Protein AF-A0A956VZ51-F1 (afdb_monomer)

Nearest PDB structures (foldseek):
  7n1s-assembly2_B  TM=8.344E-01  e=2.612E-09  Xanthomonas citri
  2rh6-assembly1_A  TM=8.120E-01  e=2.500E-09  Xanthomonas citri pv. citri str. 306
  5veo-assembly1_A  TM=8.366E-01  e=1.133E-07  Mus musculus
  5i5d-assembly3_C  TM=7.254E-01  e=6.694E-08  Salmonella enterica subsp. enterica serovar Typhimurium str. LT2
  6xlp-assembly1_A  TM=4.342E-01  e=2.008E-09  Escherichia coli

Mean predicted aligned error: 16.66 Å

Solvent-accessible surface area (backbone atoms only — not comparable to full-atom values): 43252 Å² total; per-residue (Å²): 92,54,52,29,51,47,49,53,53,72,75,37,58,71,64,59,51,51,49,49,49,48,44,42,70,75,35,57,69,46,47,52,49,22,54,52,36,39,52,48,16,46,46,32,43,16,44,22,45,31,54,62,54,74,54,80,55,50,69,59,45,26,21,34,50,24,41,19,46,30,35,24,50,72,32,50,47,54,41,10,69,68,44,33,24,57,47,56,44,48,95,94,38,50,57,63,55,32,42,39,35,50,53,52,47,49,51,48,49,52,51,48,28,49,52,44,21,66,74,47,46,55,56,84,76,40,56,77,71,55,34,46,66,67,44,46,64,54,51,51,52,49,53,51,51,51,49,50,52,49,53,49,68,67,71,65,89,70,96,62,61,73,79,57,42,57,56,50,49,50,40,32,49,52,64,68,69,54,50,72,67,40,55,53,50,23,43,64,38,37,48,60,18,55,50,30,46,11,34,43,50,40,36,44,27,59,59,75,68,46,93,66,56,72,63,48,25,31,12,26,44,24,44,18,57,60,59,50,74,76,27,62,26,39,64,16,57,40,58,41,33,52,42,26,21,57,43,34,38,54,74,70,40,54,68,67,61,19,41,53,49,27,46,42,31,48,52,51,52,51,52,41,26,72,45,59,16,43,52,46,23,68,72,40,93,52,42,74,71,40,64,32,59,64,63,68,56,36,42,48,67,91,46,78,40,69,62,49,75,64,56,55,52,50,51,56,60,43,35,45,56,46,33,28,57,53,18,51,57,56,51,41,52,52,50,54,52,60,71,40,56,93,46,72,88,38,69,70,55,51,52,33,45,54,52,19,51,64,61,45,43,65,44,52,48,43,60,54,74,52,86,64,45,68,90,52,22,63,54,42,49,48,50,35,51,48,48,42,69,76,65,70,62,84,55,68,67,59,51,50,36,53,55,38,51,47,47,47,47,42,30,49,48,46,40,11,51,44,40,27,68,35,47,63,45,57,78,73,38,36,69,53,44,61,48,24,47,75,46,33,47,23,71,32,50,63,17,45,63,55,47,49,36,54,38,47,42,52,51,50,51,31,54,50,35,44,76,52,68,49,73,68,50,51,50,52,50,48,51,52,34,48,53,53,43,52,50,52,51,52,48,49,74,73,65,63,71,80,65,77,86,74,69,82,56,67,51,80,81,89,49,69,70,51,57,59,17,74,26,41,39,38,38,30,40,31,34,33,28,35,70,55,57,73,72,30,75,33,71,54,58,52,52,41,39,61,52,0,30,31,37,74,31,26,24,42,53,80,44,34,35,70,49,19,22,49,48,17,24,40,17,7,20,53,40,87,59,31,65,37,76,41,80,62,66,96,61,70,45,50,70,46,54,30,47,56,55,47,29,49,76,72,77,43,44,52,40,36,32,35,60,64,68,48,32,49,44,64,31,74,93,36,38,46,49,47,36,79,36,24,46,52,92,35,42,39,57,25,40,49,52,51,46,51,52,48,45,74,76,64,58,48,37,30,40,36,42,45,32,50,38,36,27,56,35,22,38,75,66,6,62,84,38,68,70,30,37,55,36,48,33,50,48,30,53,51,49,45,54,52,51,52,55,32,53,80,71,54,65,52,62,50,16,27,40,35,43,33,30,43,18,10,35,24,62,46,32,48,13,42,40,66,63,45,80,46,16,29,34,12,39,37,33,34,27,45,41,56,40,34,64,57,41,79,43,68,67,86,42,46,44,23,17,47,26,28,29,52,19,47,35,54,13,40,69,56,28,87,63,14,31,16,52,65,66,84,51,63,59,80,66,74,38,67,72,40,76,47,68,43,65,37,62,64,36,40,84,55,44,42,68,51,49,71,69,54,65,61,61,74,69,22,51,40,45,37,32,35,16,26,31,30,46,90,58,57,25,64,61,35,39,52,75,44,63,40,75,39,79,47,77,40,99,48,67,67,52,70,76,48,27,50,51,54,47,73,74,108

Foldseek 3Di:
DLLLVVVLCVLAPPVLLVVLLVLLVVCVVLLCLLLVLLLVLLLLLLVLLCLLLVDDDSLQLSLLVLLLLLCLQVDFDSVSLVCSLLLSDDVSRDSLSSNLSSLLSVLLLLVLLLVLLVVQFPLVLPDPVVSCVLNVLSVVSNVVSVVVLVCLAVPDDDDDDPVVVVSSVSNSVSSVPNDPVSSVVSSVSNNVSLLSNLSLLVSSCVSVVHPADSSLSSNLSSSLVSQCVPTGDNLSRNSSLVRSLSRVVSVVDDSSVSSSSRSSSSVSSSVCSVPVSVVSNVPDPCSVVSVCVLVVLADFLVDQDDDDPVNLVVVLVVQCCWAQLSVLVVLLVVLLVVVCVVVPPPPLLVVLLVVLCVLLVLLSVLLNVFDQFPVRLVVLVVLLVVCCVQLVFDDPSSLSSSVVVLLCVQQVVNQAVVCCSQANDHNVSSVQLVLLAPPARHNTSSHCSRNSSSSRCSNRSSVSSSVVPDPVSSVSSVVSSVVSNVVSVVCCVPPVPLFPDDFQAFEDFPQFQDALFQAEEEEAAAQAFLVLLVVFDQVQVVVLLQFFEWAQAAWAHFQLEDLQLVQLLFQLFHCVQQVDHYLNDPQAEGNFDGLQNQCVVVVFHAAEQEDPSNCSHHNPVRYDYGNSSYHLLSQLSSQLVSQVVCCVPPVGRYYYGYRCSLVSCCQSWNCPDVVSSVSSNSNSVSVVVSVVVCVVVVSQPRYKYKYKHSWHAGGTHRYGRSPDVRGTGMIIGMHGGQGHGNHYHHPNAYSSQNQSQSCNNRSTDGTPNRRHYHDRRNDLQQPEEAEAEAEDAQCLPPLLVVLVPDDCDDSYGYAYEYEHQQHPDCNQVSCVVSPHNHYHYDVHHPDPVVSVVVSVVD

Radius of gyration: 35.25 Å; Cα contacts (8 Å, |Δi|>4): 1501; chains: 1; bounding box: 114×54×78 Å

pLDDT: mean 83.01, std 14.48, range [32.97, 98.62]

Structure (mmCIF, N/CA/C/O backbone):
data_AF-A0A956VZ51-F1
#
_entry.id   AF-A0A956VZ51-F1
#
loop_
_atom_site.group_PDB
_atom_site.id
_atom_site.type_symbol
_atom_site.label_atom_id
_atom_site.label_alt_id
_atom_site.label_comp_id
_atom_site.label_asym_id
_atom_site.label_entity_id
_atom_site.label_seq_id
_atom_site.pdbx_PDB_ins_code
_atom_site.Cartn_x
_atom_site.Cartn_y
_atom_site.Cartn_z
_atom_site.occupancy
_atom_site.B_iso_or_equiv
_atom_site.auth_seq_id
_atom_site.auth_comp_id
_atom_site.auth_asym_id
_atom_site.auth_atom_id
_atom_site.pdbx_PDB_model_num
ATOM 1 N N . MET A 1 1 ? 11.455 -2.329 -19.639 1.00 33.41 1 MET A N 1
ATOM 2 C CA . MET A 1 1 ? 12.107 -3.658 -19.697 1.00 33.41 1 MET A CA 1
ATOM 3 C C . MET A 1 1 ? 11.591 -4.455 -20.884 1.00 33.41 1 MET A C 1
ATOM 5 O O . MET A 1 1 ? 12.380 -4.673 -21.783 1.00 33.41 1 MET A O 1
ATOM 9 N N . VAL A 1 2 ? 10.290 -4.780 -20.957 1.00 32.97 2 VAL A N 1
ATOM 10 C CA . VAL A 1 2 ? 9.696 -5.456 -22.131 1.00 32.97 2 VAL A CA 1
ATOM 11 C C . VAL A 1 2 ? 9.765 -4.601 -23.395 1.00 32.97 2 VAL A C 1
ATOM 13 O O . VAL A 1 2 ? 10.073 -5.159 -24.419 1.00 32.97 2 VAL A O 1
ATOM 16 N N . VAL A 1 3 ? 9.605 -3.271 -23.355 1.00 35.16 3 VAL A N 1
ATOM 17 C CA . VAL A 1 3 ? 9.774 -2.431 -24.568 1.00 35.16 3 VAL A CA 1
ATOM 18 C C . VAL A 1 3 ? 11.214 -2.270 -25.011 1.00 35.16 3 VAL A C 1
ATOM 20 O O . VAL A 1 3 ? 11.485 -2.313 -26.195 1.00 35.16 3 VAL A O 1
ATOM 23 N N . SER A 1 4 ? 12.152 -2.131 -24.082 1.00 37.75 4 SER A N 1
ATOM 24 C CA . SER A 1 4 ? 13.573 -2.104 -24.423 1.00 37.75 4 SER A CA 1
ATOM 25 C C . SER A 1 4 ? 14.037 -3.455 -24.976 1.00 37.75 4 SER A C 1
ATOM 27 O O . SER A 1 4 ? 14.746 -3.491 -25.969 1.00 37.75 4 SER A O 1
ATOM 29 N N . ALA A 1 5 ? 13.577 -4.562 -24.382 1.00 38.66 5 ALA A N 1
ATOM 30 C CA . ALA A 1 5 ? 13.841 -5.912 -24.869 1.00 38.66 5 ALA A CA 1
ATOM 31 C C . ALA A 1 5 ? 13.078 -6.228 -26.166 1.00 38.66 5 ALA A C 1
ATOM 33 O O . ALA A 1 5 ? 13.639 -6.858 -27.043 1.00 38.66 5 ALA A O 1
ATOM 34 N N . ALA A 1 6 ? 11.838 -5.762 -26.329 1.00 40.34 6 ALA A N 1
ATOM 35 C CA . ALA A 1 6 ? 11.035 -5.937 -27.539 1.00 40.34 6 ALA A CA 1
ATOM 36 C C . ALA A 1 6 ? 11.520 -5.040 -28.678 1.00 40.34 6 ALA A C 1
ATOM 38 O O . ALA A 1 6 ? 11.443 -5.461 -29.816 1.00 40.34 6 ALA A O 1
ATOM 39 N N . ALA A 1 7 ? 12.066 -3.853 -28.396 1.00 45.38 7 ALA A N 1
ATOM 40 C CA . ALA A 1 7 ? 12.767 -3.036 -29.381 1.00 45.38 7 ALA A CA 1
ATOM 41 C C . ALA A 1 7 ? 14.053 -3.743 -29.824 1.00 45.38 7 ALA A C 1
ATOM 43 O O . ALA A 1 7 ? 14.252 -3.938 -31.013 1.00 45.38 7 ALA A O 1
ATOM 44 N N . VAL A 1 8 ? 14.873 -4.235 -28.888 1.00 47.47 8 VAL A N 1
ATOM 45 C CA . VAL A 1 8 ? 16.063 -5.041 -29.222 1.00 47.47 8 VAL A CA 1
ATOM 46 C C . VAL A 1 8 ? 15.688 -6.298 -30.026 1.00 47.47 8 VAL A C 1
ATOM 48 O O . VAL A 1 8 ? 16.341 -6.591 -31.016 1.00 47.47 8 VAL A O 1
ATOM 51 N N . VAL A 1 9 ? 14.604 -6.997 -29.675 1.00 46.38 9 VAL A N 1
ATOM 52 C CA . VAL A 1 9 ? 14.096 -8.180 -30.405 1.00 46.38 9 VAL A CA 1
ATOM 53 C C . VAL A 1 9 ? 13.419 -7.817 -31.737 1.00 46.38 9 VAL A C 1
ATOM 55 O O . VAL A 1 9 ? 13.405 -8.634 -32.650 1.00 46.38 9 VAL A O 1
ATOM 58 N N . ALA A 1 10 ? 12.875 -6.607 -31.885 1.00 49.94 10 ALA A N 1
ATOM 59 C CA . ALA A 1 10 ? 12.298 -6.124 -33.141 1.00 49.94 10 ALA A CA 1
ATOM 60 C C . ALA A 1 10 ? 13.369 -5.683 -34.151 1.00 49.94 10 ALA A C 1
ATOM 62 O O . ALA A 1 10 ? 13.108 -5.713 -35.350 1.00 49.94 10 ALA A O 1
ATOM 63 N N . PHE A 1 11 ? 14.557 -5.289 -33.676 1.00 51.59 11 PHE A N 1
ATOM 64 C CA . PHE A 1 11 ? 15.688 -4.864 -34.509 1.00 51.59 11 PHE A CA 1
ATOM 65 C C . PHE A 1 11 ? 16.782 -5.932 -34.668 1.00 51.59 11 PHE A C 1
ATOM 67 O O . PHE A 1 11 ? 17.687 -5.738 -35.472 1.00 51.59 11 PHE A O 1
ATOM 74 N N . VAL A 1 12 ? 16.722 -7.049 -33.931 1.00 57.59 12 VAL A N 1
ATOM 75 C CA . VAL A 1 12 ? 17.705 -8.142 -34.013 1.00 57.59 12 VAL A CA 1
ATOM 76 C C . VAL A 1 12 ? 16.995 -9.478 -34.155 1.00 57.59 12 VAL A C 1
ATOM 78 O O . VAL A 1 12 ? 16.208 -9.870 -33.293 1.00 57.59 12 VAL A O 1
ATOM 81 N N . SER A 1 13 ? 17.328 -10.223 -35.210 1.00 64.81 13 SER A N 1
ATOM 82 C CA . SER A 1 13 ? 16.879 -11.605 -35.366 1.00 64.81 13 SER A CA 1
ATOM 83 C C . SER A 1 13 ? 17.382 -12.455 -34.187 1.00 64.81 13 SER A C 1
ATOM 85 O O . SER A 1 13 ? 18.592 -12.506 -33.944 1.00 64.81 13 SER A O 1
ATOM 87 N N . PRO A 1 14 ? 16.507 -13.180 -33.460 1.00 65.00 14 PRO A N 1
ATOM 88 C CA . PRO A 1 14 ? 16.927 -14.071 -32.375 1.00 65.00 14 PRO A CA 1
ATOM 89 C C . PRO A 1 14 ? 18.004 -15.082 -32.794 1.00 65.00 14 PRO A C 1
ATOM 91 O O . PRO A 1 14 ? 18.848 -15.458 -31.980 1.00 65.00 14 PRO A O 1
ATOM 94 N N . ASN A 1 15 ? 18.007 -15.480 -34.070 1.00 70.31 15 ASN A N 1
ATOM 95 C CA . ASN A 1 15 ? 19.008 -16.381 -34.636 1.00 70.31 15 ASN A CA 1
ATOM 96 C C . ASN A 1 15 ? 20.376 -15.699 -34.782 1.00 70.31 15 ASN A C 1
ATOM 98 O O . ASN A 1 15 ? 21.385 -16.292 -34.419 1.00 70.31 15 ASN A O 1
ATOM 102 N N . GLU A 1 16 ? 20.421 -14.440 -35.223 1.00 70.12 16 GLU A N 1
ATOM 103 C CA . GLU A 1 16 ? 21.674 -13.685 -35.377 1.00 70.12 16 GLU A CA 1
ATOM 104 C C . GLU A 1 16 ? 22.333 -13.389 -34.029 1.00 70.12 16 GLU A C 1
ATOM 106 O O . GLU A 1 16 ? 23.553 -13.495 -33.892 1.00 70.12 16 GLU A O 1
ATOM 111 N N . LEU A 1 17 ? 21.532 -13.087 -33.002 1.00 68.75 17 LEU A N 1
ATOM 112 C CA . LEU A 1 17 ? 22.036 -12.932 -31.639 1.00 68.75 17 LEU A CA 1
ATOM 113 C C . LEU A 1 17 ? 22.584 -14.256 -31.090 1.00 68.75 17 LEU A C 1
ATOM 115 O O . LEU A 1 17 ? 23.675 -14.284 -30.514 1.00 68.75 17 LEU A O 1
ATOM 119 N N . ALA A 1 18 ? 21.844 -15.355 -31.267 1.00 72.75 18 ALA A N 1
ATOM 120 C CA . ALA A 1 18 ? 22.276 -16.678 -30.829 1.00 72.75 18 ALA A CA 1
ATOM 121 C C . ALA A 1 18 ? 23.574 -17.108 -31.529 1.00 72.75 18 ALA A C 1
ATOM 123 O O . ALA A 1 18 ? 24.493 -17.603 -30.870 1.00 72.75 18 ALA A O 1
ATOM 124 N N . ASP A 1 19 ? 23.691 -16.856 -32.832 1.00 79.25 19 ASP A N 1
ATOM 125 C CA . ASP A 1 19 ? 24.890 -17.140 -33.616 1.00 79.25 19 ASP A CA 1
ATOM 126 C C . ASP A 1 19 ? 26.067 -16.242 -33.218 1.00 79.25 19 ASP A C 1
ATOM 128 O O . ASP A 1 19 ? 27.191 -16.731 -33.084 1.00 79.25 19 ASP A O 1
ATOM 132 N N . GLY A 1 20 ? 25.829 -14.956 -32.947 1.00 78.12 20 GLY A N 1
ATOM 133 C CA . GLY A 1 20 ? 26.846 -14.033 -32.444 1.00 78.12 20 GLY A CA 1
ATOM 134 C C . GLY A 1 20 ? 27.421 -14.478 -31.098 1.00 78.12 20 GLY A C 1
ATOM 135 O O . GLY A 1 20 ? 28.638 -14.605 -30.941 1.00 78.12 20 GLY A O 1
ATOM 136 N N . VAL A 1 21 ? 26.553 -14.818 -30.142 1.00 76.50 21 VAL A N 1
ATOM 137 C CA . VAL A 1 21 ? 26.957 -15.356 -28.833 1.00 76.50 21 VAL A CA 1
ATOM 138 C C . VAL A 1 21 ? 27.683 -16.697 -28.988 1.00 76.50 21 VAL A C 1
ATOM 140 O O . VAL A 1 21 ? 28.724 -16.916 -28.365 1.00 76.50 21 VAL A O 1
ATOM 143 N N . LYS A 1 22 ? 27.199 -17.586 -29.859 1.00 82.12 22 LYS A N 1
ATOM 144 C CA . LYS A 1 22 ? 27.837 -18.878 -30.145 1.00 82.12 22 LYS A CA 1
ATOM 145 C C . LYS A 1 22 ? 29.244 -18.709 -30.722 1.00 82.12 22 LYS A C 1
ATOM 147 O O . LYS A 1 22 ? 30.166 -19.376 -30.251 1.00 82.12 22 LYS A O 1
ATOM 152 N N . ARG A 1 23 ? 29.444 -17.791 -31.673 1.00 86.88 23 ARG A N 1
ATOM 153 C CA . ARG A 1 23 ? 30.767 -17.460 -32.237 1.00 86.88 23 ARG A CA 1
ATOM 154 C C . ARG A 1 23 ? 31.729 -16.937 -31.171 1.00 86.88 23 ARG A C 1
ATOM 156 O O . ARG A 1 23 ? 32.914 -17.277 -31.203 1.00 86.88 23 ARG A O 1
ATOM 163 N N . CYS A 1 24 ? 31.228 -16.172 -30.198 1.00 83.38 24 CYS A N 1
ATOM 164 C CA . CYS A 1 24 ? 32.014 -15.720 -29.048 1.00 83.38 24 CYS A CA 1
ATOM 165 C C . CYS A 1 24 ? 32.509 -16.908 -28.216 1.00 83.38 24 CYS A C 1
ATOM 167 O O . CYS A 1 24 ? 33.711 -17.018 -27.978 1.00 83.38 24 CYS A O 1
ATOM 169 N N . PHE A 1 25 ? 31.638 -17.858 -27.866 1.00 76.88 25 PHE A N 1
ATOM 170 C CA . PHE A 1 25 ? 32.044 -19.070 -27.137 1.00 76.88 25 PHE A CA 1
ATOM 171 C C . PHE A 1 25 ? 32.981 -19.988 -27.934 1.00 76.88 25 PHE A C 1
ATOM 173 O O . PHE A 1 25 ? 33.838 -20.646 -27.349 1.00 76.88 25 PHE A O 1
ATOM 180 N N . GLN A 1 26 ? 32.873 -19.999 -29.263 1.00 88.31 26 GLN A N 1
ATOM 181 C CA . GLN A 1 26 ? 33.787 -20.723 -30.154 1.00 88.31 26 GLN A CA 1
ATOM 182 C C . GLN A 1 26 ? 35.153 -20.033 -30.323 1.00 88.31 26 GLN A C 1
ATOM 184 O O . GLN A 1 26 ? 36.062 -20.613 -30.912 1.00 88.31 26 GLN A O 1
ATOM 189 N N . SER A 1 27 ? 35.319 -18.826 -29.776 1.00 90.19 27 SER A N 1
ATOM 190 C CA . SER A 1 27 ? 36.540 -18.017 -29.854 1.00 90.19 27 SER A CA 1
ATOM 191 C C . SER A 1 27 ? 37.167 -17.810 -28.463 1.00 90.19 27 SER A C 1
ATOM 193 O O . SER A 1 27 ? 37.227 -16.679 -27.966 1.00 90.19 27 SER A O 1
ATOM 195 N N . PRO A 1 28 ? 37.665 -18.875 -27.801 1.00 88.81 28 PRO A N 1
ATOM 196 C CA . PRO A 1 28 ? 38.062 -18.831 -26.391 1.00 88.81 28 PRO A CA 1
ATOM 197 C C . PRO A 1 28 ? 39.190 -17.832 -26.099 1.00 88.81 28 PRO A C 1
ATOM 199 O O . PRO A 1 28 ? 39.206 -17.233 -25.028 1.00 88.81 28 PRO A O 1
ATOM 202 N N . GLY A 1 29 ? 40.099 -17.588 -27.051 1.00 93.00 29 GLY A N 1
ATOM 203 C CA . GLY A 1 29 ? 41.175 -16.601 -26.891 1.00 93.00 29 GLY A CA 1
ATOM 204 C C . GLY A 1 29 ? 40.657 -15.169 -26.705 1.00 93.00 29 GLY A C 1
ATOM 205 O O . GLY A 1 29 ? 41.078 -14.457 -25.788 1.00 93.00 29 GLY A O 1
ATOM 206 N N . TRP A 1 30 ? 39.687 -14.763 -27.530 1.00 92.56 30 TRP A N 1
ATOM 207 C CA . TRP A 1 30 ? 39.057 -13.445 -27.431 1.00 92.56 30 TRP A CA 1
ATOM 208 C C . TRP A 1 30 ? 38.206 -13.309 -26.168 1.00 92.56 30 TRP A C 1
ATOM 210 O O . TRP A 1 30 ? 38.256 -12.267 -25.517 1.00 92.56 30 TRP A O 1
ATOM 220 N N . MET A 1 31 ? 37.495 -14.367 -25.767 1.00 92.88 31 MET A N 1
ATOM 221 C CA . MET A 1 31 ? 36.718 -14.362 -24.522 1.00 92.88 31 MET A CA 1
ATOM 222 C C . MET A 1 31 ? 37.608 -14.301 -23.281 1.00 92.88 31 MET A C 1
ATOM 224 O O . MET A 1 31 ? 37.314 -13.538 -22.365 1.00 92.88 31 MET A O 1
ATOM 228 N N . ALA A 1 32 ? 38.729 -15.026 -23.263 1.00 91.06 32 ALA A N 1
ATOM 229 C CA . ALA A 1 32 ? 39.706 -14.945 -22.179 1.00 91.06 32 ALA A CA 1
ATOM 230 C C . ALA A 1 32 ? 40.322 -13.541 -22.076 1.00 91.06 32 ALA A C 1
ATOM 232 O O . ALA A 1 32 ? 40.481 -13.016 -20.974 1.00 91.06 32 ALA A O 1
ATOM 233 N N . THR A 1 33 ? 40.605 -12.903 -23.217 1.00 92.31 33 THR A N 1
ATOM 234 C CA . THR A 1 33 ? 41.097 -11.518 -23.259 1.00 92.31 33 THR A CA 1
ATOM 235 C C . THR A 1 33 ? 40.055 -10.541 -22.722 1.00 92.31 33 THR A C 1
ATOM 237 O O . THR A 1 33 ? 40.386 -9.721 -21.868 1.00 92.31 33 THR A O 1
ATOM 240 N N . PHE A 1 34 ? 38.794 -10.650 -23.155 1.00 94.19 34 PHE A N 1
ATOM 241 C CA . PHE A 1 34 ? 37.695 -9.854 -22.605 1.00 94.19 34 PHE A CA 1
ATOM 242 C C . PHE A 1 34 ? 37.586 -10.045 -21.089 1.00 94.19 34 PHE A C 1
ATOM 244 O O . PHE A 1 34 ? 37.731 -9.079 -20.349 1.00 94.19 34 PHE A O 1
ATOM 251 N N . VAL A 1 35 ? 37.396 -11.274 -20.605 1.00 94.38 35 VAL A N 1
ATOM 252 C CA . VAL A 1 35 ? 37.201 -11.543 -19.172 1.00 94.38 35 VAL A CA 1
ATOM 253 C C . VAL A 1 35 ? 38.396 -11.059 -18.346 1.00 94.38 35 VAL A C 1
ATOM 255 O O . VAL A 1 35 ? 38.203 -10.406 -17.319 1.00 94.38 35 VAL A O 1
ATOM 258 N N . GLY A 1 36 ? 39.627 -11.316 -18.798 1.00 95.88 36 GLY A N 1
ATOM 259 C CA . GLY A 1 36 ? 40.847 -10.908 -18.101 1.00 95.88 36 GLY A CA 1
ATOM 260 C C . GLY A 1 36 ? 41.005 -9.389 -18.008 1.00 95.88 36 GLY A C 1
ATOM 261 O O . GLY A 1 36 ? 41.186 -8.851 -16.914 1.00 95.88 36 GLY A O 1
ATOM 262 N N . LEU A 1 37 ? 40.888 -8.679 -19.135 1.00 96.81 37 LEU A N 1
ATOM 263 C CA . LEU A 1 37 ? 41.032 -7.220 -19.168 1.00 96.81 37 LEU A CA 1
ATOM 264 C C . LEU A 1 37 ? 39.854 -6.509 -18.490 1.00 96.81 37 LEU A C 1
ATOM 266 O O . LEU A 1 37 ? 40.062 -5.507 -17.805 1.00 96.81 37 LEU A O 1
ATOM 270 N N . TYR A 1 38 ? 38.638 -7.044 -18.606 1.00 95.44 38 TYR A N 1
ATOM 271 C CA . TYR A 1 38 ? 37.454 -6.512 -17.931 1.00 95.44 38 TYR A CA 1
ATOM 272 C C . TYR A 1 38 ? 37.553 -6.670 -16.408 1.00 95.44 38 TYR A C 1
ATOM 274 O O . TYR A 1 38 ? 37.281 -5.725 -15.666 1.00 95.44 38 TYR A O 1
ATOM 282 N N . THR A 1 39 ? 38.054 -7.811 -15.923 1.00 95.06 39 THR A N 1
ATOM 283 C CA . THR A 1 39 ? 38.353 -8.006 -14.493 1.00 95.06 39 THR A CA 1
ATOM 284 C C . THR A 1 39 ? 39.431 -7.029 -14.018 1.00 95.06 39 THR A C 1
ATOM 286 O O . THR A 1 39 ? 39.272 -6.374 -12.984 1.00 95.06 39 THR A O 1
ATOM 289 N N . LEU A 1 40 ? 40.505 -6.857 -14.797 1.00 95.94 40 LEU A N 1
ATOM 290 C CA . LEU A 1 40 ? 41.574 -5.90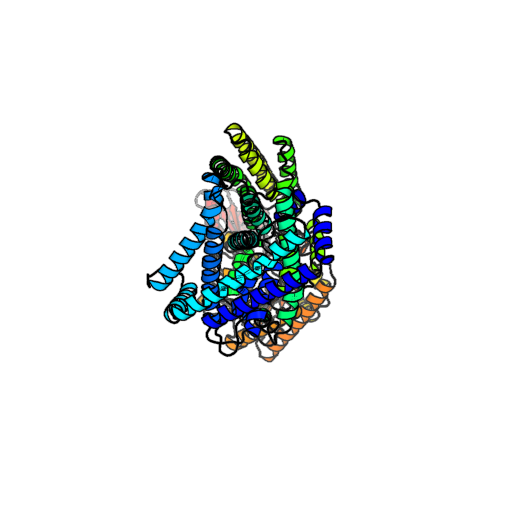4 -14.488 1.00 95.94 40 LEU A CA 1
ATOM 291 C C . LEU A 1 40 ? 41.061 -4.455 -14.438 1.00 95.94 40 LEU A C 1
ATOM 293 O O . LEU A 1 40 ? 41.458 -3.699 -13.551 1.00 95.94 40 LEU A O 1
ATOM 297 N N . ALA A 1 41 ? 40.127 -4.075 -15.315 1.00 96.56 41 ALA A N 1
ATOM 298 C CA . ALA A 1 41 ? 39.472 -2.768 -15.274 1.00 96.56 41 ALA A CA 1
ATOM 299 C C . ALA A 1 41 ? 38.771 -2.518 -13.926 1.00 96.56 41 ALA A C 1
ATOM 301 O O . ALA A 1 41 ? 38.908 -1.447 -13.332 1.00 96.56 41 ALA A O 1
ATOM 302 N N . PHE A 1 42 ? 38.053 -3.509 -13.389 1.00 94.62 42 PHE A N 1
ATOM 303 C CA . PHE A 1 42 ? 37.450 -3.401 -12.056 1.00 94.62 42 PHE A CA 1
ATOM 304 C C . PHE A 1 42 ? 38.489 -3.345 -10.933 1.00 94.62 42 PHE A C 1
ATOM 306 O O . PHE A 1 42 ? 38.291 -2.604 -9.968 1.00 94.62 42 PHE A O 1
ATOM 313 N N . ALA A 1 43 ? 39.608 -4.063 -11.048 1.00 94.69 43 ALA A N 1
ATOM 314 C CA . ALA A 1 43 ? 40.694 -3.991 -10.070 1.00 94.69 43 ALA A CA 1
ATOM 315 C C . ALA A 1 43 ? 41.347 -2.596 -10.034 1.00 94.69 43 ALA A C 1
ATOM 317 O O . ALA A 1 43 ? 41.591 -2.055 -8.953 1.00 94.69 43 ALA A O 1
ATOM 318 N N . LEU A 1 44 ? 41.550 -1.965 -11.196 1.00 97.00 44 LEU A N 1
ATOM 319 C CA . LEU A 1 44 ? 42.028 -0.582 -11.284 1.00 97.00 44 LEU A CA 1
ATOM 320 C C . LEU A 1 44 ? 41.013 0.411 -10.704 1.00 97.00 44 LEU A C 1
ATOM 322 O O . LEU A 1 44 ? 41.403 1.300 -9.949 1.00 97.00 44 LEU A O 1
ATOM 326 N N . ARG A 1 45 ? 39.710 0.228 -10.956 1.00 95.25 45 ARG A N 1
ATOM 327 C CA . ARG A 1 45 ? 38.658 1.040 -10.312 1.00 95.25 45 ARG A CA 1
ATOM 328 C C . ARG A 1 45 ? 38.645 0.878 -8.792 1.00 95.25 45 ARG A C 1
ATOM 330 O O . ARG A 1 45 ? 38.470 1.861 -8.073 1.00 95.25 45 ARG A O 1
ATOM 337 N N . ALA A 1 46 ? 38.884 -0.330 -8.282 1.00 94.12 46 ALA A N 1
ATOM 338 C CA . ALA A 1 46 ? 39.016 -0.575 -6.847 1.00 94.12 46 ALA A CA 1
ATOM 339 C C . ALA A 1 46 ? 40.246 0.132 -6.256 1.00 94.12 46 ALA A C 1
ATOM 341 O O . ALA A 1 46 ? 40.161 0.713 -5.172 1.00 94.12 46 ALA A O 1
ATOM 342 N N . LEU A 1 47 ? 41.373 0.133 -6.975 1.00 95.94 47 LEU A N 1
ATOM 343 C CA . LEU A 1 47 ? 42.578 0.869 -6.591 1.00 95.94 47 LEU A CA 1
ATOM 344 C C . LEU A 1 47 ? 42.338 2.387 -6.589 1.00 95.94 47 LEU A C 1
ATOM 346 O O . LEU A 1 47 ? 42.678 3.048 -5.609 1.00 95.94 47 LEU A O 1
ATOM 350 N N . ALA A 1 48 ? 41.707 2.933 -7.631 1.00 95.44 48 ALA A N 1
ATOM 351 C CA . ALA A 1 48 ? 41.342 4.348 -7.698 1.00 95.44 48 ALA A CA 1
ATOM 352 C C . ALA A 1 48 ? 40.416 4.742 -6.537 1.00 95.44 48 ALA A C 1
ATOM 354 O O . ALA A 1 48 ? 40.639 5.751 -5.869 1.00 95.44 48 ALA A O 1
ATOM 355 N N . TRP A 1 49 ? 39.423 3.906 -6.224 1.00 93.69 49 TRP A N 1
ATOM 356 C CA . TRP A 1 49 ? 38.524 4.152 -5.100 1.00 93.69 49 TRP A CA 1
ATOM 357 C C . TRP A 1 49 ? 39.240 4.063 -3.746 1.00 93.69 49 TRP A C 1
ATOM 359 O O . TRP A 1 49 ? 38.984 4.888 -2.871 1.00 93.69 49 TRP A O 1
ATOM 369 N N . ARG A 1 50 ? 40.202 3.145 -3.583 1.00 92.81 50 ARG A N 1
ATOM 370 C CA . ARG A 1 50 ? 41.062 3.079 -2.390 1.00 92.81 50 ARG A CA 1
ATOM 371 C C . ARG A 1 50 ? 41.896 4.349 -2.207 1.00 92.81 50 ARG A C 1
ATOM 373 O O . ARG A 1 50 ? 42.048 4.797 -1.076 1.00 92.81 50 ARG A O 1
ATOM 380 N N . VAL A 1 51 ? 42.424 4.937 -3.284 1.00 92.38 51 VAL A N 1
ATOM 381 C CA . VAL A 1 51 ? 43.179 6.208 -3.227 1.00 92.38 51 VAL A CA 1
ATOM 382 C C . VAL A 1 51 ? 42.311 7.347 -2.680 1.00 92.38 51 VAL A C 1
ATOM 384 O O . VAL A 1 51 ? 42.804 8.172 -1.907 1.00 92.38 51 VAL A O 1
ATOM 387 N N . LEU A 1 52 ? 41.023 7.364 -3.041 1.00 89.50 52 LEU A N 1
ATOM 388 C CA . LEU A 1 52 ? 40.044 8.336 -2.545 1.00 89.50 52 LEU A CA 1
ATOM 389 C C . LEU A 1 52 ? 39.607 8.047 -1.102 1.00 89.50 52 LEU A C 1
ATOM 391 O O . LEU A 1 52 ? 39.448 8.974 -0.317 1.00 89.50 52 LEU A O 1
ATOM 395 N N . LEU A 1 53 ? 39.422 6.774 -0.744 1.00 87.00 53 LEU A N 1
ATOM 396 C CA . LEU A 1 53 ? 39.036 6.347 0.606 1.00 87.00 53 LEU A CA 1
ATOM 397 C C . LEU A 1 53 ? 40.169 6.477 1.634 1.00 87.00 53 LEU A C 1
ATOM 399 O O . LEU A 1 53 ? 39.901 6.644 2.818 1.00 87.00 53 LEU A O 1
ATOM 403 N N . GLY A 1 54 ? 41.428 6.335 1.214 1.00 83.62 54 GLY A N 1
ATOM 404 C CA . GLY A 1 54 ? 42.610 6.331 2.085 1.00 83.62 54 GLY A CA 1
ATOM 405 C C . GLY A 1 54 ? 42.813 5.042 2.896 1.00 83.62 54 GLY A C 1
ATOM 406 O O . GLY A 1 54 ? 43.914 4.785 3.375 1.00 83.62 54 GLY A O 1
ATOM 407 N N . VAL A 1 55 ? 41.786 4.198 3.010 1.00 79.81 55 VAL A N 1
ATOM 408 C CA . VAL A 1 55 ? 41.778 2.951 3.789 1.00 79.81 55 VAL A CA 1
ATOM 409 C C . VAL A 1 55 ? 41.069 1.823 3.028 1.00 79.81 55 VAL A C 1
ATOM 411 O O . VAL A 1 55 ? 40.359 2.058 2.051 1.00 79.81 55 VAL A O 1
ATOM 414 N N . GLY A 1 56 ? 41.249 0.581 3.486 1.00 79.19 56 GLY A N 1
ATOM 415 C CA . GLY A 1 56 ? 40.583 -0.601 2.929 1.00 79.19 56 GLY A CA 1
ATOM 416 C C . GLY A 1 56 ? 41.437 -1.423 1.956 1.00 79.19 56 GLY A C 1
ATOM 417 O O . GLY A 1 56 ? 42.383 -0.943 1.332 1.00 79.19 56 GLY A O 1
ATOM 418 N N . SER A 1 57 ? 41.103 -2.711 1.842 1.00 86.12 57 SER A N 1
ATOM 419 C CA . SER A 1 57 ? 41.767 -3.645 0.924 1.00 86.12 57 SER A CA 1
ATOM 420 C C . SER A 1 57 ? 41.245 -3.477 -0.505 1.00 86.12 57 SER A C 1
ATOM 422 O O . SER A 1 57 ? 40.034 -3.393 -0.710 1.00 86.12 57 SER A O 1
ATOM 424 N N . ILE A 1 58 ? 42.149 -3.501 -1.494 1.00 88.75 58 ILE A N 1
ATOM 425 C CA . ILE A 1 58 ? 41.787 -3.437 -2.924 1.00 88.75 58 ILE A CA 1
ATOM 426 C C . ILE A 1 58 ? 40.863 -4.604 -3.277 1.00 88.75 58 ILE A C 1
ATOM 428 O O . ILE A 1 58 ? 39.868 -4.399 -3.957 1.00 88.75 58 ILE A O 1
ATOM 432 N N . TRP A 1 59 ? 41.131 -5.801 -2.750 1.00 85.69 59 TRP A N 1
ATOM 433 C CA . TRP A 1 59 ? 40.320 -6.992 -3.010 1.00 85.69 59 TRP A CA 1
ATOM 434 C C . TRP A 1 59 ? 38.916 -6.894 -2.413 1.00 85.69 59 TRP A C 1
ATOM 436 O O . TRP A 1 59 ? 37.951 -7.321 -3.041 1.00 85.69 59 TRP A O 1
ATOM 446 N N . SER A 1 60 ? 38.794 -6.262 -1.242 1.00 84.88 60 SER A N 1
ATOM 447 C CA . SER A 1 60 ? 37.495 -5.994 -0.617 1.00 84.88 60 SER A CA 1
ATOM 448 C C . SER A 1 60 ? 36.670 -5.029 -1.473 1.00 84.88 60 SER A C 1
ATOM 450 O O . SER A 1 60 ? 35.541 -5.326 -1.855 1.00 84.88 60 SER A O 1
ATOM 452 N N . LEU A 1 61 ? 37.263 -3.893 -1.853 1.00 89.06 61 LEU A N 1
ATOM 453 C CA . LEU A 1 61 ? 36.603 -2.896 -2.699 1.00 89.06 61 LEU A CA 1
ATOM 454 C C . LEU A 1 61 ? 36.308 -3.437 -4.105 1.00 89.06 61 LEU A C 1
ATOM 456 O O . LEU A 1 61 ? 35.279 -3.098 -4.681 1.00 89.06 61 LEU A O 1
ATOM 460 N N . HIS A 1 62 ? 37.167 -4.312 -4.632 1.00 91.69 62 HIS A N 1
ATOM 461 C CA . HIS A 1 62 ? 36.954 -4.995 -5.902 1.00 91.69 62 HIS A CA 1
ATOM 462 C C . HIS A 1 62 ? 35.687 -5.846 -5.871 1.00 91.69 62 HIS A C 1
ATOM 464 O O . HIS A 1 62 ? 34.825 -5.653 -6.721 1.00 91.69 62 HIS A O 1
ATOM 470 N N . GLY A 1 63 ? 35.505 -6.736 -4.893 1.00 88.31 63 GLY A N 1
ATOM 471 C CA . GLY A 1 63 ? 34.269 -7.523 -4.867 1.00 88.31 63 GLY A CA 1
ATOM 472 C C . GLY A 1 63 ? 33.036 -6.717 -4.444 1.00 88.31 63 GLY A C 1
ATOM 473 O O . GLY A 1 63 ? 31.941 -7.072 -4.862 1.00 88.31 63 GLY A O 1
ATOM 474 N N . VAL A 1 64 ? 33.178 -5.579 -3.746 1.00 89.06 64 VAL A N 1
ATOM 475 C CA . VAL A 1 64 ? 32.071 -4.609 -3.595 1.00 89.06 64 VAL A CA 1
ATOM 476 C C . VAL A 1 64 ? 31.658 -4.027 -4.950 1.00 89.06 64 VAL A C 1
ATOM 478 O O . VAL A 1 64 ? 30.465 -3.916 -5.231 1.00 89.06 64 VAL A O 1
ATOM 481 N N . LEU A 1 65 ? 32.619 -3.678 -5.812 1.00 91.50 65 LEU A N 1
ATOM 482 C CA . LEU A 1 65 ? 32.332 -3.233 -7.178 1.00 91.50 65 LEU A CA 1
ATOM 483 C C . LEU A 1 65 ? 31.692 -4.343 -8.019 1.00 91.50 65 LEU A C 1
ATOM 485 O O . LEU A 1 65 ? 30.758 -4.062 -8.762 1.00 91.50 65 LEU A O 1
ATOM 489 N N . GLN A 1 66 ? 32.137 -5.593 -7.873 1.00 92.31 66 GLN A N 1
ATOM 490 C CA . GLN A 1 66 ? 31.529 -6.737 -8.561 1.00 92.31 66 GLN A CA 1
ATOM 491 C C . GLN A 1 66 ? 30.102 -7.016 -8.059 1.00 92.31 66 GLN A C 1
ATOM 493 O O . GLN A 1 66 ? 29.198 -7.225 -8.861 1.00 92.31 66 GLN A O 1
ATOM 498 N N . ALA A 1 67 ? 29.849 -6.930 -6.751 1.00 86.75 67 ALA A N 1
ATOM 499 C CA . ALA A 1 67 ? 28.502 -7.046 -6.188 1.00 86.75 67 ALA A CA 1
ATOM 500 C C . ALA A 1 67 ? 27.585 -5.910 -6.674 1.00 86.75 67 ALA A C 1
ATOM 502 O O . ALA A 1 67 ? 26.433 -6.137 -7.040 1.00 86.75 67 ALA A O 1
ATOM 503 N N . SER A 1 68 ? 28.112 -4.685 -6.736 1.00 89.50 68 SER A N 1
ATOM 504 C CA . SER A 1 68 ? 27.423 -3.527 -7.314 1.00 89.50 68 SER A CA 1
ATOM 505 C C . SER A 1 68 ? 27.091 -3.755 -8.795 1.00 89.50 68 SER A C 1
ATOM 507 O O . SER A 1 68 ? 25.969 -3.483 -9.225 1.00 89.50 68 SER A O 1
ATOM 509 N N . LEU A 1 69 ? 28.018 -4.338 -9.562 1.00 91.00 69 LEU A N 1
ATOM 510 C CA . LEU A 1 69 ? 27.802 -4.715 -10.957 1.00 91.00 69 LEU A CA 1
ATOM 511 C C . LEU A 1 69 ? 26.660 -5.728 -11.100 1.00 91.00 69 LEU A C 1
ATOM 513 O O . LEU A 1 69 ? 25.764 -5.500 -11.912 1.00 91.00 69 LEU A O 1
ATOM 517 N N . VAL A 1 70 ? 26.659 -6.794 -10.293 1.00 85.88 70 VAL A N 1
ATOM 518 C CA . VAL A 1 70 ? 25.593 -7.812 -10.270 1.00 85.88 70 VAL A CA 1
ATOM 519 C C . VAL A 1 70 ? 24.238 -7.167 -9.991 1.00 85.88 70 VAL A C 1
ATOM 521 O O . VAL A 1 70 ? 23.292 -7.379 -10.744 1.00 85.88 70 VAL A O 1
ATOM 524 N N . LEU A 1 71 ? 24.143 -6.323 -8.960 1.00 81.69 71 LEU A N 1
ATOM 525 C CA . LEU A 1 71 ? 22.895 -5.643 -8.602 1.00 81.69 71 LEU A CA 1
ATOM 526 C C . LEU A 1 71 ? 22.392 -4.723 -9.719 1.00 81.69 71 LEU A C 1
ATOM 528 O O . LEU A 1 71 ? 21.199 -4.710 -10.003 1.00 81.69 71 LEU A O 1
ATOM 532 N N . ASN A 1 72 ? 23.287 -3.994 -10.390 1.00 85.50 72 ASN A N 1
ATOM 533 C CA . ASN A 1 72 ? 22.923 -3.150 -11.530 1.00 85.50 72 ASN A CA 1
ATOM 534 C C . ASN A 1 72 ? 22.423 -3.965 -12.739 1.00 85.50 72 ASN A C 1
ATOM 536 O O . ASN A 1 72 ? 21.603 -3.459 -13.503 1.00 85.50 72 ASN A O 1
ATOM 540 N N . HIS A 1 73 ? 22.888 -5.205 -12.920 1.00 83.81 73 HIS A N 1
ATOM 541 C CA . HIS A 1 73 ? 22.433 -6.100 -13.995 1.00 83.81 73 HIS A CA 1
ATOM 542 C C . HIS A 1 73 ? 21.187 -6.914 -13.612 1.00 83.81 73 HIS A C 1
ATOM 544 O O . HIS A 1 73 ? 20.445 -7.333 -14.495 1.00 83.81 73 HIS A O 1
ATOM 550 N N . ALA A 1 74 ? 20.922 -7.104 -12.317 1.00 73.94 74 ALA A N 1
ATOM 551 C CA . ALA A 1 74 ? 19.763 -7.841 -11.815 1.00 73.94 74 ALA A CA 1
ATOM 552 C C . ALA A 1 74 ? 18.525 -6.960 -11.579 1.00 73.94 74 ALA A C 1
ATOM 554 O O . ALA A 1 74 ? 17.400 -7.431 -11.735 1.00 73.94 74 ALA A O 1
ATOM 555 N N . LEU A 1 75 ? 18.712 -5.695 -11.187 1.00 71.31 75 LEU A N 1
ATOM 556 C CA . LEU A 1 75 ? 17.634 -4.819 -10.723 1.00 71.31 75 LEU A CA 1
ATOM 557 C C . LEU A 1 75 ? 17.461 -3.575 -11.615 1.00 71.31 75 LEU A C 1
ATOM 559 O O . LEU A 1 75 ? 18.434 -3.073 -12.188 1.00 71.31 75 LEU A O 1
ATOM 563 N N . PRO A 1 76 ? 16.227 -3.046 -11.736 1.00 59.16 76 PRO A N 1
ATOM 564 C CA . PRO A 1 76 ? 15.992 -1.740 -12.346 1.00 59.16 76 PRO A CA 1
ATOM 565 C C . PRO A 1 76 ? 16.589 -0.618 -11.479 1.00 59.16 76 PRO A C 1
ATOM 567 O O . PRO A 1 76 ? 16.844 -0.821 -10.295 1.00 59.16 76 PRO A O 1
ATOM 570 N N . VAL A 1 77 ? 16.777 0.570 -12.069 1.00 62.94 77 VAL A N 1
ATOM 571 C CA . VAL A 1 77 ? 17.251 1.796 -11.387 1.00 62.94 77 VAL A CA 1
ATOM 572 C C . VAL A 1 77 ? 18.553 1.587 -10.600 1.00 62.94 77 VAL A C 1
ATOM 574 O O . VAL A 1 77 ? 18.481 1.363 -9.403 1.00 62.94 77 VAL A O 1
ATOM 577 N N . LYS A 1 78 ? 19.728 1.668 -11.254 1.00 72.62 78 LYS A N 1
ATOM 578 C CA . LYS A 1 78 ? 21.113 1.631 -10.691 1.00 72.62 78 LYS A CA 1
ATOM 579 C C . LYS A 1 78 ? 21.276 1.204 -9.211 1.00 72.62 78 LYS A C 1
ATOM 581 O O . LYS A 1 78 ? 21.963 1.861 -8.424 1.00 72.62 78 LYS A O 1
ATOM 586 N N . ALA A 1 79 ? 20.673 0.079 -8.823 1.00 71.31 79 ALA A N 1
ATOM 587 C CA . ALA A 1 79 ? 20.505 -0.290 -7.418 1.00 71.31 79 ALA A CA 1
ATOM 588 C C . ALA A 1 79 ? 21.849 -0.641 -6.774 1.00 71.31 79 ALA A C 1
ATOM 590 O O . ALA A 1 79 ? 22.083 -0.391 -5.591 1.00 71.31 79 ALA A O 1
ATOM 591 N N . GLY A 1 80 ? 22.775 -1.152 -7.584 1.00 80.75 80 GLY A N 1
ATOM 592 C CA . GLY A 1 80 ? 24.146 -1.412 -7.190 1.00 80.75 80 GLY A CA 1
ATOM 593 C C . GLY A 1 80 ? 24.912 -0.155 -6.796 1.00 80.75 80 GLY A C 1
ATOM 594 O O . GLY A 1 80 ? 25.785 -0.244 -5.936 1.00 80.75 80 GLY A O 1
ATOM 595 N N . GLU A 1 81 ? 24.602 1.013 -7.359 1.00 81.44 81 GLU A N 1
ATOM 596 C CA . GLU A 1 81 ? 25.255 2.276 -6.979 1.00 81.44 81 GLU A CA 1
ATOM 597 C C . GLU A 1 81 ? 24.808 2.748 -5.597 1.00 81.44 81 GLU A C 1
ATOM 599 O O . GLU A 1 81 ? 25.622 3.243 -4.821 1.00 81.44 81 GLU A O 1
ATOM 604 N N . VAL A 1 82 ? 23.535 2.530 -5.263 1.00 78.25 82 VAL A N 1
ATOM 605 C CA . VAL A 1 82 ? 22.975 2.823 -3.937 1.00 78.25 82 VAL A CA 1
ATOM 606 C C . VAL A 1 82 ? 23.501 1.831 -2.897 1.00 78.25 82 VAL A C 1
ATOM 608 O O . VAL A 1 82 ? 23.853 2.213 -1.782 1.00 78.25 82 VAL A O 1
ATOM 611 N N . ALA A 1 83 ? 23.610 0.554 -3.265 1.00 78.38 83 ALA A N 1
ATOM 612 C CA . ALA A 1 83 ? 24.111 -0.490 -2.376 1.00 78.38 83 ALA A CA 1
ATOM 613 C C . ALA A 1 83 ? 25.634 -0.421 -2.156 1.00 78.38 83 ALA A C 1
ATOM 615 O O . ALA A 1 83 ? 26.132 -0.884 -1.129 1.00 78.38 83 ALA A O 1
ATOM 616 N N . ARG A 1 84 ? 26.396 0.158 -3.092 1.00 87.38 84 ARG A N 1
ATOM 617 C CA . ARG A 1 84 ? 27.868 0.188 -3.063 1.00 87.38 84 ARG A CA 1
ATOM 618 C C . ARG A 1 84 ? 28.445 0.811 -1.778 1.00 87.38 84 ARG A C 1
ATOM 620 O O . ARG A 1 84 ? 29.280 0.148 -1.158 1.00 87.38 84 ARG A O 1
ATOM 627 N N . PRO A 1 85 ? 28.021 2.005 -1.316 1.00 85.38 85 PRO A N 1
ATOM 628 C CA . PRO A 1 85 ? 28.481 2.562 -0.041 1.00 85.38 85 PRO A CA 1
ATOM 629 C C . PRO A 1 85 ? 28.131 1.698 1.177 1.00 85.38 85 PRO A C 1
ATOM 631 O O . PRO A 1 85 ? 28.935 1.581 2.102 1.00 85.38 85 PRO A O 1
ATOM 634 N N . LEU A 1 86 ? 26.954 1.061 1.168 1.00 80.62 86 LEU A N 1
ATOM 635 C CA . LEU A 1 86 ? 26.495 0.187 2.252 1.00 80.62 86 LEU A CA 1
ATOM 636 C C . LEU A 1 86 ? 27.374 -1.065 2.361 1.00 80.62 86 LEU A C 1
ATOM 638 O O . LEU A 1 86 ? 27.803 -1.424 3.457 1.00 80.62 86 LEU A O 1
ATOM 642 N N . MET A 1 87 ? 27.700 -1.681 1.222 1.00 83.94 87 MET A N 1
ATOM 643 C CA . MET A 1 87 ? 28.562 -2.865 1.145 1.00 83.94 87 MET A CA 1
ATOM 644 C C . MET A 1 87 ? 30.029 -2.559 1.476 1.00 83.94 87 MET A C 1
ATOM 646 O O . MET A 1 87 ? 30.726 -3.406 2.037 1.00 83.94 87 MET A O 1
ATOM 650 N N . ALA A 1 88 ? 30.502 -1.348 1.164 1.00 85.12 88 ALA A N 1
ATOM 651 C CA . ALA A 1 88 ? 31.866 -0.912 1.469 1.00 85.12 88 ALA A CA 1
ATOM 652 C C . ALA A 1 88 ? 32.112 -0.635 2.958 1.00 85.12 88 ALA A C 1
ATOM 654 O O . ALA A 1 88 ? 33.270 -0.564 3.380 1.00 85.12 88 ALA A O 1
ATOM 655 N N . ARG A 1 89 ? 31.053 -0.503 3.767 1.00 81.38 89 ARG A N 1
ATOM 656 C CA . ARG A 1 89 ? 31.169 -0.298 5.212 1.00 81.38 89 ARG A CA 1
ATOM 657 C C . ARG A 1 89 ? 31.947 -1.449 5.856 1.00 81.38 89 ARG A C 1
ATOM 659 O O . ARG A 1 89 ? 31.700 -2.628 5.596 1.00 81.38 89 ARG A O 1
ATOM 666 N N . GLY A 1 90 ? 32.877 -1.105 6.737 1.00 74.12 90 GLY A N 1
ATOM 667 C CA . GLY A 1 90 ? 33.736 -2.069 7.416 1.00 74.12 90 GLY A CA 1
ATOM 668 C C . GLY A 1 90 ? 34.640 -1.402 8.452 1.00 74.12 90 GLY A C 1
ATOM 669 O O . GLY A 1 90 ? 34.517 -0.198 8.681 1.00 74.12 90 GLY A O 1
ATOM 670 N N . PRO A 1 91 ? 35.548 -2.159 9.088 1.00 68.44 91 PRO A N 1
ATOM 671 C CA . PRO A 1 91 ? 36.509 -1.605 10.038 1.00 68.44 91 PRO A CA 1
ATOM 672 C C . PRO A 1 91 ? 37.302 -0.453 9.401 1.00 68.44 91 PRO A C 1
ATOM 674 O O . PRO A 1 91 ? 37.960 -0.642 8.380 1.00 68.44 91 PRO A O 1
ATOM 677 N N . GLY A 1 92 ? 37.188 0.750 9.971 1.00 72.00 92 GLY A N 1
ATOM 678 C CA . GLY A 1 92 ? 37.849 1.962 9.471 1.00 72.00 92 GLY A CA 1
ATOM 679 C C . GLY A 1 92 ? 37.143 2.698 8.321 1.00 72.00 92 GLY A C 1
ATOM 680 O O . GLY A 1 92 ? 37.618 3.758 7.931 1.00 72.00 92 GLY A O 1
ATOM 681 N N . ILE A 1 93 ? 36.014 2.201 7.796 1.00 82.31 93 ILE A N 1
ATOM 682 C CA . ILE A 1 93 ? 35.242 2.856 6.721 1.00 82.31 93 ILE A CA 1
ATOM 683 C C . ILE A 1 93 ? 33.836 3.193 7.230 1.00 82.31 93 ILE A C 1
ATOM 685 O O . ILE A 1 93 ? 32.983 2.310 7.373 1.00 82.31 93 ILE A O 1
ATOM 689 N N . SER A 1 94 ? 33.584 4.479 7.492 1.00 81.19 94 SER A N 1
ATOM 690 C CA . SER A 1 94 ? 32.251 4.979 7.850 1.00 81.19 94 SER A CA 1
ATOM 691 C C . SER A 1 94 ? 31.323 5.043 6.629 1.00 81.19 94 SER A C 1
ATOM 693 O O . SER A 1 94 ? 31.779 5.108 5.486 1.00 81.19 94 SER A O 1
ATOM 695 N N . LEU A 1 95 ? 30.004 5.051 6.863 1.00 77.69 95 LEU A N 1
ATOM 696 C CA . LEU A 1 95 ? 29.021 5.174 5.779 1.00 77.69 95 LEU A CA 1
ATOM 697 C C . LEU A 1 95 ? 29.147 6.517 5.043 1.00 77.69 95 LEU A C 1
ATOM 699 O O . LEU A 1 95 ? 29.064 6.539 3.817 1.00 77.69 95 LEU A O 1
ATOM 703 N N . GLY A 1 96 ? 29.403 7.609 5.771 1.00 73.38 96 GLY A N 1
ATOM 704 C CA . GLY A 1 96 ? 29.660 8.925 5.179 1.00 73.38 96 GLY A CA 1
ATOM 705 C C . GLY A 1 96 ? 30.888 8.904 4.265 1.00 73.38 96 GLY A C 1
ATOM 706 O O . GLY A 1 96 ? 30.802 9.294 3.104 1.00 73.38 96 GLY A O 1
ATOM 707 N N . ALA A 1 97 ? 32.006 8.326 4.723 1.00 78.00 97 ALA A N 1
ATOM 708 C CA . ALA A 1 97 ? 33.227 8.212 3.919 1.00 78.00 97 ALA A CA 1
ATOM 709 C C . ALA A 1 97 ? 33.037 7.334 2.667 1.00 78.00 97 ALA A C 1
ATOM 711 O O . ALA A 1 97 ? 33.493 7.693 1.577 1.00 78.00 97 ALA A O 1
ATOM 712 N N . ALA A 1 98 ? 32.336 6.203 2.794 1.00 84.19 98 ALA A N 1
ATOM 713 C CA . ALA A 1 98 ? 32.011 5.330 1.665 1.00 84.19 98 ALA A CA 1
ATOM 714 C C . ALA A 1 98 ? 31.094 6.021 0.646 1.00 84.19 98 ALA A C 1
ATOM 716 O O . ALA A 1 98 ? 31.326 5.927 -0.559 1.00 84.19 98 ALA A O 1
ATOM 717 N N . THR A 1 99 ? 30.086 6.750 1.129 1.00 81.38 99 THR A N 1
ATOM 718 C CA . THR A 1 99 ? 29.147 7.501 0.288 1.00 81.38 99 THR A CA 1
ATOM 719 C C . THR A 1 99 ? 29.877 8.599 -0.468 1.00 81.38 99 THR A C 1
ATOM 721 O O . THR A 1 99 ? 29.834 8.624 -1.698 1.00 81.38 99 THR A O 1
ATOM 724 N N . THR A 1 100 ? 30.629 9.451 0.231 1.00 76.38 100 THR A N 1
ATOM 725 C CA . THR A 1 100 ? 31.311 10.570 -0.420 1.00 76.38 100 THR A CA 1
ATOM 726 C C . THR A 1 100 ? 32.375 10.108 -1.408 1.00 76.38 100 THR A C 1
ATOM 728 O O . THR A 1 100 ? 32.400 10.576 -2.544 1.00 76.38 100 THR A O 1
ATOM 731 N N . SER A 1 101 ? 33.235 9.165 -1.024 1.00 85.75 101 SER A N 1
ATOM 732 C CA . SER A 1 101 ? 34.275 8.660 -1.931 1.00 85.75 101 SER A CA 1
ATOM 733 C C . SER A 1 101 ? 33.690 7.971 -3.168 1.00 85.75 101 SER A C 1
ATOM 735 O O . SER A 1 101 ? 34.272 8.068 -4.245 1.00 85.75 101 SER A O 1
ATOM 737 N N . SER A 1 102 ? 32.529 7.316 -3.044 1.00 87.25 102 SER A N 1
ATOM 738 C CA . SER A 1 102 ? 31.810 6.724 -4.176 1.00 87.25 102 SER A CA 1
ATOM 739 C C . SER A 1 102 ? 31.248 7.795 -5.115 1.00 87.25 102 SER A C 1
ATOM 741 O O . SER A 1 102 ? 31.376 7.664 -6.332 1.00 87.25 102 SER A O 1
ATOM 743 N N . VAL A 1 103 ? 30.671 8.874 -4.571 1.00 82.50 103 VAL A N 1
ATOM 744 C CA . VAL A 1 103 ? 30.192 10.022 -5.362 1.00 82.50 103 VAL A CA 1
ATOM 745 C C . VAL A 1 103 ? 31.351 10.679 -6.109 1.00 82.50 103 VAL A C 1
ATOM 747 O O . VAL A 1 103 ? 31.269 10.882 -7.317 1.00 82.50 103 VAL A O 1
ATOM 750 N N . VAL A 1 104 ? 32.462 10.948 -5.422 1.00 81.62 104 VAL A N 1
ATOM 751 C CA . VAL A 1 104 ? 33.677 11.515 -6.025 1.00 81.62 104 VAL A CA 1
ATOM 752 C C . VAL A 1 104 ? 34.215 10.618 -7.139 1.00 81.62 104 VAL A C 1
ATOM 754 O O . VAL A 1 104 ? 34.498 11.111 -8.230 1.00 81.62 104 VAL A O 1
ATOM 757 N N . ALA A 1 105 ? 34.332 9.310 -6.888 1.00 88.44 105 ALA A N 1
ATOM 758 C CA . ALA A 1 105 ? 34.789 8.347 -7.887 1.00 88.44 105 ALA A CA 1
ATOM 759 C C . ALA A 1 105 ? 33.912 8.396 -9.145 1.00 88.44 105 ALA A C 1
ATOM 761 O O . ALA A 1 105 ? 34.434 8.431 -10.255 1.00 88.44 105 ALA A O 1
ATOM 762 N N . ARG A 1 106 ? 32.587 8.500 -8.976 1.00 86.44 106 ARG A N 1
ATOM 763 C CA . ARG A 1 106 ? 31.656 8.606 -10.102 1.00 86.44 106 ARG A CA 1
ATOM 764 C C . ARG A 1 106 ? 31.837 9.895 -10.899 1.00 86.44 106 ARG A C 1
ATOM 766 O O . ARG A 1 106 ? 31.720 9.862 -12.120 1.00 86.44 106 ARG A O 1
ATOM 773 N N . VAL A 1 107 ? 32.117 11.021 -10.247 1.00 81.81 107 VAL A N 1
ATOM 774 C CA . VAL A 1 107 ? 32.383 12.268 -10.977 1.00 81.81 107 VAL A CA 1
ATOM 775 C C . VAL A 1 107 ? 33.671 12.151 -11.793 1.00 81.81 107 VAL A C 1
ATOM 777 O O . VAL A 1 107 ? 33.690 12.553 -12.953 1.00 81.81 107 VAL A O 1
ATOM 780 N N . ILE A 1 108 ? 34.717 11.536 -11.233 1.00 86.94 108 ILE A N 1
ATOM 781 C CA . ILE A 1 108 ? 35.951 11.240 -11.976 1.00 86.94 108 ILE A CA 1
ATOM 782 C C . ILE A 1 108 ? 35.653 10.329 -13.173 1.00 86.94 108 ILE A C 1
ATOM 784 O O . ILE A 1 108 ? 36.103 10.636 -14.274 1.00 86.94 108 ILE A O 1
ATOM 788 N N . ASP A 1 109 ? 34.861 9.267 -12.986 1.00 89.25 109 ASP A N 1
ATOM 789 C CA . ASP A 1 109 ? 34.443 8.373 -14.072 1.00 89.25 109 ASP A CA 1
ATOM 790 C C . ASP A 1 109 ? 33.755 9.143 -15.204 1.00 89.25 109 ASP A C 1
ATOM 792 O O . ASP A 1 109 ? 34.135 8.994 -16.361 1.00 89.25 109 ASP A O 1
ATOM 796 N N . VAL A 1 110 ? 32.776 9.996 -14.882 1.00 84.88 110 VAL A N 1
ATOM 797 C CA . VAL A 1 110 ? 32.035 10.795 -15.875 1.00 84.88 110 VAL A CA 1
ATOM 798 C C . VAL A 1 110 ? 32.966 11.738 -16.631 1.00 84.88 110 VAL A C 1
ATOM 800 O O . VAL A 1 110 ? 32.886 11.807 -17.855 1.00 84.88 110 VAL A O 1
ATOM 803 N N . CYS A 1 111 ? 33.873 12.428 -15.936 1.00 83.12 111 CYS A N 1
ATOM 804 C CA . CYS A 1 111 ? 34.842 13.314 -16.578 1.00 83.12 111 CYS A CA 1
ATOM 805 C C . CYS A 1 111 ? 35.769 12.544 -17.527 1.00 83.12 111 CYS A C 1
ATOM 807 O O . CYS A 1 111 ? 35.943 12.952 -18.672 1.00 83.12 111 CYS A O 1
ATOM 809 N N . VAL A 1 112 ? 36.327 11.415 -17.078 1.00 89.62 112 VAL A N 1
ATOM 810 C CA . VAL A 1 112 ? 37.221 10.577 -17.889 1.00 89.62 112 VAL A CA 1
ATOM 811 C C . VAL A 1 112 ? 36.490 10.010 -19.108 1.00 89.62 112 VAL A C 1
ATOM 813 O O . VAL A 1 112 ? 37.004 10.101 -20.220 1.00 89.62 112 VAL A O 1
ATOM 816 N N . LEU A 1 113 ? 35.284 9.468 -18.923 1.00 89.88 113 LEU A N 1
ATOM 817 C CA . LEU A 1 113 ? 34.455 8.927 -20.002 1.00 89.88 113 LEU A CA 1
ATOM 818 C C . LEU A 1 113 ? 34.078 10.002 -21.022 1.00 89.88 113 LEU A C 1
ATOM 820 O O . LEU A 1 113 ? 34.194 9.767 -22.221 1.00 89.88 113 LEU A O 1
ATOM 824 N N . ALA A 1 114 ? 33.676 11.189 -20.565 1.00 83.25 114 ALA A N 1
ATOM 825 C CA . ALA A 1 114 ? 33.354 12.295 -21.455 1.00 83.25 114 ALA A CA 1
ATOM 826 C C . ALA A 1 114 ? 34.584 12.765 -22.241 1.00 83.25 114 ALA A C 1
ATOM 828 O O . ALA A 1 114 ? 34.483 12.973 -23.445 1.00 83.25 114 ALA A O 1
ATOM 829 N N . SER A 1 115 ? 35.756 12.872 -21.604 1.00 84.94 115 SER A N 1
ATOM 830 C CA . SER A 1 115 ? 37.003 13.196 -22.307 1.00 84.94 115 SER A CA 1
ATOM 831 C C . SER A 1 115 ? 37.365 12.142 -23.354 1.00 84.94 115 SER A C 1
ATOM 833 O O . SER A 1 115 ? 37.699 12.503 -24.477 1.00 84.94 115 SER A O 1
ATOM 835 N N . LEU A 1 116 ? 37.260 10.850 -23.026 1.00 89.62 116 LEU A N 1
ATOM 836 C CA . LEU A 1 116 ? 37.513 9.763 -23.978 1.00 89.62 116 LEU A CA 1
ATOM 837 C C . LEU A 1 116 ? 36.520 9.781 -25.146 1.00 89.62 116 LEU A C 1
ATOM 839 O O . LEU A 1 116 ? 36.936 9.653 -26.293 1.00 89.62 116 LEU A O 1
ATOM 843 N N . ALA A 1 117 ? 35.230 9.980 -24.874 1.00 86.19 117 ALA A N 1
ATOM 844 C CA . ALA A 1 117 ? 34.205 10.076 -25.907 1.00 86.19 117 ALA A CA 1
ATOM 845 C C . ALA A 1 117 ? 34.452 11.281 -26.829 1.00 86.19 117 ALA A C 1
ATOM 847 O O . ALA A 1 117 ? 34.430 11.124 -28.044 1.00 86.19 117 ALA A O 1
ATOM 848 N N . VAL A 1 118 ? 34.755 12.458 -26.267 1.00 82.62 118 VAL A N 1
ATOM 849 C CA . VAL A 1 118 ? 35.029 13.687 -27.032 1.00 82.62 118 VAL A CA 1
ATOM 850 C C . VAL A 1 118 ? 36.294 13.567 -27.889 1.00 82.62 118 VAL A C 1
ATOM 852 O O . VAL A 1 118 ? 36.315 14.043 -29.018 1.00 82.62 118 VAL A O 1
ATOM 855 N N . LEU A 1 119 ? 37.354 12.949 -27.364 1.00 86.31 119 LEU A N 1
ATOM 856 C CA . LEU A 1 119 ? 38.635 12.844 -28.069 1.00 86.31 119 LEU A CA 1
ATOM 857 C C . LEU A 1 119 ? 38.637 11.782 -29.165 1.00 86.31 119 LEU A C 1
ATOM 859 O O . LEU A 1 119 ? 39.384 11.915 -30.131 1.00 86.31 119 LEU A O 1
ATOM 863 N N . LEU A 1 120 ? 37.874 10.703 -28.985 1.00 90.06 120 LEU A N 1
ATOM 864 C CA . LEU A 1 120 ? 37.987 9.532 -29.846 1.00 90.06 120 LEU A CA 1
ATOM 865 C C . LEU A 1 120 ? 36.866 9.448 -30.878 1.00 90.06 120 LEU A C 1
ATOM 867 O O . LEU A 1 120 ? 37.134 8.946 -31.969 1.00 90.06 120 LEU A O 1
ATOM 871 N N . LEU A 1 121 ? 35.652 9.937 -30.588 1.00 84.00 121 LEU A N 1
ATOM 872 C CA . LEU A 1 121 ? 34.536 9.862 -31.535 1.00 84.00 121 LEU A CA 1
ATOM 873 C C . LEU A 1 121 ? 34.674 10.878 -32.686 1.00 84.00 121 LEU A C 1
ATOM 875 O O . LEU A 1 121 ? 34.960 12.054 -32.451 1.00 84.00 121 LEU A O 1
ATOM 879 N N . PRO A 1 122 ? 34.413 10.467 -33.938 1.00 81.31 122 PRO A N 1
ATOM 880 C CA . PRO A 1 122 ? 34.592 11.305 -35.118 1.00 81.31 122 PRO A CA 1
ATOM 881 C C . PRO A 1 122 ? 33.367 12.202 -35.368 1.00 81.31 122 PRO A C 1
ATOM 883 O O . PRO A 1 122 ? 32.646 12.043 -36.351 1.00 81.31 122 PRO A O 1
ATOM 886 N N . PHE A 1 123 ? 33.124 13.185 -34.495 1.00 71.69 123 PHE A N 1
ATOM 887 C CA . PHE A 1 123 ? 31.962 14.089 -34.604 1.00 71.69 123 PHE A CA 1
ATOM 888 C C . PHE A 1 123 ? 31.907 14.903 -35.903 1.00 71.69 123 PHE A C 1
ATOM 890 O O . PHE A 1 123 ? 30.846 15.412 -36.252 1.00 71.69 123 PHE A O 1
ATOM 897 N N . SER A 1 124 ? 33.032 15.033 -36.612 1.00 66.31 124 SER A N 1
ATOM 898 C CA . SER A 1 124 ? 33.117 15.673 -37.930 1.00 66.31 124 SER A CA 1
ATOM 899 C C . SER A 1 124 ? 32.388 14.902 -39.031 1.00 66.31 124 SER A C 1
ATOM 901 O O . SER A 1 124 ? 32.050 15.491 -40.051 1.00 66.31 124 SER A O 1
ATOM 903 N N . ASN A 1 125 ? 32.154 13.602 -38.836 1.00 68.06 125 ASN A N 1
ATOM 904 C CA . ASN A 1 125 ? 31.458 12.746 -39.798 1.00 68.06 125 ASN A CA 1
ATOM 905 C C . ASN A 1 125 ? 29.929 12.813 -39.642 1.00 68.06 125 ASN A C 1
ATOM 907 O O . ASN A 1 125 ? 29.203 12.209 -40.427 1.00 68.06 125 ASN A O 1
ATOM 911 N N . LEU A 1 126 ? 29.441 13.535 -38.631 1.00 63.28 126 LEU A N 1
ATOM 912 C CA . LEU A 1 126 ? 28.026 13.730 -38.340 1.00 63.28 126 LEU A CA 1
ATOM 913 C C . LEU A 1 126 ? 27.620 15.163 -38.725 1.00 63.28 126 LEU A C 1
ATOM 915 O O . LEU A 1 126 ? 28.404 16.105 -38.588 1.00 63.28 126 LEU A O 1
ATOM 919 N N . GLY A 1 127 ? 26.391 15.349 -39.215 1.00 68.75 127 GLY A N 1
ATOM 920 C CA . GLY A 1 127 ? 25.851 16.688 -39.468 1.00 68.75 127 GLY A CA 1
ATOM 921 C C . GLY A 1 127 ? 25.768 17.504 -38.172 1.00 68.75 127 GLY A C 1
ATOM 922 O O . GLY A 1 127 ? 25.559 16.943 -37.100 1.00 68.75 127 GLY A O 1
ATOM 923 N N . ALA A 1 128 ? 25.879 18.836 -38.244 1.00 65.12 128 ALA A N 1
ATOM 924 C CA . ALA A 1 128 ? 25.946 19.705 -37.056 1.00 65.12 128 ALA A CA 1
ATOM 925 C C . ALA A 1 128 ? 24.793 19.493 -36.045 1.00 65.12 128 ALA A C 1
ATOM 927 O O . ALA A 1 128 ? 25.001 19.593 -34.834 1.00 65.12 128 ALA A O 1
ATOM 928 N N . GLY A 1 129 ? 23.589 19.165 -36.530 1.00 64.81 129 GLY A N 1
ATOM 929 C CA . GLY A 1 129 ? 22.441 18.825 -35.684 1.00 64.81 129 GLY A CA 1
ATOM 930 C C . GLY A 1 129 ? 22.582 17.478 -34.964 1.00 64.81 129 GLY A C 1
ATOM 931 O O . GLY A 1 129 ? 22.213 17.368 -33.795 1.00 64.81 129 GLY A O 1
ATOM 932 N N . ASP A 1 130 ? 23.164 16.475 -35.617 1.00 63.19 130 ASP A N 1
ATOM 933 C CA . ASP A 1 130 ? 23.360 15.139 -35.048 1.00 63.19 130 ASP A CA 1
ATOM 934 C C . ASP A 1 130 ? 24.549 15.114 -34.087 1.00 63.19 130 ASP A C 1
ATOM 936 O O . ASP A 1 130 ? 24.446 14.537 -33.005 1.00 63.19 130 ASP A O 1
ATOM 940 N N . SER A 1 131 ? 25.619 15.858 -34.383 1.00 65.12 131 SER A N 1
ATOM 941 C CA . SER A 1 131 ? 26.731 16.076 -33.450 1.00 65.12 131 SER A CA 1
ATOM 942 C C . SER A 1 131 ? 26.254 16.749 -32.158 1.00 65.12 131 SER A C 1
ATOM 944 O O . SER A 1 131 ? 26.645 16.329 -31.070 1.00 65.12 131 SER A O 1
ATOM 946 N N . LEU A 1 132 ? 25.353 17.739 -32.239 1.00 65.56 132 LEU A N 1
ATOM 947 C CA . LEU A 1 132 ? 24.780 18.392 -31.055 1.00 65.56 132 LEU A CA 1
ATOM 948 C C . LEU A 1 132 ? 23.864 17.455 -30.252 1.00 65.56 132 LEU A C 1
ATOM 950 O O . LEU A 1 132 ? 23.897 17.482 -29.023 1.00 65.56 132 LEU A O 1
ATOM 954 N N . ARG A 1 133 ? 23.079 16.596 -30.913 1.00 62.50 133 ARG A N 1
ATOM 955 C CA . ARG A 1 133 ? 22.239 15.579 -30.248 1.00 62.50 133 ARG A CA 1
ATOM 956 C C . ARG A 1 133 ? 23.071 14.507 -29.548 1.00 62.50 133 ARG A C 1
ATOM 958 O O . ARG A 1 133 ? 22.688 14.045 -28.476 1.00 62.50 133 ARG A O 1
ATOM 965 N N . MET A 1 134 ? 24.215 14.146 -30.125 1.00 63.75 134 MET A N 1
ATOM 966 C CA . MET A 1 134 ? 25.126 13.149 -29.566 1.00 63.75 134 MET A CA 1
ATOM 967 C C . MET A 1 134 ? 25.946 13.720 -28.395 1.00 63.75 134 MET A C 1
ATOM 969 O O . MET A 1 134 ? 26.097 13.069 -27.363 1.00 63.75 134 MET A O 1
ATOM 973 N N . VAL A 1 135 ? 26.435 14.959 -28.515 1.00 61.97 135 VAL A N 1
ATOM 974 C CA . VAL A 1 135 ? 27.356 15.589 -27.548 1.00 61.97 135 VAL A CA 1
ATOM 975 C C . VAL A 1 135 ? 26.635 16.404 -26.467 1.00 61.97 135 VAL A C 1
ATOM 977 O O . VAL A 1 135 ? 27.128 16.511 -25.345 1.00 61.97 135 VAL A O 1
ATOM 980 N N . GLY A 1 136 ? 25.457 16.958 -26.756 1.00 66.44 136 GLY A N 1
ATOM 981 C CA . GLY A 1 136 ? 24.698 17.828 -25.850 1.00 66.44 136 GLY A CA 1
ATOM 982 C C . GLY A 1 136 ? 24.420 17.211 -24.472 1.00 66.44 136 GLY A C 1
ATOM 983 O O . GLY A 1 136 ? 24.750 17.839 -23.464 1.00 66.44 136 GLY A O 1
ATOM 984 N N . PRO A 1 137 ? 23.895 15.973 -24.383 1.00 63.09 137 PRO A N 1
ATOM 985 C CA . PRO A 1 137 ? 23.682 15.295 -23.102 1.00 63.09 137 PRO A CA 1
ATOM 986 C C . PRO A 1 137 ? 24.984 15.041 -22.329 1.00 63.09 137 PRO A C 1
ATOM 988 O O . PRO A 1 137 ? 25.015 15.183 -21.107 1.00 63.09 137 PRO A O 1
ATOM 991 N N . ALA A 1 138 ? 26.071 14.714 -23.038 1.00 58.34 138 ALA A N 1
ATOM 992 C CA . ALA A 1 138 ? 27.393 14.495 -22.455 1.00 58.34 138 ALA A CA 1
ATOM 993 C C . ALA A 1 138 ? 27.967 15.784 -21.846 1.00 58.34 138 ALA A C 1
ATOM 995 O O . ALA A 1 138 ? 28.412 15.784 -20.698 1.00 58.34 138 ALA A O 1
ATOM 996 N N . LEU A 1 139 ? 27.898 16.899 -22.580 1.00 65.38 139 LEU A N 1
ATOM 997 C CA . LEU A 1 139 ? 28.314 18.216 -22.096 1.00 65.38 139 LEU A CA 1
ATOM 998 C C . LEU A 1 139 ? 27.453 18.679 -20.923 1.00 65.38 139 LEU A C 1
ATOM 1000 O O . LEU A 1 139 ? 27.997 19.144 -19.929 1.00 65.38 139 LEU A O 1
ATOM 1004 N N . LEU A 1 140 ? 26.133 18.492 -20.984 1.00 66.44 140 LEU A N 1
ATOM 1005 C CA . LEU A 1 140 ? 25.230 18.857 -19.894 1.00 66.44 140 LEU A CA 1
ATOM 1006 C C . LEU A 1 140 ? 25.529 18.061 -18.617 1.00 66.44 140 LEU A C 1
ATOM 1008 O O . LEU A 1 140 ? 25.537 18.640 -17.531 1.00 66.44 140 LEU A O 1
ATOM 1012 N N . LEU A 1 141 ? 25.843 16.767 -18.728 1.00 61.06 141 LEU A N 1
ATOM 1013 C CA . LEU A 1 141 ? 26.273 15.931 -17.601 1.00 61.06 141 LEU A CA 1
ATOM 1014 C C . LEU A 1 141 ? 27.600 16.412 -16.998 1.00 61.06 141 LEU A C 1
ATOM 1016 O O . LEU A 1 141 ? 27.705 16.543 -15.777 1.00 61.06 141 LEU A O 1
ATOM 1020 N N . VAL A 1 142 ? 28.592 16.724 -17.837 1.00 64.69 142 VAL A N 1
ATOM 1021 C CA . VAL A 1 142 ? 29.895 17.249 -17.393 1.00 64.69 142 VAL A CA 1
ATOM 1022 C C . VAL A 1 142 ? 29.745 18.624 -16.738 1.00 64.69 142 VAL A C 1
ATOM 1024 O O . VAL A 1 142 ? 30.272 18.838 -15.647 1.00 64.69 142 VAL A O 1
ATOM 1027 N N . SER A 1 143 ? 28.990 19.541 -17.346 1.00 63.47 143 SER A N 1
ATOM 1028 C CA . SER A 1 143 ? 28.724 20.878 -16.807 1.00 63.47 143 SER A CA 1
ATOM 1029 C C . SER A 1 143 ? 27.941 20.817 -15.495 1.00 63.47 143 SER A C 1
ATOM 1031 O O . SER A 1 143 ? 28.270 21.542 -14.559 1.00 63.47 143 SER A O 1
ATOM 1033 N N . SER A 1 144 ? 26.966 19.911 -15.381 1.00 58.06 144 SER A N 1
ATOM 1034 C CA . SER A 1 144 ? 26.205 19.691 -14.144 1.00 58.06 144 SER A CA 1
ATOM 1035 C C . SER A 1 144 ? 27.081 19.110 -13.031 1.00 58.06 144 SER A C 1
ATOM 1037 O O . SER A 1 144 ? 26.996 19.551 -11.886 1.00 58.06 144 SER A O 1
ATOM 1039 N N . GLY A 1 145 ? 27.967 18.162 -13.356 1.00 60.38 145 GLY A N 1
ATOM 1040 C CA . GLY A 1 145 ? 28.937 17.602 -12.409 1.00 60.38 145 GLY A CA 1
ATOM 1041 C C . GLY A 1 145 ? 29.971 18.630 -11.941 1.00 60.38 145 GLY A C 1
ATOM 1042 O O . GLY A 1 145 ? 30.259 18.723 -10.746 1.00 60.38 145 GLY A O 1
ATOM 1043 N N . ALA A 1 146 ? 30.484 19.455 -12.857 1.00 65.06 146 ALA A N 1
ATOM 1044 C CA . ALA A 1 146 ? 31.399 20.550 -12.541 1.00 65.06 146 ALA A CA 1
ATOM 1045 C C . ALA A 1 146 ? 30.730 21.619 -11.661 1.00 65.06 146 ALA A C 1
ATOM 1047 O O . ALA A 1 146 ? 31.312 22.047 -10.662 1.00 65.06 146 ALA A O 1
ATOM 1048 N N . LEU A 1 147 ? 29.485 21.994 -11.974 1.00 64.81 147 LEU A N 1
ATOM 1049 C CA . LEU A 1 147 ? 28.680 22.909 -11.167 1.00 64.81 147 LEU A CA 1
ATOM 1050 C C . LEU A 1 147 ? 28.418 22.338 -9.767 1.00 64.81 147 LEU A C 1
ATOM 1052 O O . LEU A 1 147 ? 28.583 23.054 -8.782 1.00 64.81 147 LEU A O 1
ATOM 1056 N N . ALA A 1 148 ? 28.092 21.047 -9.655 1.00 6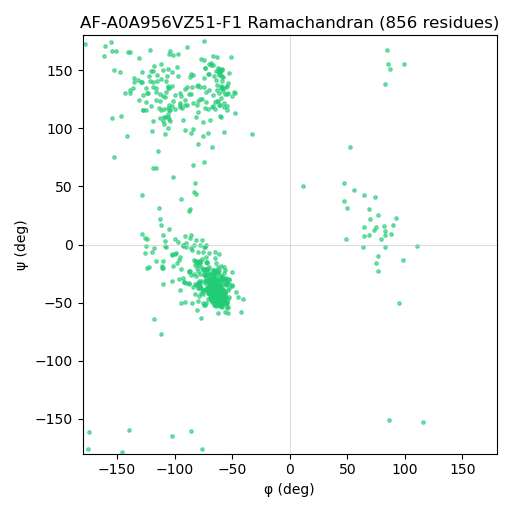2.41 148 ALA A N 1
ATOM 1057 C CA . ALA A 1 148 ? 27.906 20.378 -8.370 1.00 62.41 148 ALA A CA 1
ATOM 1058 C C . ALA A 1 148 ? 29.186 20.411 -7.518 1.00 62.41 148 ALA A C 1
ATOM 1060 O O . ALA A 1 148 ? 29.127 20.779 -6.346 1.00 62.41 148 ALA A O 1
ATOM 1061 N N . ILE A 1 149 ? 30.358 20.123 -8.100 1.00 65.69 149 ILE A N 1
ATOM 1062 C CA . ILE A 1 149 ? 31.649 20.262 -7.402 1.00 65.69 149 ILE A CA 1
ATOM 1063 C C . ILE A 1 149 ? 31.882 21.714 -6.968 1.00 65.69 149 ILE A C 1
ATOM 1065 O O . ILE A 1 149 ? 32.320 21.957 -5.842 1.00 65.69 149 ILE A O 1
ATOM 1069 N N . MET A 1 150 ? 31.594 22.684 -7.838 1.00 65.94 150 MET A N 1
ATOM 1070 C CA . MET A 1 150 ? 31.792 24.104 -7.545 1.00 65.94 150 MET A CA 1
ATOM 1071 C C . MET A 1 150 ? 30.902 24.569 -6.384 1.00 65.94 150 MET A C 1
ATOM 1073 O O . MET A 1 150 ? 31.391 25.236 -5.476 1.00 65.94 150 MET A O 1
ATOM 1077 N N . VAL A 1 151 ? 29.635 24.145 -6.352 1.00 66.00 151 VAL A N 1
ATOM 1078 C CA . VAL A 1 151 ? 28.681 24.409 -5.258 1.00 66.00 151 VAL A CA 1
ATOM 1079 C C . VAL A 1 151 ? 29.097 23.713 -3.957 1.00 66.00 151 VAL A C 1
ATOM 1081 O O . VAL A 1 151 ? 28.986 24.289 -2.873 1.00 66.00 151 VAL A O 1
ATOM 1084 N N . LEU A 1 152 ? 29.624 22.489 -4.039 1.00 64.62 152 LEU A N 1
ATOM 1085 C CA . LEU A 1 152 ? 30.153 21.770 -2.876 1.00 64.62 152 LEU A CA 1
ATOM 1086 C C . LEU A 1 152 ? 31.428 22.426 -2.322 1.00 64.62 152 LEU A C 1
ATOM 1088 O O . LEU A 1 152 ? 31.676 22.361 -1.119 1.00 64.62 152 LEU A O 1
ATOM 1092 N N . ARG A 1 153 ? 32.219 23.108 -3.158 1.00 65.62 153 ARG A N 1
ATOM 1093 C CA . ARG A 1 153 ? 33.436 23.820 -2.734 1.00 65.62 153 ARG A CA 1
ATOM 1094 C C . ARG A 1 153 ? 33.192 25.253 -2.261 1.00 65.62 153 ARG A C 1
ATOM 1096 O O . ARG A 1 153 ? 33.884 25.691 -1.346 1.00 65.62 153 ARG A O 1
ATOM 1103 N N . SER A 1 154 ? 32.222 25.965 -2.835 1.00 66.44 154 SER A N 1
ATOM 1104 C CA . SER A 1 154 ? 31.994 27.397 -2.583 1.00 66.44 154 SER A CA 1
ATOM 1105 C C . SER A 1 154 ? 31.413 27.713 -1.203 1.00 66.44 154 SER A C 1
ATOM 1107 O O . SER A 1 154 ? 31.431 28.865 -0.783 1.00 66.44 154 SER A O 1
ATOM 1109 N N . GLY A 1 155 ? 30.887 26.713 -0.485 1.00 58.19 155 GLY A N 1
ATOM 1110 C CA . GLY A 1 155 ? 30.240 26.921 0.815 1.00 58.19 155 GLY A CA 1
ATOM 1111 C C . GLY A 1 155 ? 28.907 27.676 0.736 1.00 58.19 155 GLY A C 1
ATOM 1112 O O . GLY A 1 155 ? 28.348 28.002 1.780 1.00 58.19 155 GLY A O 1
ATOM 1113 N N . ALA A 1 156 ? 28.382 27.926 -0.469 1.00 61.19 156 ALA A N 1
ATOM 1114 C CA . ALA A 1 156 ? 27.131 28.649 -0.672 1.00 61.19 156 ALA A CA 1
ATOM 1115 C C . ALA A 1 156 ? 25.961 27.957 0.054 1.00 61.19 156 ALA A C 1
ATOM 1117 O O . ALA A 1 156 ? 25.788 26.736 -0.024 1.00 61.19 156 ALA A O 1
ATOM 1118 N N . GLY A 1 157 ? 25.161 28.730 0.790 1.00 56.38 157 GLY A N 1
ATOM 1119 C CA . GLY A 1 157 ? 23.972 28.234 1.478 1.00 56.38 157 GLY A CA 1
ATOM 1120 C C . GLY A 1 157 ? 22.876 27.891 0.474 1.00 56.38 157 GLY A C 1
ATOM 1121 O O . GLY A 1 157 ? 22.142 28.771 0.043 1.00 56.38 157 GLY A O 1
ATOM 1122 N N . VAL A 1 158 ? 22.768 26.619 0.091 1.00 59.81 158 VAL A N 1
ATOM 1123 C CA . VAL A 1 158 ? 21.609 26.117 -0.656 1.00 59.81 158 VAL A CA 1
ATOM 1124 C C . VAL A 1 158 ? 20.536 25.747 0.374 1.00 59.81 158 VAL A C 1
ATOM 1126 O O . VAL A 1 158 ? 20.867 25.052 1.339 1.00 59.81 158 VAL A O 1
ATOM 1129 N N . PRO A 1 159 ? 19.279 26.198 0.236 1.00 56.25 159 PRO A N 1
ATOM 1130 C CA . PRO A 1 159 ? 18.201 25.771 1.120 1.00 56.25 159 PRO A CA 1
ATOM 1131 C C . PRO A 1 159 ? 17.892 24.293 0.848 1.00 56.25 159 PRO A C 1
ATOM 1133 O O . PRO A 1 159 ? 17.357 23.948 -0.202 1.00 56.25 159 PRO A O 1
ATOM 1136 N N . ILE A 1 160 ? 18.275 23.406 1.772 1.00 62.50 160 ILE A N 1
ATOM 1137 C CA . ILE A 1 160 ? 18.052 21.954 1.661 1.00 62.50 160 ILE A CA 1
ATOM 1138 C C . I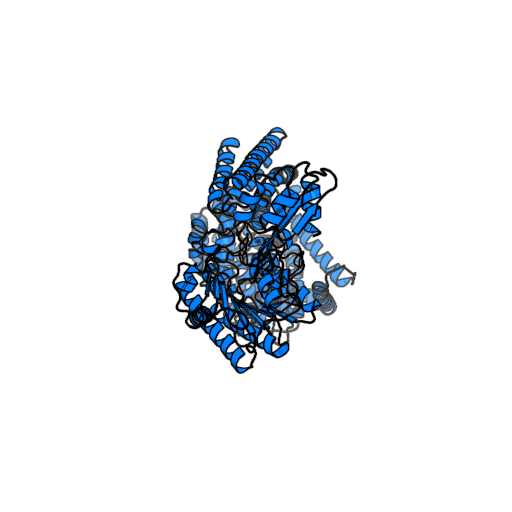LE A 1 160 ? 17.395 21.446 2.956 1.00 62.50 160 ILE A C 1
ATOM 1140 O O . ILE A 1 160 ? 17.790 21.897 4.037 1.00 62.50 160 ILE A O 1
ATOM 1144 N N . PRO A 1 161 ? 16.420 20.517 2.892 1.00 54.44 161 PRO A N 1
ATOM 1145 C CA . PRO A 1 161 ? 15.814 19.913 4.079 1.00 54.44 161 PRO A CA 1
ATOM 1146 C C . PRO A 1 161 ? 16.839 19.314 5.057 1.00 54.44 161 PRO A C 1
ATOM 1148 O O . PRO A 1 161 ? 17.863 18.765 4.644 1.00 54.44 161 PRO A O 1
ATOM 1151 N N . ALA A 1 162 ? 16.532 19.348 6.360 1.00 56.75 162 ALA A N 1
ATOM 1152 C CA . ALA A 1 162 ? 17.420 18.910 7.446 1.00 56.75 162 ALA A CA 1
ATOM 1153 C C . ALA A 1 162 ? 18.120 17.537 7.253 1.00 56.75 162 ALA A C 1
ATOM 1155 O O . ALA A 1 162 ? 19.316 17.465 7.533 1.00 56.75 162 ALA A O 1
ATOM 1156 N N . PRO A 1 163 ? 17.475 16.466 6.733 1.00 49.56 163 PRO A N 1
ATOM 1157 C CA . PRO A 1 163 ? 18.165 15.188 6.532 1.00 49.56 163 PRO A CA 1
ATOM 1158 C C . PRO A 1 163 ? 19.214 15.221 5.408 1.00 49.56 163 PRO A C 1
ATOM 1160 O O . PRO A 1 163 ? 20.220 14.520 5.479 1.00 49.56 163 PRO A O 1
ATOM 1163 N N . ALA A 1 164 ? 19.021 16.059 4.388 1.00 52.66 164 ALA A N 1
ATOM 1164 C CA . ALA A 1 164 ? 19.974 16.219 3.289 1.00 52.66 164 ALA A CA 1
ATOM 1165 C C . ALA A 1 164 ? 21.144 17.145 3.660 1.00 52.66 164 ALA A C 1
ATOM 1167 O O . ALA A 1 164 ? 22.212 17.062 3.054 1.00 52.66 164 ALA A O 1
ATOM 1168 N N . LYS A 1 165 ? 20.968 17.992 4.682 1.00 64.62 165 LYS A N 1
ATOM 1169 C CA . LYS A 1 165 ? 22.003 18.901 5.184 1.00 64.62 165 LYS A CA 1
ATOM 1170 C C . LYS A 1 165 ? 23.208 18.147 5.757 1.00 64.62 165 LYS A C 1
ATOM 1172 O O . LYS A 1 165 ? 24.330 18.475 5.395 1.00 64.62 165 LYS A O 1
ATOM 1177 N N . ALA A 1 166 ? 22.981 17.100 6.553 1.00 63.38 166 ALA A N 1
ATOM 1178 C CA . ALA A 1 166 ? 24.057 16.281 7.125 1.00 63.38 166 ALA A CA 1
ATOM 1179 C C . ALA A 1 166 ? 24.886 15.567 6.039 1.00 63.38 166 ALA A C 1
ATOM 1181 O O . ALA A 1 166 ? 26.111 15.610 6.050 1.00 63.38 166 ALA A O 1
ATOM 1182 N N . ILE A 1 167 ? 24.216 14.988 5.036 1.00 60.38 167 ILE A N 1
ATOM 1183 C CA . ILE A 1 167 ? 24.878 14.344 3.889 1.00 60.38 167 ILE A CA 1
ATOM 1184 C C . ILE A 1 167 ? 25.673 15.375 3.076 1.00 60.38 167 ILE A C 1
ATOM 1186 O O . ILE A 1 167 ? 26.794 15.109 2.649 1.00 60.38 167 ILE A O 1
ATOM 1190 N N . LEU A 1 168 ? 25.110 16.568 2.865 1.00 66.94 168 LEU A N 1
ATOM 1191 C CA . LEU A 1 168 ? 25.795 17.658 2.176 1.00 66.94 168 LEU A CA 1
ATOM 1192 C C . LEU A 1 168 ? 27.034 18.134 2.947 1.00 66.94 168 LEU A C 1
ATOM 1194 O O . LEU A 1 168 ? 28.048 18.453 2.331 1.00 66.94 168 LEU A O 1
ATOM 1198 N N . GLU A 1 169 ? 26.967 18.201 4.273 1.00 70.44 169 GLU A N 1
ATOM 1199 C CA . GLU A 1 169 ? 28.088 18.580 5.137 1.00 70.44 169 GLU A CA 1
ATOM 1200 C C . GLU A 1 169 ? 29.209 17.534 5.100 1.00 70.44 169 GLU A C 1
ATOM 1202 O O . GLU A 1 169 ? 30.361 17.910 4.872 1.00 70.44 169 GLU A O 1
ATOM 1207 N N . ASP A 1 170 ? 28.877 16.241 5.166 1.00 65.94 170 ASP A N 1
ATOM 1208 C CA . ASP A 1 170 ? 29.828 15.136 4.973 1.00 65.94 170 ASP A CA 1
ATOM 1209 C C . ASP A 1 170 ? 30.480 15.180 3.579 1.00 65.94 170 ASP A C 1
ATOM 1211 O O . ASP A 1 170 ? 31.694 14.990 3.432 1.00 65.94 170 ASP A O 1
ATOM 1215 N N . LEU A 1 171 ? 29.691 15.475 2.537 1.00 65.44 171 LEU A N 1
ATOM 1216 C CA . LEU A 1 171 ? 30.185 15.656 1.170 1.00 65.44 171 LEU A CA 1
ATOM 1217 C C . LEU A 1 171 ? 31.156 16.842 1.089 1.00 65.44 171 LEU A C 1
ATOM 1219 O O . LEU A 1 171 ? 32.266 16.704 0.573 1.00 65.44 171 LEU A O 1
ATOM 1223 N N . ARG A 1 172 ? 30.777 18.002 1.637 1.00 71.50 172 ARG A N 1
ATOM 1224 C CA . ARG A 1 172 ? 31.615 19.213 1.688 1.00 71.50 172 ARG A CA 1
ATOM 1225 C C . ARG A 1 172 ? 32.918 18.967 2.438 1.00 71.50 172 ARG A C 1
ATOM 1227 O O . ARG A 1 172 ? 33.974 19.395 1.974 1.00 71.50 172 ARG A O 1
ATOM 1234 N N . GLN A 1 173 ? 32.858 18.277 3.573 1.00 69.69 173 GLN A N 1
ATOM 1235 C CA . GLN A 1 173 ? 34.032 17.947 4.370 1.00 69.69 173 GLN A CA 1
ATOM 1236 C C . GLN A 1 173 ? 34.992 17.054 3.585 1.00 69.69 173 GLN A C 1
ATOM 1238 O O . GLN A 1 173 ? 36.171 17.381 3.482 1.00 69.69 173 GLN A O 1
ATOM 1243 N N . ALA A 1 174 ? 34.506 15.985 2.959 1.00 65.88 174 ALA A N 1
ATOM 1244 C CA . ALA A 1 174 ? 35.370 15.085 2.203 1.00 65.88 174 ALA A CA 1
ATOM 1245 C C . ALA A 1 174 ? 35.937 15.713 0.912 1.00 65.88 174 ALA A C 1
ATOM 1247 O O . ALA A 1 174 ? 37.084 15.434 0.549 1.00 65.88 174 ALA A O 1
ATOM 1248 N N . PHE A 1 175 ? 35.214 16.639 0.267 1.00 66.56 175 PHE A N 1
ATOM 1249 C CA . PHE A 1 175 ? 35.772 17.441 -0.830 1.00 66.56 175 PHE A CA 1
ATOM 1250 C C . PHE A 1 175 ? 36.889 18.396 -0.377 1.00 66.56 175 PHE A C 1
ATOM 1252 O O . PHE A 1 175 ? 37.775 18.697 -1.182 1.00 66.56 175 PHE A O 1
ATOM 1259 N N . ARG A 1 176 ? 36.857 18.860 0.882 1.00 69.62 176 ARG A N 1
ATOM 1260 C CA . ARG A 1 176 ? 37.890 19.715 1.496 1.00 69.62 176 ARG A CA 1
ATOM 1261 C C . ARG A 1 176 ? 39.102 18.929 1.998 1.00 69.62 176 ARG A C 1
ATOM 1263 O O . ARG A 1 176 ? 40.210 19.449 1.934 1.00 69.62 176 ARG A O 1
ATOM 1270 N N . THR A 1 177 ? 38.912 17.709 2.500 1.00 72.00 177 THR A N 1
ATOM 1271 C CA . THR A 1 177 ? 39.991 16.902 3.100 1.00 72.00 177 THR A CA 1
ATOM 1272 C C . THR A 1 177 ? 40.763 16.055 2.090 1.00 72.00 177 THR A C 1
ATOM 1274 O O . THR A 1 177 ? 41.917 15.717 2.343 1.00 72.00 177 THR A O 1
ATOM 1277 N N . THR A 1 178 ? 40.174 15.727 0.936 1.00 75.88 178 THR A N 1
ATOM 1278 C CA . THR A 1 178 ? 40.869 14.977 -0.122 1.00 75.88 178 THR A CA 1
ATOM 1279 C C . THR A 1 178 ? 41.801 15.903 -0.908 1.00 75.88 178 THR A C 1
ATOM 1281 O O . THR A 1 178 ? 41.372 16.919 -1.457 1.00 75.88 178 THR A O 1
ATOM 1284 N N . SER A 1 179 ? 43.084 15.551 -0.995 1.00 82.06 179 SER A N 1
ATOM 1285 C CA . SER A 1 179 ? 44.096 16.382 -1.662 1.00 82.06 179 SER A CA 1
ATOM 1286 C C . SER A 1 179 ? 43.983 16.359 -3.193 1.00 82.06 179 SER A C 1
ATOM 1288 O O . SER A 1 179 ? 43.622 15.345 -3.794 1.00 82.06 179 SER A O 1
ATOM 1290 N N . THR A 1 180 ? 44.401 17.442 -3.862 1.00 82.75 180 THR A N 1
ATOM 1291 C CA . THR A 1 180 ? 44.497 17.510 -5.337 1.00 82.75 180 THR A CA 1
ATOM 1292 C C . THR A 1 180 ? 45.305 16.349 -5.920 1.00 82.75 180 THR A C 1
ATOM 1294 O O . THR A 1 180 ? 44.927 15.781 -6.942 1.00 82.75 180 THR A O 1
ATOM 1297 N N . ARG A 1 181 ? 46.375 15.927 -5.233 1.00 86.25 181 ARG A N 1
ATOM 1298 C CA . ARG A 1 181 ? 47.204 14.786 -5.641 1.00 86.25 181 ARG A CA 1
ATOM 1299 C C . ARG A 1 181 ? 46.421 13.469 -5.662 1.00 86.25 181 ARG A C 1
ATOM 1301 O O . ARG A 1 181 ? 46.617 12.680 -6.581 1.00 86.25 181 ARG A O 1
ATOM 1308 N N . GLN A 1 182 ? 45.534 13.234 -4.692 1.00 87.31 182 GLN A N 1
ATOM 1309 C CA . GLN A 1 182 ? 44.690 12.032 -4.660 1.00 87.31 182 GLN A CA 1
ATOM 1310 C C . GLN A 1 182 ? 43.675 12.017 -5.802 1.00 87.31 182 GLN A C 1
ATOM 1312 O O . GLN A 1 182 ? 43.517 10.979 -6.438 1.00 87.31 182 GLN A O 1
ATOM 1317 N N . TYR A 1 183 ? 43.045 13.154 -6.113 1.00 86.38 183 TYR A N 1
ATOM 1318 C CA . TYR A 1 183 ? 42.136 13.248 -7.261 1.00 86.38 183 TYR A CA 1
ATOM 1319 C C . TYR A 1 183 ? 42.858 12.970 -8.584 1.00 86.38 183 TYR A C 1
ATOM 1321 O O . TYR A 1 183 ? 42.376 12.176 -9.388 1.00 86.38 183 TYR A O 1
ATOM 1329 N N . MET A 1 184 ? 44.038 13.568 -8.786 1.00 88.19 184 MET A N 1
ATOM 1330 C CA . MET A 1 184 ? 44.841 13.357 -9.996 1.00 88.19 184 MET A CA 1
ATOM 1331 C C . MET A 1 184 ? 45.302 11.905 -10.129 1.00 88.19 184 MET A C 1
ATOM 1333 O O . MET A 1 184 ? 45.220 11.332 -11.212 1.00 88.19 184 MET A O 1
ATOM 1337 N N . LEU A 1 185 ? 45.739 11.285 -9.029 1.00 92.94 185 LEU A N 1
ATOM 1338 C CA . LEU A 1 185 ? 46.141 9.880 -9.024 1.00 92.94 185 LEU A CA 1
ATOM 1339 C C . LEU A 1 185 ? 44.950 8.949 -9.300 1.00 92.94 185 LEU A C 1
ATOM 1341 O O . LEU A 1 185 ? 45.068 8.040 -10.117 1.00 92.94 185 LEU A O 1
ATOM 1345 N N . ALA A 1 186 ? 43.795 9.190 -8.672 1.00 92.75 186 ALA A N 1
ATOM 1346 C CA . ALA A 1 186 ? 42.580 8.422 -8.929 1.00 92.75 186 ALA A CA 1
ATOM 1347 C C . ALA A 1 186 ? 42.133 8.549 -10.396 1.00 92.75 186 ALA A C 1
ATOM 1349 O O . ALA A 1 186 ? 41.823 7.536 -11.020 1.00 92.75 186 ALA A O 1
ATOM 1350 N N . ALA A 1 187 ? 42.174 9.751 -10.980 1.00 91.12 187 ALA A N 1
ATOM 1351 C CA . ALA A 1 187 ? 41.873 9.972 -12.395 1.00 91.12 187 ALA A CA 1
ATOM 1352 C C . ALA A 1 187 ? 42.873 9.264 -13.329 1.00 91.12 187 ALA A C 1
ATOM 1354 O O . ALA A 1 187 ? 42.455 8.594 -14.274 1.00 91.12 187 ALA A O 1
ATOM 1355 N N . ALA A 1 188 ? 44.175 9.330 -13.027 1.00 93.44 188 ALA A N 1
ATOM 1356 C CA . ALA A 1 188 ? 45.226 8.664 -13.800 1.00 93.44 188 ALA A CA 1
ATOM 1357 C C . ALA A 1 188 ? 45.097 7.130 -13.798 1.00 93.44 188 ALA A C 1
ATOM 1359 O O . ALA A 1 188 ? 45.444 6.492 -14.786 1.00 93.44 188 ALA A O 1
ATOM 1360 N N . ILE A 1 189 ? 44.570 6.540 -12.719 1.00 96.62 189 ILE A N 1
ATOM 1361 C CA . ILE A 1 189 ? 44.264 5.100 -12.629 1.00 96.62 189 ILE A CA 1
ATOM 1362 C C . ILE A 1 189 ? 42.933 4.770 -13.326 1.00 96.62 189 ILE A C 1
ATOM 1364 O O . ILE A 1 189 ? 42.787 3.713 -13.940 1.00 96.62 189 ILE A O 1
ATOM 1368 N N . THR A 1 190 ? 41.960 5.678 -13.257 1.00 95.31 190 THR A N 1
ATOM 1369 C CA . THR A 1 190 ? 40.625 5.496 -13.848 1.00 95.31 190 THR A CA 1
ATOM 1370 C C . THR A 1 190 ? 40.674 5.494 -15.381 1.00 95.31 190 THR A C 1
ATOM 1372 O O . THR A 1 190 ? 39.986 4.691 -16.011 1.00 95.31 190 THR A O 1
ATOM 1375 N N . LEU A 1 191 ? 41.534 6.311 -15.997 1.00 94.44 191 LEU A N 1
ATOM 1376 C CA . LEU A 1 191 ? 41.724 6.371 -17.454 1.00 94.44 191 LEU A CA 1
ATOM 1377 C C . LEU A 1 191 ? 42.036 5.001 -18.101 1.00 94.44 191 LEU A C 1
ATOM 1379 O O . LEU A 1 191 ? 41.249 4.559 -18.943 1.00 94.44 191 LEU A O 1
ATOM 1383 N N . PRO A 1 192 ? 43.113 4.281 -17.720 1.00 95.56 192 PRO A N 1
ATOM 1384 C CA . PRO A 1 192 ? 43.385 2.959 -18.271 1.00 95.56 192 PRO A CA 1
ATOM 1385 C C . PRO A 1 192 ? 42.305 1.939 -17.890 1.00 95.56 192 PRO A C 1
ATOM 1387 O O . PRO A 1 192 ? 42.071 1.011 -18.657 1.00 95.56 192 PRO A O 1
ATOM 1390 N N . SER A 1 193 ? 41.592 2.111 -16.769 1.00 96.62 193 SER A N 1
ATOM 1391 C CA . SER A 1 193 ? 40.490 1.206 -16.411 1.00 96.62 193 SER A CA 1
ATOM 1392 C C . SER A 1 193 ? 39.351 1.230 -17.441 1.00 96.62 193 SER A C 1
ATOM 1394 O O . SER A 1 193 ? 38.886 0.173 -17.864 1.00 96.62 193 SER A O 1
ATOM 1396 N N . TRP A 1 194 ? 38.960 2.413 -17.926 1.00 94.69 194 TRP A N 1
ATOM 1397 C CA . TRP A 1 194 ? 37.921 2.545 -18.951 1.00 94.69 194 TRP A CA 1
ATOM 1398 C C . TRP A 1 194 ? 38.402 2.109 -20.339 1.00 94.69 194 TRP A C 1
ATOM 1400 O O . TRP A 1 194 ? 37.629 1.516 -21.093 1.00 94.69 194 TRP A O 1
ATOM 1410 N N . ALA A 1 195 ? 39.686 2.312 -20.655 1.00 93.88 195 ALA A N 1
ATOM 1411 C CA . ALA A 1 195 ? 40.285 1.772 -21.875 1.00 93.88 195 ALA A CA 1
ATOM 1412 C C . ALA A 1 195 ? 40.270 0.231 -21.891 1.00 93.88 195 ALA A C 1
ATOM 1414 O O . ALA A 1 195 ? 39.946 -0.373 -22.910 1.00 93.88 195 ALA A O 1
ATOM 1415 N N . LEU A 1 196 ? 40.552 -0.416 -20.755 1.00 96.38 196 LEU A N 1
ATOM 1416 C CA . LEU A 1 196 ? 40.478 -1.874 -20.621 1.00 96.38 196 LEU A CA 1
ATOM 1417 C C . LEU A 1 196 ? 39.043 -2.409 -20.702 1.00 96.38 196 LEU A C 1
ATOM 1419 O O . LEU A 1 196 ? 38.820 -3.485 -21.254 1.00 96.38 196 LEU A O 1
ATOM 1423 N N . GLU A 1 197 ? 38.055 -1.665 -20.204 1.00 94.69 197 GLU A N 1
ATOM 1424 C CA . GLU A 1 197 ? 36.633 -2.021 -20.321 1.00 94.69 197 GLU A CA 1
ATOM 1425 C C . GLU A 1 197 ? 36.171 -2.100 -21.793 1.00 94.69 197 GLU A C 1
ATOM 1427 O O . GLU A 1 197 ? 35.312 -2.921 -22.127 1.00 94.69 197 GLU A O 1
ATOM 1432 N N . ALA A 1 198 ? 36.805 -1.347 -22.698 1.00 95.75 198 ALA A N 1
ATOM 1433 C CA . ALA A 1 198 ? 36.556 -1.429 -24.139 1.00 95.75 198 ALA A CA 1
ATOM 1434 C C . ALA A 1 198 ? 36.952 -2.777 -24.773 1.00 95.75 198 ALA A C 1
ATOM 1436 O O . ALA A 1 198 ? 36.540 -3.063 -25.898 1.00 95.75 198 ALA A O 1
ATOM 1437 N N . SER A 1 199 ? 37.688 -3.636 -24.053 1.00 95.25 199 SER A N 1
ATOM 1438 C CA . SER A 1 199 ? 37.992 -5.006 -24.491 1.00 95.25 199 SER A CA 1
ATOM 1439 C C . SER A 1 199 ? 36.737 -5.827 -24.793 1.00 95.25 199 SER A C 1
ATOM 1441 O O . SER A 1 199 ? 36.784 -6.665 -25.686 1.00 95.25 199 SER A O 1
ATOM 1443 N N . ALA A 1 200 ? 35.610 -5.551 -24.124 1.00 94.25 200 ALA A N 1
ATOM 1444 C CA . ALA A 1 200 ? 34.328 -6.193 -24.409 1.00 94.25 200 ALA A CA 1
ATOM 1445 C C . ALA A 1 200 ? 33.860 -5.906 -25.844 1.00 94.25 200 ALA A C 1
ATOM 1447 O O . ALA A 1 200 ? 33.563 -6.826 -26.603 1.00 94.25 200 ALA A O 1
ATOM 1448 N N . VAL A 1 201 ? 33.856 -4.627 -26.230 1.00 95.81 201 VAL A N 1
ATOM 1449 C CA . VAL A 1 201 ? 33.453 -4.180 -27.573 1.00 95.81 201 VAL A CA 1
ATOM 1450 C C . VAL A 1 201 ? 34.455 -4.684 -28.609 1.00 95.81 201 VAL A C 1
ATOM 1452 O O . VAL A 1 201 ? 34.065 -5.251 -29.625 1.00 95.81 201 VAL A O 1
ATOM 1455 N N . TYR A 1 202 ? 35.753 -4.531 -28.334 1.00 96.12 202 TYR A N 1
ATOM 1456 C CA . TYR A 1 202 ? 36.813 -4.911 -29.265 1.00 96.12 202 TYR A CA 1
ATOM 1457 C C . TYR A 1 202 ? 36.853 -6.423 -29.533 1.00 96.12 202 TYR A C 1
ATOM 1459 O O . TYR A 1 202 ? 36.912 -6.841 -30.687 1.00 96.12 202 TYR A O 1
ATOM 1467 N N . ALA A 1 203 ? 36.776 -7.254 -28.488 1.00 94.31 203 ALA A N 1
ATOM 1468 C CA . ALA A 1 203 ? 36.737 -8.707 -28.637 1.00 94.31 203 ALA A CA 1
ATOM 1469 C C . ALA A 1 203 ? 35.494 -9.150 -29.420 1.00 94.31 203 ALA A C 1
ATOM 1471 O O . ALA A 1 203 ? 35.607 -9.974 -30.325 1.00 94.31 203 ALA A O 1
ATOM 1472 N N . THR A 1 204 ? 34.331 -8.562 -29.127 1.00 94.44 204 THR A N 1
ATOM 1473 C CA . THR A 1 204 ? 33.084 -8.880 -29.838 1.00 94.44 204 THR A CA 1
ATOM 1474 C C . THR A 1 204 ? 33.167 -8.477 -31.312 1.00 94.44 204 THR A C 1
ATOM 1476 O O . THR A 1 204 ? 32.821 -9.276 -32.178 1.00 94.44 204 THR A O 1
ATOM 1479 N N . ALA A 1 205 ? 33.716 -7.298 -31.625 1.00 95.19 205 ALA A N 1
ATOM 1480 C CA . ALA A 1 205 ? 33.913 -6.847 -33.004 1.00 95.19 205 ALA A CA 1
ATOM 1481 C C . ALA A 1 205 ? 34.805 -7.816 -33.797 1.00 95.19 205 ALA A C 1
ATOM 1483 O O . ALA A 1 205 ? 34.441 -8.236 -34.896 1.00 95.19 205 ALA A O 1
ATOM 1484 N N . ARG A 1 206 ? 35.924 -8.265 -33.207 1.00 94.62 206 ARG A N 1
ATOM 1485 C CA . ARG A 1 206 ? 36.824 -9.251 -33.833 1.00 94.62 206 ARG A CA 1
ATOM 1486 C C . ARG A 1 206 ? 36.159 -10.601 -34.064 1.00 94.62 206 ARG A C 1
ATOM 1488 O O . ARG A 1 206 ? 36.370 -11.198 -35.115 1.00 94.62 206 ARG A O 1
ATOM 1495 N N . VAL A 1 207 ? 35.348 -11.067 -33.118 1.00 92.50 207 VAL A N 1
ATOM 1496 C CA . VAL A 1 207 ? 34.610 -12.326 -33.267 1.00 92.50 207 VAL A CA 1
ATOM 1497 C C . VAL A 1 207 ? 33.557 -12.233 -34.366 1.00 92.50 207 VAL A C 1
ATOM 1499 O O . VAL A 1 207 ? 33.410 -13.182 -35.136 1.00 92.50 207 VAL A O 1
ATOM 1502 N N . LEU A 1 208 ? 32.833 -11.115 -34.450 1.00 91.50 208 LEU A N 1
ATOM 1503 C CA . LEU A 1 208 ? 31.771 -10.916 -35.437 1.00 91.50 208 LEU A CA 1
ATOM 1504 C C . LEU A 1 208 ? 32.307 -10.582 -36.836 1.00 91.50 208 LEU A C 1
ATOM 1506 O O . LEU A 1 208 ? 31.595 -10.803 -37.812 1.00 91.50 208 LEU A O 1
ATOM 1510 N N . GLY A 1 209 ? 33.578 -10.188 -36.953 1.00 91.25 209 GLY A N 1
ATOM 1511 C CA . GLY A 1 209 ? 34.216 -9.826 -38.223 1.00 91.25 209 GLY A CA 1
ATOM 1512 C C . GLY A 1 209 ? 34.073 -8.344 -38.576 1.00 91.25 209 GLY A C 1
ATOM 1513 O O . GLY A 1 209 ? 34.283 -7.972 -39.725 1.00 91.25 209 GLY A O 1
ATOM 1514 N N . VAL A 1 210 ? 33.731 -7.501 -37.599 1.00 92.88 210 VAL A N 1
ATOM 1515 C CA . VAL A 1 210 ? 33.653 -6.044 -37.753 1.00 92.88 210 VAL A CA 1
ATOM 1516 C C . VAL A 1 210 ? 35.052 -5.459 -37.564 1.00 92.88 210 VAL A C 1
ATOM 1518 O O . VAL A 1 210 ? 35.676 -5.645 -36.511 1.00 92.88 210 VAL A O 1
ATOM 1521 N N . ASP A 1 211 ? 35.563 -4.747 -38.571 1.00 90.69 211 ASP A N 1
ATOM 1522 C CA . ASP A 1 211 ? 36.865 -4.090 -38.464 1.00 90.69 211 ASP A CA 1
ATOM 1523 C C . ASP A 1 211 ? 36.761 -2.776 -37.683 1.00 90.69 211 ASP A C 1
ATOM 1525 O O . ASP A 1 211 ? 36.565 -1.697 -38.234 1.00 90.69 211 ASP A O 1
ATOM 1529 N N . LEU A 1 212 ? 36.864 -2.891 -36.359 1.00 93.56 212 LEU A N 1
ATOM 1530 C CA . LEU A 1 212 ? 36.831 -1.758 -35.446 1.00 93.56 212 LEU A CA 1
ATOM 1531 C C . LEU A 1 212 ? 38.231 -1.534 -34.849 1.00 93.56 212 LEU A C 1
ATOM 1533 O O . LEU A 1 212 ? 38.730 -2.403 -34.123 1.00 93.56 212 LEU A O 1
ATOM 1537 N N . PRO A 1 213 ? 38.893 -0.390 -35.104 1.00 94.88 213 PRO A N 1
ATOM 1538 C CA . PRO A 1 213 ? 40.191 -0.114 -34.506 1.00 94.88 213 PRO A CA 1
ATOM 1539 C C . PRO A 1 213 ? 40.068 0.104 -32.989 1.00 94.88 213 PRO A C 1
ATOM 1541 O O . PRO A 1 213 ? 39.023 0.496 -32.471 1.00 94.88 213 PRO A O 1
ATOM 1544 N N . VAL A 1 214 ? 41.161 -0.119 -32.251 1.00 94.31 214 VAL A N 1
ATOM 1545 C CA . VAL A 1 214 ? 41.160 -0.081 -30.772 1.00 94.31 214 VAL A CA 1
ATOM 1546 C C . VAL A 1 214 ? 40.679 1.266 -30.223 1.00 94.31 214 VAL A C 1
ATOM 1548 O O . VAL A 1 214 ? 39.888 1.300 -29.284 1.00 94.31 214 VAL A O 1
ATOM 1551 N N . HIS A 1 215 ? 41.112 2.380 -30.821 1.00 93.31 215 HIS A N 1
ATOM 1552 C CA . HIS A 1 215 ? 40.677 3.712 -30.393 1.00 93.31 215 HIS A CA 1
ATOM 1553 C C . HIS A 1 215 ? 39.164 3.911 -30.580 1.00 93.31 215 HIS A C 1
ATOM 1555 O O . HIS A 1 215 ? 38.528 4.532 -29.730 1.00 93.31 215 HIS A O 1
ATOM 1561 N N . ALA A 1 216 ? 38.579 3.322 -31.629 1.00 93.38 216 ALA A N 1
ATOM 1562 C CA . ALA A 1 216 ? 37.144 3.372 -31.866 1.00 93.38 216 ALA A CA 1
ATOM 1563 C C . ALA A 1 216 ? 36.372 2.552 -30.832 1.00 93.38 216 ALA A C 1
ATOM 1565 O O . ALA A 1 216 ? 35.401 3.043 -30.265 1.00 93.38 216 ALA A O 1
ATOM 1566 N N . ALA A 1 217 ? 36.852 1.354 -30.481 1.00 95.94 217 ALA A N 1
ATOM 1567 C CA . ALA A 1 217 ? 36.257 0.566 -29.400 1.00 95.94 217 ALA A CA 1
ATOM 1568 C C . ALA A 1 217 ? 36.262 1.322 -28.056 1.00 95.94 217 ALA A C 1
ATOM 1570 O O . ALA A 1 217 ? 35.278 1.268 -27.315 1.00 95.94 217 ALA A O 1
ATOM 1571 N N . ILE A 1 218 ? 37.338 2.062 -27.751 1.00 96.19 218 ILE A N 1
ATOM 1572 C CA . ILE A 1 218 ? 37.426 2.897 -26.542 1.00 96.19 218 ILE A CA 1
ATOM 1573 C C . ILE A 1 218 ? 36.427 4.058 -26.604 1.00 96.19 218 ILE A C 1
ATOM 1575 O O . ILE A 1 218 ? 35.687 4.254 -25.641 1.00 96.19 218 ILE A O 1
ATOM 1579 N N . GLY A 1 219 ? 36.360 4.788 -27.722 1.00 92.88 219 GLY A N 1
ATOM 1580 C CA . GLY A 1 219 ? 35.415 5.894 -27.912 1.00 92.88 219 GLY A CA 1
ATOM 1581 C C . GLY A 1 219 ? 33.952 5.453 -27.807 1.00 92.88 219 GLY A C 1
ATOM 1582 O O . GLY A 1 219 ? 33.183 6.038 -27.043 1.00 92.88 219 GLY A O 1
ATOM 1583 N N . VAL A 1 220 ? 33.590 4.364 -28.494 1.00 93.44 220 VAL A N 1
ATOM 1584 C CA . VAL A 1 220 ? 32.253 3.747 -28.446 1.00 93.44 220 VAL A CA 1
ATOM 1585 C C . VAL A 1 220 ? 31.899 3.310 -27.028 1.00 93.44 220 VAL A C 1
ATOM 1587 O O . VAL A 1 220 ? 30.824 3.646 -26.527 1.00 93.44 220 VAL A O 1
ATOM 1590 N N . SER A 1 221 ? 32.797 2.586 -26.353 1.00 94.69 221 SER A N 1
ATOM 1591 C CA . SER A 1 221 ? 32.576 2.126 -24.978 1.00 94.69 221 SER A CA 1
ATOM 1592 C C . SER A 1 221 ? 32.377 3.310 -24.027 1.00 94.69 221 SER A C 1
ATOM 1594 O O . SER A 1 221 ? 31.421 3.323 -23.248 1.00 94.69 221 SER A O 1
ATOM 1596 N N . ALA A 1 222 ? 33.225 4.338 -24.134 1.00 92.25 222 ALA A N 1
ATOM 1597 C CA . ALA A 1 222 ? 33.161 5.519 -23.283 1.00 92.25 222 ALA A CA 1
ATOM 1598 C C . ALA A 1 222 ? 31.836 6.279 -23.443 1.00 92.25 222 ALA A C 1
ATOM 1600 O O . ALA A 1 222 ? 31.184 6.612 -22.452 1.00 92.25 222 ALA A O 1
ATOM 1601 N N . PHE A 1 223 ? 31.406 6.487 -24.688 1.00 88.25 223 PHE A N 1
ATOM 1602 C CA . PHE A 1 223 ? 30.134 7.127 -25.005 1.00 88.25 223 PHE A CA 1
ATOM 1603 C C . PHE A 1 223 ? 28.939 6.332 -24.478 1.00 88.25 223 PHE A C 1
ATOM 1605 O O . PHE A 1 223 ? 28.090 6.877 -23.775 1.00 88.25 223 PHE A O 1
ATOM 1612 N N . THR A 1 224 ? 28.911 5.026 -24.741 1.00 89.88 224 THR A N 1
ATOM 1613 C CA . THR A 1 224 ? 27.819 4.141 -24.311 1.00 89.88 224 THR A CA 1
ATOM 1614 C C . THR A 1 224 ? 27.619 4.190 -22.792 1.00 89.88 224 THR A C 1
ATOM 1616 O O . THR A 1 224 ? 26.504 4.318 -22.284 1.00 89.88 224 THR A O 1
ATOM 1619 N N . ILE A 1 225 ? 28.714 4.119 -22.033 1.00 88.81 225 ILE A N 1
ATOM 1620 C CA . ILE A 1 225 ? 28.669 4.062 -20.567 1.00 88.81 225 ILE A CA 1
ATOM 1621 C C . ILE A 1 225 ? 28.273 5.418 -19.965 1.00 88.81 225 ILE A C 1
ATOM 1623 O O . ILE A 1 225 ? 27.626 5.462 -18.915 1.00 88.81 225 ILE A O 1
ATOM 1627 N N . LEU A 1 226 ? 28.577 6.527 -20.644 1.00 82.88 226 LEU A N 1
ATOM 1628 C CA . LEU A 1 226 ? 28.114 7.857 -20.249 1.00 82.88 226 LEU A CA 1
ATOM 1629 C C . LEU A 1 226 ? 26.575 7.948 -20.262 1.00 82.88 226 LEU A C 1
ATOM 1631 O O . LEU A 1 226 ? 25.981 8.526 -19.352 1.00 82.88 226 LEU A O 1
ATOM 1635 N N . PHE A 1 227 ? 25.917 7.306 -21.232 1.00 74.44 227 PHE A N 1
ATOM 1636 C CA . PHE A 1 227 ? 24.451 7.252 -21.322 1.00 74.44 227 PHE A CA 1
ATOM 1637 C C . PHE A 1 227 ? 23.808 6.293 -20.316 1.00 74.44 227 PHE A C 1
ATOM 1639 O O . PHE A 1 227 ? 22.658 6.496 -19.920 1.00 74.44 227 PHE A O 1
ATOM 1646 N N . GLN A 1 228 ? 24.556 5.319 -19.788 1.00 72.75 228 GLN A N 1
ATOM 1647 C CA . GLN A 1 228 ? 24.077 4.477 -18.688 1.00 72.75 228 GLN A CA 1
ATOM 1648 C C . GLN A 1 228 ? 23.851 5.261 -17.384 1.00 72.75 228 GLN A C 1
ATOM 1650 O O . GLN A 1 228 ? 23.343 4.697 -16.419 1.00 72.75 228 GLN A O 1
ATOM 1655 N N . VAL A 1 229 ? 24.200 6.552 -17.283 1.00 66.00 229 VAL A N 1
ATOM 1656 C CA . VAL A 1 229 ? 23.765 7.401 -16.155 1.00 66.00 229 VAL A CA 1
ATOM 1657 C C . VAL A 1 229 ? 22.232 7.404 -16.016 1.00 66.00 229 VAL A C 1
ATOM 1659 O O . VAL A 1 229 ? 21.747 7.351 -14.889 1.00 66.00 229 VAL A O 1
ATOM 1662 N N . PHE A 1 230 ? 21.484 7.319 -17.121 1.00 58.09 230 PHE A N 1
ATOM 1663 C CA . PHE A 1 230 ? 20.012 7.314 -17.163 1.00 58.09 230 PHE A CA 1
ATOM 1664 C C . PHE A 1 230 ? 19.403 5.900 -17.176 1.00 58.09 230 PHE A C 1
ATOM 1666 O O . PHE A 1 230 ? 18.460 5.603 -17.902 1.00 58.09 230 PHE A O 1
ATOM 1673 N N . HIS A 1 231 ? 19.977 4.978 -16.411 1.00 64.38 231 HIS A N 1
ATOM 1674 C CA . HIS A 1 231 ? 19.587 3.566 -16.392 1.00 64.38 231 HIS A CA 1
ATOM 1675 C C . HIS A 1 231 ? 18.333 3.343 -15.538 1.00 64.38 231 HIS A C 1
ATOM 1677 O O . HIS A 1 231 ? 18.378 3.435 -14.311 1.00 64.38 231 HIS A O 1
ATOM 1683 N N . PHE A 1 232 ? 17.237 2.937 -16.188 1.00 61.44 232 PHE A N 1
ATOM 1684 C CA . PHE A 1 232 ? 15.968 2.573 -15.534 1.00 61.44 232 PHE A CA 1
ATOM 1685 C C . PHE A 1 232 ? 15.632 1.069 -15.620 1.00 61.44 232 PHE A C 1
ATOM 1687 O O . PHE A 1 232 ? 14.870 0.560 -14.802 1.00 61.44 232 PHE A O 1
ATOM 1694 N N . THR A 1 233 ? 16.221 0.331 -16.565 1.00 67.75 233 THR A N 1
ATOM 1695 C CA . THR A 1 233 ? 16.025 -1.115 -16.815 1.00 67.75 233 THR A CA 1
ATOM 1696 C C . THR A 1 233 ? 17.230 -1.928 -16.347 1.00 67.75 233 THR A C 1
ATOM 1698 O O . THR A 1 233 ? 18.315 -1.384 -16.419 1.00 67.75 233 THR A O 1
ATOM 1701 N N . PRO A 1 234 ? 17.128 -3.203 -15.921 1.00 70.94 234 PRO A N 1
ATOM 1702 C CA . PRO A 1 234 ? 18.306 -4.006 -15.551 1.00 70.94 234 PRO A CA 1
ATOM 1703 C C . PRO A 1 234 ? 19.419 -3.938 -16.611 1.00 70.94 234 PRO A C 1
ATOM 1705 O O . PRO A 1 234 ? 19.134 -4.020 -17.803 1.00 70.94 234 PRO A O 1
ATOM 1708 N N . GLY A 1 235 ? 20.662 -3.685 -16.191 1.00 75.94 235 GLY A N 1
ATOM 1709 C CA . GLY A 1 235 ? 21.828 -3.474 -17.069 1.00 75.94 235 GLY A CA 1
ATOM 1710 C C . GLY A 1 235 ? 21.770 -2.246 -17.996 1.00 75.94 235 GLY A C 1
ATOM 1711 O O . GLY A 1 235 ? 22.720 -1.973 -18.720 1.00 75.94 235 GLY A O 1
ATOM 1712 N N . GLY A 1 236 ? 20.682 -1.474 -17.990 1.00 76.06 236 GLY A N 1
ATOM 1713 C CA . GLY A 1 236 ? 20.451 -0.404 -18.958 1.00 76.06 236 GLY A CA 1
ATOM 1714 C C . GLY A 1 236 ? 20.002 -0.918 -20.328 1.00 76.06 236 GLY A C 1
ATOM 1715 O O . GLY A 1 236 ? 20.214 -0.219 -21.320 1.00 76.06 236 GLY A O 1
ATOM 1716 N N . ILE A 1 237 ? 19.386 -2.111 -20.390 1.00 77.50 237 ILE A N 1
ATOM 1717 C CA . ILE A 1 237 ? 18.817 -2.691 -21.622 1.00 77.50 237 ILE A CA 1
ATOM 1718 C C . ILE A 1 237 ? 17.969 -1.641 -22.354 1.00 77.50 237 ILE A C 1
ATOM 1720 O O . ILE A 1 237 ? 17.098 -1.002 -21.750 1.00 77.50 237 ILE A O 1
ATOM 1724 N N . GLY A 1 238 ? 18.216 -1.487 -23.652 1.00 71.38 238 GLY A N 1
ATOM 1725 C CA . GLY A 1 238 ? 17.653 -0.498 -24.570 1.00 71.38 238 GLY A CA 1
ATOM 1726 C C . GLY A 1 238 ? 18.533 0.739 -24.725 1.00 71.38 238 GLY A C 1
ATOM 1727 O O . GLY A 1 238 ? 18.847 1.140 -25.842 1.00 71.38 238 GLY A O 1
ATOM 1728 N N . ILE A 1 239 ? 18.954 1.346 -23.612 1.00 73.19 239 ILE A N 1
ATOM 1729 C CA . ILE A 1 239 ? 19.804 2.548 -23.638 1.00 73.19 239 ILE A CA 1
ATOM 1730 C C . ILE A 1 239 ? 21.233 2.172 -24.029 1.00 73.19 239 ILE A C 1
ATOM 1732 O O . ILE A 1 239 ? 21.872 2.896 -24.792 1.00 73.19 239 ILE A O 1
ATOM 1736 N N . TYR A 1 240 ? 21.729 1.036 -23.534 1.00 85.19 240 TYR A N 1
ATOM 1737 C CA . TYR A 1 240 ? 23.058 0.537 -23.871 1.00 85.19 240 TYR A CA 1
ATOM 1738 C C . TYR A 1 240 ? 23.178 0.224 -25.364 1.00 85.19 240 TYR A C 1
ATOM 1740 O O . TYR A 1 240 ? 24.066 0.738 -26.035 1.00 85.19 240 TYR A O 1
ATOM 1748 N N . GLU A 1 241 ? 22.245 -0.559 -25.899 1.00 86.44 241 GLU A N 1
ATOM 1749 C CA . GLU A 1 241 ? 22.229 -0.955 -27.303 1.00 86.44 241 GLU A CA 1
ATOM 1750 C C . GLU A 1 241 ? 22.050 0.259 -28.214 1.00 86.44 241 GLU A C 1
ATOM 1752 O O . GLU A 1 241 ? 22.805 0.416 -29.170 1.00 86.44 241 GLU A O 1
ATOM 1757 N N . GLY A 1 242 ? 21.119 1.162 -27.885 1.00 79.19 242 GLY A N 1
ATOM 1758 C CA . GLY A 1 242 ? 20.877 2.371 -28.673 1.00 79.19 242 GLY A CA 1
ATOM 1759 C C . GLY A 1 242 ? 22.081 3.316 -28.708 1.00 79.19 242 GLY A C 1
ATOM 1760 O O . GLY A 1 242 ? 22.494 3.751 -29.782 1.00 79.19 242 GLY A O 1
ATOM 1761 N N . SER A 1 243 ? 22.687 3.608 -27.551 1.00 81.31 243 SER A N 1
ATOM 1762 C CA . SER A 1 243 ? 23.845 4.514 -27.481 1.00 81.31 243 SER A CA 1
ATOM 1763 C C . SER A 1 243 ? 25.108 3.914 -28.101 1.00 81.31 243 SER A C 1
ATOM 1765 O O . SER A 1 243 ? 25.841 4.627 -28.788 1.00 81.31 243 SER A O 1
ATOM 1767 N N . MET A 1 244 ? 25.341 2.609 -27.933 1.00 90.81 244 MET A N 1
ATOM 1768 C CA . MET A 1 244 ? 26.460 1.925 -28.582 1.00 90.81 244 MET A CA 1
ATOM 1769 C C . MET A 1 244 ? 26.290 1.885 -30.098 1.00 90.81 244 MET A C 1
ATOM 1771 O O . MET A 1 244 ? 27.236 2.202 -30.816 1.00 90.81 244 MET A O 1
ATOM 1775 N N . SER A 1 245 ? 25.094 1.544 -30.583 1.00 88.25 245 SER A N 1
ATOM 1776 C CA . SER A 1 245 ? 24.816 1.483 -32.022 1.00 88.25 245 SER A CA 1
ATOM 1777 C C . SER A 1 245 ? 24.997 2.854 -32.672 1.00 88.25 245 SER A C 1
ATOM 1779 O O . SER A 1 245 ? 25.669 2.959 -33.692 1.00 88.25 245 SER A O 1
ATOM 1781 N N . ALA A 1 246 ? 24.509 3.924 -32.034 1.00 82.00 246 ALA A N 1
ATOM 1782 C CA . ALA A 1 246 ? 24.720 5.293 -32.507 1.00 82.00 246 ALA A CA 1
ATOM 1783 C C . ALA A 1 246 ? 26.214 5.661 -32.601 1.00 82.00 246 ALA A C 1
ATOM 1785 O O . ALA A 1 246 ? 26.659 6.226 -33.600 1.00 82.00 246 ALA A O 1
ATOM 1786 N N . ALA A 1 247 ? 27.012 5.299 -31.591 1.00 86.81 247 ALA A N 1
ATOM 1787 C CA . ALA A 1 247 ? 28.451 5.551 -31.612 1.00 86.81 247 ALA A CA 1
ATOM 1788 C C . ALA A 1 247 ? 29.183 4.718 -32.678 1.00 86.81 247 ALA A C 1
ATOM 1790 O O . ALA A 1 247 ? 30.089 5.228 -33.333 1.00 86.81 247 ALA A O 1
ATOM 1791 N N . LEU A 1 248 ? 28.791 3.461 -32.891 1.00 89.81 248 LEU A N 1
ATOM 1792 C CA . LEU A 1 248 ? 29.362 2.596 -33.928 1.00 89.81 248 LEU A CA 1
ATOM 1793 C C . LEU A 1 248 ? 29.071 3.121 -35.339 1.00 89.81 248 LEU A C 1
ATOM 1795 O O . LEU A 1 248 ? 29.981 3.170 -36.166 1.00 89.81 248 LEU A O 1
ATOM 1799 N N . VAL A 1 249 ? 27.849 3.601 -35.585 1.00 87.38 249 VAL A N 1
ATOM 1800 C CA . VAL A 1 249 ? 27.467 4.227 -36.861 1.00 87.38 249 VAL A CA 1
ATOM 1801 C C . VAL A 1 249 ? 28.329 5.454 -37.165 1.00 87.38 249 VAL A C 1
ATOM 1803 O O . VAL A 1 249 ? 28.697 5.672 -38.316 1.00 87.38 249 VAL A O 1
ATOM 1806 N N . SER A 1 250 ? 28.754 6.216 -36.149 1.00 83.44 250 SER A N 1
ATOM 1807 C CA . SER A 1 250 ? 29.670 7.351 -36.363 1.00 83.44 250 SER A CA 1
ATOM 1808 C C . SER A 1 250 ? 31.049 6.943 -36.914 1.00 83.44 250 SER A C 1
ATOM 1810 O O . SER A 1 250 ? 31.708 7.740 -37.583 1.00 83.44 250 SER A O 1
ATOM 1812 N N . TYR A 1 251 ? 31.467 5.690 -36.701 1.00 87.69 251 TYR A N 1
ATOM 1813 C CA . TYR A 1 251 ? 32.672 5.099 -37.295 1.00 87.69 251 TYR A CA 1
ATOM 1814 C C . TYR A 1 251 ? 32.419 4.393 -38.635 1.00 87.69 251 TYR A C 1
ATOM 1816 O O . TYR A 1 251 ? 33.326 3.751 -39.160 1.00 87.69 251 TYR A O 1
ATOM 1824 N N . GLY A 1 252 ? 31.214 4.508 -39.198 1.00 86.31 252 GLY A N 1
ATOM 1825 C CA . GLY A 1 252 ? 30.855 3.899 -40.478 1.00 86.31 252 GLY A CA 1
ATOM 1826 C C . GLY A 1 252 ? 30.468 2.421 -40.396 1.00 86.31 252 GLY A C 1
ATOM 1827 O O . GLY A 1 252 ? 30.432 1.762 -41.430 1.00 86.31 252 GLY A O 1
ATOM 1828 N N . VAL A 1 253 ? 30.179 1.895 -39.200 1.00 89.88 253 VAL A N 1
ATOM 1829 C CA . VAL A 1 253 ? 29.573 0.561 -39.054 1.00 89.88 253 VAL A CA 1
ATOM 1830 C C . VAL A 1 253 ? 28.108 0.649 -39.485 1.00 89.88 253 VAL A C 1
ATOM 1832 O O . VAL A 1 253 ? 27.394 1.552 -39.047 1.00 89.88 253 VAL A O 1
ATOM 1835 N N . ASP A 1 254 ? 27.653 -0.264 -40.342 1.00 87.81 254 ASP A N 1
ATOM 1836 C CA . ASP A 1 254 ? 26.247 -0.333 -40.741 1.00 87.81 254 ASP A CA 1
ATOM 1837 C C . ASP A 1 254 ? 25.340 -0.594 -39.530 1.00 87.81 254 ASP A C 1
ATOM 1839 O O . ASP A 1 254 ? 25.750 -1.216 -38.549 1.00 87.81 254 ASP A O 1
ATOM 1843 N N . LEU A 1 255 ? 24.108 -0.081 -39.578 1.00 82.44 255 LEU A N 1
ATOM 1844 C CA . LEU A 1 255 ? 23.205 -0.107 -38.426 1.00 82.44 255 LEU A CA 1
ATOM 1845 C C . LEU A 1 255 ? 22.911 -1.538 -37.955 1.00 82.44 255 LEU A C 1
ATOM 1847 O O . LEU A 1 255 ? 22.927 -1.782 -36.751 1.00 82.44 255 LEU A O 1
ATOM 1851 N N . ASP A 1 256 ? 22.710 -2.476 -38.877 1.00 82.56 256 ASP A N 1
ATOM 1852 C CA . ASP A 1 256 ? 22.385 -3.867 -38.548 1.00 82.56 256 ASP A CA 1
ATOM 1853 C C . ASP A 1 256 ? 23.555 -4.529 -37.800 1.00 82.56 256 ASP A C 1
ATOM 1855 O O . ASP A 1 256 ? 23.391 -5.038 -36.686 1.00 82.56 256 ASP A O 1
ATOM 1859 N N . SER A 1 257 ? 24.778 -4.409 -38.327 1.00 86.50 257 SER A N 1
ATOM 1860 C CA . SER A 1 257 ? 25.989 -4.894 -37.655 1.00 86.50 257 SER A CA 1
ATOM 1861 C C . SER A 1 257 ? 26.266 -4.162 -36.343 1.00 86.50 257 SER A C 1
ATOM 1863 O O . SER A 1 257 ? 26.745 -4.776 -35.386 1.00 86.50 257 SER A O 1
ATOM 1865 N N . ALA A 1 258 ? 25.955 -2.866 -36.258 1.00 88.88 258 ALA A N 1
ATOM 1866 C CA . ALA A 1 258 ? 26.124 -2.069 -35.048 1.00 88.88 258 ALA A CA 1
ATOM 1867 C C . ALA A 1 258 ? 25.194 -2.543 -33.922 1.00 88.88 258 ALA A C 1
ATOM 1869 O O . ALA A 1 258 ? 25.650 -2.712 -32.788 1.00 88.88 258 ALA A O 1
ATOM 1870 N N . VAL A 1 259 ? 23.925 -2.822 -34.233 1.00 84.88 259 VAL A N 1
ATOM 1871 C CA . VAL A 1 259 ? 22.946 -3.335 -33.265 1.00 84.88 259 VAL A CA 1
ATOM 1872 C C . VAL A 1 259 ? 23.308 -4.761 -32.834 1.00 84.88 259 VAL A C 1
ATOM 1874 O O . VAL A 1 259 ? 23.275 -5.057 -31.634 1.00 84.88 259 VAL A O 1
ATOM 1877 N N . VAL A 1 260 ? 23.726 -5.636 -33.757 1.00 86.50 260 VAL A N 1
ATOM 1878 C CA . VAL A 1 260 ? 24.178 -7.002 -33.426 1.00 86.50 260 VAL A CA 1
ATOM 1879 C C . VAL A 1 260 ? 25.421 -6.967 -32.533 1.00 86.50 260 VAL A C 1
ATOM 1881 O O . VAL A 1 260 ? 25.470 -7.658 -31.509 1.00 86.50 260 VAL A O 1
ATOM 1884 N N . LEU A 1 261 ? 26.408 -6.129 -32.862 1.00 92.69 261 LEU A N 1
ATOM 1885 C CA . LEU A 1 261 ? 27.613 -5.934 -32.056 1.00 92.69 261 LEU A CA 1
ATOM 1886 C C . LEU A 1 261 ? 27.275 -5.390 -30.663 1.00 92.69 261 LEU A C 1
ATOM 1888 O O . LEU A 1 261 ? 27.790 -5.904 -29.664 1.00 92.69 261 LEU A O 1
ATOM 1892 N N . ALA A 1 262 ? 26.390 -4.397 -30.575 1.00 91.25 262 ALA A N 1
ATOM 1893 C CA . ALA A 1 262 ? 25.980 -3.797 -29.313 1.00 91.25 262 ALA A CA 1
ATOM 1894 C C . ALA A 1 262 ? 25.249 -4.789 -28.404 1.00 91.25 262 ALA A C 1
ATOM 1896 O O . ALA A 1 262 ? 25.604 -4.945 -27.232 1.00 91.25 262 ALA A O 1
ATOM 1897 N N . THR A 1 263 ? 24.284 -5.515 -28.964 1.00 87.44 263 THR A N 1
ATOM 1898 C CA . THR A 1 263 ? 23.478 -6.501 -28.237 1.00 87.44 263 THR A CA 1
ATOM 1899 C C . THR A 1 263 ? 24.336 -7.681 -27.780 1.00 87.44 263 THR A C 1
ATOM 1901 O O . THR A 1 263 ? 24.268 -8.085 -26.618 1.00 87.44 263 THR A O 1
ATOM 1904 N N . THR A 1 264 ? 25.222 -8.188 -28.645 1.00 89.50 264 THR A N 1
ATOM 1905 C CA . THR A 1 264 ? 26.148 -9.283 -28.300 1.00 89.50 264 THR A CA 1
ATOM 1906 C C . THR A 1 264 ? 27.132 -8.853 -27.211 1.00 89.50 264 THR A C 1
ATOM 1908 O O . THR A 1 264 ? 27.339 -9.580 -26.239 1.00 89.50 264 THR A O 1
ATOM 1911 N N . THR A 1 265 ? 27.695 -7.645 -27.316 1.00 93.75 265 THR A N 1
ATOM 1912 C CA . THR A 1 265 ? 28.596 -7.095 -26.290 1.00 93.75 265 THR A CA 1
ATOM 1913 C C . THR A 1 265 ? 27.883 -6.983 -24.943 1.00 93.75 265 THR A C 1
ATOM 1915 O O . THR A 1 265 ? 28.446 -7.345 -23.907 1.00 93.75 265 THR A O 1
ATOM 1918 N N . HIS A 1 266 ? 26.638 -6.504 -24.934 1.00 91.69 266 HIS A N 1
ATOM 1919 C CA . HIS A 1 266 ? 25.872 -6.366 -23.702 1.00 91.69 266 HIS A CA 1
ATOM 1920 C C . HIS A 1 266 ? 25.546 -7.726 -23.082 1.00 91.69 266 HIS A C 1
ATOM 1922 O O . HIS A 1 266 ? 25.751 -7.910 -21.882 1.00 91.69 266 HIS A O 1
ATOM 1928 N N . ALA A 1 267 ? 25.137 -8.705 -23.896 1.00 84.81 267 ALA A N 1
ATOM 1929 C CA . ALA A 1 267 ? 24.898 -10.076 -23.455 1.00 84.81 267 ALA A CA 1
ATOM 1930 C C . ALA A 1 267 ? 26.141 -10.693 -22.787 1.00 84.81 267 ALA A C 1
ATOM 1932 O O . ALA A 1 267 ? 26.033 -11.328 -21.736 1.00 84.81 267 ALA A O 1
ATOM 1933 N N . LEU A 1 268 ? 27.339 -10.445 -23.327 1.00 88.88 268 LEU A N 1
ATOM 1934 C CA . LEU A 1 268 ? 28.595 -10.884 -22.712 1.00 88.88 268 LEU A CA 1
ATOM 1935 C C . LEU A 1 268 ? 28.890 -10.176 -21.384 1.00 88.88 268 LEU A C 1
ATOM 1937 O O . LEU A 1 268 ? 29.381 -10.814 -20.451 1.00 88.88 268 LEU A O 1
ATOM 1941 N N . LYS A 1 269 ? 28.567 -8.884 -21.251 1.00 92.44 269 LYS A N 1
ATOM 1942 C CA . LYS A 1 269 ? 28.683 -8.167 -19.967 1.00 92.44 269 LYS A CA 1
ATOM 1943 C C . LYS A 1 269 ? 27.704 -8.700 -18.918 1.00 92.44 269 LYS A C 1
ATOM 1945 O O . LYS A 1 269 ? 28.092 -8.865 -17.763 1.00 92.44 269 LYS A O 1
ATOM 1950 N N . PHE A 1 270 ? 26.484 -9.049 -19.324 1.00 87.25 270 PHE A N 1
ATOM 1951 C CA . PHE A 1 270 ? 25.516 -9.759 -18.485 1.00 87.25 270 PHE A CA 1
ATOM 1952 C C . PHE A 1 270 ? 26.062 -11.113 -18.018 1.00 87.25 270 PHE A C 1
ATOM 1954 O O . PHE A 1 270 ? 26.050 -11.406 -16.821 1.00 87.25 270 PHE A O 1
ATOM 1961 N N . ALA A 1 271 ? 26.604 -11.909 -18.943 1.00 84.81 271 ALA A N 1
ATOM 1962 C CA . ALA A 1 271 ? 27.222 -13.190 -18.622 1.00 84.81 271 ALA A CA 1
ATOM 1963 C C . ALA A 1 271 ? 28.397 -13.019 -17.647 1.00 84.81 271 ALA A C 1
ATOM 1965 O O . ALA A 1 271 ? 28.477 -13.742 -16.656 1.00 84.81 271 ALA A O 1
ATOM 1966 N N . TYR A 1 272 ? 29.267 -12.028 -17.867 1.00 92.88 272 TYR A N 1
ATOM 1967 C CA . TYR A 1 272 ? 30.359 -11.693 -16.952 1.00 92.88 272 TYR A CA 1
ATOM 1968 C C . TYR A 1 272 ? 29.839 -11.337 -15.553 1.00 92.88 272 TYR A C 1
ATOM 1970 O O . TYR A 1 272 ? 30.324 -11.881 -14.560 1.00 92.88 272 TYR A O 1
ATOM 1978 N N . ALA A 1 273 ? 28.839 -10.453 -15.457 1.00 87.88 273 ALA A N 1
ATOM 1979 C CA . ALA A 1 273 ? 28.283 -10.026 -14.177 1.00 87.88 273 ALA A CA 1
ATOM 1980 C C . ALA A 1 273 ? 27.742 -11.226 -13.385 1.00 87.88 273 ALA A C 1
ATOM 1982 O O . ALA A 1 273 ? 28.102 -11.406 -12.223 1.00 87.88 273 ALA A O 1
ATOM 1983 N N . PHE A 1 274 ? 26.959 -12.099 -14.023 1.00 84.62 274 PHE A N 1
ATOM 1984 C CA . PHE A 1 274 ? 26.339 -13.251 -13.361 1.00 84.62 274 PHE A CA 1
ATOM 1985 C C . PHE A 1 274 ? 27.254 -14.463 -13.150 1.00 84.62 274 PHE A C 1
ATOM 1987 O O . PHE A 1 274 ? 26.860 -15.402 -12.462 1.00 84.62 274 PHE A O 1
ATOM 1994 N N . THR A 1 275 ? 28.477 -14.445 -13.678 1.00 85.06 275 THR A N 1
ATOM 1995 C CA . THR A 1 275 ? 29.468 -15.509 -13.458 1.00 85.06 275 THR A CA 1
ATOM 1996 C C . THR A 1 275 ? 30.631 -14.993 -12.620 1.00 85.06 275 THR A C 1
ATOM 1998 O O . THR A 1 275 ? 30.691 -15.231 -11.415 1.00 85.06 275 THR A O 1
ATOM 2001 N N . VAL A 1 276 ? 31.527 -14.225 -13.234 1.00 86.81 276 VAL A N 1
ATOM 2002 C CA . VAL A 1 276 ? 32.719 -13.647 -12.609 1.00 86.81 276 VAL A CA 1
ATOM 2003 C C . VAL A 1 276 ? 32.329 -12.654 -11.514 1.00 86.81 276 VAL A C 1
ATOM 2005 O O . VAL A 1 276 ? 32.896 -12.693 -10.423 1.00 86.81 276 VAL A O 1
ATOM 2008 N N . GLY A 1 277 ? 31.324 -11.807 -11.751 1.00 82.94 277 GLY A N 1
ATOM 2009 C CA . GLY A 1 277 ? 30.849 -10.850 -10.747 1.00 82.94 277 GLY A CA 1
ATOM 2010 C C . GLY A 1 277 ? 30.267 -11.532 -9.501 1.00 82.94 277 GLY A C 1
ATOM 2011 O O . GLY A 1 277 ? 30.581 -11.149 -8.370 1.00 82.94 277 GLY A O 1
ATOM 2012 N N . VAL A 1 278 ? 29.487 -12.602 -9.686 1.00 79.75 278 VAL A N 1
ATOM 2013 C CA . VAL A 1 278 ? 28.979 -13.440 -8.584 1.00 79.75 278 VAL A CA 1
ATOM 2014 C C . VAL A 1 278 ? 30.129 -14.141 -7.861 1.00 79.75 278 VAL A C 1
ATOM 2016 O O . VAL A 1 278 ? 30.221 -14.045 -6.640 1.00 79.75 278 VAL A O 1
ATOM 2019 N N . LEU A 1 279 ? 31.057 -14.762 -8.593 1.00 83.06 279 LEU A N 1
ATOM 2020 C CA . LEU A 1 279 ? 32.216 -15.442 -8.012 1.00 83.06 279 LEU A CA 1
ATOM 2021 C C . LEU A 1 279 ? 32.998 -14.507 -7.079 1.00 83.06 279 LEU A C 1
ATOM 2023 O O . LEU A 1 279 ? 33.173 -14.816 -5.904 1.00 83.06 279 LEU A O 1
ATOM 2027 N N . PHE A 1 280 ? 33.391 -13.328 -7.567 1.00 80.44 280 PHE A N 1
ATOM 2028 C CA . PHE A 1 280 ? 34.159 -12.364 -6.775 1.00 80.44 280 PHE A CA 1
ATOM 2029 C C . PHE A 1 280 ? 33.356 -11.701 -5.646 1.00 80.44 280 PHE A C 1
ATOM 2031 O O . PHE A 1 280 ? 33.953 -11.270 -4.657 1.00 80.44 280 PHE A O 1
ATOM 2038 N N . SER A 1 281 ? 32.029 -11.602 -5.765 1.00 73.06 281 SER A N 1
ATOM 2039 C CA . SER A 1 281 ? 31.183 -11.039 -4.702 1.00 73.06 281 SER A CA 1
ATOM 2040 C C . SER A 1 281 ? 30.935 -12.021 -3.552 1.00 73.06 281 SER A C 1
ATOM 2042 O O . SER A 1 281 ? 30.885 -11.596 -2.398 1.00 73.06 281 SER A O 1
ATOM 2044 N N . VAL A 1 282 ? 30.853 -13.327 -3.835 1.00 69.00 282 VAL A N 1
ATOM 2045 C CA . VAL A 1 282 ? 30.643 -14.385 -2.828 1.00 69.00 282 VAL A CA 1
ATOM 2046 C C . VAL A 1 282 ? 31.944 -14.773 -2.116 1.00 69.00 282 VAL A C 1
ATOM 2048 O O . VAL A 1 282 ? 31.916 -15.146 -0.946 1.00 69.00 282 VAL A O 1
ATOM 2051 N N . THR A 1 283 ? 33.105 -14.615 -2.759 1.00 63.91 283 THR A N 1
ATOM 2052 C CA . THR A 1 283 ? 34.414 -14.938 -2.158 1.00 63.91 283 THR A CA 1
ATOM 2053 C C . THR A 1 283 ? 34.903 -13.937 -1.104 1.00 63.91 283 THR A C 1
ATOM 2055 O O . THR A 1 283 ? 35.966 -14.142 -0.522 1.00 63.91 283 THR A O 1
ATOM 2058 N N . ILE A 1 284 ? 34.169 -12.849 -0.836 1.00 60.66 284 ILE A N 1
ATOM 2059 C CA . ILE A 1 284 ? 34.522 -11.896 0.226 1.00 60.66 284 ILE A CA 1
ATOM 2060 C C . ILE A 1 284 ? 33.756 -12.230 1.510 1.00 60.66 284 ILE A C 1
ATOM 2062 O O . ILE A 1 284 ? 32.524 -12.114 1.536 1.00 60.66 284 ILE A O 1
ATOM 2066 N N . PRO A 1 285 ? 34.465 -12.524 2.617 1.00 53.62 285 PRO A N 1
ATOM 2067 C CA . PRO A 1 285 ? 33.850 -12.702 3.921 1.00 53.62 285 PRO A CA 1
ATOM 2068 C C . PRO A 1 285 ? 33.004 -11.488 4.306 1.00 53.62 285 PRO A C 1
ATOM 2070 O O . PRO A 1 285 ? 33.489 -10.367 4.486 1.00 53.62 285 PRO A O 1
ATOM 2073 N N . GLY A 1 286 ? 31.707 -11.735 4.436 1.00 52.91 286 GLY A N 1
ATOM 2074 C CA . GLY A 1 286 ? 30.750 -10.781 4.955 1.00 52.91 286 GLY A CA 1
ATOM 2075 C C . GLY A 1 286 ? 30.123 -9.819 3.950 1.00 52.91 286 GLY A C 1
ATOM 2076 O O . GLY A 1 286 ? 29.399 -8.943 4.394 1.00 52.91 286 GLY A O 1
ATOM 2077 N N . VAL A 1 287 ? 30.296 -9.959 2.628 1.00 51.06 287 VAL A N 1
ATOM 2078 C CA . VAL A 1 287 ? 29.469 -9.190 1.664 1.00 51.06 287 VAL A CA 1
ATOM 2079 C C . VAL A 1 287 ? 28.000 -9.607 1.765 1.00 51.06 287 VAL A C 1
ATOM 2081 O O . VAL A 1 287 ? 27.145 -8.746 1.945 1.00 51.06 287 VAL A O 1
ATOM 2084 N N . ALA A 1 288 ? 27.699 -10.909 1.809 1.00 48.91 288 ALA A N 1
ATOM 2085 C CA . ALA A 1 288 ? 26.344 -11.406 2.083 1.00 48.91 288 ALA A CA 1
ATOM 2086 C C . ALA A 1 288 ? 25.824 -10.970 3.473 1.00 48.91 288 ALA A C 1
ATOM 2088 O O . ALA A 1 288 ? 24.668 -10.580 3.618 1.00 48.91 288 ALA A O 1
ATOM 2089 N N . SER A 1 289 ? 26.699 -10.929 4.487 1.00 50.16 289 SER A N 1
ATOM 2090 C CA . SER A 1 289 ? 26.362 -10.461 5.842 1.00 50.16 289 SER A CA 1
ATOM 2091 C C . SER A 1 289 ? 26.422 -8.932 6.023 1.00 50.16 289 SER A C 1
ATOM 2093 O O . SER A 1 289 ? 26.221 -8.451 7.133 1.00 50.16 289 SER A O 1
ATOM 2095 N N . ARG A 1 290 ? 26.763 -8.161 4.983 1.00 53.66 290 ARG A N 1
ATOM 2096 C CA . ARG A 1 290 ? 26.761 -6.681 4.937 1.00 53.66 290 ARG A CA 1
ATOM 2097 C C . ARG A 1 290 ? 25.760 -6.139 3.922 1.00 53.66 290 ARG A C 1
ATOM 2099 O O . ARG A 1 290 ? 25.432 -4.963 4.002 1.00 53.66 290 ARG A O 1
ATOM 2106 N N . LEU A 1 291 ? 25.260 -7.002 3.029 1.00 46.53 291 LEU A N 1
ATOM 2107 C CA . LEU A 1 291 ? 23.964 -6.935 2.339 1.00 46.53 291 LEU A CA 1
ATOM 2108 C C . LEU A 1 291 ? 22.794 -7.287 3.271 1.00 46.53 291 LEU A C 1
ATOM 2110 O O . LEU A 1 291 ? 21.630 -7.124 2.914 1.00 46.53 291 LEU A O 1
ATOM 2114 N N . SER A 1 292 ? 23.103 -7.645 4.519 1.00 44.47 292 SER A N 1
ATOM 2115 C CA . SER A 1 292 ? 22.145 -7.806 5.601 1.00 44.47 292 SER A CA 1
ATOM 2116 C C . SER A 1 292 ? 21.795 -6.530 6.413 1.00 44.47 292 SER A C 1
ATOM 2118 O O . SER A 1 292 ? 21.393 -6.671 7.569 1.00 44.47 292 SER A O 1
ATOM 2120 N N . PRO A 1 293 ? 21.805 -5.274 5.896 1.00 38.03 293 PRO A N 1
ATOM 2121 C CA . PRO A 1 293 ? 20.978 -4.233 6.499 1.00 38.03 293 PRO A CA 1
ATOM 2122 C C . PRO A 1 293 ? 19.508 -4.665 6.442 1.00 38.03 293 PRO A C 1
ATOM 2124 O O . PRO A 1 293 ? 18.776 -4.405 7.382 1.00 38.03 293 PRO A O 1
ATOM 2127 N N . LEU A 1 294 ? 19.120 -5.442 5.419 1.00 37.34 294 LEU A N 1
ATOM 2128 C CA . LEU A 1 294 ? 17.816 -6.101 5.308 1.00 37.34 294 LEU A CA 1
ATOM 2129 C C . LEU A 1 294 ? 17.563 -7.147 6.404 1.00 37.34 294 LEU A C 1
ATOM 2131 O O . LEU A 1 294 ? 16.427 -7.293 6.826 1.00 37.34 294 LEU A O 1
ATOM 2135 N N . ALA A 1 295 ? 18.592 -7.820 6.935 1.00 35.88 295 ALA A N 1
ATOM 2136 C CA . ALA A 1 295 ? 18.419 -8.689 8.107 1.00 35.88 295 ALA A CA 1
ATOM 2137 C C . ALA A 1 295 ? 18.430 -7.913 9.435 1.00 35.88 295 ALA A C 1
ATOM 2139 O O . ALA A 1 295 ? 17.985 -8.437 10.446 1.00 35.88 295 ALA A O 1
ATOM 2140 N N . ARG A 1 296 ? 18.928 -6.667 9.452 1.00 38.25 296 ARG A N 1
ATOM 2141 C CA . ARG A 1 296 ? 18.841 -5.765 10.617 1.00 38.25 296 ARG A CA 1
ATOM 2142 C C . ARG A 1 296 ? 17.552 -4.936 10.645 1.00 38.25 296 ARG A C 1
ATOM 2144 O O . ARG A 1 296 ? 17.185 -4.493 11.734 1.00 38.25 296 ARG A O 1
ATOM 2151 N N . LEU A 1 297 ? 16.920 -4.749 9.480 1.00 38.53 297 LEU A N 1
ATOM 2152 C CA . LEU A 1 297 ? 15.554 -4.241 9.281 1.00 38.53 297 LEU A CA 1
ATOM 2153 C C . LEU A 1 297 ? 14.496 -5.283 9.664 1.00 38.53 297 LEU A C 1
ATOM 2155 O O . LEU A 1 297 ? 13.371 -4.913 9.967 1.00 38.53 297 LEU A O 1
ATOM 2159 N N . ARG A 1 298 ? 14.864 -6.572 9.691 1.00 41.78 298 ARG A N 1
ATOM 2160 C CA . ARG A 1 298 ? 13.991 -7.621 10.210 1.00 41.78 298 ARG A CA 1
ATOM 2161 C C . ARG A 1 298 ? 13.811 -7.451 11.715 1.00 41.78 298 ARG A C 1
ATOM 2163 O O . ARG A 1 298 ? 14.786 -7.485 12.476 1.00 41.78 298 ARG A O 1
ATOM 2170 N N . GLY A 1 299 ? 12.563 -7.238 12.121 1.00 42.41 299 GLY A N 1
ATOM 2171 C CA . GLY A 1 299 ? 12.137 -7.494 13.488 1.00 42.41 299 GLY A CA 1
ATOM 2172 C C . GLY A 1 299 ? 12.327 -8.979 13.793 1.00 42.41 299 GLY A C 1
ATOM 2173 O O . GLY A 1 299 ? 12.224 -9.816 12.900 1.00 42.41 299 GLY A O 1
ATOM 2174 N N . SER A 1 300 ? 12.665 -9.291 15.038 1.00 40.97 300 SER A N 1
ATOM 2175 C CA . SER A 1 300 ? 12.544 -10.648 15.573 1.00 40.97 300 SER A CA 1
ATOM 2176 C C . SER A 1 300 ? 11.604 -10.556 16.764 1.00 40.97 300 SER A C 1
ATOM 2178 O O . SER A 1 300 ? 11.640 -9.531 17.456 1.00 40.97 300 SER A O 1
ATOM 2180 N N . ALA A 1 301 ? 10.840 -11.608 17.050 1.00 42.38 301 ALA A N 1
ATOM 2181 C CA . ALA A 1 301 ? 9.940 -11.658 18.207 1.00 42.38 301 ALA A CA 1
ATOM 2182 C C . ALA A 1 301 ? 10.606 -11.254 19.548 1.00 42.38 301 ALA A C 1
ATOM 2184 O O . ALA A 1 301 ? 9.925 -10.791 20.456 1.00 42.38 301 ALA A O 1
ATOM 2185 N N . SER A 1 302 ? 11.940 -11.361 19.672 1.00 40.59 302 SER A N 1
ATOM 2186 C CA . SER A 1 302 ? 12.688 -10.965 20.880 1.00 40.59 302 SER A CA 1
ATOM 2187 C C . SER A 1 302 ? 13.041 -9.471 20.991 1.00 40.59 302 SER A C 1
ATOM 2189 O O . SER A 1 302 ? 13.437 -9.020 22.063 1.00 40.59 302 SER A O 1
ATOM 2191 N N . THR A 1 303 ? 12.913 -8.681 19.917 1.00 45.16 303 THR A N 1
ATOM 2192 C CA . THR A 1 303 ? 13.177 -7.232 19.932 1.00 45.16 303 THR A CA 1
ATOM 2193 C C . THR A 1 303 ? 12.146 -6.511 19.061 1.00 45.16 303 THR A C 1
ATOM 2195 O O . THR A 1 303 ? 12.352 -6.370 17.851 1.00 45.16 303 THR A O 1
ATOM 2198 N N . ALA A 1 304 ? 11.045 -6.043 19.656 1.00 44.44 304 ALA A N 1
ATOM 2199 C CA . ALA A 1 304 ? 10.149 -5.093 18.998 1.00 44.44 304 ALA A CA 1
ATOM 2200 C C . ALA A 1 304 ? 10.953 -3.819 18.672 1.00 44.44 304 ALA A C 1
ATOM 2202 O O . ALA A 1 304 ? 11.410 -3.119 19.574 1.00 44.44 304 ALA A O 1
ATOM 2203 N N . LYS A 1 305 ? 11.227 -3.576 17.385 1.00 55.31 305 LYS A N 1
ATOM 2204 C CA . LYS A 1 305 ? 11.920 -2.374 16.902 1.00 55.31 305 LYS A CA 1
ATOM 2205 C C . LYS A 1 305 ? 10.916 -1.450 16.228 1.00 55.31 305 LYS A C 1
ATOM 2207 O O . LYS A 1 305 ? 10.158 -1.906 15.368 1.00 55.31 305 LYS A O 1
ATOM 2212 N N . ASP A 1 306 ? 10.998 -0.167 16.560 1.00 51.03 306 ASP A N 1
ATOM 2213 C CA . ASP A 1 306 ? 10.228 0.887 15.904 1.00 51.03 306 ASP A CA 1
ATOM 2214 C C . ASP A 1 306 ? 10.566 0.973 14.410 1.00 51.03 306 ASP A C 1
ATOM 2216 O O . ASP A 1 306 ? 11.713 0.760 13.994 1.00 51.03 306 ASP A O 1
ATOM 2220 N N . ALA A 1 307 ? 9.573 1.338 13.597 1.00 53.34 307 ALA A N 1
ATOM 2221 C CA . ALA A 1 307 ? 9.796 1.637 12.189 1.00 53.34 307 ALA A CA 1
ATOM 2222 C C . ALA A 1 307 ? 10.659 2.905 12.035 1.00 53.34 307 ALA A C 1
ATOM 2224 O O . ALA A 1 307 ? 10.369 3.972 12.578 1.00 53.34 307 ALA A O 1
ATOM 2225 N N . SER A 1 308 ? 11.726 2.818 11.247 1.00 59.38 308 SER A N 1
ATOM 2226 C CA . SER A 1 308 ? 12.588 3.952 10.928 1.00 59.38 308 SER A CA 1
ATOM 2227 C C . SER A 1 308 ? 11.872 4.983 10.048 1.00 59.38 308 SER A C 1
ATOM 2229 O O . SER A 1 308 ? 11.003 4.666 9.237 1.00 59.38 308 SER A O 1
ATOM 2231 N N . ARG A 1 309 ? 12.312 6.248 10.113 1.00 56.78 309 ARG A N 1
ATOM 2232 C CA . ARG A 1 309 ? 11.790 7.325 9.244 1.00 56.78 309 ARG A CA 1
ATOM 2233 C C . ARG A 1 309 ? 11.873 6.994 7.750 1.00 56.78 309 ARG A C 1
ATOM 2235 O O . ARG A 1 309 ? 11.021 7.424 6.980 1.00 56.78 309 ARG A O 1
ATOM 2242 N N . PHE A 1 310 ? 12.901 6.249 7.336 1.00 54.03 310 PHE A N 1
ATOM 2243 C CA . PHE A 1 310 ? 13.033 5.797 5.953 1.00 54.03 310 PHE A CA 1
ATOM 2244 C C . PHE A 1 310 ? 11.937 4.794 5.586 1.00 54.03 310 PHE A C 1
ATOM 2246 O O . PHE A 1 310 ? 11.339 4.935 4.525 1.00 54.03 310 PHE A O 1
ATOM 2253 N N . GLU A 1 311 ? 11.642 3.828 6.460 1.00 55.09 311 GLU A N 1
ATOM 2254 C CA . GLU A 1 311 ? 10.568 2.850 6.243 1.00 55.09 311 GLU A CA 1
ATOM 2255 C C . GLU A 1 311 ? 9.206 3.535 6.137 1.00 55.09 311 GLU A C 1
ATOM 2257 O O . GLU A 1 311 ? 8.449 3.218 5.226 1.00 55.09 311 GLU A O 1
ATOM 2262 N N . VAL A 1 312 ? 8.933 4.538 6.978 1.00 59.50 312 VAL A N 1
ATOM 2263 C CA . VAL A 1 312 ? 7.696 5.334 6.899 1.00 59.50 312 VAL A CA 1
ATOM 2264 C C . VAL A 1 312 ? 7.589 6.065 5.555 1.00 59.50 312 VAL A C 1
ATOM 2266 O O . VAL A 1 312 ? 6.562 5.986 4.882 1.00 59.50 312 VAL A O 1
ATOM 2269 N N . ILE A 1 313 ? 8.653 6.743 5.108 1.00 61.38 313 ILE A N 1
ATOM 2270 C CA . ILE A 1 313 ? 8.659 7.445 3.811 1.00 61.38 313 ILE A CA 1
ATOM 2271 C C . ILE A 1 313 ? 8.515 6.458 2.648 1.00 61.38 313 ILE A C 1
ATOM 2273 O O . ILE A 1 313 ? 7.752 6.714 1.717 1.00 61.38 313 ILE A O 1
ATOM 2277 N N . ALA A 1 314 ? 9.227 5.333 2.695 1.00 58.03 314 ALA A N 1
ATOM 2278 C CA . ALA A 1 314 ? 9.156 4.298 1.674 1.00 58.03 314 ALA A CA 1
ATOM 2279 C C . ALA A 1 314 ? 7.751 3.683 1.600 1.00 58.03 314 ALA A C 1
ATOM 2281 O O . ALA A 1 314 ? 7.228 3.523 0.502 1.00 58.03 314 ALA A O 1
ATOM 2282 N N . ALA A 1 315 ? 7.112 3.416 2.742 1.00 59.97 315 ALA A N 1
ATOM 2283 C CA . ALA A 1 315 ? 5.737 2.927 2.814 1.00 59.97 315 ALA A CA 1
ATOM 2284 C C . ALA A 1 315 ? 4.736 3.943 2.236 1.00 59.97 315 ALA A C 1
ATOM 2286 O O . ALA A 1 315 ? 3.862 3.575 1.453 1.00 59.97 315 ALA A O 1
ATOM 2287 N N . ARG A 1 316 ? 4.900 5.240 2.529 1.00 67.12 316 ARG A N 1
ATOM 2288 C CA . ARG A 1 316 ? 4.062 6.307 1.950 1.00 67.12 316 ARG A CA 1
ATOM 2289 C C . ARG A 1 316 ? 4.239 6.435 0.436 1.00 67.12 316 ARG A C 1
ATOM 2291 O O . ARG A 1 316 ? 3.254 6.502 -0.294 1.00 67.12 316 ARG A O 1
ATOM 2298 N N . ALA A 1 317 ? 5.482 6.435 -0.050 1.00 64.88 317 ALA A N 1
ATOM 2299 C CA . ALA A 1 317 ? 5.773 6.463 -1.484 1.00 64.88 317 ALA A CA 1
ATOM 2300 C C . ALA A 1 317 ? 5.236 5.210 -2.195 1.00 64.88 317 ALA A C 1
ATOM 2302 O O . ALA A 1 317 ? 4.760 5.283 -3.325 1.00 64.88 317 ALA A O 1
ATOM 2303 N N . TRP A 1 318 ? 5.269 4.067 -1.513 1.00 68.12 318 TRP A N 1
ATOM 2304 C CA . TRP A 1 318 ? 4.717 2.815 -2.008 1.00 68.12 318 TRP A CA 1
ATOM 2305 C C . TRP A 1 318 ? 3.195 2.853 -2.158 1.00 68.12 318 TRP A C 1
ATOM 2307 O O . TRP A 1 318 ? 2.685 2.360 -3.162 1.00 68.12 318 TRP A O 1
ATOM 2317 N N . ASN A 1 319 ? 2.466 3.489 -1.235 1.00 69.56 319 ASN A N 1
ATOM 2318 C CA . ASN A 1 319 ? 1.004 3.606 -1.319 1.00 69.56 319 ASN A CA 1
ATOM 2319 C C . ASN A 1 319 ? 0.542 4.278 -2.626 1.00 69.56 319 ASN A C 1
ATOM 2321 O O . ASN A 1 319 ? -0.471 3.873 -3.189 1.00 69.56 319 ASN A O 1
ATOM 2325 N N . VAL A 1 320 ? 1.331 5.207 -3.181 1.00 72.81 320 VAL A N 1
ATOM 2326 C CA . VAL A 1 320 ? 1.065 5.832 -4.494 1.00 72.81 320 VAL A CA 1
ATOM 2327 C C . VAL A 1 320 ? 1.048 4.806 -5.636 1.00 72.81 320 VAL A C 1
ATOM 2329 O O . VAL A 1 320 ? 0.277 4.943 -6.581 1.00 72.81 320 VAL A O 1
ATOM 2332 N N . LEU A 1 321 ? 1.898 3.780 -5.565 1.00 72.62 321 LEU A N 1
ATOM 2333 C CA . LEU A 1 321 ? 2.011 2.738 -6.590 1.00 72.62 321 LEU A CA 1
ATOM 2334 C C . LEU A 1 321 ? 1.156 1.503 -6.284 1.00 72.62 321 LEU A C 1
ATOM 2336 O O . LEU A 1 321 ? 0.869 0.724 -7.191 1.00 72.62 321 LEU A O 1
ATOM 2340 N N . ASN A 1 322 ? 0.773 1.292 -5.026 1.00 73.69 322 ASN A N 1
ATOM 2341 C CA . ASN A 1 322 ? -0.061 0.166 -4.616 1.00 73.69 322 ASN A CA 1
ATOM 2342 C C . ASN A 1 322 ? -1.554 0.452 -4.822 1.00 73.69 322 ASN A C 1
ATOM 2344 O O . ASN A 1 322 ? -2.305 -0.443 -5.201 1.00 73.69 322 ASN A O 1
ATOM 2348 N N . GLU A 1 323 ? -2.004 1.686 -4.604 1.00 77.25 323 GLU A N 1
ATOM 2349 C CA . GLU A 1 323 ? -3.416 2.032 -4.753 1.00 77.25 323 GLU A CA 1
ATOM 2350 C C . GLU A 1 323 ? -3.820 2.262 -6.208 1.00 77.25 323 GLU A C 1
ATOM 2352 O O . GLU A 1 323 ? -3.131 2.952 -6.956 1.00 77.25 323 GLU A O 1
ATOM 2357 N N . GLY A 1 324 ? -4.977 1.729 -6.611 1.00 79.81 324 GLY A N 1
ATOM 2358 C CA . GLY A 1 324 ? -5.411 1.748 -8.006 1.00 79.81 324 GLY A CA 1
ATOM 2359 C C . GLY A 1 324 ? -5.599 3.151 -8.588 1.00 79.81 324 GLY A C 1
ATOM 2360 O O . GLY A 1 324 ? -5.193 3.394 -9.722 1.00 79.81 324 GLY A O 1
ATOM 2361 N N . LYS A 1 325 ? -6.171 4.086 -7.816 1.00 84.31 325 LYS A N 1
ATOM 2362 C CA . LYS A 1 325 ? -6.431 5.471 -8.253 1.00 84.31 325 LYS A CA 1
ATOM 2363 C C . LYS A 1 325 ? -5.148 6.241 -8.608 1.00 84.31 325 LYS A C 1
ATOM 2365 O O . LYS A 1 325 ? -5.037 6.692 -9.750 1.00 84.31 325 LYS A O 1
ATOM 2370 N N . PRO A 1 326 ? -4.171 6.406 -7.693 1.00 84.50 326 PRO A N 1
ATOM 2371 C CA . PRO A 1 326 ? -2.912 7.067 -8.032 1.00 84.50 326 PRO A CA 1
ATOM 2372 C C . PRO A 1 326 ? -2.065 6.244 -9.014 1.00 84.50 326 PRO A C 1
ATOM 2374 O O . PRO A 1 326 ? -1.406 6.833 -9.875 1.00 84.50 326 PRO A O 1
ATOM 2377 N N . PHE A 1 327 ? -2.133 4.908 -8.962 1.00 87.06 327 PHE A N 1
ATOM 2378 C CA . PHE A 1 327 ? -1.386 4.044 -9.871 1.00 87.06 327 PHE A CA 1
ATOM 2379 C C . PHE A 1 327 ? -1.716 4.311 -11.337 1.00 87.06 327 PHE A C 1
ATOM 2381 O O . PHE A 1 327 ? -0.783 4.492 -12.115 1.00 87.06 327 PHE A O 1
ATOM 2388 N N . THR A 1 328 ? -2.998 4.385 -11.726 1.00 90.56 328 THR A N 1
ATOM 2389 C CA . THR A 1 328 ? -3.374 4.627 -13.132 1.00 90.56 328 THR A CA 1
ATOM 2390 C C . THR A 1 328 ? -2.677 5.879 -13.678 1.00 90.56 328 THR A C 1
ATOM 2392 O O . THR A 1 328 ? -2.108 5.841 -14.766 1.00 90.56 328 THR A O 1
ATOM 2395 N N . LEU A 1 329 ? -2.659 6.976 -12.913 1.00 89.88 329 LEU A N 1
ATOM 2396 C CA . LEU A 1 329 ? -2.060 8.246 -13.339 1.00 89.88 329 LEU A CA 1
ATOM 2397 C C . LEU A 1 329 ? -0.537 8.153 -13.473 1.00 89.88 329 LEU A C 1
ATOM 2399 O O . LEU A 1 329 ? 0.024 8.549 -14.496 1.00 89.88 329 LEU A O 1
ATOM 2403 N N . VAL A 1 330 ? 0.133 7.614 -12.452 1.00 84.88 330 VAL A N 1
ATOM 2404 C CA . VAL A 1 330 ? 1.599 7.502 -12.427 1.00 84.88 330 VAL A CA 1
ATOM 2405 C C . VAL A 1 330 ? 2.088 6.519 -13.490 1.00 84.88 330 VAL A C 1
ATOM 2407 O O . VAL A 1 330 ? 3.042 6.808 -14.214 1.00 84.88 330 VAL A O 1
ATOM 2410 N N . PHE A 1 331 ? 1.409 5.380 -13.626 1.00 86.31 331 PHE A N 1
ATOM 2411 C CA . PHE A 1 331 ? 1.737 4.349 -14.600 1.00 86.31 331 PHE A CA 1
ATOM 2412 C C . PHE A 1 331 ? 1.544 4.847 -16.036 1.00 86.31 331 PHE A C 1
ATOM 2414 O O . PHE A 1 331 ? 2.465 4.734 -16.846 1.00 86.31 331 PHE A O 1
ATOM 2421 N N . VAL A 1 332 ? 0.390 5.451 -16.350 1.00 92.75 332 VAL A N 1
ATOM 2422 C CA . VAL A 1 332 ? 0.124 6.028 -17.679 1.00 92.75 332 VAL A CA 1
ATOM 2423 C C . VAL A 1 332 ? 1.131 7.127 -17.997 1.00 92.75 332 VAL A C 1
ATOM 2425 O O . VAL A 1 332 ? 1.705 7.112 -19.081 1.00 92.75 332 VAL A O 1
ATOM 2428 N N . GLY A 1 333 ? 1.419 8.030 -17.055 1.00 83.75 333 GLY A N 1
ATOM 2429 C CA . GLY A 1 333 ? 2.436 9.066 -17.243 1.00 83.75 333 GLY A CA 1
ATOM 2430 C C . GLY A 1 333 ? 3.809 8.483 -17.593 1.00 83.75 333 GLY A C 1
ATOM 2431 O O . GLY A 1 333 ? 4.434 8.914 -18.561 1.00 83.75 333 GLY A O 1
ATOM 2432 N N . GLY A 1 334 ? 4.248 7.449 -16.869 1.00 77.31 334 GLY A N 1
ATOM 2433 C CA . GLY A 1 334 ? 5.499 6.742 -17.155 1.00 77.31 334 GLY A CA 1
ATOM 2434 C C . GLY A 1 334 ? 5.522 6.075 -18.535 1.00 77.31 334 GLY A C 1
ATOM 2435 O O . GLY A 1 334 ? 6.518 6.177 -19.251 1.00 77.31 334 GLY A O 1
ATOM 2436 N N . VAL A 1 335 ? 4.419 5.439 -18.943 1.00 82.44 335 VAL A N 1
ATOM 2437 C CA . VAL A 1 335 ? 4.276 4.827 -20.275 1.00 82.44 335 VAL A CA 1
ATOM 2438 C C . VAL A 1 335 ? 4.306 5.881 -21.382 1.00 82.44 335 VAL A C 1
ATOM 2440 O O . VAL A 1 335 ? 5.038 5.717 -22.356 1.00 82.44 335 VAL A O 1
ATOM 2443 N N . LEU A 1 336 ? 3.570 6.984 -21.232 1.00 87.56 336 LEU A N 1
ATOM 2444 C CA . LEU A 1 336 ? 3.528 8.066 -22.219 1.00 87.56 336 LEU A CA 1
ATOM 2445 C C . LEU A 1 336 ? 4.880 8.767 -22.377 1.00 87.56 336 LEU A C 1
ATOM 2447 O O . LEU A 1 336 ? 5.247 9.138 -23.492 1.00 87.56 336 LEU A O 1
ATOM 2451 N N . LEU A 1 337 ? 5.634 8.919 -21.285 1.00 78.69 337 LEU A N 1
ATOM 2452 C CA . LEU A 1 337 ? 7.009 9.416 -21.331 1.00 78.69 337 LEU A CA 1
ATOM 2453 C C . LEU A 1 337 ? 7.934 8.435 -22.053 1.00 78.69 337 LEU A C 1
ATOM 2455 O O . LEU A 1 337 ? 8.737 8.863 -22.876 1.00 78.69 337 LEU A O 1
ATOM 2459 N N . ALA A 1 338 ? 7.802 7.130 -21.801 1.00 69.62 338 ALA A N 1
ATOM 2460 C CA . ALA A 1 338 ? 8.589 6.113 -22.494 1.00 69.62 338 ALA A CA 1
ATOM 2461 C C . ALA A 1 338 ? 8.314 6.098 -24.009 1.00 69.62 338 ALA A C 1
ATOM 2463 O O . ALA A 1 338 ? 9.258 6.018 -24.793 1.00 69.62 338 ALA A O 1
ATOM 2464 N N . LEU A 1 339 ? 7.050 6.244 -24.423 1.00 77.94 339 LEU A N 1
ATOM 2465 C CA . LEU A 1 339 ? 6.661 6.371 -25.835 1.00 77.94 339 LEU A CA 1
ATOM 2466 C C . LEU A 1 339 ? 7.154 7.676 -26.477 1.00 77.94 339 LEU A C 1
ATOM 2468 O O . LEU A 1 339 ? 7.342 7.728 -27.685 1.00 77.94 339 LEU A O 1
ATOM 2472 N N . ALA A 1 340 ? 7.399 8.726 -25.689 1.00 75.94 340 ALA A N 1
ATOM 2473 C CA . ALA A 1 340 ? 7.914 10.001 -26.184 1.00 75.94 340 ALA A CA 1
ATOM 2474 C C . ALA A 1 340 ? 9.435 10.018 -26.419 1.00 75.94 340 ALA A C 1
ATOM 2476 O O . ALA A 1 340 ? 9.918 10.907 -27.119 1.00 75.94 340 ALA A O 1
ATOM 2477 N N . ILE A 1 341 ? 10.193 9.052 -25.879 1.00 73.00 341 ILE A N 1
ATOM 2478 C CA . ILE A 1 341 ? 11.666 9.013 -25.982 1.00 73.00 341 ILE A CA 1
ATOM 2479 C C . ILE A 1 341 ? 12.165 9.104 -27.437 1.00 73.00 341 ILE A C 1
ATOM 2481 O O . ILE A 1 341 ? 13.041 9.936 -27.691 1.00 73.00 341 ILE A O 1
ATOM 2485 N N . PRO A 1 342 ? 11.624 8.342 -28.412 1.00 76.56 342 PRO A N 1
ATOM 2486 C CA . PRO A 1 342 ? 12.070 8.424 -29.807 1.00 76.56 342 PRO A CA 1
ATOM 2487 C C . PRO A 1 342 ? 11.852 9.803 -30.450 1.00 76.56 342 PRO A C 1
ATOM 2489 O O . PRO A 1 342 ? 12.501 10.135 -31.438 1.00 76.56 342 PRO A O 1
ATOM 2492 N N . HIS A 1 343 ? 10.971 10.626 -29.876 1.00 77.31 343 HIS A N 1
ATOM 2493 C CA . HIS A 1 343 ? 10.583 11.940 -30.386 1.00 77.31 343 HIS A CA 1
ATOM 2494 C C . HIS A 1 343 ? 11.196 13.101 -29.595 1.00 77.31 343 HIS A C 1
ATOM 2496 O O . HIS A 1 343 ? 10.793 14.250 -29.773 1.00 77.31 343 HIS A O 1
ATOM 2502 N N . ALA A 1 344 ? 12.191 12.841 -28.738 1.00 71.62 344 ALA A N 1
ATOM 2503 C CA . ALA A 1 344 ? 12.771 13.850 -27.851 1.00 71.62 344 ALA A CA 1
ATOM 2504 C C . ALA A 1 344 ? 13.235 15.129 -28.580 1.00 71.62 344 ALA A C 1
ATOM 2506 O O . ALA A 1 344 ? 13.163 16.212 -28.005 1.00 71.62 344 ALA A O 1
ATOM 2507 N N . GLY A 1 345 ? 13.657 15.017 -29.845 1.00 78.75 345 GLY A N 1
ATOM 2508 C CA . GLY A 1 345 ? 14.108 16.137 -30.675 1.00 78.75 345 GLY A CA 1
ATOM 2509 C C . GLY A 1 345 ? 13.036 16.853 -31.509 1.00 78.75 345 GLY A C 1
ATOM 2510 O O . GLY A 1 345 ? 13.399 17.765 -32.250 1.00 78.75 345 GLY A O 1
ATOM 2511 N N . ASP A 1 346 ? 11.760 16.459 -31.440 1.00 86.81 346 ASP A N 1
ATOM 2512 C CA . ASP A 1 346 ? 10.671 17.040 -32.240 1.00 86.81 346 ASP A CA 1
ATOM 2513 C C . ASP A 1 346 ? 9.776 17.952 -31.383 1.00 86.81 346 ASP A C 1
ATOM 2515 O O . ASP A 1 346 ? 8.887 17.505 -30.657 1.00 86.81 346 ASP A O 1
ATOM 2519 N N . ALA A 1 347 ? 9.986 19.266 -31.487 1.00 86.81 347 ALA A N 1
ATOM 2520 C CA . ALA A 1 347 ? 9.192 20.261 -30.763 1.00 86.81 347 ALA A CA 1
ATOM 2521 C C . ALA A 1 347 ? 7.697 20.237 -31.141 1.00 86.81 347 ALA A C 1
ATOM 2523 O O . ALA A 1 347 ? 6.839 20.486 -30.292 1.00 86.81 347 ALA A O 1
ATOM 2524 N N . GLY A 1 348 ? 7.370 19.916 -32.397 1.00 88.75 348 GLY A N 1
ATOM 2525 C CA . GLY A 1 348 ? 5.989 19.805 -32.861 1.00 88.75 348 GLY A CA 1
ATOM 2526 C C . GLY A 1 348 ? 5.287 18.594 -32.252 1.00 88.75 348 GLY A C 1
ATOM 2527 O O . GLY A 1 348 ? 4.125 18.691 -31.853 1.00 88.75 348 GLY A O 1
ATOM 2528 N N . TYR A 1 349 ? 6.003 17.475 -32.118 1.00 92.12 349 TYR A N 1
ATOM 2529 C CA . TYR A 1 349 ? 5.532 16.321 -31.356 1.00 92.12 349 TYR A CA 1
ATOM 2530 C C . TYR A 1 349 ? 5.254 16.696 -29.903 1.00 92.12 349 TYR A C 1
ATOM 2532 O O . TYR A 1 349 ? 4.156 16.428 -29.430 1.00 92.12 349 TYR A O 1
ATOM 2540 N N . TRP A 1 350 ? 6.181 17.365 -29.210 1.00 91.00 350 TRP A N 1
ATOM 2541 C CA . TRP A 1 350 ? 5.984 17.747 -27.805 1.00 91.00 350 TRP A CA 1
ATOM 2542 C C . TRP A 1 350 ? 4.788 18.681 -27.598 1.00 91.00 350 TRP A C 1
ATOM 2544 O O . TRP A 1 350 ? 4.041 18.502 -26.639 1.00 91.00 350 TRP A O 1
ATOM 2554 N N . ALA A 1 351 ? 4.532 19.611 -28.523 1.00 90.81 351 ALA A N 1
ATOM 2555 C CA . ALA A 1 351 ? 3.335 20.450 -28.476 1.00 90.81 351 ALA A CA 1
ATOM 2556 C C . ALA A 1 351 ? 2.042 19.616 -28.572 1.00 90.81 351 ALA A C 1
ATOM 2558 O O . ALA A 1 351 ? 1.133 19.776 -27.753 1.00 90.81 351 ALA A O 1
ATOM 2559 N N . ARG A 1 352 ? 1.970 18.678 -29.530 1.00 95.31 352 ARG A N 1
ATOM 2560 C CA . ARG A 1 352 ? 0.831 17.749 -29.654 1.00 95.31 352 ARG A CA 1
ATOM 2561 C C . ARG A 1 352 ? 0.738 16.803 -28.456 1.00 95.31 352 ARG A C 1
ATOM 2563 O O . ARG A 1 352 ? -0.357 16.541 -27.976 1.00 95.31 352 ARG A O 1
ATOM 2570 N N . TRP A 1 353 ? 1.866 16.337 -27.931 1.00 94.44 353 TRP A N 1
ATOM 2571 C CA . TRP A 1 353 ? 1.946 15.479 -26.751 1.00 94.44 353 TRP A CA 1
ATOM 2572 C C . TRP A 1 353 ? 1.339 16.167 -25.528 1.00 94.44 353 TRP A C 1
ATOM 2574 O O . TRP A 1 353 ? 0.476 15.584 -24.871 1.00 94.44 353 TRP A O 1
ATOM 2584 N N . SER A 1 354 ? 1.712 17.424 -25.266 1.00 92.50 354 SER A N 1
ATOM 2585 C CA . SER A 1 354 ? 1.182 18.219 -24.152 1.00 92.50 354 SER A CA 1
ATOM 2586 C C . SER A 1 354 ? -0.312 18.507 -24.300 1.00 92.50 354 SER A C 1
ATOM 2588 O O . SER A 1 354 ? -1.061 18.349 -23.338 1.00 92.50 354 SER A O 1
ATOM 2590 N N . LEU A 1 355 ? -0.773 18.871 -25.501 1.00 92.94 355 LEU A N 1
ATOM 2591 C CA . LEU A 1 355 ? -2.205 19.045 -25.774 1.00 92.94 355 LEU A CA 1
ATOM 2592 C C . LEU A 1 355 ? -2.982 17.731 -25.607 1.00 92.94 355 LEU A C 1
ATOM 2594 O O . LEU A 1 355 ? -4.083 17.732 -25.059 1.00 92.94 355 LEU A O 1
ATOM 2598 N N . GLY A 1 356 ? -2.387 16.605 -26.008 1.00 96.00 356 GLY A N 1
ATOM 2599 C CA . GLY A 1 356 ? -2.937 15.271 -25.788 1.00 96.00 356 GLY A CA 1
ATOM 2600 C C . GLY A 1 356 ? -3.126 14.968 -24.303 1.00 96.00 356 GLY A C 1
ATOM 2601 O O . GLY A 1 356 ? -4.192 14.498 -23.916 1.00 96.00 356 GLY A O 1
ATOM 2602 N N . ILE A 1 357 ? -2.146 15.303 -23.453 1.00 96.19 357 ILE A N 1
ATOM 2603 C CA . ILE A 1 357 ? -2.262 15.157 -21.990 1.00 96.19 357 ILE A CA 1
ATOM 2604 C C . ILE A 1 357 ? -3.449 15.959 -21.445 1.00 96.19 357 ILE A C 1
ATOM 2606 O O . ILE A 1 357 ? -4.241 15.431 -20.666 1.00 96.19 357 ILE A O 1
ATOM 2610 N N . LEU A 1 358 ? -3.607 17.213 -21.877 1.00 95.50 358 LEU A N 1
ATOM 2611 C CA . LEU A 1 358 ? -4.733 18.051 -21.453 1.00 95.50 358 LEU A CA 1
ATOM 2612 C C . LEU A 1 358 ? -6.081 17.466 -21.891 1.00 95.50 358 LEU A C 1
ATOM 2614 O O . LEU A 1 358 ? -7.041 17.507 -21.126 1.00 95.50 358 LEU A O 1
ATOM 2618 N N . CYS A 1 359 ? -6.148 16.884 -23.089 1.00 95.88 359 CYS A N 1
ATOM 2619 C CA . CYS A 1 359 ? -7.367 16.266 -23.603 1.00 95.88 359 CYS A CA 1
ATOM 2620 C C . CYS A 1 359 ? -7.741 14.987 -22.842 1.00 95.88 359 CYS A C 1
ATOM 2622 O O . CYS A 1 359 ? -8.918 14.794 -22.549 1.00 95.88 359 CYS A O 1
ATOM 2624 N N . ILE A 1 360 ? -6.785 14.120 -22.485 1.00 97.50 360 ILE A N 1
ATOM 2625 C CA . ILE A 1 360 ? -7.076 12.879 -21.738 1.00 97.50 360 ILE A CA 1
ATOM 2626 C C . ILE A 1 360 ? -7.331 13.112 -20.241 1.00 97.50 360 ILE A C 1
ATOM 2628 O O . ILE A 1 360 ? -7.935 12.258 -19.591 1.00 97.50 360 ILE A O 1
ATOM 2632 N N . ALA A 1 361 ? -6.900 14.249 -19.684 1.00 96.75 361 ALA A N 1
ATOM 2633 C CA . ALA A 1 361 ? -7.006 14.534 -18.252 1.00 96.75 361 ALA A CA 1
ATOM 2634 C C . ALA A 1 361 ? -8.449 14.459 -17.701 1.00 96.75 361 ALA A C 1
ATOM 2636 O O . ALA A 1 361 ? -8.632 13.828 -16.659 1.00 96.75 361 ALA A O 1
ATOM 2637 N N . PRO A 1 362 ? -9.493 14.986 -18.374 1.00 97.44 362 PRO A N 1
ATOM 2638 C CA . PRO A 1 362 ? -10.881 14.797 -17.951 1.00 97.44 362 PRO A CA 1
ATOM 2639 C C . PRO A 1 362 ? -11.298 13.326 -17.810 1.00 97.44 362 PRO A C 1
ATOM 2641 O O . PRO A 1 362 ? -11.953 12.971 -16.833 1.00 97.44 362 PRO A O 1
ATOM 2644 N N . LEU A 1 363 ? -10.879 12.442 -18.724 1.00 97.12 363 LEU A N 1
ATOM 2645 C CA . LEU A 1 363 ? -11.185 11.011 -18.619 1.00 97.12 363 LEU A CA 1
ATOM 2646 C C . LEU A 1 363 ? -10.413 10.354 -17.472 1.00 97.12 363 LEU A C 1
ATOM 2648 O O . LEU A 1 363 ? -10.963 9.537 -16.734 1.00 97.12 363 LEU A O 1
ATOM 2652 N N . ALA A 1 364 ? -9.154 10.749 -17.281 1.00 95.69 364 ALA A N 1
ATOM 2653 C CA . ALA A 1 364 ? -8.361 10.304 -16.144 1.00 95.69 364 ALA A CA 1
ATOM 2654 C C . ALA A 1 364 ? -9.016 10.715 -14.809 1.00 95.69 364 ALA A C 1
ATOM 2656 O O . ALA A 1 364 ? -9.053 9.915 -13.877 1.00 95.69 364 ALA A O 1
ATOM 2657 N N . LEU A 1 365 ? -9.614 11.911 -14.735 1.00 94.75 365 LEU A N 1
ATOM 2658 C CA . LEU A 1 365 ? -10.388 12.368 -13.576 1.00 94.75 365 LEU A CA 1
ATOM 2659 C C . LEU A 1 365 ? -11.671 11.556 -13.365 1.00 94.75 365 LEU A C 1
ATOM 2661 O O . LEU A 1 365 ? -11.997 11.254 -12.219 1.00 94.75 365 LEU A O 1
ATOM 2665 N N . VAL A 1 366 ? -12.373 11.150 -14.430 1.00 93.56 366 VAL A N 1
ATOM 2666 C CA . VAL A 1 366 ? -13.514 10.219 -14.322 1.00 93.56 366 VAL A CA 1
ATOM 2667 C C . VAL A 1 366 ? -13.054 8.903 -13.688 1.00 93.56 366 VAL A C 1
ATOM 2669 O O . VAL A 1 366 ? -13.630 8.469 -12.690 1.00 93.56 366 VAL A O 1
ATOM 2672 N N . PHE A 1 367 ? -11.978 8.296 -14.196 1.00 92.69 367 PHE A N 1
ATOM 2673 C CA . PHE A 1 367 ? -11.437 7.048 -13.642 1.00 92.69 367 PHE A CA 1
ATOM 2674 C C . PHE A 1 367 ? -10.864 7.185 -12.228 1.00 92.69 367 PHE A C 1
ATOM 2676 O O . PHE A 1 367 ? -10.814 6.191 -11.504 1.00 92.69 367 PHE A O 1
ATOM 2683 N N . PHE A 1 368 ? -10.443 8.387 -11.836 1.00 88.94 368 PHE A N 1
ATOM 2684 C CA . PHE A 1 368 ? -9.983 8.691 -10.484 1.00 88.94 368 PHE A CA 1
ATOM 2685 C C . PHE A 1 368 ? -11.151 8.905 -9.507 1.00 88.94 368 PHE A C 1
ATOM 2687 O O . PHE A 1 368 ? -11.079 8.503 -8.345 1.00 88.94 368 PHE A O 1
ATOM 2694 N N . ARG A 1 369 ? -12.238 9.542 -9.962 1.00 87.56 369 ARG A N 1
ATOM 2695 C CA . ARG A 1 369 ? -13.394 9.916 -9.134 1.00 87.56 369 ARG A CA 1
ATOM 2696 C C . ARG A 1 369 ? -14.326 8.746 -8.829 1.00 87.56 369 ARG A C 1
ATOM 2698 O O . ARG A 1 369 ? -14.925 8.738 -7.751 1.00 87.56 369 ARG A O 1
ATOM 2705 N N . PHE A 1 370 ? -14.496 7.835 -9.779 1.00 85.38 370 PHE A N 1
ATOM 2706 C CA . PHE A 1 370 ? -15.447 6.728 -9.701 1.00 85.38 370 PHE A CA 1
ATOM 2707 C C . PHE A 1 370 ? -14.745 5.412 -9.365 1.00 85.38 370 PHE A C 1
ATOM 2709 O O . PHE A 1 370 ? -13.697 5.094 -9.931 1.00 85.38 370 PHE A O 1
ATOM 2716 N N . ASP A 1 371 ? -15.344 4.643 -8.457 1.00 79.12 371 ASP A N 1
ATOM 2717 C CA . ASP A 1 371 ? -14.866 3.314 -8.086 1.00 79.12 371 ASP A CA 1
ATOM 2718 C C . ASP A 1 371 ? -15.501 2.277 -9.015 1.00 79.12 371 ASP A C 1
ATOM 2720 O O . ASP A 1 371 ? -16.694 2.312 -9.294 1.00 79.12 371 ASP A O 1
ATOM 2724 N N . PHE A 1 372 ? -14.721 1.327 -9.519 1.00 77.62 372 PHE A N 1
ATOM 2725 C CA . PHE A 1 372 ? -15.243 0.285 -10.406 1.00 77.62 372 PHE A CA 1
ATOM 2726 C C . PHE A 1 372 ? -15.121 -1.066 -9.695 1.00 77.62 372 PHE A C 1
ATOM 2728 O O . PHE A 1 372 ? -14.162 -1.798 -9.945 1.00 77.62 372 PHE A O 1
ATOM 2735 N N . PRO A 1 373 ? -16.060 -1.393 -8.783 1.00 67.94 373 PRO A N 1
ATOM 2736 C CA . PRO A 1 373 ? -16.074 -2.650 -8.041 1.00 67.94 373 PRO A CA 1
ATOM 2737 C C . PRO A 1 373 ? -16.248 -3.831 -8.995 1.00 67.94 373 PRO A C 1
ATOM 2739 O O . PRO A 1 373 ? -16.734 -3.660 -10.112 1.00 67.94 373 P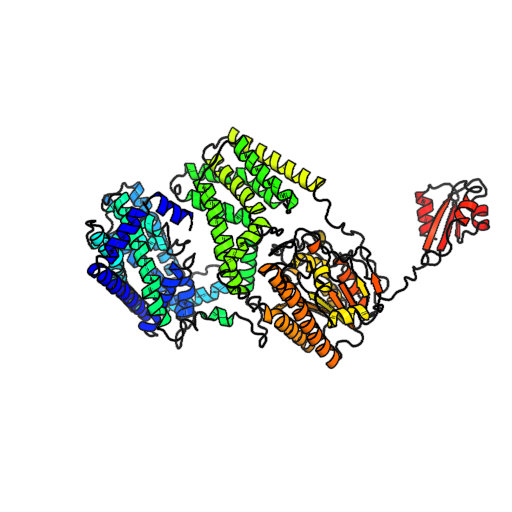RO A O 1
ATOM 2742 N N . LEU A 1 374 ? -15.900 -5.041 -8.545 1.00 66.75 374 LEU A N 1
ATOM 2743 C CA . LEU A 1 374 ? -15.792 -6.253 -9.374 1.00 66.75 374 LEU A CA 1
ATOM 2744 C C . LEU A 1 374 ? -16.912 -6.413 -10.428 1.00 66.75 374 LEU A C 1
ATOM 2746 O O . LEU A 1 374 ? -16.618 -6.650 -11.596 1.00 66.75 374 LEU A O 1
ATOM 2750 N N . ARG A 1 375 ? -18.184 -6.215 -10.047 1.00 66.62 375 ARG A N 1
ATOM 2751 C CA . ARG A 1 375 ? -19.348 -6.352 -10.950 1.00 66.62 375 ARG A CA 1
ATOM 2752 C C . ARG A 1 375 ? -19.495 -5.231 -11.989 1.00 66.62 375 ARG A C 1
ATOM 2754 O O . ARG A 1 375 ? -20.133 -5.446 -13.012 1.00 66.62 375 ARG A O 1
ATOM 2761 N N . LEU A 1 376 ? -18.911 -4.057 -11.749 1.00 74.56 376 LEU A N 1
ATOM 2762 C CA . LEU A 1 376 ? -18.969 -2.881 -12.628 1.00 74.56 376 LEU A CA 1
ATOM 2763 C C . LEU A 1 376 ? -17.723 -2.722 -13.511 1.00 74.56 376 LEU A C 1
ATOM 2765 O O . LEU A 1 376 ? -17.709 -1.880 -14.407 1.00 74.56 376 LEU A O 1
ATOM 2769 N N . ARG A 1 377 ? -16.681 -3.539 -13.314 1.00 80.81 377 ARG A N 1
ATOM 2770 C CA . ARG A 1 377 ? -15.435 -3.471 -14.105 1.00 80.81 377 ARG A CA 1
ATOM 2771 C C . ARG A 1 377 ? -15.618 -3.825 -15.572 1.00 80.81 377 ARG A C 1
ATOM 2773 O O . ARG A 1 377 ? -14.872 -3.330 -16.411 1.00 80.81 377 ARG A O 1
ATOM 2780 N N . THR A 1 378 ? -16.626 -4.625 -15.905 1.00 80.75 378 THR A N 1
ATOM 2781 C CA . THR A 1 378 ? -16.993 -4.915 -17.299 1.00 80.75 378 THR A CA 1
ATOM 2782 C C . THR A 1 378 ? -17.298 -3.638 -18.087 1.00 80.75 378 THR A C 1
ATOM 2784 O O . THR A 1 378 ? -16.990 -3.572 -19.275 1.00 80.75 378 THR A O 1
ATOM 2787 N N . ALA A 1 379 ? -17.788 -2.579 -17.431 1.00 86.00 379 ALA A N 1
ATOM 2788 C CA . ALA A 1 379 ? -18.006 -1.283 -18.067 1.00 86.00 379 ALA A CA 1
ATOM 2789 C C . ALA A 1 379 ? -16.704 -0.614 -18.544 1.00 86.00 379 ALA A C 1
ATOM 2791 O O . ALA A 1 379 ? -16.718 0.079 -19.558 1.00 86.00 379 ALA A O 1
ATOM 2792 N N . LEU A 1 380 ? -15.568 -0.847 -17.872 1.00 91.00 380 LEU A N 1
ATOM 2793 C CA . LEU A 1 380 ? -14.264 -0.326 -18.307 1.00 91.00 380 LEU A CA 1
ATOM 2794 C C . LEU A 1 380 ? -13.808 -0.986 -19.613 1.00 91.00 380 LEU A C 1
ATOM 2796 O O . LEU A 1 380 ? -13.274 -0.318 -20.497 1.00 91.00 380 LEU A O 1
ATOM 2800 N N . TRP A 1 381 ? -14.070 -2.284 -19.765 1.00 91.62 381 TRP A N 1
ATOM 2801 C CA . TRP A 1 381 ? -13.846 -2.998 -21.023 1.00 91.62 381 TRP A CA 1
ATOM 2802 C C . TRP A 1 381 ? -14.818 -2.544 -22.112 1.00 91.62 381 TRP A C 1
ATOM 2804 O O . TRP A 1 381 ? -14.416 -2.419 -23.265 1.00 91.62 381 TRP A O 1
ATOM 2814 N N . GLY A 1 382 ? -16.059 -2.214 -21.743 1.00 90.44 382 GLY A N 1
ATOM 2815 C CA . GLY A 1 382 ? -17.013 -1.546 -22.628 1.00 90.44 382 GLY A CA 1
ATOM 2816 C C . GLY A 1 382 ? -16.507 -0.188 -23.123 1.00 90.44 382 GLY A C 1
ATOM 2817 O O . GLY A 1 382 ? -16.607 0.090 -24.313 1.00 90.44 382 GLY A O 1
ATOM 2818 N N . ALA A 1 383 ? -15.892 0.622 -22.253 1.00 93.50 383 ALA A N 1
ATOM 2819 C CA . ALA A 1 383 ? -15.257 1.881 -22.645 1.00 93.50 383 ALA A CA 1
ATOM 2820 C C . ALA A 1 383 ? -14.104 1.641 -23.636 1.00 93.50 383 ALA A C 1
ATOM 2822 O O . ALA A 1 383 ? -14.068 2.265 -24.691 1.00 93.50 383 ALA A O 1
ATOM 2823 N N . LEU A 1 384 ? -13.219 0.672 -23.369 1.00 95.56 384 LEU A N 1
ATOM 2824 C CA . LEU A 1 384 ? -12.169 0.290 -24.321 1.00 95.56 384 LEU A CA 1
ATOM 2825 C C . LEU A 1 384 ? -12.742 -0.198 -25.661 1.00 95.56 384 LEU A C 1
ATOM 2827 O O . LEU A 1 384 ? -12.274 0.228 -26.713 1.00 95.56 384 LEU A O 1
ATOM 2831 N N . GLY A 1 385 ? -13.775 -1.040 -25.646 1.00 93.38 385 GLY A N 1
ATOM 2832 C CA . GLY A 1 385 ? -14.459 -1.490 -26.861 1.00 93.38 385 GLY A CA 1
ATOM 2833 C C . GLY A 1 385 ? -15.089 -0.333 -27.642 1.00 93.38 385 GLY A C 1
ATOM 2834 O O . GLY A 1 385 ? -14.942 -0.262 -28.860 1.00 93.38 385 GLY A O 1
ATOM 2835 N N . LEU A 1 386 ? -15.720 0.615 -26.943 1.00 92.62 386 LEU A N 1
ATOM 2836 C CA . LEU A 1 386 ? -16.267 1.835 -27.534 1.00 92.62 386 LEU A CA 1
ATOM 2837 C C . LEU A 1 386 ? -15.165 2.698 -28.157 1.00 92.62 386 LEU A C 1
ATOM 2839 O O . LEU A 1 386 ? -15.350 3.201 -29.261 1.00 92.62 386 LEU A O 1
ATOM 2843 N N . PHE A 1 387 ? -14.015 2.839 -27.493 1.00 97.00 387 PHE A N 1
ATOM 2844 C CA . PHE A 1 387 ? -12.858 3.534 -28.056 1.00 97.00 387 PHE A CA 1
ATOM 2845 C C . PHE A 1 387 ? -12.421 2.896 -29.382 1.00 97.00 387 PHE A C 1
ATOM 2847 O O . PHE A 1 387 ? -12.298 3.592 -30.389 1.00 97.00 387 PHE A O 1
ATOM 2854 N N . LEU A 1 388 ? -12.247 1.571 -29.403 1.00 95.12 388 LEU A N 1
ATOM 2855 C CA . LEU A 1 388 ? -11.841 0.836 -30.605 1.00 95.12 388 LEU A CA 1
ATOM 2856 C C . LEU A 1 388 ? -12.860 0.984 -31.742 1.00 95.12 388 LEU A C 1
ATOM 2858 O O . LEU A 1 388 ? -12.471 1.130 -32.898 1.00 95.12 388 LEU A O 1
ATOM 2862 N N . LEU A 1 389 ? -14.154 0.989 -31.417 1.00 94.06 389 LEU A N 1
ATOM 2863 C CA . LEU A 1 389 ? -15.234 1.164 -32.385 1.00 94.06 389 LEU A CA 1
ATOM 2864 C C . LEU A 1 389 ? -15.261 2.581 -32.980 1.00 94.06 389 LEU A C 1
ATOM 2866 O O . LEU A 1 389 ? -15.387 2.731 -34.193 1.00 94.06 389 LEU A O 1
ATOM 2870 N N . VAL A 1 390 ? -15.168 3.608 -32.130 1.00 92.75 390 VAL A N 1
ATOM 2871 C CA . VAL A 1 390 ? -15.347 5.018 -32.517 1.00 92.75 390 VAL A CA 1
ATOM 2872 C C . VAL A 1 390 ? -14.108 5.580 -33.202 1.00 92.75 390 VAL A C 1
ATOM 2874 O O . VAL A 1 390 ? -14.228 6.272 -34.209 1.00 92.75 390 VAL A O 1
ATOM 2877 N N . PHE A 1 391 ? -12.921 5.300 -32.665 1.00 94.75 391 PHE A N 1
ATOM 2878 C CA . PHE A 1 391 ? -11.674 5.893 -33.150 1.00 94.75 391 PHE A CA 1
ATOM 2879 C C . PHE A 1 391 ? -10.927 5.000 -34.139 1.00 94.75 391 PHE A C 1
ATOM 2881 O O . PHE A 1 391 ? -10.006 5.485 -34.791 1.00 94.75 391 PHE A O 1
ATOM 2888 N N . GLN A 1 392 ? -11.310 3.718 -34.253 1.00 95.25 392 GLN A N 1
ATOM 2889 C CA . GLN A 1 392 ? -10.700 2.733 -35.159 1.00 95.25 392 GLN A CA 1
ATOM 2890 C C . GLN A 1 392 ? -9.164 2.741 -35.106 1.00 95.25 392 GLN A C 1
ATOM 2892 O O . GLN A 1 392 ? -8.481 2.589 -36.118 1.00 95.25 392 GLN A O 1
ATOM 2897 N N . PHE A 1 393 ? -8.619 2.942 -33.904 1.00 94.56 393 PHE A N 1
ATOM 2898 C CA . PHE A 1 393 ? -7.199 3.162 -33.676 1.00 94.56 393 PHE A CA 1
ATOM 2899 C C . PHE A 1 393 ? -6.633 2.148 -32.687 1.00 94.56 393 PHE A C 1
ATOM 2901 O O . PHE A 1 393 ? -7.163 1.971 -31.588 1.00 94.56 393 PHE A O 1
ATOM 2908 N N . VAL A 1 394 ? -5.519 1.520 -33.063 1.00 92.81 394 VAL A N 1
ATOM 2909 C CA . VAL A 1 394 ? -4.732 0.630 -32.206 1.00 92.81 394 VAL A CA 1
ATOM 2910 C C . VAL A 1 394 ? -3.254 0.822 -32.511 1.00 92.81 394 VAL A C 1
ATOM 2912 O O . VAL A 1 394 ? -2.834 0.716 -33.659 1.00 92.81 394 VAL A O 1
ATOM 2915 N N . ASP A 1 395 ? -2.461 1.017 -31.461 1.00 89.19 395 ASP A N 1
ATOM 2916 C CA . ASP A 1 395 ? -1.004 0.940 -31.512 1.00 89.19 395 ASP A CA 1
ATOM 2917 C C . ASP A 1 395 ? -0.553 -0.314 -30.751 1.00 89.19 395 ASP A C 1
ATOM 2919 O O . ASP A 1 395 ? -0.603 -0.371 -29.519 1.00 89.19 395 ASP A O 1
ATOM 2923 N N . LEU A 1 396 ? -0.127 -1.340 -31.492 1.00 85.62 396 LEU A N 1
ATOM 2924 C CA . LEU A 1 396 ? 0.307 -2.615 -30.914 1.00 85.62 396 LEU A CA 1
ATOM 2925 C C . LEU A 1 396 ? 1.562 -2.469 -30.041 1.00 85.62 396 LEU A C 1
ATOM 2927 O O . LEU A 1 396 ? 1.705 -3.203 -29.061 1.00 85.62 396 LEU A O 1
ATOM 2931 N N . GLY A 1 397 ? 2.444 -1.515 -30.351 1.00 79.06 397 GLY A N 1
ATOM 2932 C CA . GLY A 1 397 ? 3.624 -1.214 -29.543 1.00 79.06 397 GLY A CA 1
ATOM 2933 C C . GLY A 1 397 ? 3.238 -0.597 -28.201 1.00 79.06 397 GLY A C 1
ATOM 2934 O O . GLY A 1 397 ? 3.728 -1.028 -27.154 1.00 79.06 397 GLY A O 1
ATOM 2935 N N . ALA A 1 398 ? 2.293 0.345 -28.207 1.00 81.75 398 ALA A N 1
ATOM 2936 C CA . ALA A 1 398 ? 1.747 0.938 -26.989 1.00 81.75 398 ALA A CA 1
ATOM 2937 C C . ALA A 1 398 ? 0.981 -0.089 -26.136 1.00 81.75 398 ALA A C 1
ATOM 2939 O O . ALA A 1 398 ? 1.169 -0.132 -24.918 1.00 81.75 398 ALA A O 1
ATOM 2940 N N . VAL A 1 399 ? 0.176 -0.964 -26.754 1.00 83.56 399 VAL A N 1
ATOM 2941 C CA . VAL A 1 399 ? -0.508 -2.071 -26.056 1.00 83.56 399 VAL A CA 1
ATOM 2942 C C . VAL A 1 399 ? 0.512 -3.004 -25.400 1.00 83.56 399 VAL A C 1
ATOM 2944 O O . VAL A 1 399 ? 0.403 -3.294 -24.206 1.00 83.56 399 VAL A O 1
ATOM 2947 N N . ALA A 1 400 ? 1.534 -3.437 -26.146 1.00 77.44 400 ALA A N 1
ATOM 2948 C CA . ALA A 1 400 ? 2.589 -4.304 -25.627 1.00 77.44 400 ALA A CA 1
ATOM 2949 C C . ALA A 1 400 ? 3.370 -3.639 -24.482 1.00 77.44 400 ALA A C 1
ATOM 2951 O O . ALA A 1 400 ? 3.706 -4.304 -23.499 1.00 77.44 400 ALA A O 1
ATOM 2952 N N . LEU A 1 401 ? 3.616 -2.327 -24.563 1.00 76.88 401 LEU A N 1
ATOM 2953 C CA . LEU A 1 401 ? 4.250 -1.564 -23.490 1.00 76.88 401 LEU A CA 1
ATOM 2954 C C . LEU A 1 401 ? 3.392 -1.523 -22.230 1.00 76.88 401 LEU A C 1
ATOM 2956 O O . LEU A 1 401 ? 3.907 -1.816 -21.154 1.00 76.88 401 LEU A O 1
ATOM 2960 N N . VAL A 1 402 ? 2.109 -1.176 -22.353 1.00 83.00 402 VAL A N 1
ATOM 2961 C CA . VAL A 1 402 ? 1.179 -1.113 -21.218 1.00 83.00 402 VAL A CA 1
ATOM 2962 C C . VAL A 1 402 ? 1.099 -2.473 -20.536 1.00 83.00 402 VAL A C 1
ATOM 2964 O O . VAL A 1 402 ? 1.370 -2.572 -19.342 1.00 83.00 402 VAL A O 1
ATOM 2967 N N . VAL A 1 403 ? 0.801 -3.536 -21.286 1.00 82.56 403 VAL A N 1
ATOM 2968 C CA . VAL A 1 403 ? 0.636 -4.886 -20.727 1.00 82.56 403 VAL A CA 1
ATOM 2969 C C . VAL A 1 403 ? 1.957 -5.415 -20.163 1.00 82.56 403 VAL A C 1
ATOM 2971 O O . VAL A 1 403 ? 1.992 -5.936 -19.049 1.00 82.56 403 VAL A O 1
ATOM 2974 N N . GLY A 1 404 ? 3.063 -5.238 -20.887 1.00 75.75 404 GLY A N 1
ATOM 2975 C CA . GLY A 1 404 ? 4.380 -5.711 -20.469 1.00 75.75 404 GLY A CA 1
ATOM 2976 C C . GLY A 1 404 ? 4.922 -4.972 -19.245 1.00 75.75 404 GLY A C 1
ATOM 2977 O O . GLY A 1 404 ? 5.419 -5.606 -18.316 1.00 75.75 404 GLY A O 1
ATOM 2978 N N . ALA A 1 405 ? 4.825 -3.640 -19.205 1.00 76.88 405 ALA A N 1
ATOM 2979 C CA . ALA A 1 405 ? 5.250 -2.852 -18.048 1.00 76.88 405 ALA A CA 1
ATOM 2980 C C . ALA A 1 405 ? 4.372 -3.135 -16.825 1.00 76.88 405 ALA A C 1
ATOM 2982 O O . ALA A 1 405 ? 4.900 -3.246 -15.718 1.00 76.88 405 ALA A O 1
ATOM 2983 N N . TYR A 1 406 ? 3.066 -3.316 -17.036 1.00 82.56 406 TYR A N 1
ATOM 2984 C CA . TYR A 1 406 ? 2.136 -3.709 -15.988 1.00 82.56 406 TYR A CA 1
ATOM 2985 C C . TYR A 1 406 ? 2.539 -5.058 -15.397 1.00 82.56 406 TYR A C 1
ATOM 2987 O O . TYR A 1 406 ? 2.763 -5.137 -14.197 1.00 82.56 406 TYR A O 1
ATOM 2995 N N . PHE A 1 407 ? 2.751 -6.081 -16.231 1.00 78.50 407 PHE A N 1
ATOM 2996 C CA . PHE A 1 407 ? 3.159 -7.414 -15.782 1.00 78.50 407 PHE A CA 1
ATOM 2997 C C . PHE A 1 407 ? 4.508 -7.399 -15.051 1.00 78.50 407 PHE A C 1
ATOM 2999 O O . PHE A 1 407 ? 4.668 -8.041 -14.022 1.00 78.50 407 PHE A O 1
ATOM 3006 N N . VAL A 1 408 ? 5.497 -6.636 -15.524 1.00 74.06 408 VAL A N 1
ATOM 3007 C CA . VAL A 1 408 ? 6.786 -6.516 -14.817 1.00 74.06 408 VAL A CA 1
ATOM 3008 C C . VAL A 1 408 ? 6.601 -5.903 -13.429 1.00 74.06 408 VAL A C 1
ATOM 3010 O O . VAL A 1 408 ? 7.178 -6.397 -12.456 1.00 74.06 408 VAL A O 1
ATOM 3013 N N . PHE A 1 409 ? 5.796 -4.846 -13.334 1.00 75.25 409 PHE A N 1
ATOM 3014 C CA . PHE A 1 409 ? 5.507 -4.183 -12.072 1.00 75.25 409 PHE A CA 1
ATOM 3015 C C . PHE A 1 409 ? 4.721 -5.101 -11.126 1.00 75.25 409 PHE A C 1
ATOM 3017 O O . PHE A 1 409 ? 5.157 -5.326 -9.999 1.00 75.25 409 PHE A O 1
ATOM 3024 N N . THR A 1 410 ? 3.613 -5.682 -11.582 1.00 71.62 410 THR A N 1
ATOM 3025 C CA . THR A 1 410 ? 2.715 -6.480 -10.742 1.00 71.62 410 THR A CA 1
ATOM 3026 C C . THR A 1 410 ? 3.251 -7.882 -10.457 1.00 71.62 410 THR A C 1
ATOM 3028 O O . THR A 1 410 ? 3.121 -8.368 -9.344 1.00 71.62 410 THR A O 1
ATOM 3031 N N . VAL A 1 411 ? 3.904 -8.557 -11.400 1.00 71.06 411 VAL A N 1
ATOM 3032 C CA . VAL A 1 411 ? 4.354 -9.951 -11.220 1.00 71.06 411 VAL A CA 1
ATOM 3033 C C . VAL A 1 411 ? 5.763 -10.027 -10.661 1.00 71.06 411 VAL A C 1
ATOM 3035 O O . VAL A 1 411 ? 6.024 -10.749 -9.695 1.00 71.06 411 VAL A O 1
ATOM 3038 N N . GLY A 1 412 ? 6.680 -9.276 -11.269 1.00 66.56 412 GLY A N 1
ATOM 3039 C CA . GLY A 1 412 ? 8.091 -9.308 -10.905 1.00 66.56 412 GLY A CA 1
ATOM 3040 C C . GLY A 1 412 ? 8.348 -8.537 -9.617 1.00 66.56 412 GLY A C 1
ATOM 3041 O O . GLY A 1 412 ? 8.758 -9.108 -8.606 1.00 66.56 412 GLY A O 1
ATOM 3042 N N . LEU A 1 413 ? 8.089 -7.230 -9.652 1.00 67.12 413 LEU A N 1
ATOM 3043 C CA . LEU A 1 413 ? 8.442 -6.330 -8.557 1.00 67.12 413 LEU A CA 1
ATOM 3044 C C . LEU A 1 413 ? 7.499 -6.483 -7.353 1.00 67.12 413 LEU A C 1
ATOM 3046 O O . LEU A 1 413 ? 7.967 -6.688 -6.236 1.00 67.12 413 LEU A O 1
ATOM 3050 N N . TRP A 1 414 ? 6.187 -6.436 -7.580 1.00 69.69 414 TRP A N 1
ATOM 3051 C CA . TRP A 1 414 ? 5.162 -6.523 -6.535 1.00 69.69 414 TRP A CA 1
ATOM 3052 C C . TRP A 1 414 ? 4.891 -7.971 -6.094 1.00 69.69 414 TRP A C 1
ATOM 3054 O O . TRP A 1 414 ? 5.057 -8.313 -4.925 1.00 69.69 414 TRP A O 1
ATOM 3064 N N . GLY A 1 415 ? 4.530 -8.855 -7.025 1.00 65.44 415 GLY A N 1
ATOM 3065 C CA . GLY A 1 415 ? 4.085 -10.221 -6.735 1.00 65.44 415 GLY A CA 1
ATOM 3066 C C . GLY A 1 415 ? 5.176 -11.148 -6.199 1.00 65.44 415 GLY A C 1
ATOM 3067 O O . GLY A 1 415 ? 4.865 -12.085 -5.465 1.00 65.44 415 GLY A O 1
ATOM 3068 N N . SER A 1 416 ? 6.447 -10.880 -6.515 1.00 67.88 416 SER A N 1
ATOM 3069 C CA . SER A 1 416 ? 7.564 -11.765 -6.156 1.00 67.88 416 SER A CA 1
ATOM 3070 C C . SER A 1 416 ? 8.565 -11.084 -5.232 1.00 67.88 416 SER A C 1
ATOM 3072 O O . SER A 1 416 ? 8.708 -11.496 -4.084 1.00 67.88 416 SER A O 1
ATOM 3074 N N . ILE A 1 417 ? 9.234 -10.022 -5.697 1.00 65.44 417 ILE A N 1
ATOM 3075 C CA . ILE A 1 417 ? 10.322 -9.383 -4.940 1.00 65.44 417 ILE A CA 1
ATOM 3076 C C . ILE A 1 417 ? 9.789 -8.749 -3.651 1.00 65.44 417 ILE A C 1
ATOM 3078 O O . ILE A 1 417 ? 10.317 -9.011 -2.574 1.00 65.44 417 ILE A O 1
ATOM 3082 N N . TYR A 1 418 ? 8.728 -7.947 -3.738 1.00 70.75 418 TYR A N 1
ATOM 3083 C CA . TYR A 1 418 ? 8.181 -7.245 -2.580 1.00 70.75 418 TYR A CA 1
ATOM 3084 C C . TYR A 1 418 ? 7.632 -8.202 -1.516 1.00 70.75 418 TYR A C 1
ATOM 3086 O O . TYR A 1 418 ? 8.021 -8.094 -0.357 1.00 70.75 418 TYR A O 1
ATOM 3094 N N . TYR A 1 419 ? 6.787 -9.169 -1.886 1.00 68.44 419 TYR A N 1
ATOM 3095 C CA . TYR A 1 419 ? 6.241 -10.136 -0.923 1.00 68.44 419 TYR A CA 1
ATOM 3096 C C . TYR A 1 419 ? 7.318 -11.041 -0.309 1.00 68.44 419 TYR A C 1
ATOM 3098 O O . TYR A 1 419 ? 7.238 -11.357 0.879 1.00 68.44 419 TYR A O 1
ATOM 3106 N N . HIS A 1 420 ? 8.348 -11.409 -1.077 1.00 68.50 420 HIS A N 1
ATOM 3107 C CA . HIS A 1 420 ? 9.505 -12.125 -0.542 1.00 68.50 420 HIS A CA 1
ATOM 3108 C C . HIS A 1 420 ? 10.243 -11.297 0.516 1.00 68.50 420 HIS A C 1
ATOM 3110 O O . HIS A 1 420 ? 10.569 -11.799 1.590 1.00 68.50 420 HIS A O 1
ATOM 3116 N N . LEU A 1 421 ? 10.477 -10.013 0.234 1.00 62.62 421 LEU A N 1
ATOM 3117 C CA . LEU A 1 421 ? 11.172 -9.115 1.154 1.00 62.62 421 LEU A CA 1
ATOM 3118 C C . LEU A 1 421 ? 10.336 -8.761 2.391 1.00 62.62 421 LEU A C 1
ATOM 3120 O O . LEU A 1 421 ? 10.904 -8.680 3.478 1.00 62.62 421 LEU A O 1
ATOM 3124 N N . ARG A 1 422 ? 9.023 -8.546 2.233 1.00 63.53 422 ARG A N 1
ATOM 3125 C CA . ARG A 1 422 ? 8.129 -8.055 3.294 1.00 63.53 422 ARG A CA 1
ATOM 3126 C C . ARG A 1 422 ? 7.696 -9.149 4.263 1.00 63.53 422 ARG A C 1
ATOM 3128 O O . ARG A 1 422 ? 7.784 -8.934 5.461 1.00 63.53 422 ARG A O 1
ATOM 3135 N N . ILE A 1 423 ? 7.239 -10.292 3.748 1.00 62.56 423 ILE A N 1
ATOM 3136 C CA . ILE A 1 423 ? 6.621 -11.354 4.563 1.00 62.56 423 ILE A CA 1
ATOM 3137 C C . ILE A 1 423 ? 7.237 -12.744 4.329 1.00 62.56 423 ILE A C 1
ATOM 3139 O O . ILE A 1 423 ? 6.698 -13.733 4.806 1.00 62.56 423 ILE A O 1
ATOM 3143 N N . GLY A 1 424 ? 8.349 -12.847 3.588 1.00 64.81 424 GLY A N 1
ATOM 3144 C CA . GLY A 1 424 ? 9.098 -14.104 3.438 1.00 64.81 424 GLY A CA 1
ATOM 3145 C C . GLY A 1 424 ? 8.574 -15.087 2.383 1.00 64.81 424 GLY A C 1
ATOM 3146 O O . GLY A 1 424 ? 9.047 -16.219 2.324 1.00 64.81 424 GLY A O 1
ATOM 3147 N N . MET A 1 425 ? 7.639 -14.683 1.516 1.00 69.00 425 MET A N 1
ATOM 3148 C CA . MET A 1 425 ? 7.066 -15.580 0.497 1.00 69.00 425 MET A CA 1
ATOM 3149 C C . MET A 1 425 ? 8.116 -16.126 -0.494 1.00 69.00 425 MET A C 1
ATOM 3151 O O . MET A 1 425 ? 9.071 -15.419 -0.817 1.00 69.00 425 MET A O 1
ATOM 3155 N N . PRO A 1 426 ? 7.953 -17.341 -1.054 1.00 70.06 426 PRO A N 1
ATOM 3156 C CA . PRO A 1 426 ? 8.873 -17.877 -2.062 1.00 70.06 426 PRO A CA 1
ATOM 3157 C C . PRO A 1 426 ? 8.983 -16.992 -3.312 1.00 70.06 426 PRO A C 1
ATOM 3159 O O . PRO A 1 426 ? 8.007 -16.382 -3.739 1.00 70.06 426 PRO A O 1
ATOM 3162 N N . LEU A 1 427 ? 10.137 -16.996 -3.991 1.00 65.25 427 LEU A N 1
ATOM 3163 C CA . LEU A 1 427 ? 10.299 -16.291 -5.278 1.00 65.25 427 LEU A CA 1
ATOM 3164 C C . LEU A 1 427 ? 9.397 -16.857 -6.397 1.00 65.25 427 LEU A C 1
ATOM 3166 O O . LEU A 1 427 ? 9.158 -16.189 -7.398 1.00 65.25 427 LEU A O 1
ATOM 3170 N N . THR A 1 428 ? 8.847 -18.061 -6.217 1.00 68.81 428 THR A N 1
ATOM 3171 C CA . THR A 1 428 ? 7.840 -18.678 -7.100 1.00 68.81 428 THR A CA 1
ATOM 3172 C C . THR A 1 428 ? 6.422 -18.127 -6.897 1.00 68.81 428 THR A C 1
ATOM 3174 O O . THR A 1 428 ? 5.495 -18.522 -7.612 1.00 68.81 428 THR A O 1
ATOM 3177 N N . ASN A 1 429 ? 6.238 -17.179 -5.970 1.00 67.81 429 ASN A N 1
ATOM 3178 C CA . ASN A 1 429 ? 4.955 -16.537 -5.687 1.00 67.81 429 ASN A CA 1
ATOM 3179 C C . ASN A 1 429 ? 4.381 -15.764 -6.893 1.00 67.81 429 ASN A C 1
ATOM 3181 O O . ASN A 1 429 ? 3.215 -15.395 -6.870 1.00 67.81 429 ASN A O 1
ATOM 3185 N N . PHE A 1 430 ? 5.125 -15.586 -7.992 1.00 65.00 430 PHE A N 1
ATOM 3186 C CA . PHE A 1 430 ? 4.600 -15.024 -9.242 1.00 65.00 430 PHE A CA 1
ATOM 3187 C C . PHE A 1 430 ? 3.381 -15.781 -9.805 1.00 65.00 430 PHE A C 1
ATOM 3189 O O . PHE A 1 430 ? 2.532 -15.176 -10.455 1.00 65.00 430 PHE A O 1
ATOM 3196 N N . THR A 1 431 ? 3.252 -17.089 -9.543 1.00 61.72 431 THR A N 1
ATOM 3197 C CA . THR A 1 431 ? 2.104 -17.909 -9.992 1.00 61.72 431 THR A CA 1
ATOM 3198 C C . THR A 1 431 ? 0.769 -17.445 -9.392 1.00 61.72 431 THR A C 1
ATOM 3200 O O . THR A 1 431 ? -0.284 -17.608 -10.010 1.00 61.72 431 THR A O 1
ATOM 3203 N N . ARG A 1 432 ? 0.822 -16.761 -8.242 1.00 61.97 432 ARG A N 1
ATOM 3204 C CA . ARG A 1 432 ? -0.291 -16.074 -7.572 1.00 61.97 432 ARG A CA 1
ATOM 3205 C C . ARG A 1 432 ? -0.903 -14.955 -8.419 1.00 61.97 432 ARG A C 1
ATOM 3207 O O . ARG A 1 432 ? -2.081 -14.646 -8.247 1.00 61.97 432 ARG A O 1
ATOM 3214 N N . PHE A 1 433 ? -0.141 -14.370 -9.349 1.00 61.06 433 PHE A N 1
ATOM 3215 C CA . PHE A 1 433 ? -0.620 -13.300 -10.226 1.00 61.06 433 PHE A CA 1
ATOM 3216 C C . PHE A 1 433 ? -1.850 -13.712 -11.035 1.00 61.06 433 PHE A C 1
ATOM 3218 O O . PHE A 1 433 ? -2.778 -12.925 -11.164 1.00 61.06 433 PHE A O 1
ATOM 3225 N N . TRP A 1 434 ? -1.915 -14.950 -11.527 1.00 59.91 434 TRP A N 1
ATOM 3226 C CA . TRP A 1 434 ? -3.071 -15.392 -12.310 1.00 59.91 434 TRP A CA 1
ATOM 3227 C C . TRP A 1 434 ? -4.365 -15.423 -11.490 1.00 59.91 434 TRP A C 1
ATOM 3229 O O . TRP A 1 434 ? -5.423 -15.081 -12.011 1.00 59.91 434 TRP A O 1
ATOM 3239 N N . ARG A 1 435 ? -4.281 -15.720 -10.186 1.00 59.78 435 ARG A N 1
ATOM 3240 C CA . ARG A 1 435 ? -5.424 -15.597 -9.266 1.00 59.78 435 ARG A CA 1
ATOM 3241 C C . ARG A 1 435 ? -5.787 -14.132 -9.014 1.00 59.78 435 ARG A C 1
ATOM 3243 O O . ARG A 1 435 ? -6.963 -13.789 -8.995 1.00 59.78 435 ARG A O 1
ATOM 3250 N N . LEU A 1 436 ? -4.787 -13.253 -8.912 1.00 61.06 436 LEU A N 1
ATOM 3251 C CA . LEU A 1 436 ? -4.998 -11.806 -8.787 1.00 61.06 436 LEU A CA 1
ATOM 3252 C C . LEU A 1 436 ? -5.648 -11.182 -10.040 1.00 61.06 436 LEU A C 1
ATOM 3254 O O . LEU A 1 436 ? -6.423 -10.238 -9.933 1.00 61.06 436 LEU A O 1
ATOM 3258 N N . VAL A 1 437 ? -5.358 -11.711 -11.229 1.00 60.31 437 VAL A N 1
ATOM 3259 C CA . VAL A 1 437 ? -5.943 -11.257 -12.502 1.00 60.31 437 VAL A CA 1
ATOM 3260 C C . VAL A 1 437 ? -7.413 -11.651 -12.622 1.00 60.31 437 VAL A C 1
ATOM 3262 O O . VAL A 1 437 ? -8.215 -10.855 -13.104 1.00 60.31 437 VAL A O 1
ATOM 3265 N N . LEU A 1 438 ? -7.755 -12.876 -12.221 1.00 60.38 438 LEU A N 1
ATOM 3266 C CA . LEU A 1 438 ? -9.066 -13.464 -12.496 1.00 60.38 438 LEU A CA 1
ATOM 3267 C C . LEU A 1 438 ? -10.088 -13.219 -11.382 1.00 60.38 438 LEU A C 1
ATOM 3269 O O . LEU A 1 438 ? -11.273 -13.080 -11.672 1.00 60.38 438 LEU A O 1
ATOM 3273 N N . GLU A 1 439 ? -9.644 -13.154 -10.126 1.00 59.22 439 GLU A N 1
ATOM 3274 C CA . GLU A 1 439 ? -10.545 -13.236 -8.970 1.00 59.22 439 GLU A CA 1
ATOM 3275 C C . GLU A 1 439 ? -10.411 -12.060 -7.999 1.00 59.22 439 GLU A C 1
ATOM 3277 O O . GLU A 1 439 ? -11.227 -11.953 -7.092 1.00 59.22 439 GLU A O 1
ATOM 3282 N N . ASN A 1 440 ? -9.432 -11.160 -8.167 1.00 64.00 440 ASN A N 1
ATOM 3283 C CA . ASN A 1 440 ? -9.161 -10.136 -7.159 1.00 64.00 440 ASN A CA 1
ATOM 3284 C C . ASN A 1 440 ? -10.267 -9.067 -7.095 1.00 64.00 440 ASN A C 1
ATOM 3286 O O . ASN A 1 440 ? -10.440 -8.294 -8.052 1.00 64.00 440 ASN A O 1
ATOM 3290 N N . PRO A 1 441 ? -10.985 -8.936 -5.966 1.00 58.88 441 PRO A N 1
ATOM 3291 C CA . PRO A 1 441 ? -11.929 -7.852 -5.798 1.00 58.88 441 PRO A CA 1
ATOM 3292 C C . PRO A 1 441 ? -11.216 -6.523 -5.530 1.00 58.88 441 PRO A C 1
ATOM 3294 O O . PRO A 1 441 ? -11.756 -5.513 -5.935 1.00 58.88 441 PRO A O 1
ATOM 3297 N N . ASP A 1 442 ? -10.006 -6.473 -4.976 1.00 66.00 442 ASP A N 1
ATOM 3298 C CA . ASP A 1 442 ? -9.292 -5.267 -4.504 1.00 66.00 442 ASP A CA 1
ATOM 3299 C C . ASP A 1 442 ? -9.052 -4.184 -5.593 1.00 66.00 442 ASP A C 1
ATOM 3301 O O . ASP A 1 442 ? -8.637 -4.542 -6.702 1.00 66.00 442 ASP A O 1
ATOM 3305 N N . PRO A 1 443 ? -9.278 -2.870 -5.339 1.00 67.50 443 PRO A N 1
ATOM 3306 C CA . PRO A 1 443 ? -8.933 -1.773 -6.260 1.00 67.50 443 PRO A CA 1
ATOM 3307 C C . PRO A 1 443 ? -7.461 -1.348 -6.122 1.00 67.50 443 PRO A C 1
ATOM 3309 O O . PRO A 1 443 ? -7.135 -0.162 -6.022 1.00 67.50 443 PRO A O 1
ATOM 3312 N N . THR A 1 444 ? -6.541 -2.306 -6.069 1.00 75.25 444 THR A N 1
ATOM 3313 C CA . THR A 1 444 ? -5.099 -2.032 -6.087 1.00 75.25 444 THR A CA 1
ATOM 3314 C C . THR A 1 444 ? -4.554 -1.988 -7.508 1.00 75.25 444 THR A C 1
ATOM 3316 O O . THR A 1 444 ? -5.210 -2.358 -8.488 1.00 75.25 444 THR A O 1
ATOM 3319 N N . SER A 1 445 ? -3.310 -1.539 -7.633 1.00 77.31 445 SER A N 1
ATOM 3320 C CA . SER A 1 445 ? -2.552 -1.600 -8.878 1.00 77.31 445 SER A CA 1
ATOM 3321 C C . SER A 1 445 ? -2.417 -3.021 -9.428 1.00 77.31 445 SER A C 1
ATOM 3323 O O . SER A 1 445 ? -2.299 -3.191 -10.638 1.00 77.31 445 SER A O 1
ATOM 3325 N N . GLY A 1 446 ? -2.518 -4.049 -8.579 1.00 74.56 446 GLY A N 1
ATOM 3326 C CA . GLY A 1 446 ? -2.522 -5.460 -8.972 1.00 74.56 446 GLY A CA 1
ATOM 3327 C C . GLY A 1 446 ? -3.781 -5.931 -9.709 1.00 74.56 446 GLY A C 1
ATOM 3328 O O . GLY A 1 446 ? -3.799 -7.062 -10.196 1.00 74.56 446 GLY A O 1
ATOM 3329 N N . ASN A 1 447 ? -4.827 -5.102 -9.814 1.00 79.94 447 ASN A N 1
ATOM 3330 C CA . ASN A 1 447 ? -6.082 -5.499 -10.444 1.00 79.94 447 ASN A CA 1
ATOM 3331 C C . ASN A 1 447 ? -6.076 -5.352 -11.970 1.00 79.94 447 ASN A C 1
ATOM 3333 O O . ASN A 1 447 ? -6.322 -4.272 -12.510 1.00 79.94 447 ASN A O 1
ATOM 3337 N N . PHE A 1 448 ? -5.855 -6.453 -12.682 1.00 81.94 448 PHE A N 1
ATOM 3338 C CA . PHE A 1 448 ? -5.761 -6.431 -14.142 1.00 81.94 448 PHE A CA 1
ATOM 3339 C C . PHE A 1 448 ? -7.056 -5.962 -14.817 1.00 81.94 448 PHE A C 1
ATOM 3341 O O . PHE A 1 448 ? -7.011 -5.112 -15.707 1.00 81.94 448 PHE A O 1
ATOM 3348 N N . LEU A 1 449 ? -8.208 -6.488 -14.381 1.00 81.25 449 LEU A N 1
ATOM 3349 C CA . LEU A 1 449 ? -9.511 -6.206 -14.995 1.00 81.25 449 LEU A CA 1
ATOM 3350 C C . LEU A 1 449 ? -9.928 -4.742 -14.862 1.00 81.25 449 LEU A C 1
ATOM 3352 O O . LEU A 1 449 ? -10.744 -4.275 -15.652 1.00 81.25 449 LEU A O 1
ATOM 3356 N N . GLU A 1 450 ? -9.378 -4.029 -13.883 1.00 86.50 450 GLU A N 1
ATOM 3357 C CA . GLU A 1 450 ? -9.610 -2.604 -13.690 1.00 86.50 450 GLU A CA 1
ATOM 3358 C C . GLU A 1 450 ? -8.530 -1.739 -14.349 1.00 86.50 450 GLU A C 1
ATOM 3360 O O . GLU A 1 450 ? -8.842 -0.799 -15.079 1.00 86.50 450 GLU A O 1
ATOM 3365 N N . GLN A 1 451 ? -7.256 -2.037 -14.087 1.00 89.00 451 GLN A N 1
ATOM 3366 C CA . GLN A 1 451 ? -6.153 -1.148 -14.444 1.00 89.00 451 GLN A CA 1
ATOM 3367 C C . GLN A 1 451 ? -5.836 -1.183 -15.937 1.00 89.00 451 GLN A C 1
ATOM 3369 O O . GLN A 1 451 ? -5.605 -0.136 -16.537 1.00 89.00 451 GLN A O 1
ATOM 3374 N N . ILE A 1 452 ? -5.863 -2.358 -16.568 1.00 90.75 452 ILE A N 1
ATOM 3375 C CA . ILE A 1 452 ? -5.524 -2.489 -17.989 1.00 90.75 452 ILE A CA 1
ATOM 3376 C C . ILE A 1 452 ? -6.467 -1.707 -18.905 1.00 90.75 452 ILE A C 1
ATOM 3378 O O . ILE A 1 452 ? -5.949 -0.913 -19.691 1.00 90.75 452 ILE A O 1
ATOM 3382 N N . PRO A 1 453 ? -7.806 -1.839 -18.832 1.00 93.50 453 PRO A N 1
ATOM 3383 C CA . PRO A 1 453 ? -8.676 -1.057 -19.707 1.00 93.50 453 PRO A CA 1
ATOM 3384 C C . PRO A 1 453 ? -8.530 0.453 -19.472 1.00 93.50 453 PRO A C 1
ATOM 3386 O O . PRO A 1 453 ? -8.483 1.205 -20.444 1.00 93.50 453 PRO A O 1
ATOM 3389 N N . LYS A 1 454 ? -8.358 0.909 -18.219 1.00 95.31 454 LYS A N 1
ATOM 3390 C CA . LYS A 1 454 ? -8.087 2.326 -17.908 1.00 95.31 454 LYS A CA 1
ATOM 3391 C C . LYS A 1 454 ? -6.796 2.809 -18.577 1.00 95.31 454 LYS A C 1
ATOM 3393 O O . LYS A 1 454 ? -6.807 3.808 -19.296 1.00 95.31 454 LYS A O 1
ATOM 3398 N N . CYS A 1 455 ? -5.696 2.084 -18.370 1.00 95.56 455 CYS A N 1
ATOM 3399 C CA . CYS A 1 455 ? -4.389 2.422 -18.927 1.00 95.56 455 CYS A CA 1
ATOM 3400 C C . CYS A 1 455 ? -4.393 2.393 -20.459 1.00 95.56 455 CYS A C 1
ATOM 3402 O O . CYS A 1 455 ? -3.866 3.312 -21.079 1.00 95.56 455 CYS A O 1
ATOM 3404 N N . LEU A 1 456 ? -5.009 1.380 -21.076 1.00 97.12 456 LEU A N 1
ATOM 3405 C CA . LEU A 1 456 ? -5.089 1.257 -22.532 1.00 97.12 456 LEU A CA 1
ATOM 3406 C C . LEU A 1 456 ? -5.899 2.390 -23.156 1.00 97.12 456 LEU A C 1
ATOM 3408 O O . LEU A 1 456 ? -5.419 3.002 -24.101 1.00 97.12 456 LEU A O 1
ATOM 3412 N N . VAL A 1 457 ? -7.079 2.717 -22.620 1.00 97.94 457 VAL A N 1
ATOM 3413 C CA . VAL A 1 457 ? -7.894 3.824 -23.149 1.00 97.94 457 VAL A CA 1
ATOM 3414 C C . VAL A 1 457 ? -7.145 5.152 -23.056 1.00 97.94 457 VAL A C 1
ATOM 3416 O O . VAL A 1 457 ? -7.143 5.917 -24.017 1.00 97.94 457 VAL A O 1
ATOM 3419 N N . LEU A 1 458 ? -6.483 5.431 -21.928 1.00 98.31 458 LEU A N 1
ATOM 3420 C CA . LEU A 1 458 ? -5.734 6.677 -21.752 1.00 98.31 458 LEU A CA 1
ATOM 3421 C C . LEU A 1 458 ? -4.503 6.750 -22.668 1.00 98.31 458 LEU A C 1
ATOM 3423 O O . LEU A 1 458 ? -4.266 7.789 -23.281 1.00 98.31 458 LEU A O 1
ATOM 3427 N N . VAL A 1 459 ? -3.737 5.661 -22.792 1.00 97.94 459 VAL A N 1
ATOM 3428 C CA . VAL A 1 459 ? -2.527 5.623 -23.630 1.00 97.94 459 VAL A CA 1
ATOM 3429 C C . VAL A 1 459 ? -2.875 5.645 -25.119 1.00 97.94 459 VAL A C 1
ATOM 3431 O O . VAL A 1 459 ? -2.303 6.439 -25.860 1.00 97.94 459 VAL A O 1
ATOM 3434 N N . LEU A 1 460 ? -3.828 4.824 -25.566 1.00 98.00 460 LEU A N 1
ATOM 3435 C CA . LEU A 1 460 ? -4.253 4.791 -26.969 1.00 98.00 460 LEU A CA 1
ATOM 3436 C C . LEU A 1 460 ? -4.970 6.079 -27.370 1.00 98.00 460 LEU A C 1
ATOM 3438 O O . LEU A 1 460 ? -4.712 6.601 -28.450 1.00 98.00 460 LEU A O 1
ATOM 3442 N N . GLY A 1 461 ? -5.812 6.624 -26.489 1.00 97.88 461 GLY A N 1
ATOM 3443 C CA . GLY A 1 461 ? -6.448 7.922 -26.693 1.00 97.88 461 GLY A CA 1
ATOM 3444 C C . GLY A 1 461 ? -5.431 9.044 -26.853 1.00 97.88 461 GLY A C 1
ATOM 3445 O O . GLY A 1 461 ? -5.544 9.857 -27.768 1.00 97.88 461 GLY A O 1
ATOM 3446 N N . HIS A 1 462 ? -4.386 9.045 -26.023 1.00 98.19 462 HIS A N 1
ATOM 3447 C CA . HIS A 1 462 ? -3.278 9.989 -26.150 1.00 98.19 462 HIS A CA 1
ATOM 3448 C C . HIS A 1 462 ? -2.536 9.841 -27.481 1.00 98.19 462 HIS A C 1
ATOM 3450 O O . HIS A 1 462 ? -2.364 10.834 -28.184 1.00 98.19 462 HIS A O 1
ATOM 3456 N N . GLN A 1 463 ? -2.143 8.623 -27.863 1.00 97.19 463 GLN A N 1
ATOM 3457 C CA . GLN A 1 463 ? -1.442 8.379 -29.129 1.00 97.19 463 GLN A CA 1
ATOM 3458 C C . GLN A 1 463 ? -2.290 8.793 -30.339 1.00 97.19 463 GLN A C 1
ATOM 3460 O O . GLN A 1 463 ? -1.793 9.477 -31.236 1.00 97.19 463 GLN A O 1
ATOM 3465 N N . TRP A 1 464 ? -3.586 8.472 -30.327 1.00 98.00 464 TRP A N 1
ATOM 3466 C CA . TRP A 1 464 ? -4.525 8.895 -31.364 1.00 98.00 464 TRP A CA 1
ATOM 3467 C C . TRP A 1 464 ? -4.620 10.423 -31.465 1.00 98.00 464 TRP A C 1
ATOM 3469 O O . TRP A 1 464 ? -4.542 10.977 -32.564 1.00 98.00 464 TRP A O 1
ATOM 3479 N N . LEU A 1 465 ? -4.722 11.117 -30.323 1.00 97.00 465 LEU A N 1
ATOM 3480 C CA . LEU A 1 465 ? -4.736 12.580 -30.261 1.00 97.00 465 LEU A CA 1
ATOM 3481 C C . LEU A 1 465 ? -3.435 13.180 -30.797 1.00 97.00 465 LEU A C 1
ATOM 3483 O O . LEU A 1 465 ? -3.485 14.145 -31.551 1.00 97.00 465 LEU A O 1
ATOM 3487 N N . VAL A 1 466 ? -2.272 12.618 -30.460 1.00 95.81 466 VAL A N 1
ATOM 3488 C CA . VAL A 1 466 ? -0.970 13.110 -30.946 1.00 95.81 466 VAL A CA 1
ATOM 3489 C C . VAL A 1 466 ? -0.840 12.990 -32.466 1.00 95.81 466 VAL A C 1
ATOM 3491 O O . VAL A 1 466 ? -0.250 13.876 -33.091 1.00 95.81 466 VAL A O 1
ATOM 3494 N N . GLN A 1 467 ? -1.398 11.934 -33.063 1.00 94.00 467 GLN A N 1
ATOM 3495 C CA . GLN A 1 467 ? -1.386 11.712 -34.513 1.00 94.00 467 GLN A CA 1
ATOM 3496 C C . GLN A 1 467 ? -2.447 12.539 -35.252 1.00 94.00 467 GLN A C 1
ATOM 3498 O O . GLN A 1 467 ? -2.206 12.988 -36.369 1.00 94.00 467 GLN A O 1
ATOM 3503 N N . SER A 1 468 ? -3.594 12.782 -34.614 1.00 93.38 468 SER A N 1
ATOM 3504 C CA . SER A 1 468 ? -4.780 13.380 -35.244 1.00 93.38 468 SER A CA 1
ATOM 3505 C C . SER A 1 468 ? -5.093 14.790 -34.733 1.00 93.38 468 SER A C 1
ATOM 3507 O O . SER A 1 468 ? -6.228 15.251 -34.867 1.00 93.38 468 SER A O 1
ATOM 3509 N N . MET A 1 469 ? -4.136 15.459 -34.081 1.00 90.94 469 MET A N 1
ATOM 3510 C CA . MET A 1 469 ? -4.394 16.658 -33.274 1.00 90.94 469 MET A CA 1
ATOM 3511 C C . MET A 1 469 ? -5.076 17.775 -34.074 1.00 90.94 469 MET A C 1
ATOM 3513 O O . MET A 1 469 ? -4.534 18.285 -35.053 1.00 90.94 469 MET A O 1
ATOM 3517 N N . GLY A 1 470 ? -6.251 18.190 -33.608 1.00 91.44 470 GLY A N 1
ATOM 3518 C CA . GLY A 1 470 ? -7.074 19.235 -34.201 1.00 91.44 470 GLY A CA 1
ATOM 3519 C C . GLY A 1 470 ? -8.337 19.478 -33.374 1.00 91.44 470 GLY A C 1
ATOM 3520 O O . GLY A 1 470 ? -8.636 18.746 -32.432 1.00 91.44 470 GLY A O 1
ATOM 3521 N N . VAL A 1 471 ? -9.107 20.509 -33.722 1.00 90.69 471 VAL A N 1
ATOM 3522 C CA . VAL A 1 471 ? -10.324 20.872 -32.968 1.00 90.69 471 VAL A CA 1
ATOM 3523 C C . VAL A 1 471 ? -11.361 19.742 -32.997 1.00 90.69 471 VAL A C 1
ATOM 3525 O O . VAL A 1 471 ? -11.947 19.415 -31.969 1.00 90.69 471 VAL A O 1
ATOM 3528 N N . GLY A 1 472 ? -11.552 19.107 -34.158 1.00 93.25 472 GLY A N 1
ATOM 3529 C CA . GLY A 1 472 ? -12.502 18.003 -34.315 1.00 93.25 472 GLY A CA 1
ATOM 3530 C C . GLY A 1 472 ? -12.123 16.757 -33.511 1.00 93.25 472 GLY A C 1
ATOM 3531 O O . GLY A 1 472 ? -12.991 16.150 -32.887 1.00 93.25 472 GLY A O 1
ATOM 3532 N N . SER A 1 473 ? -10.835 16.402 -33.464 1.00 94.12 473 SER A N 1
ATOM 3533 C CA . SER A 1 473 ? -10.368 15.242 -32.697 1.00 94.12 473 SER A CA 1
ATOM 3534 C C . SER A 1 473 ? -10.429 15.485 -31.190 1.00 94.12 473 SER A C 1
ATOM 3536 O O . SER A 1 473 ? -10.889 14.612 -30.453 1.00 94.12 473 SER A O 1
ATOM 3538 N N . ALA A 1 474 ? -10.082 16.691 -30.732 1.00 92.81 474 ALA A N 1
ATOM 3539 C CA . ALA A 1 474 ? -10.271 17.092 -29.340 1.00 92.81 474 ALA A CA 1
ATOM 3540 C C . ALA A 1 474 ? -11.756 17.051 -28.931 1.00 92.81 474 ALA A C 1
ATOM 3542 O O . ALA A 1 474 ? -12.090 16.500 -27.882 1.00 92.81 474 ALA A O 1
ATOM 3543 N N . ALA A 1 475 ? -12.664 17.562 -29.771 1.00 92.12 475 ALA A N 1
ATOM 3544 C CA . ALA A 1 475 ? -14.105 17.518 -29.513 1.00 92.12 475 ALA A CA 1
ATOM 3545 C C . ALA A 1 475 ? -14.650 16.079 -29.465 1.00 92.12 475 ALA A C 1
ATOM 3547 O O . ALA A 1 475 ? -15.406 15.742 -28.555 1.00 92.12 475 ALA A O 1
ATOM 3548 N N . ALA A 1 476 ? -14.230 15.214 -30.394 1.00 94.06 476 ALA A N 1
ATOM 3549 C CA . ALA A 1 476 ? -14.609 13.801 -30.402 1.00 94.06 476 ALA A CA 1
ATOM 3550 C C . ALA A 1 476 ? -14.136 13.075 -29.133 1.00 94.06 476 ALA A C 1
ATOM 3552 O O . ALA A 1 476 ? -14.894 12.320 -28.523 1.00 94.06 476 ALA A O 1
ATOM 3553 N N . TRP A 1 477 ? -12.908 13.350 -28.688 1.00 97.38 477 TRP A N 1
ATOM 3554 C CA . TRP A 1 477 ? -12.371 12.795 -27.449 1.00 97.38 477 TRP A CA 1
ATOM 3555 C C . TRP A 1 477 ? -13.116 13.285 -26.198 1.00 97.38 477 TRP A C 1
ATOM 3557 O O . TRP A 1 477 ? -13.412 12.497 -25.296 1.00 97.38 477 TRP A O 1
ATOM 3567 N N . LEU A 1 478 ? -13.466 14.572 -26.135 1.00 95.00 478 LEU A N 1
ATOM 3568 C CA . LEU A 1 478 ? -14.253 15.122 -25.029 1.00 95.00 478 LEU A CA 1
ATOM 3569 C C . LEU A 1 478 ? -15.678 14.557 -25.004 1.00 95.00 478 LEU A C 1
ATOM 3571 O O . LEU A 1 478 ? -16.186 14.260 -23.925 1.00 95.00 478 LEU A O 1
ATOM 3575 N N . LEU A 1 479 ? -16.301 14.336 -26.166 1.00 94.06 479 LEU A N 1
ATOM 3576 C CA . LEU A 1 479 ? -17.597 13.660 -26.257 1.00 94.06 479 LEU A CA 1
ATOM 3577 C C . LEU A 1 479 ? -17.507 12.207 -25.773 1.00 94.06 479 LEU A C 1
ATOM 3579 O O . LEU A 1 479 ? -18.327 11.784 -24.961 1.00 94.06 479 LEU A O 1
ATOM 3583 N N . TYR A 1 480 ? -16.488 11.461 -26.208 1.00 96.94 480 TYR A N 1
ATOM 3584 C CA . TYR A 1 480 ? -16.212 10.115 -25.696 1.00 96.94 480 TYR A CA 1
ATOM 3585 C C . TYR A 1 480 ? -16.033 10.127 -24.171 1.00 96.94 480 TYR A C 1
ATOM 3587 O O . TYR A 1 480 ? -16.646 9.330 -23.460 1.00 96.94 480 TYR A O 1
ATOM 3595 N N . THR A 1 481 ? -15.277 11.095 -23.650 1.00 97.25 481 THR A N 1
ATOM 3596 C CA . THR A 1 481 ? -15.092 11.281 -22.207 1.00 97.25 481 THR A CA 1
ATOM 3597 C C . THR A 1 481 ? -16.413 11.560 -21.489 1.00 97.25 481 THR A C 1
ATOM 3599 O O . THR A 1 481 ? -16.665 10.981 -20.433 1.00 97.25 481 THR A O 1
ATOM 3602 N N . ALA A 1 482 ? -17.280 12.400 -22.059 1.00 94.81 482 ALA A N 1
ATOM 3603 C CA . ALA A 1 482 ? -18.598 12.694 -21.504 1.00 94.81 482 ALA A CA 1
ATOM 3604 C C . ALA A 1 482 ? -19.495 11.447 -21.474 1.00 94.81 482 ALA A C 1
ATOM 3606 O O . ALA A 1 482 ? -20.138 11.194 -20.460 1.00 94.81 482 ALA A O 1
ATOM 3607 N N . ILE A 1 483 ? -19.488 10.630 -22.533 1.00 94.38 483 ILE A N 1
ATOM 3608 C CA . ILE A 1 483 ? -20.234 9.362 -22.587 1.00 94.38 483 ILE A CA 1
ATOM 3609 C C . ILE A 1 483 ? -19.759 8.410 -21.485 1.00 94.38 483 ILE A C 1
ATOM 3611 O O . ILE A 1 483 ? -20.582 7.863 -20.748 1.00 94.38 483 ILE A O 1
ATOM 3615 N N . VAL A 1 484 ? -18.442 8.240 -21.325 1.00 94.56 484 VAL A N 1
ATOM 3616 C CA . VAL A 1 484 ? -17.875 7.398 -20.259 1.00 94.56 484 VAL A CA 1
ATOM 3617 C C . VAL A 1 484 ? -18.206 7.967 -18.875 1.00 94.56 484 VAL A C 1
ATOM 3619 O O . VAL A 1 484 ? -18.581 7.211 -17.982 1.00 94.56 484 VAL A O 1
ATOM 3622 N N . GLY A 1 485 ? -18.137 9.288 -18.697 1.00 94.00 485 GLY A N 1
ATOM 3623 C CA . GLY A 1 485 ? -18.481 9.970 -17.447 1.00 94.00 485 GLY A CA 1
ATOM 3624 C C . GLY A 1 485 ? -19.950 9.808 -17.051 1.00 94.00 485 GLY A C 1
ATOM 3625 O O . GLY A 1 485 ? -20.237 9.425 -15.919 1.00 94.00 485 GLY A O 1
ATOM 3626 N N . VAL A 1 486 ? -20.883 10.027 -17.982 1.00 92.81 486 VAL A N 1
ATOM 3627 C CA . VAL A 1 486 ? -22.323 9.804 -17.760 1.00 92.81 486 VAL A CA 1
ATOM 3628 C C . VAL A 1 486 ? -22.591 8.335 -17.455 1.00 92.81 486 VAL A C 1
ATOM 3630 O O . VAL A 1 486 ? -23.306 8.031 -16.503 1.00 92.81 486 VAL A O 1
ATOM 3633 N N . SER A 1 487 ? -21.963 7.420 -18.194 1.00 90.00 487 SER A N 1
ATOM 3634 C CA . SER A 1 487 ? -22.079 5.984 -17.929 1.00 90.00 487 SER A CA 1
ATOM 3635 C C . SER A 1 487 ? -21.596 5.638 -16.519 1.00 90.00 487 SER A C 1
ATOM 3637 O O . SER A 1 487 ? -22.278 4.913 -15.803 1.00 90.00 487 SER A O 1
ATOM 3639 N N . ALA A 1 488 ? -20.468 6.200 -16.072 1.00 89.50 488 ALA A N 1
ATOM 3640 C CA . ALA A 1 488 ? -19.960 5.996 -14.717 1.00 89.50 488 ALA A CA 1
ATOM 3641 C C . ALA A 1 488 ? -20.934 6.515 -13.644 1.00 89.50 488 ALA A C 1
ATOM 3643 O O . ALA A 1 488 ? -21.169 5.811 -12.661 1.00 89.50 488 ALA A O 1
ATOM 3644 N N . ILE A 1 489 ? -21.545 7.690 -13.852 1.00 89.69 489 ILE A N 1
ATOM 3645 C CA . ILE A 1 489 ? -22.573 8.251 -12.957 1.00 89.69 489 ILE A CA 1
ATOM 3646 C C . ILE A 1 489 ? -23.776 7.311 -12.857 1.00 89.69 489 ILE A C 1
ATOM 3648 O O . ILE A 1 489 ? -24.161 6.937 -11.750 1.00 89.69 489 ILE A O 1
ATOM 3652 N N . LEU A 1 490 ? -24.346 6.904 -13.994 1.00 88.56 490 LEU A N 1
ATOM 3653 C CA . LEU A 1 490 ? -25.525 6.034 -14.033 1.00 88.56 490 LEU A CA 1
ATOM 3654 C C . LEU A 1 490 ? -25.236 4.669 -13.402 1.00 88.56 490 LEU A C 1
ATOM 3656 O O . LEU A 1 490 ? -26.046 4.162 -12.628 1.00 88.56 490 LEU A O 1
ATOM 3660 N N . LEU A 1 491 ? -24.053 4.104 -13.664 1.00 84.19 491 LEU A N 1
ATOM 3661 C CA . LEU A 1 491 ? -23.632 2.846 -13.053 1.00 84.19 491 LEU A CA 1
ATOM 3662 C C . LEU A 1 491 ? -23.574 2.951 -11.526 1.00 84.19 491 LEU A C 1
ATOM 3664 O O . LEU A 1 491 ? -24.056 2.059 -10.832 1.00 84.19 491 LEU A O 1
ATOM 3668 N N . HIS A 1 492 ? -23.033 4.049 -10.995 1.00 81.62 492 HIS A N 1
ATOM 3669 C CA . HIS A 1 492 ? -22.976 4.256 -9.548 1.00 81.62 492 HIS A CA 1
ATOM 3670 C C . HIS A 1 492 ? -24.358 4.496 -8.939 1.00 81.62 492 HIS A C 1
ATOM 3672 O O . HIS A 1 492 ? -24.641 3.987 -7.861 1.00 81.62 492 HIS A O 1
ATOM 3678 N N . GLN A 1 493 ? -25.233 5.234 -9.623 1.00 83.44 493 GLN A N 1
ATOM 3679 C CA . GLN A 1 493 ? -26.585 5.505 -9.129 1.00 83.44 493 GLN A CA 1
ATOM 3680 C C . GLN A 1 493 ? -27.465 4.253 -9.095 1.00 83.44 493 GLN A C 1
ATOM 3682 O O . GLN A 1 493 ? -28.231 4.077 -8.152 1.00 83.44 493 GLN A O 1
ATOM 3687 N N . TRP A 1 494 ? -27.384 3.397 -10.115 1.00 80.06 494 TRP A N 1
ATOM 3688 C CA . TRP A 1 494 ? -28.311 2.272 -10.266 1.00 80.06 494 TRP A CA 1
ATOM 3689 C C . TRP A 1 494 ? -27.788 0.957 -9.711 1.00 80.06 494 TRP A C 1
ATOM 3691 O O . TRP A 1 494 ? -28.585 0.129 -9.275 1.00 80.06 494 TRP A O 1
ATOM 3701 N N . PHE A 1 495 ? -26.472 0.747 -9.721 1.00 72.62 495 PHE A N 1
ATOM 3702 C CA . PHE A 1 495 ? -25.906 -0.544 -9.346 1.00 72.62 495 PHE A CA 1
ATOM 3703 C C . PHE A 1 495 ? -25.148 -0.516 -8.024 1.00 72.62 495 PHE A C 1
ATOM 3705 O O . PHE A 1 495 ? -25.032 -1.570 -7.419 1.00 72.62 495 PHE A O 1
ATOM 3712 N N . PHE A 1 496 ? -24.699 0.634 -7.509 1.00 73.62 496 PHE A N 1
ATOM 3713 C CA . PHE A 1 496 ? -23.950 0.723 -6.242 1.00 73.62 496 PHE A CA 1
ATOM 3714 C C . PHE A 1 496 ? -24.869 0.714 -4.998 1.00 73.62 496 PHE A C 1
ATOM 3716 O O . PHE A 1 496 ? -24.703 1.496 -4.065 1.00 73.62 496 PHE A O 1
ATOM 3723 N N . THR A 1 497 ? -25.874 -0.164 -4.980 1.00 63.69 497 THR A N 1
ATOM 3724 C CA . THR A 1 497 ? -26.939 -0.213 -3.957 1.00 63.69 497 THR A CA 1
ATOM 3725 C C . THR A 1 497 ? -26.641 -1.153 -2.784 1.00 63.69 497 THR A C 1
ATOM 3727 O O . THR A 1 497 ? -27.443 -1.252 -1.861 1.00 63.69 497 THR A O 1
ATOM 3730 N N . TRP A 1 498 ? -25.496 -1.844 -2.793 1.00 64.69 498 TRP A N 1
ATOM 3731 C CA . TRP A 1 498 ? -25.113 -2.821 -1.760 1.00 64.69 498 TRP A CA 1
ATOM 3732 C C . TRP A 1 498 ? -24.276 -2.235 -0.611 1.00 64.69 498 TRP A C 1
ATOM 3734 O O . TRP A 1 498 ? -23.883 -2.971 0.294 1.00 64.69 498 TRP A O 1
ATOM 3744 N N . LEU A 1 499 ? -23.963 -0.936 -0.646 1.00 68.12 499 LEU A N 1
ATOM 3745 C CA . LEU A 1 499 ? -23.306 -0.259 0.472 1.00 68.12 499 LEU A CA 1
ATOM 3746 C C . LEU A 1 499 ? -24.202 -0.330 1.714 1.00 68.12 499 LEU A C 1
ATOM 3748 O O . LEU A 1 499 ? -25.377 0.030 1.613 1.00 68.12 499 LEU A O 1
ATOM 3752 N N . PRO A 1 500 ? -23.685 -0.740 2.887 1.00 65.06 500 PRO A N 1
ATOM 3753 C CA . PRO A 1 500 ? -24.446 -0.634 4.121 1.00 65.06 500 PRO A CA 1
ATOM 3754 C C . PRO A 1 500 ? -24.876 0.817 4.333 1.00 65.06 500 PRO A C 1
ATOM 3756 O O . PRO A 1 500 ? -24.052 1.731 4.250 1.00 65.06 500 PRO A O 1
ATOM 3759 N N . ALA A 1 501 ? -26.166 1.027 4.596 1.00 67.12 501 ALA A N 1
ATOM 3760 C CA . ALA A 1 501 ? -26.660 2.336 4.985 1.00 67.12 501 ALA A CA 1
ATOM 3761 C C . ALA A 1 501 ? -25.959 2.750 6.285 1.00 67.12 501 ALA A C 1
ATOM 3763 O O . ALA A 1 501 ? -26.039 2.046 7.290 1.00 67.12 501 ALA A O 1
ATOM 3764 N N . GLN A 1 502 ? -25.244 3.871 6.250 1.00 70.62 502 GLN A N 1
ATOM 3765 C CA . GLN A 1 502 ? -24.598 4.415 7.437 1.00 70.62 502 GLN A CA 1
ATOM 3766 C C . GLN A 1 502 ? -25.584 5.326 8.164 1.00 70.62 502 GLN A C 1
ATOM 3768 O O . GLN A 1 502 ? -26.186 6.210 7.550 1.00 70.62 502 GLN A O 1
ATOM 3773 N N . SER A 1 503 ? -25.747 5.107 9.470 1.00 72.81 503 SER A N 1
ATOM 3774 C CA . SER A 1 503 ? -26.501 6.026 10.321 1.00 72.81 503 SER A CA 1
ATOM 3775 C C . SER A 1 503 ? -25.848 7.407 10.278 1.00 72.81 503 SER A C 1
ATOM 3777 O O . SER A 1 503 ? -24.628 7.534 10.349 1.00 72.81 503 SER A O 1
ATOM 3779 N N . LEU A 1 504 ? -26.665 8.451 10.161 1.00 79.81 504 LEU A N 1
ATOM 3780 C CA . LEU A 1 504 ? -26.234 9.839 10.355 1.00 79.81 504 LEU A CA 1
ATOM 3781 C C . LEU A 1 504 ? -26.784 10.426 11.659 1.00 79.81 504 LEU A C 1
ATOM 3783 O O . LEU A 1 504 ? -26.573 11.610 11.933 1.00 79.81 504 LEU A O 1
ATOM 3787 N N . VAL A 1 505 ? -27.492 9.607 12.443 1.00 83.25 505 VAL A N 1
ATOM 3788 C CA . VAL A 1 505 ? -28.043 9.988 13.741 1.00 83.25 505 VAL A CA 1
ATOM 3789 C C . VAL A 1 505 ? -26.882 10.093 14.730 1.00 83.25 505 VAL A C 1
ATOM 3791 O O . VAL A 1 505 ? -26.161 9.110 14.886 1.00 83.25 505 VAL A O 1
ATOM 3794 N N . PRO A 1 506 ? -26.674 11.254 15.377 1.00 84.88 506 PRO A N 1
ATOM 3795 C CA . PRO A 1 506 ? -25.625 11.405 16.377 1.00 84.88 506 PRO A CA 1
ATOM 3796 C C . PRO A 1 506 ? -25.797 10.427 17.538 1.00 84.88 506 PRO A C 1
ATOM 3798 O O . PRO A 1 506 ? -26.923 10.170 17.976 1.00 84.88 506 PRO A O 1
ATOM 3801 N N . THR A 1 507 ? -24.676 9.936 18.058 1.00 85.00 507 THR A N 1
ATOM 3802 C CA . THR A 1 507 ? -24.636 9.103 19.261 1.00 85.00 507 THR A CA 1
ATOM 3803 C C . THR A 1 507 ? -25.247 9.848 20.443 1.00 85.00 507 THR A C 1
ATOM 3805 O O . THR A 1 507 ? -24.946 11.018 20.674 1.00 85.00 507 THR A O 1
ATOM 3808 N N . ARG A 1 508 ? -26.099 9.166 21.211 1.00 78.44 508 ARG A N 1
ATOM 3809 C CA . ARG A 1 508 ? -26.632 9.663 22.485 1.00 78.44 508 ARG A CA 1
ATOM 3810 C C . ARG A 1 508 ? -26.338 8.633 23.563 1.00 78.44 508 ARG A C 1
ATOM 3812 O O . ARG A 1 508 ? -26.839 7.512 23.471 1.00 78.44 508 ARG A O 1
ATOM 3819 N N . LEU A 1 509 ? -25.524 9.002 24.549 1.00 77.31 509 LEU A N 1
ATOM 3820 C CA . LEU A 1 509 ? -25.224 8.150 25.698 1.00 77.31 509 LEU A CA 1
ATOM 3821 C C . LEU A 1 509 ? -26.117 8.534 26.878 1.00 77.31 509 LEU A C 1
ATOM 3823 O O . LEU A 1 509 ? -26.469 9.696 27.051 1.00 77.31 509 LEU A O 1
ATOM 3827 N N . ARG A 1 510 ? -26.512 7.538 27.675 1.00 67.69 510 ARG A N 1
ATOM 3828 C CA . ARG A 1 510 ? -27.319 7.753 28.889 1.00 67.69 510 ARG A CA 1
ATOM 3829 C C . ARG A 1 510 ? -26.489 7.790 30.175 1.00 67.69 510 ARG A C 1
ATOM 3831 O O . ARG A 1 510 ? -27.003 8.242 31.185 1.00 67.69 510 ARG A O 1
ATOM 3838 N N . ASN A 1 511 ? -25.242 7.322 30.147 1.00 70.38 511 ASN A N 1
ATOM 3839 C CA . ASN A 1 511 ? -24.387 7.149 31.325 1.00 70.38 511 ASN A CA 1
ATOM 3840 C C . ASN A 1 511 ? -23.164 8.089 31.325 1.00 70.38 511 ASN A C 1
ATOM 3842 O O . ASN A 1 511 ? -22.092 7.725 31.809 1.00 70.38 511 ASN A O 1
ATOM 3846 N N . GLU A 1 512 ? -23.295 9.282 30.742 1.00 69.00 512 GLU A N 1
ATOM 3847 C CA . GLU A 1 512 ? -22.190 10.243 30.691 1.00 69.00 512 GLU A CA 1
ATOM 3848 C C . GLU A 1 512 ? -21.699 10.569 32.115 1.00 69.00 512 GLU A C 1
ATOM 3850 O O . GLU A 1 512 ? -22.456 11.074 32.943 1.00 69.00 512 GLU A O 1
ATOM 3855 N N . GLY A 1 513 ? -20.428 10.259 32.401 1.00 71.31 513 GLY A N 1
ATOM 3856 C CA . GLY A 1 513 ? -19.778 10.496 33.694 1.00 71.31 513 GLY A CA 1
ATOM 3857 C C . GLY A 1 513 ? -19.712 9.296 34.648 1.00 71.31 513 GLY A C 1
ATOM 3858 O O . GLY A 1 513 ? -18.940 9.351 35.606 1.00 71.31 513 GLY A O 1
ATOM 3859 N N . GLU A 1 514 ? -20.446 8.205 34.401 1.00 85.25 514 GLU A N 1
ATOM 3860 C CA . GLU A 1 514 ? -20.402 6.993 35.235 1.00 85.25 514 GLU A CA 1
ATOM 3861 C C . GLU A 1 514 ? -19.691 5.847 34.501 1.00 85.25 514 GLU A C 1
ATOM 3863 O O . GLU A 1 514 ? -20.191 5.296 33.520 1.00 85.25 514 GLU A O 1
ATOM 3868 N N . ALA A 1 515 ? -18.490 5.495 34.968 1.00 90.31 515 ALA A N 1
ATOM 3869 C CA . ALA A 1 515 ? -17.694 4.427 34.372 1.00 90.31 515 ALA A CA 1
ATOM 3870 C C . ALA A 1 515 ? -18.186 3.048 34.836 1.00 90.31 515 ALA A C 1
ATOM 3872 O O . ALA A 1 515 ? -18.197 2.756 36.030 1.00 90.31 515 ALA A O 1
ATOM 3873 N N . ILE A 1 516 ? -18.528 2.188 33.878 1.00 91.69 516 ILE A N 1
ATOM 3874 C CA . ILE A 1 516 ? -18.952 0.798 34.115 1.00 91.69 516 ILE A CA 1
ATOM 3875 C C . ILE A 1 516 ? -17.740 -0.136 34.169 1.00 91.69 516 ILE A C 1
ATOM 3877 O O . ILE A 1 516 ? -17.728 -1.111 34.917 1.00 91.69 516 ILE A O 1
ATOM 3881 N N . ALA A 1 517 ? -16.715 0.165 33.373 1.00 93.31 517 ALA A N 1
ATOM 3882 C CA . ALA A 1 517 ? -15.457 -0.555 33.347 1.00 93.31 517 ALA A CA 1
ATOM 3883 C C . ALA A 1 517 ? -14.308 0.381 33.729 1.00 93.31 517 ALA A C 1
ATOM 3885 O O . ALA A 1 517 ? -14.219 1.526 33.276 1.00 93.31 517 ALA A O 1
ATOM 3886 N N . ARG A 1 518 ? -13.365 -0.138 34.519 1.00 94.75 518 ARG A N 1
ATOM 3887 C CA . ARG A 1 518 ? -12.099 0.538 34.820 1.00 94.75 518 ARG A CA 1
ATOM 3888 C C . ARG A 1 518 ? -11.233 0.668 33.569 1.00 94.75 518 ARG A C 1
ATOM 3890 O O . ARG A 1 518 ? -10.478 1.637 33.469 1.00 94.75 518 ARG A O 1
ATOM 3897 N N . ARG A 1 519 ? -11.318 -0.317 32.669 1.00 96.31 519 ARG A N 1
ATOM 3898 C CA . ARG A 1 519 ? -10.507 -0.451 31.453 1.00 96.31 519 ARG A CA 1
ATOM 3899 C C . ARG A 1 519 ? -11.287 -1.113 30.326 1.00 96.31 519 ARG A C 1
ATOM 3901 O O . ARG A 1 519 ? -12.077 -2.024 30.567 1.00 96.31 519 ARG A O 1
ATOM 3908 N N . VAL A 1 520 ? -10.974 -0.736 29.089 1.00 98.25 520 VAL A N 1
ATOM 3909 C CA . VAL A 1 520 ? -11.409 -1.465 27.894 1.00 98.25 520 VAL A CA 1
ATOM 3910 C C . VAL A 1 520 ? -10.200 -1.891 27.057 1.00 98.25 520 VAL A C 1
ATOM 3912 O O . VAL A 1 520 ? -9.322 -1.086 26.755 1.00 98.25 520 VAL A O 1
ATOM 3915 N N . ILE A 1 521 ? -10.148 -3.168 26.676 1.00 98.50 521 ILE A N 1
ATOM 3916 C CA . ILE A 1 521 ? -9.146 -3.723 25.757 1.00 98.50 521 ILE A CA 1
ATOM 3917 C C . ILE A 1 521 ? -9.858 -4.143 24.472 1.00 98.50 521 ILE A C 1
ATOM 3919 O O . ILE A 1 521 ? -10.709 -5.030 24.492 1.00 98.50 521 ILE A O 1
ATOM 3923 N N . VAL A 1 522 ? -9.503 -3.522 23.351 1.00 98.62 522 VAL A N 1
ATOM 3924 C CA . VAL A 1 522 ? -10.042 -3.830 22.023 1.00 98.62 522 VAL A CA 1
ATOM 3925 C C . VAL A 1 522 ? -8.983 -4.576 21.222 1.00 98.62 522 VAL A C 1
ATOM 3927 O O . VAL A 1 522 ? -7.956 -4.008 20.864 1.00 98.62 522 VAL A O 1
ATOM 3930 N N . ILE A 1 523 ? -9.227 -5.846 20.926 1.00 98.62 523 ILE A N 1
ATOM 3931 C CA . ILE A 1 523 ? -8.371 -6.689 20.094 1.00 98.62 523 ILE A CA 1
ATOM 3932 C C . ILE A 1 523 ? -8.979 -6.745 18.696 1.00 98.62 523 ILE A C 1
ATOM 3934 O O . ILE A 1 523 ? -10.090 -7.243 18.511 1.00 98.62 523 ILE A O 1
ATOM 3938 N N . VAL A 1 524 ? -8.244 -6.233 17.713 1.00 98.56 524 VAL A N 1
ATOM 3939 C CA . VAL A 1 524 ? -8.668 -6.178 16.313 1.00 98.56 524 VAL A CA 1
ATOM 3940 C C . VAL A 1 524 ? -7.846 -7.178 15.509 1.00 98.56 524 VAL A C 1
ATOM 3942 O O . VAL A 1 524 ? -6.651 -6.974 15.299 1.00 98.56 524 VAL A O 1
ATOM 3945 N N . ILE A 1 525 ? -8.481 -8.258 15.055 1.00 97.94 525 ILE A N 1
ATOM 3946 C CA . ILE A 1 525 ? -7.868 -9.237 14.153 1.00 97.94 525 ILE A CA 1
ATOM 3947 C C . ILE A 1 525 ? -8.061 -8.726 12.722 1.00 97.94 525 ILE A C 1
ATOM 3949 O O . ILE A 1 525 ? -9.130 -8.914 12.141 1.00 97.94 525 ILE A O 1
ATOM 3953 N N . ASP A 1 526 ? -7.052 -8.046 12.179 1.00 95.44 526 ASP A N 1
ATOM 3954 C CA . ASP A 1 526 ? -7.113 -7.409 10.859 1.00 95.44 526 ASP A CA 1
ATOM 3955 C C . ASP A 1 526 ? -7.511 -8.431 9.783 1.00 95.44 526 ASP A C 1
ATOM 3957 O O . ASP A 1 526 ? -7.028 -9.574 9.778 1.00 95.44 526 ASP A O 1
ATOM 3961 N N . GLY A 1 527 ? -8.421 -8.039 8.892 1.00 93.56 527 GLY A N 1
ATOM 3962 C CA . GLY A 1 527 ? -8.829 -8.855 7.750 1.00 93.56 527 GLY A CA 1
ATOM 3963 C C . GLY A 1 527 ? -9.526 -10.170 8.114 1.00 93.56 527 GLY A C 1
ATOM 3964 O O . GLY A 1 527 ? -9.621 -11.055 7.255 1.00 93.56 527 GLY A O 1
ATOM 3965 N N . CYS A 1 528 ? -9.987 -10.348 9.357 1.00 95.31 528 CYS A N 1
ATOM 3966 C CA . CYS A 1 528 ? -10.628 -11.577 9.822 1.00 95.31 528 CYS A CA 1
ATOM 3967 C C . CYS A 1 528 ? -12.102 -11.649 9.410 1.00 95.31 528 CYS A C 1
ATOM 3969 O O . CYS A 1 528 ? -12.934 -10.826 9.798 1.00 95.31 528 CYS A O 1
ATOM 3971 N N . ARG A 1 529 ? -12.453 -12.683 8.641 1.00 92.38 529 ARG A N 1
ATOM 3972 C CA . ARG A 1 529 ? -13.847 -12.944 8.269 1.00 92.38 529 ARG A CA 1
ATOM 3973 C C . ARG A 1 529 ? -14.610 -13.597 9.420 1.00 92.38 529 ARG A C 1
ATOM 3975 O O . ARG A 1 529 ? -14.153 -14.594 9.979 1.00 92.38 529 ARG A O 1
ATOM 3982 N N . ALA A 1 530 ? -15.826 -13.121 9.687 1.00 93.25 530 ALA A N 1
ATOM 3983 C CA . ALA A 1 530 ? -16.677 -13.682 10.738 1.00 93.25 530 ALA A CA 1
ATOM 3984 C C . ALA A 1 530 ? -17.023 -15.167 10.518 1.00 93.25 530 ALA A C 1
ATOM 3986 O O . ALA A 1 530 ? -17.088 -15.938 11.471 1.00 93.25 530 ALA A O 1
ATOM 3987 N N . ASP A 1 531 ? -17.248 -15.580 9.269 1.00 93.00 531 ASP A N 1
ATOM 3988 C CA . ASP A 1 531 ? -17.580 -16.968 8.932 1.00 93.00 531 ASP A CA 1
ATOM 3989 C C . ASP A 1 531 ? -16.388 -17.914 9.119 1.00 93.00 531 ASP A C 1
ATOM 3991 O O . ASP A 1 531 ? -16.546 -18.991 9.687 1.00 93.00 531 ASP A O 1
ATOM 3995 N N . ARG A 1 532 ? -15.184 -17.486 8.724 1.00 94.19 532 ARG A N 1
ATOM 3996 C CA . ARG A 1 532 ? -13.950 -18.263 8.908 1.00 94.19 532 ARG A CA 1
ATOM 3997 C C . ARG A 1 532 ? -13.525 -18.366 10.365 1.00 94.19 532 ARG A C 1
ATOM 3999 O O . ARG A 1 532 ? -13.041 -19.419 10.761 1.00 94.19 532 ARG A O 1
ATOM 4006 N N . LEU A 1 533 ? -13.759 -17.330 11.173 1.00 95.38 533 LEU A N 1
ATOM 4007 C CA . LEU A 1 533 ? -13.519 -17.407 12.615 1.00 95.38 533 LEU A CA 1
ATOM 4008 C C . LEU A 1 533 ? -14.371 -18.500 13.280 1.00 95.38 533 LEU A C 1
ATOM 4010 O O . LEU A 1 533 ? -13.890 -19.173 14.180 1.00 95.38 533 LEU A O 1
ATOM 4014 N N . ARG A 1 534 ? -15.617 -18.699 12.825 1.00 93.19 534 ARG A N 1
ATOM 4015 C CA . ARG A 1 534 ? -16.510 -19.754 13.345 1.00 93.19 534 ARG A CA 1
ATOM 4016 C C . ARG A 1 534 ? -16.126 -21.162 12.894 1.00 93.19 534 ARG A C 1
ATOM 4018 O O . ARG A 1 534 ? -16.523 -22.127 13.535 1.00 93.19 534 ARG A O 1
ATOM 4025 N N . GLU A 1 535 ? -15.424 -21.280 11.773 1.00 94.88 535 GLU A N 1
ATOM 4026 C CA . GLU A 1 535 ? -14.932 -22.559 11.254 1.00 94.88 535 GLU A CA 1
ATOM 4027 C C . GLU A 1 535 ? -13.628 -22.991 11.938 1.00 94.88 535 GLU A C 1
ATOM 4029 O O . GLU A 1 535 ? -13.407 -24.184 12.135 1.00 94.88 535 GLU A O 1
ATOM 4034 N N . ALA A 1 536 ? -12.776 -22.028 12.296 1.00 95.81 536 ALA A N 1
ATOM 4035 C CA . ALA A 1 536 ? -11.498 -22.264 12.956 1.00 95.81 536 ALA A CA 1
ATOM 4036 C C . ALA A 1 536 ? -11.669 -22.756 14.405 1.00 95.81 536 ALA A C 1
ATOM 4038 O O . ALA A 1 536 ? -12.571 -22.327 15.128 1.00 95.81 536 ALA A O 1
ATOM 4039 N N . SER A 1 537 ? -10.751 -23.606 14.870 1.00 97.31 537 SER A N 1
ATOM 4040 C CA . SER A 1 537 ? -10.712 -24.050 16.267 1.00 97.31 537 SER A CA 1
ATOM 4041 C C . SER A 1 537 ? -10.161 -22.944 17.179 1.00 97.31 537 SER A C 1
ATOM 4043 O O . SER A 1 537 ? -8.950 -22.855 17.384 1.00 97.31 537 SER A O 1
ATOM 4045 N N . THR A 1 538 ? -11.043 -22.129 17.768 1.00 97.88 538 THR A N 1
ATOM 4046 C CA . THR A 1 538 ? -10.670 -20.948 18.576 1.00 97.88 538 THR A CA 1
ATOM 4047 C C . THR A 1 538 ? -11.148 -21.040 20.034 1.00 97.88 538 THR A C 1
ATOM 4049 O O . THR A 1 538 ? -11.998 -20.266 20.472 1.00 97.88 538 THR A O 1
ATOM 4052 N N . PRO A 1 539 ? -10.619 -21.987 20.837 1.00 97.94 539 PRO A N 1
ATOM 4053 C CA . PRO A 1 539 ? -11.139 -22.282 22.174 1.00 97.94 539 PRO A CA 1
ATOM 4054 C C . PRO A 1 539 ? -11.133 -21.083 23.133 1.00 97.94 539 PRO A C 1
ATOM 4056 O O . PRO A 1 539 ? -11.991 -21.011 24.018 1.00 97.94 539 PRO A O 1
ATOM 4059 N N . PHE A 1 540 ? -10.192 -20.142 22.997 1.00 97.88 540 PHE A N 1
ATOM 4060 C CA . PHE A 1 540 ? -10.181 -18.954 23.847 1.00 97.88 540 PHE A CA 1
ATOM 4061 C C . PHE A 1 540 ? -11.302 -17.980 23.462 1.00 97.88 540 PHE A C 1
ATOM 4063 O O . PHE A 1 540 ? -12.081 -17.575 24.331 1.00 97.88 540 PHE A O 1
ATOM 4070 N N . ILE A 1 541 ? -11.425 -17.643 22.176 1.00 97.62 541 ILE A N 1
ATOM 4071 C CA . ILE A 1 541 ? -12.499 -16.781 21.660 1.00 97.62 541 ILE A CA 1
ATOM 4072 C C . ILE A 1 541 ? -13.877 -17.424 21.879 1.00 97.62 541 ILE A C 1
ATOM 4074 O O . ILE A 1 541 ? -14.806 -16.732 22.297 1.00 97.62 541 ILE A O 1
ATOM 4078 N N . ASP A 1 542 ? -14.016 -18.736 21.694 1.00 96.81 542 ASP A N 1
ATOM 4079 C CA . ASP A 1 542 ? -15.242 -19.483 21.999 1.00 96.81 542 ASP A CA 1
ATOM 4080 C C . ASP A 1 542 ? -15.607 -19.384 23.488 1.00 96.81 542 ASP A C 1
ATOM 4082 O O . ASP A 1 542 ? -16.773 -19.200 23.847 1.00 96.81 542 ASP A O 1
ATOM 4086 N N . GLY A 1 543 ? -14.606 -19.428 24.371 1.00 95.94 543 GLY A N 1
ATOM 4087 C CA . GLY A 1 543 ? -14.782 -19.198 25.802 1.00 95.94 543 GLY A CA 1
ATOM 4088 C C . GLY A 1 543 ? -15.228 -17.771 26.143 1.00 95.94 543 GLY A C 1
ATOM 4089 O O . GLY A 1 543 ? -16.015 -17.597 27.076 1.00 95.94 543 GLY A O 1
ATOM 4090 N N . LEU A 1 544 ? -14.755 -16.758 25.406 1.00 94.31 544 LEU A N 1
ATOM 4091 C CA . LEU A 1 544 ? -15.246 -15.379 25.530 1.00 94.31 544 LEU A CA 1
ATOM 4092 C C . LEU A 1 544 ? -16.693 -15.263 25.052 1.00 94.31 544 LEU A C 1
ATOM 4094 O O . LEU A 1 544 ? -17.511 -14.686 25.762 1.00 94.31 544 LEU A O 1
ATOM 4098 N N . ARG A 1 545 ? -17.024 -15.867 23.904 1.00 93.38 545 ARG A N 1
ATOM 4099 C CA . ARG A 1 545 ? -18.387 -15.904 23.355 1.00 93.38 545 ARG A CA 1
ATOM 4100 C C . ARG A 1 545 ? -19.369 -16.519 24.352 1.00 93.38 545 ARG A C 1
ATOM 4102 O O . ARG A 1 545 ? -20.434 -15.965 24.585 1.00 93.38 545 ARG A O 1
ATOM 4109 N N . ALA A 1 546 ? -18.994 -17.628 24.989 1.00 93.06 546 ALA A N 1
ATOM 4110 C CA . ALA A 1 546 ? -19.848 -18.320 25.954 1.00 93.06 546 ALA A CA 1
ATOM 4111 C C . ALA A 1 546 ? -20.122 -17.519 27.243 1.00 93.06 546 ALA A C 1
ATOM 4113 O O . ALA A 1 546 ? -21.133 -17.760 27.898 1.00 93.06 546 ALA A O 1
ATOM 4114 N N . ARG A 1 547 ? -19.229 -16.598 27.629 1.00 92.38 547 ARG A N 1
ATOM 4115 C CA . ARG A 1 547 ? -19.344 -15.791 28.862 1.00 92.38 547 ARG A CA 1
ATOM 4116 C C . ARG A 1 547 ? -19.644 -14.313 28.603 1.00 92.38 547 ARG A C 1
ATOM 4118 O O . ARG A 1 547 ? -19.555 -13.509 29.528 1.00 92.38 547 ARG A O 1
ATOM 4125 N N . GLY A 1 548 ? -19.935 -13.952 27.361 1.00 93.31 548 GLY A N 1
ATOM 4126 C CA . GLY A 1 548 ? -20.088 -12.571 26.921 1.00 93.31 548 GLY A CA 1
ATOM 4127 C C . GLY A 1 548 ? -21.247 -12.399 25.947 1.00 93.31 548 GLY A C 1
ATOM 4128 O O . GLY A 1 548 ? -22.134 -13.250 25.872 1.00 93.31 548 GLY A O 1
ATOM 4129 N N . THR A 1 549 ? -21.208 -11.307 25.189 1.00 94.19 549 THR A N 1
ATOM 4130 C CA . THR A 1 549 ? -22.195 -10.965 24.162 1.00 94.19 549 THR A CA 1
ATOM 4131 C C . THR A 1 549 ? -21.551 -11.024 22.778 1.00 94.19 549 THR A C 1
ATOM 4133 O O . THR A 1 549 ? -20.520 -10.390 22.548 1.00 94.19 549 THR A O 1
ATOM 4136 N N . GLU A 1 550 ? -22.167 -11.732 21.829 1.00 94.88 550 GLU A N 1
ATOM 4137 C CA . GLU A 1 550 ? -21.762 -11.728 20.413 1.00 94.88 550 GLU A 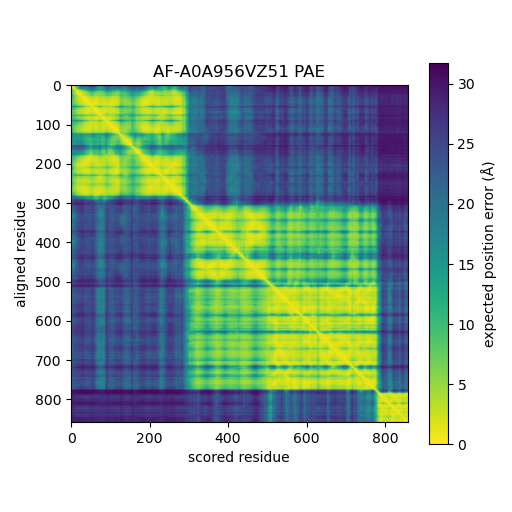CA 1
ATOM 4138 C C . GLU A 1 550 ? -22.730 -10.915 19.548 1.00 94.88 550 GLU A C 1
ATOM 4140 O O . GLU A 1 550 ? -23.945 -11.090 19.629 1.00 94.88 550 GLU A O 1
ATOM 4145 N N . TYR A 1 551 ? -22.178 -10.109 18.639 1.00 94.75 551 TYR A N 1
ATOM 4146 C CA . TYR A 1 551 ? -22.912 -9.513 17.523 1.00 94.75 551 TYR A CA 1
ATOM 4147 C C . TYR A 1 551 ? -22.546 -10.227 16.228 1.00 94.75 551 TYR A C 1
ATOM 4149 O O . TYR A 1 551 ? -21.442 -10.088 15.700 1.00 94.75 551 TYR A O 1
ATOM 4157 N N . THR A 1 552 ? -23.490 -10.989 15.687 1.00 93.62 552 THR A N 1
ATOM 4158 C CA . THR A 1 552 ? -23.252 -11.863 14.531 1.00 93.62 552 THR A CA 1
ATOM 4159 C C . THR A 1 552 ? -23.291 -11.128 13.187 1.00 93.62 552 THR A C 1
ATOM 4161 O O . THR A 1 552 ? -22.812 -11.670 12.188 1.00 93.62 552 THR A O 1
ATOM 4164 N N . ASN A 1 553 ? -23.813 -9.896 13.167 1.00 91.88 553 ASN A N 1
ATOM 4165 C CA . ASN A 1 553 ? -24.023 -9.052 11.986 1.00 91.88 553 ASN A CA 1
ATOM 4166 C C . ASN A 1 553 ? -23.418 -7.642 12.174 1.00 91.88 553 ASN A C 1
ATOM 4168 O O . ASN A 1 553 ? -24.030 -6.634 11.807 1.00 91.88 553 ASN A O 1
ATOM 4172 N N . LEU A 1 554 ? -22.209 -7.564 12.749 1.00 93.38 554 LEU A N 1
ATOM 4173 C CA . LEU A 1 554 ? -21.412 -6.334 12.769 1.00 93.38 554 LEU A CA 1
ATOM 4174 C C . LEU A 1 554 ? -20.786 -6.109 11.385 1.00 93.38 554 LEU A C 1
ATOM 4176 O O . LEU A 1 554 ? -20.116 -6.988 10.843 1.00 93.38 554 LEU A O 1
ATOM 4180 N N . ARG A 1 555 ? -21.014 -4.934 10.795 1.00 93.25 555 ARG A N 1
ATOM 4181 C CA . ARG A 1 555 ? -20.581 -4.600 9.433 1.00 93.25 555 ARG A CA 1
ATOM 4182 C C . ARG A 1 555 ? -19.496 -3.533 9.418 1.00 93.25 555 ARG A C 1
ATOM 4184 O O . ARG A 1 555 ? -19.552 -2.562 10.168 1.00 93.25 555 ARG A O 1
ATOM 4191 N N . THR A 1 556 ? -18.540 -3.681 8.510 1.00 92.81 556 THR A N 1
ATOM 4192 C CA . THR A 1 556 ? -17.521 -2.660 8.243 1.00 92.81 556 THR A CA 1
ATOM 4193 C C . THR A 1 556 ? -18.074 -1.458 7.453 1.00 92.81 556 THR A C 1
ATOM 4195 O O . THR A 1 556 ? -19.230 -1.439 7.014 1.00 92.81 556 THR A O 1
ATOM 4198 N N . VAL A 1 557 ? -17.236 -0.440 7.255 1.00 91.31 557 VAL A N 1
ATOM 4199 C CA . VAL A 1 557 ? -17.517 0.760 6.455 1.00 91.31 557 VAL A CA 1
ATOM 4200 C C . VAL A 1 557 ? -16.947 0.646 5.041 1.00 91.31 557 VAL A C 1
ATOM 4202 O O . VAL A 1 557 ? -16.070 -0.165 4.763 1.00 91.31 557 VAL A O 1
ATOM 4205 N N . TYR A 1 558 ? -17.413 1.509 4.135 1.00 85.88 558 TYR A N 1
ATOM 4206 C CA . TYR A 1 558 ? -16.842 1.614 2.794 1.00 85.88 558 TYR A CA 1
ATOM 4207 C C . TYR A 1 558 ? -15.966 2.866 2.618 1.00 85.88 558 TYR A C 1
ATOM 4209 O O . TYR A 1 558 ? -16.429 3.969 2.924 1.00 85.88 558 TYR A O 1
ATOM 4217 N N . PRO A 1 559 ? -14.776 2.736 2.005 1.00 83.38 559 PRO A N 1
ATOM 4218 C CA . PRO A 1 559 ? -14.148 1.480 1.586 1.00 83.38 559 PRO A CA 1
ATOM 4219 C C . PRO A 1 559 ? -13.587 0.686 2.775 1.00 83.38 559 PRO A C 1
ATOM 4221 O O . PRO A 1 559 ? -13.044 1.263 3.714 1.00 83.38 559 PRO A O 1
ATOM 4224 N N . ALA A 1 560 ? -13.692 -0.643 2.697 1.00 87.25 560 ALA A N 1
ATOM 4225 C CA . 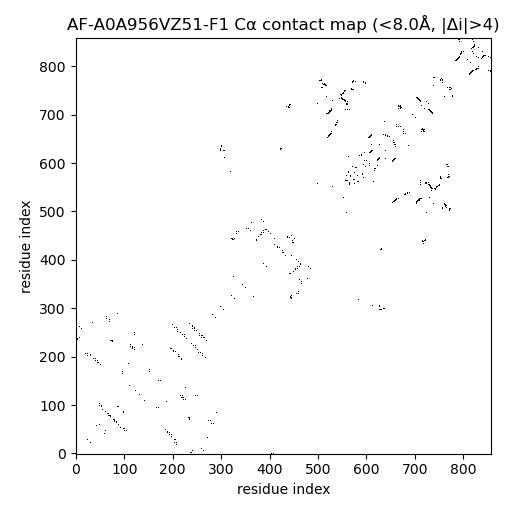ALA A 1 560 ? -13.243 -1.580 3.730 1.00 87.25 560 ALA A CA 1
ATOM 4226 C C . ALA A 1 560 ? -11.707 -1.707 3.742 1.00 87.25 560 ALA A C 1
ATOM 4228 O O . ALA A 1 560 ? -11.135 -2.683 3.260 1.00 87.25 560 ALA A O 1
ATOM 4229 N N . ARG A 1 561 ? -11.025 -0.651 4.190 1.00 87.06 561 ARG A N 1
ATOM 4230 C CA . ARG A 1 561 ? -9.562 -0.537 4.274 1.00 87.06 561 ARG A CA 1
ATOM 4231 C C . ARG A 1 561 ? -9.139 -0.272 5.703 1.00 87.06 561 ARG A C 1
ATOM 4233 O O . ARG A 1 561 ? -9.757 0.584 6.327 1.00 87.06 561 ARG A O 1
ATOM 4240 N N . THR A 1 562 ? -8.049 -0.877 6.157 1.00 89.62 562 THR A N 1
ATOM 4241 C CA . THR A 1 562 ? -7.521 -0.741 7.521 1.00 89.62 562 THR A CA 1
ATOM 4242 C C . THR A 1 562 ? -7.557 0.688 8.064 1.00 89.62 562 THR A C 1
ATOM 4244 O O . THR A 1 562 ? -8.260 0.953 9.034 1.00 89.62 562 THR A O 1
ATOM 4247 N N . VAL A 1 563 ? -6.913 1.666 7.410 1.00 90.31 563 VAL A N 1
ATOM 4248 C CA . VAL A 1 563 ? -6.882 3.054 7.924 1.00 90.31 563 VAL A CA 1
ATOM 4249 C C . VAL A 1 563 ? -8.283 3.671 7.984 1.00 90.31 563 VAL A C 1
ATOM 4251 O O . VAL A 1 563 ? -8.615 4.382 8.931 1.00 90.31 563 VAL A O 1
ATOM 4254 N N . THR A 1 564 ? -9.128 3.380 6.994 1.00 92.12 564 THR A N 1
ATOM 4255 C CA . THR A 1 564 ? -10.508 3.887 6.939 1.00 92.12 564 THR A CA 1
ATOM 4256 C C . THR A 1 564 ? -11.375 3.259 8.032 1.00 92.12 564 THR A C 1
ATOM 4258 O O . THR A 1 564 ? -12.075 3.974 8.744 1.00 92.12 564 THR A O 1
ATOM 4261 N N . CYS A 1 565 ? -11.280 1.943 8.209 1.00 94.56 565 CYS A N 1
ATOM 4262 C CA . CYS A 1 565 ? -12.066 1.174 9.165 1.00 94.56 565 CYS A CA 1
ATOM 4263 C C . CYS A 1 565 ? -11.665 1.498 10.602 1.00 94.56 565 CYS A C 1
ATOM 4265 O O . CYS A 1 565 ? -12.541 1.798 11.404 1.00 94.56 565 CYS A O 1
ATOM 4267 N N . PHE A 1 566 ? -10.366 1.549 10.914 1.00 96.75 566 PHE A N 1
ATOM 4268 C CA . PHE A 1 566 ? -9.881 1.997 12.224 1.00 96.75 566 PHE A CA 1
ATOM 4269 C C . PHE A 1 566 ? -10.305 3.438 12.527 1.00 96.75 566 PHE A C 1
ATOM 4271 O O . PHE A 1 566 ? -10.733 3.730 13.641 1.00 96.75 566 PHE A O 1
ATOM 4278 N N . SER A 1 567 ? -10.254 4.335 11.536 1.00 96.06 567 SER A N 1
ATOM 4279 C CA . SER A 1 567 ? -10.738 5.711 11.708 1.00 96.06 567 SER A CA 1
ATOM 4280 C C . SER A 1 567 ? -12.226 5.745 12.052 1.00 96.06 567 SER A C 1
ATOM 4282 O O . SER A 1 567 ? -12.606 6.410 13.010 1.00 96.06 567 SER A O 1
ATOM 4284 N N . SER A 1 568 ? -13.072 4.995 11.341 1.00 96.31 568 SER A N 1
ATOM 4285 C CA . SER A 1 568 ? -14.502 4.896 11.669 1.00 96.31 568 SER A CA 1
ATOM 4286 C C . SER A 1 568 ? -14.752 4.224 13.022 1.00 96.31 568 SER A C 1
ATOM 4288 O O . SER A 1 568 ? -15.603 4.674 13.782 1.00 96.31 568 SER A O 1
ATOM 4290 N N . MET A 1 569 ? -13.985 3.184 13.350 1.00 97.25 569 MET A N 1
ATOM 4291 C CA . MET A 1 569 ? -14.093 2.431 14.600 1.00 97.25 569 MET A CA 1
ATOM 4292 C C . MET A 1 569 ? -13.773 3.290 15.825 1.00 97.25 569 MET A C 1
ATOM 4294 O O . MET A 1 569 ? -14.450 3.164 16.839 1.00 97.25 569 MET A O 1
ATOM 4298 N N . LEU A 1 570 ? -12.768 4.168 15.726 1.00 97.81 570 LEU A N 1
ATOM 4299 C CA . LEU A 1 570 ? -12.222 4.931 16.858 1.00 97.81 570 LEU A CA 1
ATOM 4300 C C . LEU A 1 570 ? -12.693 6.390 16.908 1.00 97.81 570 LEU A C 1
ATOM 4302 O O . LEU A 1 570 ? -12.472 7.066 17.906 1.00 97.81 570 LEU A O 1
ATOM 4306 N N . THR A 1 571 ? -13.367 6.883 15.869 1.00 97.31 571 THR A N 1
ATOM 4307 C CA . THR A 1 571 ? -14.113 8.160 15.912 1.00 97.31 571 THR A CA 1
ATOM 4308 C C . THR A 1 571 ? -15.617 7.937 16.077 1.00 97.31 571 THR A C 1
ATOM 4310 O O . THR A 1 571 ? -16.355 8.858 16.416 1.00 97.31 571 THR A O 1
ATOM 4313 N N . GLY A 1 572 ? -16.102 6.727 15.781 1.00 95.94 572 GLY A N 1
ATOM 4314 C CA . GLY A 1 572 ? -17.527 6.435 15.630 1.00 95.94 572 GLY A CA 1
ATOM 4315 C C . GLY A 1 572 ? -18.177 7.161 14.450 1.00 95.94 572 GLY A C 1
ATOM 4316 O O . GLY A 1 572 ? -19.399 7.136 14.322 1.00 95.94 572 GLY A O 1
ATOM 4317 N N . ALA A 1 573 ? -17.395 7.838 13.606 1.00 95.06 573 ALA A N 1
ATOM 4318 C CA . ALA A 1 573 ? -17.869 8.658 12.502 1.00 95.06 573 ALA A CA 1
ATOM 4319 C C . ALA A 1 573 ? -17.738 7.921 11.162 1.00 95.06 573 ALA A C 1
ATOM 4321 O O . ALA A 1 573 ? -16.992 6.956 11.021 1.00 95.06 573 ALA A O 1
ATOM 4322 N N . THR A 1 574 ? -18.443 8.401 10.140 1.00 92.69 574 THR A N 1
ATOM 4323 C CA . THR A 1 574 ? -18.333 7.847 8.786 1.00 92.69 574 THR A CA 1
ATOM 4324 C C . THR A 1 574 ? -17.060 8.320 8.070 1.00 92.69 574 THR A C 1
ATOM 4326 O O . THR A 1 574 ? -16.551 9.404 8.387 1.00 92.69 574 THR A O 1
ATOM 4329 N N . PRO A 1 575 ? -16.592 7.606 7.023 1.00 91.31 575 PRO A N 1
ATOM 4330 C CA . PRO A 1 575 ? -15.468 8.039 6.187 1.00 91.31 575 PRO A CA 1
ATOM 4331 C C . PRO A 1 575 ? -15.572 9.468 5.665 1.00 91.31 575 PRO A C 1
ATOM 4333 O O . PRO A 1 575 ? -14.575 10.182 5.600 1.00 91.31 575 PRO A O 1
ATOM 4336 N N . GLN A 1 576 ? -16.783 9.932 5.352 1.00 88.06 576 GLN A N 1
ATOM 4337 C CA . GLN A 1 576 ? -17.033 11.298 4.888 1.00 88.06 576 GLN A CA 1
ATOM 4338 C C . GLN A 1 576 ? -16.787 12.351 5.976 1.00 88.06 576 GLN A C 1
ATOM 4340 O O . GLN A 1 576 ? -16.410 13.472 5.642 1.00 88.06 576 GLN A O 1
ATOM 4345 N N . ARG A 1 577 ? -16.987 12.008 7.254 1.00 91.00 577 ARG A N 1
ATOM 4346 C CA . ARG A 1 577 ? -16.774 12.916 8.390 1.00 91.00 577 ARG A CA 1
ATOM 4347 C C . ARG A 1 577 ? -15.320 12.925 8.849 1.00 91.00 577 ARG A C 1
ATOM 4349 O O . ARG A 1 577 ? -14.732 13.997 8.941 1.00 91.00 577 ARG A O 1
ATOM 4356 N N . HIS A 1 578 ? -14.720 11.754 9.074 1.00 92.19 578 HIS A N 1
ATOM 4357 C CA . HIS A 1 578 ? -13.329 11.681 9.540 1.00 92.19 578 HIS A CA 1
ATOM 4358 C C . HIS A 1 578 ? -12.302 11.897 8.415 1.00 92.19 578 HIS A C 1
ATOM 4360 O O . HIS A 1 578 ? -11.129 12.143 8.687 1.00 92.19 578 HIS A O 1
ATOM 4366 N N . GLY A 1 579 ? -12.717 11.836 7.144 1.00 88.62 579 GLY A N 1
ATOM 4367 C CA . GLY A 1 579 ? -11.911 12.219 5.981 1.00 88.62 579 GLY A CA 1
ATOM 4368 C C . GLY A 1 579 ? -10.874 11.193 5.516 1.00 88.62 579 GLY A C 1
ATOM 4369 O O . GLY A 1 579 ? -10.117 11.495 4.591 1.00 88.62 579 GLY A O 1
ATOM 4370 N N . MET A 1 580 ? -10.840 10.003 6.122 1.00 88.38 580 MET A N 1
ATOM 4371 C CA . MET A 1 580 ? -9.980 8.895 5.691 1.00 88.38 580 MET A CA 1
ATOM 4372 C C . MET A 1 580 ? -10.769 8.005 4.741 1.00 88.38 580 MET A C 1
ATOM 4374 O O . MET A 1 580 ? -11.790 7.445 5.120 1.00 88.38 580 MET A O 1
ATOM 4378 N N . HIS A 1 581 ? -10.299 7.902 3.500 1.00 83.75 581 HIS A N 1
ATOM 4379 C CA . HIS A 1 581 ? -10.959 7.138 2.434 1.00 83.75 581 HIS A CA 1
ATOM 4380 C C . HIS A 1 581 ? -10.047 6.086 1.800 1.00 83.75 581 HIS A C 1
ATOM 4382 O O . HIS A 1 581 ? -10.443 5.419 0.849 1.00 83.75 581 HIS A O 1
ATOM 4388 N N . SER A 1 582 ? -8.798 6.010 2.250 1.00 77.62 582 SER A N 1
ATOM 4389 C CA . SER A 1 582 ? -7.788 5.127 1.690 1.00 77.62 582 SER A CA 1
ATOM 4390 C C . SER A 1 582 ? -6.653 4.913 2.682 1.00 77.62 582 SER A C 1
ATOM 4392 O O . SER A 1 582 ? -6.580 5.603 3.700 1.00 77.62 582 SER A O 1
ATOM 4394 N N . ASN A 1 583 ? -5.750 3.984 2.370 1.00 70.69 583 ASN A N 1
ATOM 4395 C CA . ASN A 1 583 ? -4.498 3.821 3.114 1.00 70.69 583 ASN A CA 1
ATOM 4396 C C . ASN A 1 583 ? -3.452 4.872 2.680 1.00 70.69 583 ASN A C 1
ATOM 4398 O O . ASN A 1 583 ? -2.483 5.139 3.390 1.00 70.69 583 ASN A O 1
ATOM 4402 N N . PHE A 1 584 ? -3.643 5.497 1.518 1.00 68.94 584 PHE A N 1
ATOM 4403 C CA . PHE A 1 584 ? -2.978 6.717 1.094 1.00 68.94 584 PHE A CA 1
ATOM 4404 C C . PHE A 1 584 ? -3.673 7.929 1.716 1.00 68.94 584 PHE A C 1
ATOM 4406 O O . PHE A 1 584 ? -4.791 8.292 1.347 1.00 68.94 584 PHE A O 1
ATOM 4413 N N . VAL A 1 585 ? -2.974 8.566 2.651 1.00 66.31 585 VAL A N 1
ATOM 4414 C CA . VAL A 1 585 ? -3.473 9.699 3.429 1.00 66.31 585 VAL A CA 1
ATOM 4415 C C . VAL A 1 585 ? -2.762 10.979 2.958 1.00 66.31 585 VAL A C 1
ATOM 4417 O O . VAL A 1 585 ?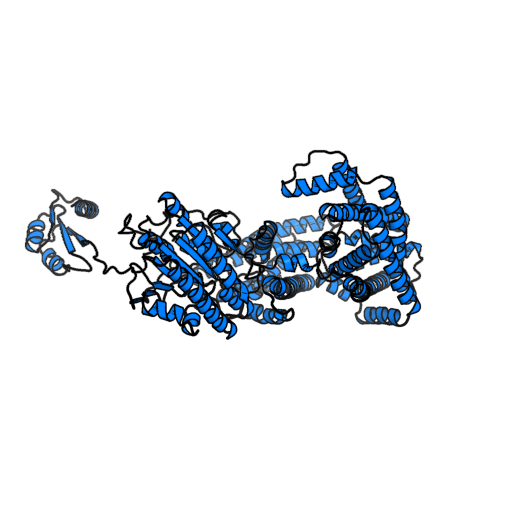 -1.645 11.257 3.393 1.00 66.31 585 VAL A O 1
ATOM 4420 N N . PRO A 1 586 ? -3.353 11.768 2.036 1.00 59.62 586 PRO A N 1
ATOM 4421 C CA . PRO A 1 586 ? -2.727 12.996 1.534 1.00 59.62 586 PRO A CA 1
ATOM 4422 C C . PRO A 1 586 ? -2.693 14.125 2.576 1.00 59.62 586 PRO A C 1
ATOM 4424 O O . PRO A 1 586 ? -1.883 15.040 2.457 1.00 59.62 586 PRO A O 1
ATOM 4427 N N . SER A 1 587 ? -3.564 14.061 3.588 1.00 68.75 587 SER A N 1
ATOM 4428 C CA . SER A 1 587 ? -3.613 14.972 4.734 1.00 68.75 587 SER A CA 1
ATOM 4429 C C . SER A 1 587 ? -3.593 14.141 6.005 1.00 68.75 587 SER A C 1
ATOM 4431 O O . SER A 1 587 ? -4.536 13.390 6.229 1.00 68.75 587 SER A O 1
ATOM 4433 N N . LEU A 1 588 ? -2.533 14.278 6.803 1.00 78.19 588 LEU A N 1
ATOM 4434 C CA . LEU A 1 588 ? -2.371 13.549 8.062 1.00 78.19 588 LEU A CA 1
ATOM 4435 C C . LEU A 1 588 ? -3.456 13.946 9.073 1.00 78.19 588 LEU A C 1
ATOM 4437 O O . LEU A 1 588 ? -3.889 15.100 9.081 1.00 78.19 588 LEU A O 1
ATOM 4441 N N . GLY A 1 589 ? -3.823 13.004 9.938 1.00 82.94 589 GLY A N 1
ATOM 4442 C CA . GLY A 1 589 ? -4.799 13.182 11.008 1.00 82.94 589 GLY A CA 1
ATOM 4443 C C . GLY A 1 589 ? -6.247 13.033 10.543 1.00 82.94 589 GLY A C 1
ATOM 4444 O O . GLY A 1 589 ? -6.633 13.536 9.483 1.00 82.94 589 GLY A O 1
ATOM 4445 N N . VAL A 1 590 ? -7.069 12.351 11.341 1.00 89.62 590 VAL A N 1
ATOM 4446 C CA . VAL A 1 590 ? -8.531 12.367 11.170 1.00 89.62 590 VAL A CA 1
ATOM 4447 C C . VAL A 1 590 ? -9.075 13.798 11.297 1.00 89.62 590 VAL A C 1
ATOM 4449 O O . VAL A 1 590 ? -8.552 14.622 12.040 1.00 89.62 590 VAL A O 1
ATOM 4452 N N . LYS A 1 591 ? -10.130 14.117 10.539 1.00 90.19 591 LYS A N 1
ATOM 4453 C CA . LYS A 1 591 ? -10.719 15.473 10.466 1.00 90.19 591 LYS A CA 1
ATOM 4454 C C . LYS A 1 591 ? -11.765 15.768 11.542 1.00 90.19 591 LYS A C 1
ATOM 4456 O O . LYS A 1 591 ? -12.431 16.800 11.485 1.00 90.19 591 LYS A O 1
ATOM 4461 N N . CYS A 1 592 ? -11.945 14.850 12.475 1.00 92.19 592 CYS A N 1
ATOM 4462 C CA . CYS A 1 592 ? -12.847 14.985 13.600 1.00 92.19 592 CYS A CA 1
ATOM 4463 C C . CYS A 1 592 ? -12.192 14.390 14.840 1.00 92.19 592 CYS A C 1
ATOM 4465 O O . CYS A 1 592 ? -11.219 13.647 14.734 1.00 92.19 592 CYS A O 1
ATOM 4467 N N . GLU A 1 593 ? -12.773 14.702 15.988 1.00 94.69 593 GLU A N 1
ATOM 4468 C CA . GLU A 1 593 ? -12.390 14.136 17.271 1.00 94.69 593 GLU A CA 1
ATOM 4469 C C . GLU A 1 593 ? -12.420 12.601 17.242 1.00 94.69 593 GLU A C 1
ATOM 4471 O O . GLU A 1 593 ? -13.342 11.977 16.697 1.00 94.69 593 GLU A O 1
ATOM 4476 N N . SER A 1 594 ? -11.386 12.000 17.816 1.00 96.50 594 SER A N 1
ATOM 4477 C CA . SER A 1 594 ? -11.268 10.574 18.069 1.00 96.50 594 SER A CA 1
ATOM 4478 C C . SER A 1 594 ? -11.494 10.267 19.545 1.00 96.50 594 SER A C 1
ATOM 4480 O O . SER A 1 594 ? -11.454 11.138 20.409 1.00 96.50 594 SER A O 1
ATOM 4482 N N . LEU A 1 595 ? -11.679 8.989 19.856 1.00 96.31 595 LEU A N 1
ATOM 4483 C CA . LEU A 1 595 ? -11.793 8.527 21.232 1.00 96.31 595 LEU A CA 1
ATOM 4484 C C . LEU A 1 595 ? -10.547 8.857 22.072 1.00 96.31 595 LEU A C 1
ATOM 4486 O O . LEU A 1 595 ? -10.664 9.068 23.272 1.00 96.31 595 LEU A O 1
ATOM 4490 N N . PHE A 1 596 ? -9.361 8.940 21.462 1.00 97.25 596 PHE A N 1
ATOM 4491 C CA . PHE A 1 596 ? -8.133 9.302 22.177 1.00 97.25 596 PHE A CA 1
ATOM 4492 C C . PHE A 1 596 ? -8.116 10.772 22.606 1.00 97.25 596 PHE A C 1
ATOM 4494 O O . PHE A 1 596 ? -7.616 11.077 23.691 1.00 97.25 596 PHE A O 1
ATOM 4501 N N . ASP A 1 597 ? -8.695 11.657 21.791 1.00 95.19 597 ASP A N 1
ATOM 4502 C CA . ASP A 1 597 ? -8.844 13.077 22.116 1.00 95.19 597 ASP A CA 1
ATOM 4503 C C . ASP A 1 597 ? -9.784 13.231 23.318 1.00 95.19 597 ASP A C 1
ATOM 4505 O O . ASP A 1 597 ? -9.386 13.779 24.345 1.00 95.19 597 ASP A O 1
ATOM 4509 N N . VAL A 1 598 ? -10.964 12.601 23.248 1.00 95.69 598 VAL A N 1
ATOM 4510 C CA . VAL A 1 598 ? -11.942 12.559 24.347 1.00 95.69 598 VAL A CA 1
ATOM 4511 C C . VAL A 1 598 ? -11.314 12.037 25.637 1.00 95.69 598 VAL A C 1
ATOM 4513 O O . VAL A 1 598 ? -11.469 12.641 26.696 1.00 95.69 598 VAL A O 1
ATOM 4516 N N . LEU A 1 599 ? -10.607 10.903 25.582 1.00 96.44 599 LEU A N 1
ATOM 4517 C CA . LEU A 1 599 ? -9.985 10.325 26.774 1.00 96.44 599 LEU A CA 1
ATOM 4518 C C . LEU A 1 599 ? -8.986 11.300 27.394 1.00 96.44 599 LEU A C 1
ATOM 4520 O O . LEU A 1 599 ? -9.024 11.508 28.605 1.00 96.44 599 LEU A O 1
ATOM 4524 N N . THR A 1 600 ? -8.159 11.943 26.568 1.00 94.62 600 THR A N 1
ATOM 4525 C CA . THR A 1 600 ? -7.183 12.936 27.027 1.00 94.62 600 THR A CA 1
ATOM 4526 C C . THR A 1 600 ? -7.872 14.116 27.716 1.00 94.62 600 THR A C 1
ATOM 4528 O O . THR A 1 600 ? -7.447 14.521 28.799 1.00 94.62 600 THR A O 1
ATOM 4531 N N . GLU A 1 601 ? -8.965 14.632 27.148 1.00 94.44 601 GLU A N 1
ATOM 4532 C CA . GLU A 1 601 ? -9.755 15.719 27.745 1.00 94.44 601 GLU A CA 1
ATOM 4533 C C . GLU A 1 601 ? -10.398 15.326 29.082 1.00 94.44 601 GLU A C 1
ATOM 4535 O O . GLU A 1 601 ? -10.487 16.149 29.993 1.00 94.44 601 GLU A O 1
ATOM 4540 N N . GLN A 1 602 ? -10.792 14.060 29.233 1.00 95.06 602 GLN A N 1
ATOM 4541 C CA . GLN A 1 602 ? -11.359 13.510 30.469 1.00 95.06 602 GLN A CA 1
ATOM 4542 C C . GLN A 1 602 ? -10.294 13.021 31.469 1.00 95.06 602 GLN A C 1
ATOM 4544 O O . GLN A 1 602 ? -10.629 12.387 32.471 1.00 95.06 602 GLN A O 1
ATOM 4549 N N . GLY A 1 603 ? -9.006 13.286 31.217 1.00 94.69 603 GLY A N 1
ATOM 4550 C CA . GLY A 1 603 ? -7.905 12.877 32.096 1.00 94.69 603 GLY A CA 1
ATOM 4551 C C . GLY A 1 603 ? -7.643 11.365 32.124 1.00 94.69 603 GLY A C 1
ATOM 4552 O O . GLY A 1 603 ? -7.060 10.862 33.085 1.00 94.69 603 GLY A O 1
ATOM 4553 N N . LYS A 1 604 ? -8.080 10.645 31.089 1.00 96.06 604 LYS A N 1
ATOM 4554 C CA . LYS A 1 604 ? -7.855 9.214 30.856 1.00 96.06 604 LYS A CA 1
ATOM 4555 C C . LYS A 1 604 ? -6.800 9.001 29.770 1.00 96.06 604 LYS A C 1
ATOM 4557 O O . LYS A 1 604 ? -6.481 9.903 28.997 1.00 96.06 604 LYS A O 1
ATOM 4562 N N . THR A 1 605 ? -6.257 7.794 29.684 1.00 95.94 605 THR A N 1
ATOM 4563 C CA . THR A 1 605 ? -5.202 7.445 28.724 1.00 95.94 605 THR A CA 1
ATOM 4564 C C . THR A 1 605 ? -5.642 6.342 27.765 1.00 95.94 605 THR A C 1
ATOM 4566 O O . THR A 1 605 ? -6.226 5.331 28.153 1.00 95.94 605 THR A O 1
ATOM 4569 N N . GLY A 1 606 ? -5.339 6.526 26.479 1.00 97.12 606 GLY A N 1
ATOM 4570 C CA . GLY A 1 606 ? -5.606 5.544 25.433 1.00 97.12 606 GLY A CA 1
ATOM 4571 C C . GLY A 1 606 ? -4.388 5.317 24.542 1.00 97.12 606 GLY A C 1
ATOM 4572 O O . GLY A 1 606 ? -3.660 6.261 24.218 1.00 97.12 606 GLY A O 1
ATOM 4573 N N . ARG A 1 607 ? -4.158 4.063 24.146 1.00 97.50 607 ARG A N 1
ATOM 4574 C CA . ARG A 1 607 ? -3.052 3.662 23.267 1.00 97.50 607 ARG A CA 1
ATOM 4575 C C . ARG A 1 607 ? -3.513 2.705 22.184 1.00 97.50 607 ARG A C 1
ATOM 4577 O O . ARG A 1 607 ? -4.347 1.834 22.431 1.00 97.50 607 ARG A O 1
ATOM 4584 N N . LEU A 1 608 ? -2.932 2.854 20.998 1.00 97.19 608 LEU A N 1
ATOM 4585 C CA . LEU A 1 608 ? -3.117 1.941 19.879 1.00 97.19 608 LEU A CA 1
ATOM 4586 C C . LEU A 1 608 ? -1.790 1.276 19.530 1.00 97.19 608 LEU A C 1
ATOM 4588 O O . LEU A 1 608 ? -0.824 1.960 19.217 1.00 97.19 608 LEU A O 1
ATOM 4592 N N . VAL A 1 609 ? -1.754 -0.051 19.532 1.00 95.50 609 VAL A N 1
ATOM 4593 C CA . VAL A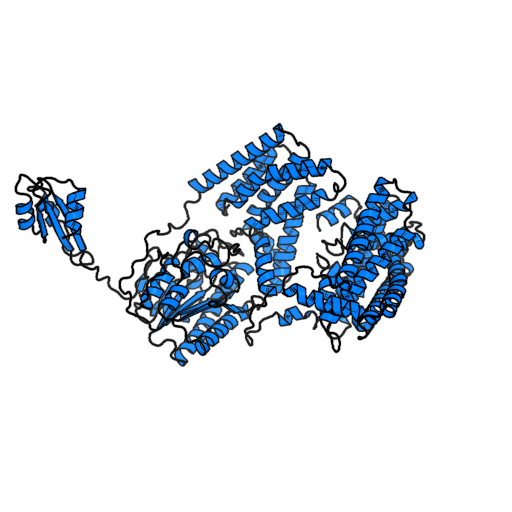 1 609 ? -0.618 -0.850 19.070 1.00 95.50 609 VAL A CA 1
ATOM 4594 C C . VAL A 1 609 ? -0.981 -1.459 17.723 1.00 95.50 609 VAL A C 1
ATOM 4596 O O . VAL A 1 609 ? -1.932 -2.235 17.636 1.00 95.50 609 VAL A O 1
ATOM 4599 N N . GLY A 1 610 ? -0.245 -1.112 16.666 1.00 90.75 610 GLY A N 1
ATOM 4600 C CA . GLY A 1 610 ? -0.590 -1.568 15.321 1.00 90.75 610 GLY A CA 1
ATOM 4601 C C . GLY A 1 610 ? 0.401 -1.203 14.220 1.00 90.75 610 GLY A C 1
ATOM 4602 O O . GLY A 1 610 ? 1.575 -0.904 14.452 1.00 90.75 610 GLY A O 1
ATOM 4603 N N . ILE A 1 611 ? -0.068 -1.268 12.974 1.00 84.50 611 ILE A N 1
ATOM 4604 C CA . ILE A 1 611 ? 0.738 -0.987 11.785 1.00 84.50 611 ILE A CA 1
ATOM 4605 C C . ILE A 1 611 ? 1.062 0.507 11.655 1.00 84.50 611 ILE A C 1
ATOM 4607 O O . ILE A 1 611 ? 0.241 1.377 11.939 1.00 84.50 611 ILE A O 1
ATOM 4611 N N . ALA A 1 612 ? 2.242 0.817 11.110 1.00 78.00 612 ALA A N 1
ATOM 4612 C CA . ALA A 1 612 ? 2.720 2.191 10.934 1.00 78.00 612 ALA A CA 1
ATOM 4613 C C . ALA A 1 612 ? 1.790 3.112 10.119 1.00 78.00 612 ALA A C 1
ATOM 4615 O O . ALA A 1 612 ? 1.862 4.325 10.272 1.00 78.00 612 ALA A O 1
ATOM 4616 N N . HIS A 1 613 ? 0.898 2.574 9.279 1.00 77.00 613 HIS A N 1
ATOM 4617 C CA . HIS A 1 613 ? -0.078 3.390 8.547 1.00 77.00 613 HIS A CA 1
ATOM 4618 C C . HIS A 1 613 ? -1.111 4.068 9.459 1.00 77.00 613 HIS A C 1
ATOM 4620 O O . HIS A 1 613 ? -1.651 5.105 9.085 1.00 77.00 613 HIS A O 1
ATOM 4626 N N . LEU A 1 614 ? -1.367 3.535 10.658 1.00 86.50 614 LEU A N 1
ATOM 4627 C CA . LEU A 1 614 ? -2.305 4.139 11.609 1.00 86.50 614 LEU A CA 1
ATOM 4628 C C . LEU A 1 614 ? -1.742 5.410 12.261 1.00 86.50 614 LEU A C 1
ATOM 4630 O O . LEU A 1 614 ? -2.513 6.277 12.668 1.00 86.50 614 LEU A O 1
ATOM 4634 N N . VAL A 1 615 ? -0.415 5.587 12.253 1.00 84.69 615 VAL A N 1
ATOM 4635 C CA . VAL A 1 615 ? 0.243 6.843 12.653 1.00 84.69 615 VAL A CA 1
ATOM 4636 C C . VAL A 1 615 ? -0.229 8.008 11.784 1.00 84.69 615 VAL A C 1
ATOM 4638 O O . VAL A 1 615 ? -0.395 9.117 12.281 1.00 84.69 615 VAL A O 1
ATOM 4641 N N . ASP A 1 616 ? -0.480 7.774 10.492 1.00 81.62 616 ASP A N 1
ATOM 4642 C CA . ASP A 1 616 ? -0.938 8.833 9.590 1.00 81.62 616 ASP A CA 1
ATOM 4643 C C . ASP A 1 616 ? -2.351 9.327 9.953 1.00 81.62 616 ASP A C 1
ATOM 4645 O O . ASP A 1 616 ? -2.693 10.457 9.610 1.00 81.62 616 ASP A O 1
ATOM 4649 N N . ALA A 1 617 ? -3.149 8.519 10.664 1.00 85.25 617 ALA A N 1
ATOM 4650 C CA . ALA A 1 617 ? -4.503 8.864 11.098 1.00 85.25 617 ALA A CA 1
ATOM 4651 C C . ALA A 1 617 ? -4.569 9.431 12.527 1.00 85.25 617 ALA A C 1
ATOM 4653 O O . ALA A 1 617 ? -5.324 10.375 12.750 1.00 85.25 617 ALA A O 1
ATOM 4654 N N . PHE A 1 618 ? -3.786 8.893 13.470 1.00 88.44 618 PHE A N 1
ATOM 4655 C CA . PHE A 1 618 ? -3.893 9.231 14.901 1.00 88.44 618 PHE A CA 1
ATOM 4656 C C . PHE A 1 618 ? -2.623 9.843 15.514 1.00 88.44 618 PHE A C 1
ATOM 4658 O O . PHE A 1 618 ? -2.648 10.293 16.651 1.00 88.44 618 PHE A O 1
ATOM 4665 N N . GLY A 1 619 ? -1.515 9.904 14.774 1.00 84.00 619 GLY A N 1
ATOM 4666 C CA . GLY A 1 619 ? -0.262 10.495 15.246 1.00 84.00 619 GLY A CA 1
ATOM 4667 C C . GLY A 1 619 ? 0.624 9.552 16.066 1.00 84.00 619 GLY A C 1
ATOM 4668 O O . GLY A 1 619 ? 0.234 8.457 16.467 1.00 84.00 619 GLY A O 1
ATOM 4669 N N . HIS A 1 620 ? 1.868 9.986 16.284 1.00 83.00 620 HIS A N 1
ATOM 4670 C CA . HIS A 1 620 ? 2.895 9.209 16.989 1.00 83.00 620 HIS A CA 1
ATOM 4671 C C . HIS A 1 620 ? 2.698 9.158 18.509 1.00 83.00 620 HIS A C 1
ATOM 4673 O O . HIS A 1 620 ? 3.213 8.245 19.137 1.00 83.00 620 HIS A O 1
ATOM 4679 N N . ASP A 1 621 ? 1.961 10.109 19.087 1.00 81.56 621 ASP A N 1
ATOM 4680 C CA . ASP A 1 621 ? 1.737 10.171 20.539 1.00 81.56 621 ASP A CA 1
ATOM 4681 C C . ASP A 1 621 ? 0.673 9.160 21.011 1.00 81.56 621 ASP A C 1
ATOM 4683 O O . ASP A 1 621 ? 0.551 8.868 22.199 1.00 81.56 621 ASP A O 1
ATOM 4687 N N . THR A 1 622 ? -0.102 8.618 20.068 1.00 87.94 622 THR A N 1
ATOM 4688 C CA . THR A 1 622 ? -1.182 7.656 20.318 1.00 87.94 622 THR A CA 1
ATOM 4689 C C . THR A 1 622 ? -0.846 6.259 19.800 1.00 87.94 622 THR A C 1
ATOM 4691 O O . THR A 1 622 ? -1.276 5.265 20.392 1.00 87.94 622 THR A O 1
ATOM 4694 N N . VAL A 1 623 ? -0.114 6.179 18.681 1.00 86.94 623 VAL A N 1
ATOM 4695 C CA . VAL A 1 623 ? 0.131 4.932 17.949 1.00 86.94 623 VAL A CA 1
ATOM 4696 C C . VAL A 1 623 ? 1.540 4.410 18.190 1.00 86.94 623 VAL A C 1
ATOM 4698 O O . VAL A 1 623 ? 2.527 4.977 17.720 1.00 86.94 623 VAL A O 1
ATOM 4701 N N . GLU A 1 624 ? 1.601 3.242 18.813 1.00 87.38 624 GLU A N 1
ATOM 4702 C CA . GLU A 1 624 ? 2.798 2.441 18.996 1.00 87.38 624 GLU A CA 1
ATOM 4703 C C . GLU A 1 624 ? 2.920 1.394 17.885 1.00 87.38 624 GLU A C 1
ATOM 4705 O O . GLU A 1 624 ? 1.991 0.634 17.604 1.00 87.38 624 GLU A O 1
ATOM 4710 N N . THR A 1 625 ? 4.077 1.350 17.221 1.00 80.38 625 THR A N 1
ATOM 4711 C CA . THR A 1 625 ? 4.256 0.553 15.994 1.00 80.38 625 THR A CA 1
ATOM 4712 C C . THR A 1 625 ? 5.300 -0.542 16.148 1.00 80.38 625 THR A C 1
ATOM 4714 O O . THR A 1 625 ? 6.259 -0.404 16.901 1.00 80.38 625 THR A O 1
ATOM 4717 N N . VAL A 1 626 ? 5.158 -1.611 15.366 1.00 70.19 626 VAL A N 1
ATOM 4718 C CA . VAL A 1 626 ? 6.209 -2.616 15.137 1.00 70.19 626 VAL A CA 1
ATOM 4719 C C . VAL A 1 626 ? 6.600 -2.567 13.654 1.00 70.19 626 VAL A C 1
ATOM 4721 O O . VAL A 1 626 ? 5.757 -2.288 12.797 1.00 70.19 626 VAL A O 1
ATOM 4724 N N . THR A 1 627 ? 7.875 -2.801 13.317 1.00 60.56 627 THR A N 1
ATOM 4725 C CA . THR A 1 627 ? 8.315 -2.849 11.911 1.00 60.56 627 THR A CA 1
ATOM 4726 C C . THR A 1 627 ? 7.488 -3.831 11.066 1.00 60.56 627 THR A C 1
ATOM 4728 O O . THR A 1 627 ? 7.323 -5.007 11.399 1.00 60.56 627 THR A O 1
ATOM 4731 N N . ALA A 1 628 ? 7.014 -3.344 9.914 1.00 51.81 628 ALA A N 1
ATOM 4732 C CA . ALA A 1 628 ? 6.255 -4.119 8.931 1.00 51.81 628 ALA A CA 1
ATOM 4733 C C . ALA A 1 628 ? 7.118 -5.122 8.134 1.00 51.81 628 ALA A C 1
ATOM 4735 O O . ALA A 1 628 ? 6.596 -5.817 7.261 1.00 51.81 628 ALA A O 1
ATOM 4736 N N . VAL A 1 629 ? 8.429 -5.176 8.402 1.00 51.91 629 VAL A N 1
ATOM 4737 C CA . VAL A 1 629 ? 9.384 -6.140 7.832 1.00 51.91 629 VAL A CA 1
ATOM 4738 C C . VAL A 1 629 ? 9.658 -7.236 8.866 1.00 51.91 629 VAL A C 1
ATOM 4740 O O . VAL A 1 629 ? 10.786 -7.447 9.306 1.00 51.91 629 VAL A O 1
ATOM 4743 N N . THR A 1 630 ? 8.605 -7.922 9.290 1.00 56.94 630 THR A N 1
ATOM 4744 C CA . THR A 1 630 ? 8.677 -9.056 10.221 1.00 56.94 630 THR A CA 1
ATOM 4745 C C . THR A 1 630 ? 8.050 -10.264 9.537 1.00 56.94 630 THR A C 1
ATOM 4747 O O . THR A 1 630 ? 7.125 -10.106 8.740 1.00 56.94 630 THR A O 1
ATOM 4750 N N . HIS A 1 631 ? 8.575 -11.467 9.789 1.00 62.84 631 HIS A N 1
ATOM 4751 C CA . HIS A 1 631 ? 7.966 -12.675 9.234 1.00 62.84 631 HIS A CA 1
ATOM 4752 C C . HIS A 1 631 ? 6.515 -12.775 9.713 1.00 62.84 631 HIS A C 1
ATOM 4754 O O . HIS A 1 631 ? 6.226 -12.462 10.867 1.00 62.84 631 HIS A O 1
ATOM 4760 N N . ASN A 1 632 ? 5.612 -13.212 8.838 1.00 69.25 632 ASN A N 1
ATOM 4761 C CA . ASN A 1 632 ? 4.185 -13.272 9.152 1.00 69.25 632 ASN A CA 1
ATOM 4762 C C . ASN A 1 632 ? 3.882 -14.160 10.377 1.00 69.25 632 ASN A C 1
ATOM 4764 O O . ASN A 1 632 ? 2.937 -13.913 11.113 1.00 69.25 632 ASN A O 1
ATOM 4768 N N . ASP A 1 633 ? 4.724 -15.161 10.632 1.00 75.50 633 ASP A N 1
ATOM 4769 C CA . ASP A 1 633 ? 4.590 -16.047 11.798 1.00 75.50 633 ASP A CA 1
ATOM 4770 C C . ASP A 1 633 ? 5.048 -15.398 13.117 1.00 75.50 633 ASP A C 1
ATOM 4772 O O . ASP A 1 633 ? 4.776 -15.919 14.192 1.00 75.50 633 ASP A O 1
ATOM 4776 N N . GLU A 1 634 ? 5.739 -14.257 13.056 1.00 79.44 634 GLU A N 1
ATOM 4777 C CA . GLU A 1 634 ? 6.264 -13.548 14.229 1.00 79.44 634 GLU A CA 1
ATOM 4778 C C . GLU A 1 634 ? 5.540 -12.218 14.506 1.00 79.44 634 GLU A C 1
ATOM 4780 O O . GLU A 1 634 ? 5.703 -11.651 15.588 1.00 79.44 634 GLU A O 1
ATOM 4785 N N . ILE A 1 635 ? 4.755 -11.694 13.553 1.00 83.31 635 ILE A N 1
ATOM 4786 C CA . ILE A 1 635 ? 4.200 -10.332 13.638 1.00 83.31 635 ILE A CA 1
ATOM 4787 C C . ILE A 1 635 ? 3.199 -10.166 14.788 1.00 83.31 635 ILE A C 1
ATOM 4789 O O . ILE A 1 635 ? 3.305 -9.199 15.540 1.00 83.31 635 ILE A O 1
ATOM 4793 N N . ASP A 1 636 ? 2.282 -11.118 14.979 1.00 90.44 636 ASP A N 1
ATOM 4794 C CA . ASP A 1 636 ? 1.278 -11.048 16.050 1.00 90.44 636 ASP A CA 1
ATOM 4795 C C . ASP A 1 636 ? 1.925 -11.188 17.431 1.00 90.44 636 ASP A C 1
ATOM 4797 O O . ASP A 1 636 ? 1.564 -10.470 18.362 1.00 90.44 636 ASP A O 1
ATOM 4801 N N . ALA A 1 637 ? 2.945 -12.043 17.559 1.00 88.00 637 ALA A N 1
ATOM 4802 C CA . ALA A 1 637 ? 3.719 -12.168 18.791 1.00 88.00 637 ALA A CA 1
ATOM 4803 C C . ALA A 1 637 ? 4.469 -10.866 19.122 1.00 88.00 637 ALA A C 1
ATOM 4805 O O . ALA A 1 637 ? 4.485 -10.433 20.275 1.00 88.00 637 ALA A O 1
ATOM 4806 N N . ALA A 1 638 ? 5.049 -10.206 18.114 1.00 86.62 638 ALA A N 1
ATOM 4807 C CA . ALA A 1 638 ? 5.723 -8.923 18.289 1.00 86.62 638 ALA A CA 1
ATOM 4808 C C . ALA A 1 638 ? 4.746 -7.797 18.679 1.00 86.62 638 ALA A C 1
ATOM 4810 O O . ALA A 1 638 ? 5.068 -6.987 19.550 1.00 86.62 638 ALA A O 1
ATOM 4811 N N . LEU A 1 639 ? 3.551 -7.762 18.079 1.00 91.19 639 LEU A N 1
ATOM 4812 C CA . LEU A 1 639 ? 2.483 -6.816 18.425 1.00 91.19 639 LEU A CA 1
ATOM 4813 C C . LEU A 1 639 ? 1.955 -7.062 19.842 1.00 91.19 639 LEU A C 1
ATOM 4815 O O . LEU A 1 639 ? 1.850 -6.119 20.623 1.00 91.19 639 LEU A O 1
ATOM 4819 N N . SER A 1 640 ? 1.721 -8.321 20.215 1.00 93.88 640 SER A N 1
ATOM 4820 C CA . SER A 1 640 ? 1.340 -8.712 21.576 1.00 93.88 640 SER A CA 1
ATOM 4821 C C . SER A 1 640 ? 2.391 -8.282 22.603 1.00 93.88 640 SER A C 1
ATOM 4823 O O . SER A 1 640 ? 2.052 -7.682 23.621 1.00 93.88 640 SER A O 1
ATOM 4825 N N . LEU A 1 641 ? 3.680 -8.521 22.332 1.00 90.62 641 LEU A N 1
ATOM 4826 C CA . LEU A 1 641 ? 4.770 -8.078 23.207 1.00 90.62 641 LEU A CA 1
ATOM 4827 C C . LEU A 1 641 ? 4.816 -6.548 23.330 1.00 90.62 641 LEU A C 1
ATOM 4829 O O . LEU A 1 641 ? 5.021 -6.025 24.424 1.00 90.62 641 LEU A O 1
ATOM 4833 N N . ARG A 1 642 ? 4.596 -5.814 22.233 1.00 91.31 642 ARG A N 1
ATOM 4834 C CA . ARG A 1 642 ? 4.507 -4.349 22.278 1.00 91.31 642 ARG A CA 1
ATOM 4835 C C . ARG A 1 642 ? 3.314 -3.889 23.119 1.00 91.31 642 ARG A C 1
ATOM 4837 O O . ARG A 1 642 ? 3.470 -2.977 23.922 1.00 91.31 642 ARG A O 1
ATOM 4844 N N . GLY A 1 643 ? 2.173 -4.568 23.013 1.00 95.31 643 GLY A N 1
ATOM 4845 C CA . GLY A 1 643 ? 1.016 -4.370 23.889 1.00 95.31 643 GLY A CA 1
ATOM 4846 C C . GLY A 1 643 ? 1.354 -4.549 25.368 1.00 95.31 643 GLY A C 1
ATOM 4847 O O . GLY A 1 643 ? 1.000 -3.699 26.179 1.00 95.31 643 GLY A O 1
ATOM 4848 N N . GLN A 1 644 ? 2.106 -5.596 25.721 1.00 96.44 644 GLN A N 1
ATOM 4849 C CA . GLN A 1 644 ? 2.557 -5.824 27.101 1.00 96.44 644 GLN A CA 1
ATOM 4850 C C . GLN A 1 644 ? 3.433 -4.674 27.612 1.00 96.44 644 GLN A C 1
ATOM 4852 O O . GLN A 1 644 ? 3.212 -4.176 28.712 1.00 96.44 644 GLN A O 1
ATOM 4857 N N . GLN A 1 645 ? 4.377 -4.203 26.793 1.00 93.75 645 GLN A N 1
ATOM 4858 C CA . GLN A 1 645 ? 5.244 -3.073 27.145 1.00 93.75 645 GLN A CA 1
ATOM 4859 C C . GLN A 1 645 ? 4.450 -1.786 27.389 1.00 93.75 645 GLN A C 1
ATOM 4861 O O . GLN A 1 645 ? 4.736 -1.069 28.343 1.00 93.75 645 GLN A O 1
ATOM 4866 N N . VAL A 1 646 ? 3.446 -1.505 26.554 1.00 94.69 646 VAL A N 1
ATOM 4867 C CA . VAL A 1 646 ? 2.558 -0.344 26.723 1.00 94.69 646 VAL A CA 1
ATOM 4868 C C . VAL A 1 646 ? 1.740 -0.466 28.011 1.00 94.69 646 VAL A C 1
ATOM 4870 O O . VAL A 1 646 ? 1.634 0.494 28.771 1.00 94.69 646 VAL A O 1
ATOM 4873 N N . MET A 1 647 ? 1.207 -1.654 28.304 1.00 96.06 647 MET A N 1
ATOM 4874 C CA . MET A 1 647 ? 0.473 -1.911 29.548 1.00 96.06 647 MET A CA 1
ATOM 4875 C C . MET A 1 647 ? 1.351 -1.723 30.793 1.00 96.06 647 MET A C 1
ATOM 4877 O O . MET A 1 647 ? 0.902 -1.113 31.761 1.00 96.06 647 MET A O 1
ATOM 4881 N N . GLU A 1 648 ? 2.602 -2.191 30.769 1.00 96.50 648 GLU A N 1
ATOM 4882 C CA . GLU A 1 648 ? 3.542 -2.036 31.889 1.00 96.50 648 GLU A CA 1
ATOM 4883 C C . GLU A 1 648 ? 4.027 -0.591 32.060 1.00 96.50 648 GLU A C 1
ATOM 4885 O O . GLU A 1 648 ? 4.154 -0.117 33.189 1.00 96.50 648 GLU A O 1
ATOM 4890 N N . ALA A 1 649 ? 4.295 0.117 30.961 1.00 93.81 649 ALA A N 1
ATOM 4891 C CA . ALA A 1 649 ? 4.838 1.471 31.004 1.00 93.81 649 ALA A CA 1
ATOM 4892 C C . ALA A 1 649 ? 3.777 2.538 31.307 1.00 93.81 649 ALA A C 1
ATOM 4894 O O . ALA A 1 649 ? 4.069 3.508 32.004 1.00 93.81 649 ALA A O 1
ATOM 4895 N N . GLU A 1 650 ? 2.566 2.375 30.772 1.00 94.25 650 GLU A N 1
ATOM 4896 C CA . GLU A 1 650 ? 1.558 3.443 30.737 1.00 94.25 650 GLU A CA 1
ATOM 4897 C C . GLU A 1 650 ? 0.230 3.060 31.390 1.00 94.25 650 GLU A C 1
ATOM 4899 O O . GLU A 1 650 ? -0.530 3.945 31.780 1.00 94.25 650 GLU A O 1
ATOM 4904 N N . ASN A 1 651 ? -0.044 1.759 31.538 1.00 95.25 651 ASN A N 1
ATOM 4905 C CA . ASN A 1 651 ? -1.250 1.221 32.171 1.00 95.25 651 ASN A CA 1
ATOM 4906 C C . ASN A 1 651 ? -2.562 1.882 31.678 1.00 95.25 651 ASN A C 1
ATOM 4908 O O . ASN A 1 651 ? -3.349 2.358 32.504 1.00 95.25 651 ASN A O 1
ATOM 4912 N N . PRO A 1 652 ? -2.816 1.934 30.354 1.00 97.12 652 PRO A N 1
ATOM 4913 C CA . PRO A 1 652 ? -3.868 2.774 29.795 1.00 97.12 652 PRO A CA 1
ATOM 4914 C C . PRO A 1 652 ? -5.289 2.342 30.195 1.00 97.12 652 PRO A C 1
ATOM 4916 O O . PRO A 1 652 ? -5.541 1.165 30.482 1.00 97.12 652 PRO A O 1
ATOM 4919 N N . ASP A 1 653 ? -6.231 3.290 30.182 1.00 98.06 653 ASP A N 1
ATOM 4920 C CA . ASP A 1 653 ? -7.675 3.032 30.329 1.00 98.06 653 ASP A CA 1
ATOM 4921 C C . ASP A 1 653 ? -8.258 2.359 29.075 1.00 98.06 653 ASP A C 1
ATOM 4923 O O . ASP A 1 653 ? -9.173 1.539 29.172 1.00 98.06 653 ASP A O 1
ATOM 4927 N N . LEU A 1 654 ? -7.701 2.674 27.900 1.00 98.50 654 LEU A N 1
ATOM 4928 C CA . LEU A 1 654 ? -8.011 2.032 26.624 1.00 98.50 654 LEU A CA 1
ATOM 4929 C C . LEU A 1 654 ? -6.742 1.487 25.961 1.00 98.50 654 LEU A C 1
ATOM 4931 O O . LEU A 1 654 ? -5.840 2.251 25.618 1.00 98.50 654 LEU A O 1
ATOM 4935 N N . LEU A 1 655 ? -6.717 0.185 25.680 1.00 98.50 655 LEU A N 1
ATOM 4936 C CA . LEU A 1 655 ? -5.741 -0.412 24.767 1.00 98.50 655 LEU A CA 1
ATOM 4937 C C . LEU A 1 655 ? -6.452 -0.925 23.516 1.00 98.50 655 LEU A C 1
ATOM 4939 O O . LEU A 1 655 ? -7.330 -1.777 23.614 1.00 98.50 655 LEU A O 1
ATOM 4943 N N . VAL A 1 656 ? -6.030 -0.461 22.344 1.00 98.62 656 VAL A N 1
ATOM 4944 C CA . VAL A 1 656 ? -6.406 -1.045 21.051 1.00 98.62 656 VAL A CA 1
ATOM 4945 C C . VAL A 1 656 ? -5.213 -1.835 20.522 1.00 98.62 656 VAL A C 1
ATOM 4947 O O . VAL A 1 656 ? -4.170 -1.253 20.239 1.00 98.62 656 VAL A O 1
ATOM 4950 N N . LEU A 1 657 ? -5.347 -3.152 20.393 1.00 98.12 657 LEU A N 1
ATOM 4951 C CA . LEU A 1 657 ? -4.304 -4.057 19.916 1.00 98.12 657 LEU A CA 1
ATOM 4952 C C . LEU A 1 657 ? -4.701 -4.638 18.557 1.00 98.12 657 LEU A C 1
ATOM 4954 O O . LEU A 1 657 ? -5.598 -5.475 18.470 1.00 98.12 657 LEU A O 1
ATOM 4958 N N . GLN A 1 658 ? -4.023 -4.205 17.498 1.00 97.50 658 GLN A N 1
ATOM 4959 C CA . GLN A 1 658 ? -4.162 -4.777 16.161 1.00 97.50 658 GLN A CA 1
ATOM 4960 C C . GLN A 1 658 ? -3.258 -6.004 16.016 1.00 97.50 658 GLN A C 1
ATOM 4962 O O . GLN A 1 658 ? -2.080 -5.947 16.366 1.00 97.50 658 GLN A O 1
ATOM 4967 N N . LEU A 1 659 ? -3.791 -7.082 15.442 1.00 96.31 659 LEU A N 1
ATOM 4968 C CA . LEU A 1 659 ? -3.066 -8.286 15.028 1.00 96.31 659 LEU A CA 1
ATOM 4969 C C . LEU A 1 659 ? -3.179 -8.417 13.505 1.00 96.31 659 LEU A C 1
ATOM 4971 O O . LEU A 1 659 ? -4.252 -8.201 12.949 1.00 96.31 659 LEU A O 1
ATOM 4975 N N . LEU A 1 660 ? -2.071 -8.707 12.820 1.00 92.06 660 LEU A N 1
ATOM 4976 C CA . LEU A 1 660 ? -1.931 -8.525 11.366 1.00 92.06 660 LEU A CA 1
ATOM 4977 C C . LEU A 1 660 ? -1.835 -9.833 10.581 1.00 92.06 660 LEU A C 1
ATOM 4979 O O . LEU A 1 660 ? -1.969 -9.824 9.355 1.00 92.06 660 LEU A O 1
ATOM 4983 N N . SER A 1 661 ? -1.518 -10.942 11.243 1.00 91.38 661 SER A N 1
ATOM 4984 C CA . SER A 1 661 ? -1.080 -12.144 10.538 1.00 91.38 661 SER A CA 1
ATOM 4985 C C . SER A 1 661 ? -2.181 -12.785 9.680 1.00 91.38 661 SER A C 1
ATOM 4987 O O . SER A 1 661 ? -1.906 -13.308 8.593 1.00 91.38 661 SER A O 1
ATOM 4989 N N . VAL A 1 662 ? -3.441 -12.684 10.117 1.00 93.38 662 VAL A N 1
ATOM 4990 C CA . VAL A 1 662 ? -4.622 -13.177 9.394 1.00 93.38 662 VAL A CA 1
ATOM 4991 C C . VAL A 1 662 ? -4.819 -12.408 8.088 1.00 93.38 662 VAL A C 1
ATOM 4993 O O . VAL A 1 662 ? -4.869 -13.036 7.028 1.00 93.38 662 VAL A O 1
ATOM 4996 N N . ASP A 1 663 ? -4.838 -11.073 8.121 1.00 90.69 663 ASP A N 1
ATOM 4997 C CA . ASP A 1 663 ? -4.922 -10.237 6.918 1.00 90.69 663 ASP A CA 1
ATOM 4998 C C . ASP A 1 663 ? -3.754 -10.489 5.957 1.00 90.69 663 ASP A C 1
ATOM 5000 O O . ASP A 1 663 ? -3.953 -10.731 4.765 1.00 90.69 663 ASP A O 1
ATOM 5004 N N . GLN A 1 664 ? -2.520 -10.542 6.467 1.00 87.25 664 GLN A N 1
ATOM 5005 C CA . GLN A 1 664 ? -1.335 -10.811 5.648 1.00 87.25 664 GLN A CA 1
ATOM 5006 C C . GLN A 1 664 ? -1.406 -12.180 4.958 1.00 87.25 664 GLN A C 1
ATOM 5008 O O . GLN A 1 664 ? -1.035 -12.305 3.784 1.00 87.25 664 GLN A O 1
ATOM 5013 N N . THR A 1 665 ? -1.924 -13.197 5.651 1.00 87.12 665 THR A N 1
ATOM 5014 C CA . THR A 1 665 ? -2.160 -14.535 5.090 1.00 87.12 665 THR A CA 1
ATOM 5015 C C . THR A 1 665 ? -3.304 -14.520 4.083 1.00 87.12 665 THR A C 1
ATOM 5017 O O . THR A 1 665 ? -3.169 -15.090 3.000 1.00 87.12 665 THR A O 1
ATOM 5020 N N . GLY A 1 666 ? -4.398 -13.811 4.371 1.00 85.94 666 GLY A N 1
ATOM 5021 C CA . GLY A 1 666 ? -5.518 -13.605 3.450 1.00 85.94 666 GLY A CA 1
ATOM 5022 C C . GLY A 1 666 ? -5.062 -12.923 2.163 1.00 85.94 666 GLY A C 1
ATOM 5023 O O . GLY A 1 666 ? -5.363 -13.384 1.057 1.00 85.94 666 GLY A O 1
ATOM 5024 N N . HIS A 1 667 ? -4.196 -11.918 2.285 1.00 79.62 667 HIS A N 1
ATOM 5025 C CA . HIS A 1 667 ? -3.533 -11.330 1.142 1.00 79.62 667 HIS A CA 1
ATOM 5026 C C . HIS A 1 667 ? -2.677 -12.355 0.417 1.00 79.62 667 HIS A C 1
ATOM 5028 O O . HIS A 1 667 ? -2.825 -12.482 -0.792 1.00 79.62 667 HIS A O 1
ATOM 5034 N N . ALA A 1 668 ? -1.792 -13.075 1.108 1.00 76.75 668 ALA A N 1
ATOM 5035 C CA . ALA A 1 668 ? -0.793 -13.948 0.497 1.00 76.75 668 ALA A CA 1
ATOM 5036 C C . ALA A 1 668 ? -1.363 -15.217 -0.155 1.00 76.75 668 ALA A C 1
ATOM 5038 O O . ALA A 1 668 ? -0.895 -15.628 -1.217 1.00 76.75 668 ALA A O 1
ATOM 5039 N N . ARG A 1 669 ? -2.353 -15.840 0.477 1.00 76.75 669 ARG A N 1
ATOM 5040 C CA . ARG A 1 669 ? -2.845 -17.192 0.172 1.00 76.75 669 ARG A CA 1
ATOM 5041 C C . ARG A 1 669 ? -4.327 -17.230 -0.174 1.00 76.75 669 ARG A C 1
ATOM 5043 O O . ARG A 1 669 ? -4.756 -18.169 -0.846 1.00 76.75 669 ARG A O 1
ATOM 5050 N N . GLY A 1 670 ? -5.067 -16.191 0.203 1.00 82.38 670 GLY A N 1
ATOM 5051 C CA . GLY A 1 670 ? -6.512 -16.115 0.054 1.00 82.38 670 GLY A CA 1
ATOM 5052 C C . GLY A 1 670 ? -7.245 -16.732 1.236 1.00 82.38 670 GLY A C 1
ATOM 5053 O O . GLY A 1 670 ? -6.774 -17.676 1.865 1.00 82.38 670 GLY A O 1
ATOM 5054 N N . SER A 1 671 ? -8.441 -16.217 1.501 1.00 86.12 671 SER A N 1
ATOM 5055 C CA . SER A 1 671 ? -9.249 -16.577 2.674 1.00 86.12 671 SER A CA 1
ATOM 5056 C C . SER A 1 671 ? -9.959 -17.937 2.575 1.00 86.12 671 SER A C 1
ATOM 5058 O O . SER A 1 671 ? -10.758 -18.287 3.439 1.00 86.12 671 SER A O 1
ATOM 5060 N N . TYR A 1 672 ? -9.715 -18.693 1.498 1.00 82.50 672 TYR A N 1
ATOM 5061 C CA . TYR A 1 672 ? -10.272 -20.034 1.272 1.00 82.50 672 TYR A CA 1
ATOM 5062 C C . TYR A 1 672 ? -9.248 -21.162 1.425 1.00 82.50 672 TYR A C 1
ATOM 5064 O O . TYR A 1 672 ? -9.606 -22.328 1.283 1.00 82.50 672 TYR A O 1
ATOM 5072 N N . ASN A 1 673 ? -7.986 -20.827 1.690 1.00 83.06 673 ASN A N 1
ATOM 5073 C CA . ASN A 1 673 ? -6.941 -21.808 1.949 1.00 83.06 673 ASN A CA 1
ATOM 5074 C C . ASN A 1 673 ? -6.944 -22.207 3.438 1.00 83.06 673 ASN A C 1
ATOM 5076 O O . ASN A 1 673 ? -7.209 -21.360 4.289 1.00 83.06 673 ASN A O 1
ATOM 5080 N N . GLY A 1 674 ? -6.600 -23.463 3.745 1.00 87.75 674 GLY A N 1
ATOM 5081 C CA . GLY A 1 674 ? -6.443 -23.957 5.118 1.00 87.75 674 GLY A CA 1
ATOM 5082 C C . GLY A 1 674 ? -5.443 -23.133 5.933 1.00 87.75 674 GLY A C 1
ATOM 5083 O O . GLY A 1 674 ? -5.718 -22.836 7.086 1.00 87.75 674 GLY A O 1
ATOM 5084 N N . GLU A 1 675 ? -4.380 -22.622 5.297 1.00 88.19 675 GLU A N 1
ATOM 5085 C CA . GLU A 1 675 ? -3.399 -21.722 5.937 1.00 88.19 675 GLU A CA 1
ATOM 5086 C C . GLU A 1 675 ? -4.048 -20.473 6.574 1.00 88.19 675 GLU A C 1
ATOM 5088 O O . GLU A 1 675 ? -3.537 -19.939 7.553 1.00 88.19 675 GLU A O 1
ATOM 5093 N N . TYR A 1 676 ? -5.171 -19.980 6.032 1.00 91.31 676 TYR A N 1
ATOM 5094 C CA . TYR A 1 676 ? -5.889 -18.839 6.610 1.00 91.31 676 TYR A CA 1
ATOM 5095 C C . TYR A 1 676 ? -6.624 -19.222 7.904 1.00 91.31 676 TYR A C 1
ATOM 5097 O O . TYR A 1 676 ? -6.623 -18.440 8.849 1.00 91.31 676 TYR A O 1
ATOM 5105 N N . LEU A 1 677 ? -7.206 -20.428 7.966 1.00 93.94 677 LEU A N 1
ATOM 5106 C CA . LEU A 1 677 ? -7.823 -20.966 9.184 1.00 93.94 677 LEU A CA 1
ATOM 5107 C C . LEU A 1 677 ? -6.763 -21.255 10.248 1.00 93.94 677 LEU A C 1
ATOM 5109 O O . LEU A 1 677 ? -6.894 -20.781 11.369 1.00 93.94 677 LEU A O 1
ATOM 5113 N N . GLU A 1 678 ? -5.675 -21.933 9.875 1.00 94.50 678 GLU A N 1
ATOM 5114 C CA . GLU A 1 678 ? -4.533 -22.195 10.764 1.00 94.50 678 GLU A CA 1
ATOM 5115 C C . GLU A 1 678 ? -4.002 -20.895 11.380 1.00 94.50 678 GLU A C 1
ATOM 5117 O O . GLU A 1 678 ? -3.688 -20.837 12.570 1.00 94.50 678 GLU A O 1
ATOM 5122 N N . LYS A 1 679 ? -3.958 -19.815 10.587 1.00 94.44 679 LYS A N 1
ATOM 5123 C CA . LYS A 1 679 ? -3.519 -18.517 11.089 1.00 94.44 679 LYS A CA 1
ATOM 5124 C C . LYS A 1 679 ? -4.493 -17.908 12.099 1.00 94.44 679 LYS A C 1
ATOM 5126 O O . LYS A 1 679 ? -4.045 -17.351 13.093 1.00 94.44 679 LYS A O 1
ATOM 5131 N N . ILE A 1 680 ? -5.803 -18.060 11.897 1.00 97.12 680 ILE A N 1
ATOM 5132 C CA . ILE A 1 680 ? -6.810 -17.661 12.893 1.00 97.12 680 ILE A CA 1
ATOM 5133 C C . ILE A 1 680 ? -6.605 -18.433 14.211 1.00 97.12 680 ILE A C 1
ATOM 5135 O O . ILE A 1 680 ? -6.649 -17.832 15.283 1.00 97.12 680 ILE A O 1
ATOM 5139 N N . GLU A 1 681 ? -6.324 -19.737 14.151 1.00 97.56 681 GLU A N 1
ATOM 5140 C CA . GLU A 1 681 ? -6.068 -20.583 15.332 1.00 97.56 681 GLU A CA 1
ATOM 5141 C C . GLU A 1 681 ? -4.760 -20.208 16.059 1.00 97.56 681 GLU A C 1
ATOM 5143 O O . GLU A 1 681 ? -4.654 -20.271 17.287 1.00 97.56 681 GLU A O 1
ATOM 5148 N N . GLU A 1 682 ? -3.729 -19.795 15.321 1.00 95.94 682 GLU A N 1
ATOM 5149 C CA . GLU A 1 682 ? -2.501 -19.217 15.884 1.00 95.94 682 GLU A CA 1
ATOM 5150 C C . GLU A 1 682 ? -2.745 -17.867 16.563 1.00 95.94 682 GLU A C 1
ATOM 5152 O O . GLU A 1 682 ? -2.227 -17.617 17.660 1.00 95.94 682 GLU A O 1
ATOM 5157 N N . THR A 1 683 ? -3.557 -17.009 15.947 1.00 96.88 683 THR A N 1
ATOM 5158 C CA . THR A 1 683 ? -3.961 -15.734 16.536 1.00 96.88 683 THR A CA 1
ATOM 5159 C C . THR A 1 683 ? -4.782 -15.951 17.812 1.00 96.88 683 THR A C 1
ATOM 5161 O O . THR A 1 683 ? -4.504 -15.279 18.803 1.00 96.88 683 THR A O 1
ATOM 5164 N N . ASP A 1 684 ? -5.700 -16.925 17.864 1.00 98.31 684 ASP A N 1
ATOM 5165 C CA . ASP A 1 684 ? -6.441 -17.289 19.090 1.00 98.31 684 ASP A CA 1
ATOM 5166 C C . ASP A 1 684 ? -5.494 -17.650 20.244 1.00 98.31 684 ASP A C 1
ATOM 5168 O O . ASP A 1 684 ? -5.613 -17.105 21.342 1.00 98.31 684 ASP A O 1
ATOM 5172 N N . ARG A 1 685 ? -4.472 -18.480 19.986 1.00 97.62 685 ARG A N 1
ATOM 5173 C CA . ARG A 1 685 ? -3.439 -18.814 20.985 1.00 97.62 685 ARG A CA 1
ATOM 5174 C C . ARG A 1 685 ? -2.638 -17.595 21.439 1.00 97.62 685 ARG A C 1
ATOM 5176 O O . ARG A 1 685 ? -2.306 -17.486 22.620 1.00 97.62 685 ARG A O 1
ATOM 5183 N N . THR A 1 686 ? -2.330 -16.682 20.520 1.00 96.44 686 THR A N 1
ATOM 5184 C CA . THR A 1 686 ? -1.615 -15.434 20.835 1.00 96.44 686 THR A CA 1
ATOM 5185 C C . THR A 1 686 ? -2.460 -14.529 21.730 1.00 96.44 686 THR A C 1
ATOM 5187 O O . THR A 1 686 ? -1.966 -14.026 22.740 1.00 96.44 686 THR A O 1
ATOM 5190 N N . ILE A 1 687 ? -3.751 -14.387 21.416 1.00 97.88 687 ILE A N 1
ATOM 5191 C CA . ILE A 1 687 ? -4.715 -13.657 22.242 1.00 97.88 687 ILE A CA 1
ATOM 5192 C C . ILE A 1 687 ? -4.816 -14.314 23.622 1.00 97.88 687 ILE A C 1
ATOM 5194 O O . ILE A 1 687 ? -4.693 -13.624 24.630 1.00 97.88 687 ILE A O 1
ATOM 5198 N N . ALA A 1 688 ? -4.963 -15.638 23.694 1.00 98.06 688 ALA A N 1
ATOM 5199 C CA . ALA A 1 688 ? -5.047 -16.364 24.959 1.00 98.06 688 ALA A CA 1
ATOM 5200 C C . ALA A 1 688 ? -3.828 -16.111 25.861 1.00 98.06 688 ALA A C 1
ATOM 5202 O O . ALA A 1 688 ? -3.984 -15.858 27.057 1.00 98.06 688 ALA A O 1
ATOM 5203 N N . ALA A 1 689 ? -2.618 -16.126 25.292 1.00 97.56 689 ALA A N 1
ATOM 5204 C CA . ALA A 1 689 ? -1.385 -15.847 26.023 1.00 97.56 689 ALA A CA 1
ATOM 5205 C C . ALA A 1 689 ? -1.317 -14.395 26.526 1.00 97.56 689 ALA A C 1
ATOM 5207 O O . ALA A 1 689 ? -0.978 -14.164 27.688 1.00 97.56 689 ALA A O 1
ATOM 5208 N N . PHE A 1 690 ? -1.674 -13.419 25.683 1.00 97.81 690 PHE A N 1
ATOM 5209 C CA . PHE A 1 690 ? -1.736 -12.007 26.073 1.00 97.81 690 PHE A CA 1
ATOM 5210 C C . PHE A 1 690 ? -2.745 -11.775 27.205 1.00 97.81 690 PHE A C 1
ATOM 5212 O O . PHE A 1 690 ? -2.430 -11.141 28.211 1.00 97.81 690 PHE A O 1
ATOM 5219 N N . MET A 1 691 ? -3.939 -12.351 27.078 1.00 97.62 691 MET A N 1
ATOM 5220 C CA . MET A 1 691 ? -5.009 -12.202 28.058 1.00 97.62 691 MET A CA 1
ATOM 5221 C C . MET A 1 691 ? -4.689 -12.911 29.376 1.00 97.62 691 MET A C 1
ATOM 5223 O O . MET A 1 691 ? -4.947 -12.348 30.436 1.00 97.62 691 MET A O 1
ATOM 5227 N N . GLY A 1 692 ? -4.070 -14.096 29.336 1.00 97.38 692 GLY A N 1
ATOM 5228 C CA . GLY A 1 692 ? -3.570 -14.781 30.532 1.00 97.38 692 GLY A CA 1
ATOM 5229 C C . GLY A 1 692 ? -2.530 -13.947 31.282 1.00 97.38 692 GLY A C 1
ATOM 5230 O O . GLY A 1 692 ? -2.645 -13.753 32.490 1.00 97.38 692 GLY A O 1
ATOM 5231 N N . TRP A 1 693 ? -1.585 -13.348 30.555 1.00 97.94 693 TRP A N 1
ATOM 5232 C CA . TRP A 1 693 ? -0.613 -12.410 31.121 1.00 97.94 693 TRP A CA 1
ATOM 5233 C C . TRP A 1 693 ? -1.282 -11.174 31.752 1.00 97.94 693 TRP A C 1
ATOM 5235 O O . TRP A 1 693 ? -0.856 -10.719 32.817 1.00 97.94 693 TRP A O 1
ATOM 5245 N N . CYS A 1 694 ? -2.355 -10.651 31.145 1.00 97.50 694 CYS A N 1
ATOM 5246 C CA . CYS A 1 694 ? -3.138 -9.556 31.720 1.00 97.50 694 CYS A CA 1
ATOM 5247 C C . CYS A 1 694 ? -3.856 -9.962 33.015 1.00 97.50 694 CYS A C 1
ATOM 5249 O O . CYS A 1 694 ? -3.891 -9.162 33.950 1.00 97.50 694 CYS A O 1
ATOM 5251 N N . VAL A 1 695 ? -4.400 -11.183 33.094 1.00 96.25 695 VAL A N 1
ATOM 5252 C CA . VAL A 1 695 ? -5.012 -11.724 34.323 1.00 96.25 695 VAL A CA 1
ATOM 5253 C C . VAL A 1 695 ? -3.983 -11.791 35.449 1.00 96.25 695 VAL A C 1
ATOM 5255 O O . VAL A 1 695 ? -4.242 -11.284 36.535 1.00 96.25 695 VAL A O 1
ATOM 5258 N N . GLU A 1 696 ? -2.802 -12.357 35.190 1.00 97.06 696 GLU A N 1
ATOM 5259 C CA . GLU A 1 696 ? -1.740 -12.521 36.196 1.00 97.06 696 GLU A CA 1
ATOM 5260 C C . GLU A 1 696 ? -1.268 -11.196 36.813 1.00 97.06 696 GLU A C 1
ATOM 5262 O O . GLU A 1 696 ? -0.799 -11.172 37.949 1.00 97.06 696 GLU A O 1
ATOM 5267 N N . ARG A 1 697 ? -1.386 -10.091 36.070 1.00 96.62 697 ARG A N 1
ATOM 5268 C CA . ARG A 1 697 ? -0.984 -8.741 36.498 1.00 96.62 697 ARG A CA 1
ATOM 5269 C C . ARG A 1 697 ? -2.148 -7.874 36.987 1.00 96.62 697 ARG A C 1
ATOM 5271 O O . ARG A 1 697 ? -1.937 -6.697 37.263 1.00 96.62 697 ARG A O 1
ATOM 5278 N N . GLY A 1 698 ? -3.361 -8.425 37.076 1.00 95.56 698 GLY A N 1
ATOM 5279 C CA . GLY A 1 698 ? -4.555 -7.698 37.526 1.00 95.56 698 GLY A CA 1
ATOM 5280 C C . GLY A 1 698 ? -5.096 -6.686 36.509 1.00 95.56 698 GLY A C 1
ATOM 5281 O O . GLY A 1 698 ? -5.953 -5.870 36.832 1.00 95.56 698 GLY A O 1
ATOM 5282 N N . TYR A 1 699 ? -4.643 -6.718 35.252 1.00 96.31 699 TYR A N 1
ATOM 5283 C CA . TYR A 1 699 ? -5.098 -5.759 34.242 1.00 96.31 699 TYR A CA 1
ATOM 5284 C C . TYR A 1 699 ? -6.542 -5.983 33.781 1.00 96.31 699 TYR A C 1
ATOM 5286 O O . TYR A 1 699 ? -7.106 -5.080 33.157 1.00 96.31 699 TYR A O 1
ATOM 5294 N N . LEU A 1 700 ? -7.125 -7.153 34.066 1.00 94.62 700 LEU A N 1
ATOM 5295 C CA . LEU A 1 700 ? -8.514 -7.475 33.725 1.00 94.62 700 LEU A CA 1
ATOM 5296 C C . LEU A 1 700 ? -9.513 -7.268 34.875 1.00 94.62 700 LEU A C 1
ATOM 5298 O O . LEU A 1 700 ? -10.697 -7.547 34.690 1.00 94.62 700 LEU A O 1
ATOM 5302 N N . GLU A 1 701 ? -9.067 -6.785 36.038 1.00 92.25 701 GLU A N 1
ATOM 5303 C CA . GLU A 1 701 ? -9.972 -6.401 37.127 1.00 92.25 701 GLU A CA 1
ATOM 5304 C C . GLU A 1 701 ? -10.864 -5.238 36.669 1.00 92.25 701 GLU A C 1
ATOM 5306 O O . GLU A 1 701 ? -10.368 -4.216 36.188 1.00 92.25 701 GLU A O 1
ATOM 5311 N N . ASP A 1 702 ? -12.185 -5.433 36.745 1.00 91.19 702 ASP A N 1
ATOM 5312 C CA . ASP A 1 702 ? -13.211 -4.509 36.240 1.00 91.19 702 ASP A CA 1
ATOM 5313 C C . ASP A 1 702 ? -12.987 -4.048 34.786 1.00 91.19 702 ASP A C 1
ATOM 5315 O O . ASP A 1 702 ? -13.333 -2.926 34.403 1.00 91.19 702 ASP A O 1
ATOM 5319 N N . ALA A 1 703 ? -12.395 -4.907 33.950 1.00 96.00 703 ALA A N 1
ATOM 5320 C CA . ALA A 1 703 ? -12.147 -4.613 32.545 1.00 96.00 703 ALA A CA 1
ATOM 5321 C C . ALA A 1 703 ? -13.220 -5.205 31.623 1.00 96.00 703 ALA A C 1
ATOM 5323 O O . ALA A 1 703 ? -13.820 -6.245 31.901 1.00 96.00 703 ALA A O 1
ATOM 5324 N N . THR A 1 704 ? -13.405 -4.566 30.471 1.00 97.00 704 THR A N 1
ATOM 5325 C CA . THR A 1 704 ? -14.105 -5.141 29.317 1.00 97.00 704 THR A CA 1
ATOM 5326 C C . THR A 1 704 ? -13.114 -5.488 28.219 1.00 97.00 704 THR A C 1
ATOM 5328 O O . THR A 1 704 ? -12.184 -4.731 27.940 1.00 97.00 704 THR A O 1
ATOM 5331 N N . VAL A 1 705 ? -13.341 -6.613 27.555 1.00 97.75 705 VAL A N 1
ATOM 5332 C CA . VAL A 1 705 ? -12.577 -7.072 26.398 1.00 97.75 705 VAL A CA 1
ATOM 5333 C C . VAL A 1 705 ? -13.506 -7.121 25.196 1.00 97.75 705 VAL A C 1
ATOM 5335 O O . VAL A 1 705 ? -14.594 -7.687 25.278 1.00 97.75 705 VAL A O 1
ATOM 5338 N N . ILE A 1 706 ? -13.066 -6.545 24.083 1.00 98.19 706 ILE A N 1
ATOM 5339 C CA . ILE A 1 706 ? -13.769 -6.560 22.802 1.00 98.19 706 ILE A CA 1
ATOM 5340 C C . ILE A 1 706 ? -12.855 -7.237 21.781 1.00 98.19 706 ILE A C 1
ATOM 5342 O O . ILE A 1 706 ? -11.770 -6.734 21.514 1.00 98.19 706 ILE A O 1
ATOM 5346 N N . VAL A 1 707 ? -13.282 -8.354 21.197 1.00 98.38 707 VAL A N 1
ATOM 5347 C CA . VAL A 1 707 ? -12.598 -9.011 20.072 1.00 98.38 707 VAL A CA 1
ATOM 5348 C C . VAL A 1 707 ? -13.396 -8.738 18.805 1.00 98.38 707 VAL A C 1
ATOM 5350 O O . VAL A 1 707 ? -14.572 -9.091 18.718 1.00 98.38 707 VAL A O 1
ATOM 5353 N N . THR A 1 708 ? -12.770 -8.091 17.826 1.00 98.12 708 THR A N 1
ATOM 5354 C CA . THR A 1 708 ? -13.420 -7.686 16.575 1.00 98.12 708 THR A CA 1
ATOM 5355 C C . THR A 1 708 ? -12.464 -7.756 15.380 1.00 98.12 708 THR A C 1
ATOM 5357 O O . THR A 1 708 ? -11.305 -8.145 15.526 1.00 98.12 708 THR A O 1
ATOM 5360 N N . ALA A 1 709 ? -12.938 -7.378 14.196 1.00 97.56 709 ALA A N 1
ATOM 5361 C CA . ALA A 1 709 ? -12.104 -7.078 13.036 1.00 97.56 709 ALA A CA 1
ATOM 5362 C C . ALA A 1 709 ? -12.507 -5.735 12.419 1.00 97.56 709 ALA A C 1
ATOM 5364 O O . ALA A 1 709 ? -13.602 -5.216 12.640 1.00 97.56 709 ALA A O 1
ATOM 5365 N N . ASP A 1 710 ? -11.610 -5.163 11.632 1.00 95.12 710 ASP A N 1
ATOM 5366 C CA . ASP A 1 710 ? -11.844 -3.935 10.886 1.00 95.12 710 ASP A CA 1
ATOM 5367 C C . ASP A 1 710 ? -12.589 -4.206 9.571 1.00 95.12 710 ASP A C 1
ATOM 5369 O O . ASP A 1 710 ? -13.543 -3.498 9.247 1.00 95.12 710 ASP A O 1
ATOM 5373 N N . HIS A 1 711 ? -12.214 -5.262 8.851 1.00 93.69 711 HIS A N 1
ATOM 5374 C CA . HIS A 1 711 ? -12.901 -5.803 7.681 1.00 93.69 711 HIS A CA 1
ATOM 5375 C C . HIS A 1 711 ? -12.663 -7.313 7.541 1.00 93.69 711 HIS A C 1
ATOM 5377 O O . HIS A 1 711 ? -11.776 -7.885 8.168 1.00 93.69 711 HIS A O 1
ATOM 5383 N N . GLY A 1 712 ? -13.449 -7.973 6.689 1.00 90.38 712 GLY A N 1
ATOM 5384 C CA . GLY A 1 712 ? -13.168 -9.343 6.262 1.00 90.38 712 GLY A CA 1
ATOM 5385 C C . GLY A 1 712 ? -12.215 -9.410 5.062 1.00 90.38 712 GLY A C 1
ATOM 5386 O O . GLY A 1 712 ? -11.535 -8.447 4.710 1.00 90.38 712 GLY A O 1
ATOM 5387 N N . GLN A 1 713 ? -12.229 -10.553 4.380 1.00 87.00 713 GLN A N 1
ATOM 5388 C CA . GLN A 1 713 ? -11.488 -10.812 3.144 1.00 87.00 713 GLN A CA 1
ATOM 5389 C C . GLN A 1 713 ? -12.439 -11.371 2.077 1.00 87.00 713 GLN A C 1
ATOM 5391 O O . GLN A 1 713 ? -13.331 -12.180 2.340 1.00 87.00 713 GLN A O 1
ATOM 5396 N N . GLY A 1 714 ? -12.251 -10.923 0.847 1.00 77.50 714 GLY A N 1
ATOM 5397 C CA . GLY A 1 714 ? -13.031 -11.252 -0.331 1.00 77.50 714 GLY A CA 1
ATOM 5398 C C . GLY A 1 714 ? -12.715 -12.632 -0.894 1.00 77.50 714 GLY A C 1
ATOM 5399 O O . GLY A 1 714 ? -11.940 -13.417 -0.338 1.00 77.50 714 GLY A O 1
ATOM 5400 N N . ILE A 1 715 ? -13.345 -12.932 -2.030 1.00 67.31 715 ILE A N 1
ATOM 5401 C CA . ILE A 1 715 ? -13.072 -14.151 -2.795 1.00 67.31 715 ILE A CA 1
ATOM 5402 C C . ILE A 1 715 ? -11.681 -14.046 -3.422 1.00 67.31 715 ILE A C 1
ATOM 5404 O O . ILE A 1 715 ? -11.331 -13.026 -4.010 1.00 67.31 715 ILE A O 1
ATOM 5408 N N . GLY A 1 716 ? -10.890 -15.108 -3.280 1.00 64.50 716 GLY A N 1
ATOM 5409 C CA . GLY A 1 716 ? -9.543 -15.177 -3.827 1.00 64.50 716 GLY A CA 1
ATOM 5410 C C . GLY A 1 716 ? -8.480 -14.582 -2.905 1.00 64.50 716 GLY A C 1
ATOM 5411 O O . GLY A 1 716 ? -8.559 -14.655 -1.681 1.00 64.50 716 GLY A O 1
ATOM 5412 N N . ILE A 1 717 ? -7.426 -14.071 -3.528 1.00 61.84 717 ILE A N 1
ATOM 5413 C CA . ILE A 1 717 ? -6.181 -13.640 -2.898 1.00 61.84 717 ILE A CA 1
ATOM 5414 C C . ILE A 1 717 ? -6.127 -12.117 -2.914 1.00 61.84 717 ILE A C 1
ATOM 5416 O O . ILE A 1 717 ? -6.265 -11.520 -3.979 1.00 61.84 717 ILE A O 1
ATOM 5420 N N . GLY A 1 718 ? -5.826 -11.496 -1.775 1.00 59.91 718 GLY A N 1
ATOM 5421 C CA . GLY A 1 718 ? -5.586 -10.054 -1.741 1.00 59.91 718 GLY A CA 1
ATOM 5422 C C . GLY A 1 718 ? -6.831 -9.180 -1.660 1.00 59.91 718 GLY A C 1
ATOM 5423 O O . GLY A 1 718 ? -6.702 -7.975 -1.823 1.00 59.91 718 GLY A O 1
ATOM 5424 N N . GLY A 1 719 ? -8.011 -9.759 -1.457 1.00 63.50 719 GLY A N 1
ATOM 5425 C CA . GLY A 1 719 ? -9.271 -9.070 -1.680 1.00 63.50 719 GLY A CA 1
ATOM 5426 C C . GLY A 1 719 ? -9.827 -8.382 -0.443 1.00 63.50 719 GLY A C 1
ATOM 5427 O O . GLY A 1 719 ? -10.390 -9.058 0.395 1.00 63.50 719 GLY A O 1
ATOM 5428 N N . HIS A 1 720 ? -9.785 -7.057 -0.355 1.00 69.94 720 HIS A N 1
ATOM 5429 C CA . HIS A 1 720 ? -10.730 -6.296 0.472 1.00 69.94 720 HIS A CA 1
ATOM 5430 C C . HIS A 1 720 ? -10.883 -4.864 -0.068 1.00 69.94 720 HIS A C 1
ATOM 5432 O O . HIS A 1 720 ? -10.111 -4.428 -0.928 1.00 69.94 720 HIS A O 1
ATOM 5438 N N . GLY A 1 721 ? -11.899 -4.132 0.393 1.00 69.88 721 GLY A N 1
ATOM 5439 C CA . GLY A 1 721 ? -12.127 -2.724 0.047 1.00 69.88 721 GLY A CA 1
ATOM 5440 C C . GLY A 1 721 ? -13.344 -2.442 -0.838 1.00 69.88 721 GLY A C 1
ATOM 5441 O O . GLY A 1 721 ? -13.611 -1.272 -1.106 1.00 69.88 721 GLY A O 1
ATOM 5442 N N . HIS A 1 722 ? -14.105 -3.459 -1.262 1.00 69.25 722 HIS A N 1
ATOM 5443 C CA . HIS A 1 722 ? -15.271 -3.295 -2.151 1.00 69.25 722 HIS A CA 1
ATOM 5444 C C . HIS A 1 722 ? -16.583 -3.860 -1.620 1.00 69.25 722 HIS A C 1
ATOM 5446 O O . HIS A 1 722 ? -17.592 -3.801 -2.330 1.00 69.25 722 HIS A O 1
ATOM 5452 N N . MET A 1 723 ? -16.591 -4.358 -0.382 1.00 73.25 723 MET A N 1
ATOM 5453 C CA . MET A 1 723 ? -17.801 -4.851 0.278 1.00 73.25 723 MET A CA 1
ATOM 5454 C C . MET A 1 723 ? -18.377 -6.070 -0.446 1.00 73.25 723 MET A C 1
ATOM 5456 O O . MET A 1 723 ? -19.587 -6.173 -0.645 1.00 73.25 723 MET A O 1
ATOM 5460 N N . SER A 1 724 ? -17.525 -7.014 -0.867 1.00 74.94 724 SER A N 1
ATOM 5461 C CA . SER A 1 724 ? -18.046 -8.351 -1.166 1.00 74.94 724 SER A CA 1
ATOM 5462 C C . SER A 1 724 ? -18.643 -8.956 0.115 1.00 74.94 724 SER A C 1
ATOM 5464 O O . SER A 1 724 ? -18.194 -8.599 1.202 1.00 74.94 724 SER A O 1
ATOM 5466 N N . PRO A 1 725 ? -19.647 -9.850 0.048 1.00 76.50 725 PRO A N 1
ATOM 5467 C CA . PRO A 1 725 ? -20.333 -10.335 1.250 1.00 76.50 725 PRO A CA 1
ATOM 5468 C C . PRO A 1 725 ? -19.403 -10.839 2.367 1.00 76.50 725 PRO A C 1
ATOM 5470 O O . PRO A 1 725 ? -19.675 -10.585 3.536 1.00 76.50 725 PRO A O 1
ATOM 5473 N N . SER A 1 726 ? -18.279 -11.476 2.015 1.00 81.06 726 SER A N 1
ATOM 5474 C CA . SER A 1 726 ? -17.282 -11.961 2.976 1.00 81.06 726 SER A CA 1
ATOM 5475 C C . SER A 1 726 ? -16.352 -10.878 3.543 1.00 81.06 726 SER A C 1
ATOM 5477 O O . SER A 1 726 ? -15.680 -11.122 4.535 1.00 81.06 726 SER A O 1
ATOM 5479 N N . GLU A 1 727 ? -16.303 -9.686 2.944 1.00 84.25 727 GLU A N 1
ATOM 5480 C CA . GLU A 1 727 ? -15.585 -8.515 3.473 1.00 84.25 727 GLU A CA 1
ATOM 5481 C C . GLU A 1 727 ? -16.428 -7.709 4.466 1.00 84.25 727 GLU A C 1
ATOM 5483 O O . GLU A 1 727 ? -15.870 -7.001 5.299 1.00 84.25 727 GLU A O 1
ATOM 5488 N N . ILE A 1 728 ? -17.761 -7.771 4.342 1.00 87.62 728 ILE A N 1
ATOM 5489 C CA . ILE A 1 728 ? -18.670 -6.872 5.063 1.00 87.62 728 ILE A CA 1
ATOM 5490 C C . ILE A 1 728 ? -18.766 -7.245 6.539 1.00 87.62 728 ILE A C 1
ATOM 5492 O O . ILE A 1 728 ? -18.661 -6.364 7.390 1.00 87.62 728 ILE A O 1
ATOM 5496 N N . VAL A 1 729 ? -19.055 -8.517 6.822 1.00 91.00 729 VAL A N 1
ATOM 5497 C CA . VAL A 1 729 ? -19.393 -8.979 8.172 1.00 91.00 729 VAL A CA 1
ATOM 5498 C C . VAL A 1 729 ? -18.124 -9.387 8.909 1.00 91.00 729 VAL A C 1
ATOM 5500 O O . VAL A 1 729 ? -17.407 -10.297 8.484 1.00 91.00 729 VAL A O 1
ATOM 5503 N N . VAL A 1 730 ? -17.877 -8.715 10.027 1.00 95.00 730 VAL A N 1
ATOM 5504 C CA . VAL A 1 730 ? -16.711 -8.904 10.893 1.00 95.00 730 VAL A CA 1
ATOM 5505 C C . VAL A 1 730 ? -17.130 -9.543 12.219 1.00 95.00 730 VAL A C 1
ATOM 5507 O O . VAL A 1 730 ? -18.275 -9.367 12.645 1.00 95.00 730 VAL A O 1
ATOM 5510 N N . PRO A 1 731 ? -16.254 -10.328 12.869 1.00 96.38 731 PRO A N 1
ATOM 5511 C CA . PRO A 1 731 ? -16.532 -10.844 14.203 1.00 96.38 731 PRO A CA 1
ATOM 5512 C C . PRO A 1 731 ? -16.691 -9.699 15.208 1.00 96.38 731 PRO A C 1
ATOM 5514 O O . PRO A 1 731 ? -16.061 -8.658 15.056 1.00 96.38 731 PRO A O 1
ATOM 5517 N N . CYS A 1 732 ? -17.513 -9.896 16.238 1.00 97.12 732 CYS A N 1
ATOM 5518 C CA . CYS A 1 732 ? -17.645 -8.961 17.351 1.00 97.12 732 CYS A CA 1
ATOM 5519 C C . CYS A 1 732 ? -18.115 -9.696 18.606 1.00 97.12 732 CYS A C 1
ATOM 5521 O O . CYS A 1 732 ? -19.264 -10.131 18.687 1.00 97.12 732 CYS A O 1
ATOM 5523 N N . ILE A 1 733 ? -17.213 -9.847 19.572 1.00 97.00 733 ILE A N 1
ATOM 5524 C CA . ILE A 1 733 ? -17.467 -10.497 20.856 1.00 97.00 733 ILE A CA 1
ATOM 5525 C C . ILE A 1 733 ? -17.025 -9.545 21.965 1.00 97.00 733 ILE A C 1
ATOM 5527 O O . ILE A 1 733 ? -15.894 -9.062 21.947 1.00 97.00 733 ILE A O 1
ATOM 5531 N N . LEU A 1 734 ? -17.902 -9.287 22.930 1.00 96.94 734 LEU A N 1
ATOM 5532 C CA . LEU A 1 734 ? -17.625 -8.480 24.114 1.00 96.94 734 LEU A CA 1
ATOM 5533 C C . LEU A 1 734 ? -17.727 -9.370 25.353 1.00 96.94 734 LEU A C 1
ATOM 5535 O O . LEU A 1 734 ? -18.629 -10.197 25.430 1.00 96.94 734 LEU A O 1
ATOM 5539 N N . ALA A 1 735 ? -16.849 -9.199 26.337 1.00 95.31 735 ALA A N 1
ATOM 5540 C CA . ALA A 1 735 ? -16.928 -9.906 27.617 1.00 95.31 735 ALA A CA 1
ATOM 5541 C C . ALA A 1 735 ? -16.287 -9.089 28.747 1.00 95.31 735 ALA A C 1
ATOM 5543 O O . ALA A 1 735 ? -15.325 -8.358 28.512 1.00 95.31 735 ALA A O 1
ATOM 5544 N N . GLY A 1 736 ? -16.775 -9.251 29.979 1.00 93.56 736 GLY A N 1
ATOM 5545 C CA . GLY A 1 736 ? -16.239 -8.573 31.166 1.00 93.56 736 GLY A CA 1
ATOM 5546 C C . GLY A 1 736 ? -17.237 -7.610 31.810 1.00 93.56 736 GLY A C 1
ATOM 5547 O O . GLY A 1 736 ? -18.446 -7.819 31.722 1.00 93.56 736 GLY A O 1
ATOM 5548 N N . ALA A 1 737 ? -16.726 -6.583 32.490 1.00 91.50 737 ALA A N 1
ATOM 5549 C CA . ALA A 1 737 ? -17.532 -5.638 33.266 1.00 91.50 737 ALA A CA 1
ATOM 5550 C C . ALA A 1 737 ? -18.646 -4.984 32.424 1.00 91.50 737 ALA A C 1
ATOM 5552 O O . ALA A 1 737 ? -18.402 -4.481 31.334 1.00 91.50 737 ALA A O 1
ATOM 5553 N N . GLY A 1 738 ? -19.883 -5.007 32.923 1.00 86.50 738 GLY A N 1
ATOM 5554 C CA . GLY A 1 738 ? -21.048 -4.447 32.227 1.00 86.50 738 GLY A CA 1
ATOM 5555 C C . GLY A 1 738 ? -21.604 -5.287 31.073 1.00 86.50 738 GLY A C 1
ATOM 5556 O O . GLY A 1 738 ? -22.694 -4.998 30.588 1.00 86.50 738 GLY A O 1
ATOM 5557 N N . ILE A 1 739 ? -20.920 -6.340 30.623 1.00 91.38 739 ILE A N 1
ATOM 5558 C CA . ILE A 1 739 ? -21.371 -7.134 29.475 1.00 91.38 739 ILE A CA 1
ATOM 5559 C C . ILE A 1 739 ? -22.256 -8.297 29.933 1.00 91.38 739 ILE A C 1
ATOM 5561 O O . ILE A 1 739 ? -21.924 -9.017 30.874 1.00 91.38 739 ILE A O 1
ATOM 5565 N N . ALA A 1 740 ? -23.389 -8.490 29.251 1.00 86.69 740 ALA A N 1
ATOM 5566 C CA . ALA A 1 740 ? -24.273 -9.623 29.503 1.00 86.69 740 ALA A CA 1
ATOM 5567 C C . ALA A 1 740 ? -23.583 -10.947 29.126 1.00 86.69 740 ALA A C 1
ATOM 5569 O O . ALA A 1 740 ? -22.821 -11.019 28.167 1.00 86.69 740 ALA A O 1
ATOM 5570 N N . SER A 1 741 ? -23.851 -12.010 29.879 1.00 86.94 741 SER A N 1
ATOM 5571 C CA . SER A 1 741 ? -23.245 -13.321 29.632 1.00 86.94 741 SER A CA 1
ATOM 5572 C C . SER A 1 741 ? -24.160 -14.198 28.778 1.00 86.94 741 SER A C 1
ATOM 5574 O O . SER A 1 741 ? -25.338 -14.354 29.097 1.00 86.94 741 SER A O 1
ATOM 5576 N N . GLY A 1 742 ? -23.614 -14.794 27.717 1.00 84.25 742 GLY A N 1
ATOM 5577 C CA . GLY A 1 742 ? -24.305 -15.752 26.851 1.00 84.25 742 GLY A CA 1
ATOM 5578 C C . GLY A 1 742 ? -25.327 -15.134 25.890 1.00 84.25 742 GLY A C 1
ATOM 5579 O O . GLY A 1 742 ? -26.152 -15.865 25.341 1.00 84.25 742 GLY A O 1
ATOM 5580 N N . ALA A 1 743 ? -25.302 -13.814 25.688 1.00 87.69 743 ALA A N 1
ATOM 5581 C CA . ALA A 1 743 ? -26.210 -13.125 24.775 1.00 87.69 743 ALA A CA 1
ATOM 5582 C C . ALA A 1 743 ? -25.689 -13.168 23.327 1.00 87.69 743 ALA A C 1
ATOM 5584 O O . ALA A 1 743 ? -24.486 -13.105 23.069 1.00 87.69 743 ALA A O 1
ATOM 5585 N N . SER A 1 744 ? -26.600 -13.249 22.358 1.00 90.69 744 SER A N 1
ATOM 5586 C CA . SER A 1 744 ? -26.267 -13.197 20.934 1.00 90.69 744 SER A CA 1
ATOM 5587 C C . SER A 1 744 ? -27.289 -12.352 20.191 1.00 90.69 744 SER A C 1
ATOM 5589 O O . SER A 1 744 ? -28.492 -12.505 20.392 1.00 90.69 744 SER A O 1
ATOM 5591 N N . HIS A 1 745 ? -26.780 -11.463 19.350 1.00 91.12 745 HIS A N 1
ATOM 5592 C CA . HIS A 1 745 ? -27.524 -10.433 18.642 1.00 91.12 745 HIS A CA 1
ATOM 5593 C C . HIS A 1 745 ? -27.259 -10.553 17.139 1.00 91.12 745 HIS A C 1
ATOM 5595 O O . HIS A 1 745 ? -26.114 -10.741 16.707 1.00 91.12 745 HIS A O 1
ATOM 5601 N N . ASP A 1 746 ? -28.305 -10.472 16.322 1.00 90.31 746 ASP A N 1
ATOM 5602 C CA . ASP A 1 746 ? -28.232 -10.580 14.858 1.00 90.31 746 ASP A CA 1
ATOM 5603 C C . ASP A 1 746 ? -28.691 -9.310 14.129 1.00 90.31 746 ASP A C 1
ATOM 5605 O O . ASP A 1 746 ? -28.561 -9.203 12.897 1.00 90.31 746 ASP A O 1
ATOM 5609 N N . GLU A 1 747 ? -29.147 -8.304 14.880 1.00 88.50 747 GLU A N 1
ATOM 5610 C CA . GLU A 1 747 ? -29.501 -7.011 14.330 1.00 88.50 747 GLU A CA 1
ATOM 5611 C C . GLU A 1 747 ? -28.304 -6.368 13.603 1.00 88.50 747 GLU A C 1
ATOM 5613 O O . GLU A 1 747 ? -27.149 -6.524 14.014 1.00 88.50 747 GLU A O 1
ATOM 5618 N N . PRO A 1 748 ? -28.537 -5.636 12.497 1.00 88.38 748 PRO A N 1
ATOM 5619 C CA . PRO A 1 748 ? -27.458 -4.970 11.783 1.00 88.38 748 PRO A CA 1
ATOM 5620 C C . PRO A 1 748 ? -26.757 -3.933 12.668 1.00 88.38 748 PRO A C 1
ATOM 5622 O O . PRO A 1 748 ? -27.368 -2.950 13.093 1.00 88.38 748 PRO A O 1
ATOM 5625 N N . ARG A 1 749 ? -25.456 -4.127 12.886 1.00 91.88 749 ARG A N 1
ATOM 5626 C CA . ARG A 1 749 ? -24.577 -3.186 13.594 1.00 91.88 749 ARG A CA 1
ATOM 5627 C C . ARG A 1 749 ? -23.422 -2.747 12.708 1.00 91.88 749 ARG A C 1
ATOM 5629 O O . ARG A 1 749 ? -23.182 -3.331 11.649 1.00 91.88 749 ARG A O 1
ATOM 5636 N N . SER A 1 750 ? -22.705 -1.709 13.118 1.00 93.44 750 SER A N 1
ATOM 5637 C CA . SER A 1 750 ? -21.582 -1.143 12.364 1.00 93.44 750 SER A CA 1
ATOM 5638 C C . SER A 1 750 ? -20.342 -1.029 13.240 1.00 93.44 750 SER A C 1
ATOM 5640 O O . SER A 1 750 ? -20.452 -0.741 14.423 1.00 93.44 750 SER A O 1
ATOM 5642 N N . ILE A 1 751 ? -19.140 -1.159 12.675 1.00 95.12 751 ILE A N 1
ATOM 5643 C CA . ILE A 1 751 ? -17.889 -0.927 13.425 1.00 95.12 751 ILE A CA 1
ATOM 5644 C C . ILE A 1 751 ? -17.809 0.481 14.048 1.00 95.12 751 ILE A C 1
ATOM 5646 O O . ILE A 1 751 ? -17.056 0.691 14.992 1.00 95.12 751 ILE A O 1
ATOM 5650 N N . THR A 1 752 ? -18.608 1.441 13.567 1.00 95.38 752 THR A N 1
ATOM 5651 C CA . THR A 1 752 ? -18.778 2.769 14.191 1.00 95.38 752 THR A CA 1
ATOM 5652 C C . THR A 1 752 ? -19.350 2.703 15.611 1.00 95.38 752 THR A C 1
ATOM 5654 O O . THR A 1 752 ? -19.164 3.631 16.392 1.00 95.38 752 THR A O 1
ATOM 5657 N N . ASP A 1 753 ? -20.023 1.607 15.961 1.00 95.25 753 ASP A N 1
ATOM 5658 C CA . ASP A 1 753 ? -20.617 1.357 17.277 1.00 95.25 753 ASP A CA 1
ATOM 5659 C C . ASP A 1 753 ? -19.544 1.116 18.353 1.00 95.25 753 ASP A C 1
ATOM 5661 O O . ASP A 1 753 ? -19.798 1.310 19.543 1.00 95.25 753 ASP A O 1
ATOM 5665 N N . ILE A 1 754 ? -18.314 0.763 17.955 1.00 96.88 754 ILE A N 1
ATOM 5666 C CA . ILE A 1 754 ? -17.210 0.477 18.879 1.00 96.88 754 ILE A CA 1
ATOM 5667 C C . ILE A 1 754 ? -16.822 1.722 19.684 1.00 96.88 754 ILE A C 1
ATOM 5669 O O . ILE A 1 754 ? -16.815 1.649 20.908 1.00 96.88 754 ILE A O 1
ATOM 5673 N N . ALA A 1 755 ? -16.575 2.879 19.054 1.00 96.38 755 ALA A N 1
ATOM 5674 C CA . ALA A 1 755 ? -16.234 4.105 19.790 1.00 96.38 755 ALA A CA 1
ATOM 5675 C C . ALA A 1 755 ? -17.325 4.516 20.789 1.00 96.38 755 ALA A C 1
ATOM 5677 O O . ALA A 1 755 ? -17.011 4.877 21.920 1.00 96.38 755 ALA A O 1
ATOM 5678 N N . ALA A 1 756 ? -18.600 4.432 20.389 1.00 94.50 756 ALA A N 1
ATOM 5679 C CA . ALA A 1 756 ? -19.730 4.735 21.269 1.00 94.50 756 ALA A CA 1
ATOM 5680 C C . ALA A 1 756 ? -19.790 3.771 22.464 1.00 94.50 756 ALA A C 1
ATOM 5682 O O . ALA A 1 756 ? -19.999 4.197 23.596 1.00 94.50 756 ALA A O 1
ATOM 5683 N N . THR A 1 757 ? -19.551 2.482 22.218 1.00 95.38 757 THR A N 1
ATOM 5684 C CA . THR A 1 757 ? -19.541 1.443 23.254 1.00 95.38 757 THR A CA 1
ATOM 5685 C C . THR A 1 757 ? -18.376 1.619 24.225 1.00 95.38 757 THR A C 1
ATOM 5687 O O . THR A 1 757 ? -18.567 1.525 25.432 1.00 95.38 757 THR A O 1
ATOM 5690 N N . VAL A 1 758 ? -17.173 1.924 23.732 1.00 96.69 758 VAL A N 1
ATOM 5691 C CA . VAL A 1 758 ? -16.011 2.166 24.599 1.00 96.69 758 VAL A CA 1
ATOM 5692 C C . VAL A 1 758 ? -16.208 3.433 25.435 1.00 96.69 758 VAL A C 1
ATOM 5694 O O . VAL A 1 758 ? -15.926 3.413 26.631 1.00 96.69 758 VAL A O 1
ATOM 5697 N N . ALA A 1 759 ? -16.726 4.512 24.836 1.00 95.50 759 ALA A N 1
ATOM 5698 C CA . ALA A 1 759 ? -17.036 5.745 25.556 1.00 95.50 759 ALA A CA 1
ATOM 5699 C C . ALA A 1 759 ? -18.053 5.500 26.683 1.00 95.50 759 ALA A C 1
ATOM 5701 O O . ALA A 1 759 ? -17.802 5.875 27.829 1.00 95.50 759 ALA A O 1
ATOM 5702 N N . TYR A 1 760 ? -19.131 4.768 26.374 1.00 93.88 760 TYR A N 1
ATOM 5703 C CA . TYR A 1 760 ? -20.133 4.317 27.341 1.00 93.88 760 TYR A CA 1
ATOM 5704 C C . TYR A 1 760 ? -19.490 3.530 28.491 1.00 93.88 760 TYR A C 1
ATOM 5706 O O . TYR A 1 760 ? -19.668 3.879 29.651 1.00 93.88 760 TYR A O 1
ATOM 5714 N N . LEU A 1 761 ? -18.682 2.509 28.200 1.00 94.38 761 LEU A N 1
ATOM 5715 C CA . LEU A 1 761 ? -18.056 1.678 29.236 1.00 94.38 761 LEU A CA 1
ATOM 5716 C C . LEU A 1 761 ? -17.108 2.467 30.149 1.00 94.38 761 LEU A C 1
ATOM 5718 O O . LEU A 1 761 ? -17.068 2.219 31.352 1.00 94.38 761 LEU A O 1
ATOM 5722 N N . LEU A 1 762 ? -16.362 3.426 29.596 1.00 95.12 762 LEU A N 1
ATOM 5723 C CA . LEU A 1 762 ? -15.404 4.244 30.347 1.00 95.12 762 LEU A CA 1
ATOM 5724 C C . LEU A 1 762 ? -16.034 5.472 31.024 1.00 95.12 762 LEU A C 1
ATOM 5726 O O . LEU A 1 762 ? -15.314 6.193 31.723 1.00 95.12 762 LEU A O 1
ATOM 5730 N N . GLY A 1 763 ? -17.337 5.708 30.831 1.00 93.38 763 GLY A N 1
ATOM 5731 C CA . GLY A 1 763 ? -18.069 6.834 31.415 1.00 93.38 763 GLY A CA 1
ATOM 5732 C C . GLY A 1 763 ? -17.661 8.194 30.846 1.00 93.38 763 GLY A C 1
ATOM 5733 O O . GLY A 1 763 ? -17.683 9.186 31.568 1.00 93.38 763 GLY A O 1
ATOM 5734 N N . VAL A 1 764 ? -17.246 8.251 29.578 1.00 94.44 764 VAL A N 1
ATOM 5735 C CA . VAL A 1 764 ? -16.841 9.490 28.888 1.00 94.44 764 VAL A CA 1
ATOM 5736 C C . VAL A 1 764 ? -17.845 9.851 27.788 1.00 94.44 764 VAL A C 1
ATOM 5738 O O . VAL A 1 764 ? -18.526 8.956 27.279 1.00 94.44 764 VAL A O 1
ATOM 5741 N N . PRO A 1 765 ? -17.963 11.133 27.391 1.00 94.00 765 PRO A N 1
ATOM 5742 C CA . PRO A 1 765 ? -18.798 11.499 26.249 1.00 94.00 765 PRO A CA 1
ATOM 5743 C C . PRO A 1 765 ? -18.317 10.789 24.970 1.00 94.00 765 PRO A C 1
ATOM 5745 O O . PRO A 1 765 ? -17.130 10.491 24.835 1.00 94.00 765 PRO A O 1
ATOM 5748 N N . PRO A 1 766 ? -19.200 10.486 24.005 1.00 93.81 766 PRO A N 1
ATOM 5749 C CA . PRO A 1 766 ? -18.757 9.952 22.724 1.00 93.81 766 PRO A CA 1
ATOM 5750 C C . PRO A 1 766 ? -18.036 11.053 21.924 1.00 93.81 766 PRO A C 1
ATOM 5752 O O . PRO A 1 766 ? -18.363 12.229 22.096 1.00 93.81 766 PRO A O 1
ATOM 5755 N N . PRO A 1 767 ? -17.130 10.709 20.985 1.00 95.38 767 PRO A N 1
ATOM 5756 C CA . PRO A 1 767 ? -16.567 11.707 20.081 1.00 95.38 767 PRO A CA 1
ATOM 5757 C C . PRO A 1 767 ? -17.674 12.488 19.361 1.00 95.38 767 PRO A C 1
ATOM 5759 O O . PRO A 1 767 ? -18.661 11.911 18.903 1.00 95.38 767 PRO A O 1
ATOM 5762 N N . SER A 1 768 ? -17.505 13.796 19.217 1.00 93.75 768 SER A N 1
ATOM 5763 C CA . SER A 1 768 ? -18.521 14.742 18.727 1.00 93.75 768 SER A CA 1
ATOM 5764 C C . SER A 1 768 ? -19.125 14.402 17.358 1.00 93.75 768 SER A C 1
ATOM 5766 O O . SER A 1 768 ? -20.286 14.715 17.085 1.00 93.75 768 SER A O 1
ATOM 5768 N N . ALA A 1 769 ? -18.364 13.746 16.479 1.00 94.38 769 ALA A N 1
ATOM 5769 C CA . ALA A 1 769 ? -18.828 13.324 15.156 1.00 94.38 769 ALA A CA 1
ATOM 5770 C C . ALA A 1 769 ? -19.449 11.914 15.125 1.00 94.38 769 ALA A C 1
ATOM 5772 O O . ALA A 1 769 ? -19.896 11.489 14.048 1.00 94.38 769 ALA A O 1
ATOM 5773 N N . SER A 1 770 ? -19.473 11.215 16.265 1.00 94.69 770 SER A N 1
ATOM 5774 C CA . SER A 1 770 ? -19.913 9.829 16.407 1.00 94.69 770 SER A CA 1
ATOM 5775 C C . SER A 1 770 ? -21.390 9.657 16.045 1.00 94.69 770 SER A C 1
ATOM 5777 O O . SER A 1 770 ? -22.249 10.477 16.382 1.00 94.69 770 SER A O 1
ATOM 5779 N N . VAL A 1 771 ? -21.670 8.581 15.317 1.00 93.19 771 VAL A N 1
ATOM 5780 C CA . VAL A 1 771 ? -23.013 8.140 14.899 1.00 93.19 771 VAL A CA 1
ATOM 5781 C C . VAL A 1 771 ? -23.298 6.691 15.309 1.00 93.19 771 VAL A C 1
ATOM 5783 O O . VAL A 1 771 ? -24.306 6.111 14.898 1.00 93.19 771 VAL A O 1
ATOM 5786 N N . GLY A 1 772 ? -22.371 6.089 16.059 1.00 89.81 772 GLY A N 1
ATOM 5787 C CA . GLY A 1 772 ? -22.464 4.718 16.536 1.00 89.81 772 GLY A CA 1
ATOM 5788 C C . GLY A 1 772 ? -23.474 4.564 17.667 1.00 89.81 772 GLY A C 1
ATOM 5789 O O . GLY A 1 772 ? -23.723 5.480 18.445 1.00 89.81 772 GLY A O 1
ATOM 5790 N N . GLN A 1 773 ? -24.050 3.379 17.790 1.00 89.31 773 GLN A N 1
ATOM 5791 C CA . GLN A 1 773 ? -24.899 3.027 18.921 1.00 89.31 773 GLN A CA 1
ATOM 5792 C C . GLN A 1 773 ? -24.133 2.152 19.906 1.00 89.31 773 GLN A C 1
ATOM 5794 O O . GLN A 1 773 ? -23.279 1.367 19.515 1.00 89.31 773 GLN A O 1
ATOM 5799 N N . VAL A 1 774 ? -24.451 2.264 21.193 1.00 90.62 774 VAL A N 1
ATOM 5800 C CA . VAL A 1 774 ? -23.864 1.387 22.212 1.00 90.62 774 VAL A CA 1
ATOM 5801 C C . VAL A 1 774 ? -24.320 -0.044 21.948 1.00 90.62 774 VAL A C 1
ATOM 5803 O O . VAL A 1 774 ? -25.520 -0.316 21.902 1.00 90.62 774 VAL A O 1
ATOM 5806 N N . LEU A 1 775 ? -23.377 -0.962 21.756 1.00 89.94 775 LEU A N 1
ATOM 5807 C CA . LEU A 1 775 ? -23.643 -2.396 21.707 1.00 89.94 775 LEU A CA 1
ATOM 5808 C C . LEU A 1 775 ? -24.134 -2.829 23.094 1.00 89.94 775 LEU A C 1
ATOM 5810 O O . LEU A 1 775 ? -23.389 -2.668 24.047 1.00 89.94 775 LEU A O 1
ATOM 5814 N N . ALA A 1 776 ? -25.377 -3.318 23.195 1.00 67.06 776 ALA A N 1
ATOM 5815 C CA . ALA A 1 776 ? -26.105 -3.696 24.411 1.00 67.06 776 ALA A CA 1
ATOM 5816 C C . ALA A 1 776 ? -25.202 -4.261 25.527 1.00 67.06 776 ALA A C 1
ATOM 5818 O O . ALA A 1 776 ? -24.871 -5.448 25.574 1.00 67.06 776 ALA A O 1
ATOM 5819 N N . VAL A 1 777 ? -24.811 -3.352 26.420 1.00 63.53 777 VAL A N 1
ATOM 5820 C CA . VAL A 1 777 ? -24.060 -3.576 27.654 1.00 63.53 777 VAL A CA 1
ATOM 5821 C C . VAL A 1 777 ? -25.111 -3.793 28.735 1.00 63.53 777 VAL A C 1
ATOM 5823 O O . VAL A 1 777 ? -25.698 -2.807 29.141 1.00 63.53 777 VAL A O 1
ATOM 5826 N N . GLY A 1 778 ? -25.434 -5.039 29.109 1.00 53.72 778 GLY A N 1
ATOM 5827 C CA . GLY A 1 778 ? -26.103 -5.436 30.371 1.00 53.72 778 GLY A CA 1
ATOM 5828 C C . GLY A 1 778 ? -27.379 -4.715 30.850 1.00 53.72 778 GLY A C 1
ATOM 5829 O O . GLY A 1 778 ? -27.847 -5.003 31.946 1.00 53.72 778 GLY A O 1
ATOM 5830 N N . VAL A 1 779 ? -27.941 -3.793 30.080 1.00 45.53 779 VAL A N 1
ATOM 5831 C CA . VAL A 1 779 ? -29.065 -2.942 30.450 1.00 45.53 779 VAL A CA 1
ATOM 5832 C C . VAL A 1 779 ? -30.273 -3.514 29.723 1.00 45.53 779 VAL A C 1
ATOM 5834 O O . VAL A 1 779 ? -30.399 -3.364 28.506 1.00 45.53 779 VAL A O 1
ATOM 5837 N N . GLU A 1 780 ? -31.169 -4.175 30.465 1.00 43.47 780 GLU A N 1
ATOM 5838 C CA . GLU A 1 780 ? -32.590 -4.065 30.128 1.00 43.47 780 GLU A CA 1
ATOM 5839 C C . GLU A 1 780 ? -32.821 -2.572 29.948 1.00 43.47 780 GLU A C 1
ATOM 5841 O O . GLU A 1 780 ? -32.583 -1.808 30.883 1.00 43.47 780 GLU A O 1
ATOM 5846 N N . ALA A 1 781 ? -33.123 -2.142 28.723 1.00 41.25 781 ALA A N 1
ATOM 5847 C CA . ALA A 1 781 ? -33.463 -0.760 28.475 1.00 41.25 781 ALA A CA 1
ATOM 5848 C C . ALA A 1 781 ? -34.650 -0.441 29.382 1.00 41.25 781 ALA A C 1
ATOM 5850 O O . ALA A 1 781 ? -35.784 -0.749 29.040 1.00 41.25 781 ALA A O 1
ATOM 5851 N N . ASP A 1 782 ? -34.386 0.155 30.542 1.00 46.47 782 ASP A N 1
ATOM 5852 C CA . ASP A 1 782 ? -35.368 0.980 31.209 1.00 46.47 782 ASP A CA 1
ATOM 5853 C C . ASP A 1 782 ? -35.501 2.168 30.262 1.00 46.47 782 ASP A C 1
ATOM 5855 O O . ASP A 1 782 ? -34.712 3.125 30.280 1.00 46.47 782 ASP A O 1
ATOM 5859 N N . GLU A 1 783 ? -36.339 2.017 29.234 1.00 50.12 783 GLU A N 1
ATOM 5860 C CA . GLU A 1 783 ? -36.656 3.131 28.370 1.00 50.12 783 GLU A CA 1
ATOM 5861 C C . GLU A 1 783 ? -37.295 4.140 29.315 1.00 50.12 783 GLU A C 1
ATOM 5863 O O . GLU A 1 783 ? -38.347 3.886 29.887 1.00 50.12 783 GLU A O 1
ATOM 5868 N N . GLY A 1 784 ? -36.600 5.251 29.585 1.00 59.22 784 GLY A N 1
ATOM 5869 C CA . GLY A 1 784 ? -37.164 6.295 30.430 1.00 59.22 784 GLY A CA 1
ATOM 5870 C C . GLY A 1 784 ? -38.568 6.679 29.942 1.00 59.22 784 GLY A C 1
ATOM 5871 O O . GLY A 1 784 ? -38.918 6.397 28.792 1.00 59.22 784 GLY A O 1
ATOM 5872 N N . PRO A 1 785 ? -39.376 7.332 30.787 1.00 75.38 785 PRO A N 1
ATOM 5873 C CA . PRO A 1 785 ? -40.795 7.534 30.525 1.00 75.38 785 PRO A CA 1
ATOM 5874 C C . PRO A 1 785 ? -41.046 8.112 29.123 1.00 75.38 785 PRO A C 1
ATOM 5876 O O . PRO A 1 785 ? -40.454 9.118 28.725 1.00 75.38 785 PRO A O 1
ATOM 5879 N N . ILE A 1 786 ? -41.925 7.462 28.364 1.00 87.12 786 ILE A N 1
ATOM 5880 C CA . ILE A 1 786 ? -42.263 7.802 26.982 1.00 87.12 786 ILE A CA 1
ATOM 5881 C C . ILE A 1 786 ? -43.439 8.772 26.994 1.00 87.12 786 ILE A C 1
ATOM 5883 O O . ILE A 1 786 ? -44.526 8.431 27.451 1.00 87.12 786 ILE A O 1
ATOM 5887 N N . ALA A 1 787 ? -43.261 9.973 26.447 1.00 92.25 787 ALA A N 1
ATOM 5888 C CA . ALA A 1 787 ? -44.352 10.932 26.297 1.00 92.25 787 ALA A CA 1
ATOM 5889 C C . ALA A 1 787 ? -45.062 10.767 24.940 1.00 92.25 787 ALA A C 1
ATOM 5891 O O . ALA A 1 787 ? -44.438 10.870 23.883 1.00 92.25 787 ALA A O 1
ATOM 5892 N N . VAL A 1 788 ? -46.379 10.559 24.959 1.00 95.31 788 VAL A N 1
ATOM 5893 C CA . VAL A 1 788 ? -47.240 10.555 23.767 1.00 95.31 788 VAL A CA 1
ATOM 5894 C C . VAL A 1 788 ? -48.030 11.856 23.740 1.00 95.31 788 VAL A C 1
ATOM 5896 O O . VAL A 1 788 ? -48.943 12.046 24.540 1.00 95.31 788 VAL A O 1
ATOM 5899 N N . ILE A 1 789 ? -47.682 12.747 22.812 1.00 97.00 789 ILE A N 1
ATOM 5900 C CA . ILE A 1 789 ? -48.337 14.048 22.649 1.00 97.00 789 ILE A CA 1
ATOM 5901 C C . ILE A 1 789 ? -49.418 13.937 21.574 1.00 97.00 789 ILE A C 1
ATOM 5903 O O . ILE A 1 789 ? -49.126 13.603 20.424 1.00 97.00 789 ILE A O 1
ATOM 5907 N N . ILE A 1 790 ? -50.658 14.253 21.937 1.00 97.06 790 ILE A N 1
ATOM 5908 C CA . ILE A 1 790 ? -51.831 14.212 21.061 1.00 97.06 790 ILE A CA 1
ATOM 5909 C C . ILE A 1 790 ? -52.427 15.622 20.969 1.00 97.06 790 ILE A C 1
ATOM 5911 O O . ILE A 1 790 ? -53.185 16.038 21.846 1.00 97.06 790 ILE A O 1
ATOM 5915 N N . PRO A 1 791 ? -52.102 16.379 19.913 1.00 96.81 791 PRO A N 1
ATOM 5916 C CA . PRO A 1 791 ? -52.838 17.583 19.556 1.00 96.81 791 PRO A CA 1
ATOM 5917 C C . PRO A 1 791 ? -54.282 17.233 19.184 1.00 96.81 791 PRO A C 1
ATOM 5919 O O . PRO A 1 791 ? -54.503 16.320 18.387 1.00 96.81 791 PRO A O 1
ATOM 5922 N N . ALA A 1 792 ? -55.252 17.961 19.724 1.00 96.19 792 ALA A N 1
ATOM 5923 C CA . ALA A 1 792 ? -56.673 17.727 19.497 1.00 96.19 792 ALA A CA 1
ATOM 5924 C C . ALA A 1 792 ? -57.404 19.048 19.217 1.00 96.19 792 ALA A C 1
ATOM 5926 O O . ALA A 1 792 ? -57.120 20.060 19.851 1.00 96.19 792 ALA A O 1
ATOM 5927 N N . TYR A 1 793 ? -58.343 19.040 18.268 1.00 96.69 793 TYR A N 1
ATOM 5928 C CA . TYR A 1 793 ? -59.234 20.168 17.990 1.00 96.69 793 TYR A CA 1
ATOM 5929 C C . TYR A 1 793 ? -60.605 19.650 17.546 1.00 96.69 793 TYR A C 1
ATOM 5931 O O . TYR A 1 793 ? -60.722 19.113 16.447 1.00 96.69 793 TYR A O 1
ATOM 5939 N N . ASN A 1 794 ? -61.631 19.830 18.377 1.00 96.12 794 ASN A N 1
ATOM 5940 C CA . ASN A 1 794 ? -62.980 19.288 18.183 1.00 96.12 794 ASN A CA 1
ATOM 5941 C C . ASN A 1 794 ? -63.012 17.754 17.997 1.00 96.12 794 ASN A C 1
ATOM 5943 O O . ASN A 1 794 ? -63.645 17.239 17.079 1.00 96.12 794 ASN A O 1
ATOM 5947 N N . GLU A 1 795 ? -62.299 17.028 18.859 1.00 96.56 795 GLU A N 1
ATOM 5948 C CA . GLU A 1 795 ? -62.115 15.570 18.802 1.00 96.56 795 GLU A CA 1
ATOM 5949 C C . GLU A 1 795 ? -62.793 14.833 19.972 1.00 96.56 795 GLU A C 1
ATOM 5951 O O . GLU A 1 795 ? -62.416 13.707 20.312 1.00 96.56 795 GLU A O 1
ATOM 5956 N N . SER A 1 796 ? -63.799 15.441 20.613 1.00 95.19 796 SER A N 1
ATOM 5957 C CA . SER A 1 796 ? -64.438 14.883 21.814 1.00 95.19 796 SER A CA 1
ATOM 5958 C C . SER A 1 796 ? -64.990 13.463 21.631 1.00 95.19 796 SER A C 1
ATOM 5960 O O . SER A 1 796 ? -64.923 12.673 22.576 1.00 95.19 796 SER A O 1
ATOM 5962 N N . GLU A 1 797 ? -65.473 13.121 20.433 1.00 94.75 797 GLU A N 1
ATOM 5963 C CA . GLU A 1 797 ? -66.013 11.794 20.100 1.00 94.75 797 GLU A CA 1
ATOM 5964 C C . GLU A 1 797 ? -64.925 10.742 19.811 1.00 94.75 797 GLU A C 1
ATOM 5966 O O . GLU A 1 797 ? -65.095 9.569 20.147 1.00 94.75 797 GLU A O 1
ATOM 5971 N N . ASN A 1 798 ? -63.792 11.135 19.221 1.00 94.81 798 ASN A N 1
ATOM 5972 C CA . ASN A 1 798 ? -62.759 10.196 18.760 1.00 94.81 798 ASN A CA 1
ATOM 5973 C C . ASN A 1 798 ? -61.688 9.920 19.817 1.00 94.81 798 ASN A C 1
ATOM 5975 O O . ASN A 1 798 ? -61.122 8.820 19.878 1.00 94.81 798 ASN A O 1
ATOM 5979 N N . LEU A 1 799 ? -61.398 10.918 20.652 1.00 94.94 799 LEU A N 1
ATOM 5980 C CA . LEU A 1 799 ? -60.286 10.884 21.589 1.00 94.94 799 LEU A CA 1
ATOM 5981 C C . LEU A 1 799 ? -60.337 9.698 22.574 1.00 94.94 799 LEU A C 1
ATOM 5983 O O . LEU A 1 799 ? -59.288 9.075 22.765 1.00 94.94 799 LEU A O 1
ATOM 5987 N N . PRO A 1 800 ? -61.500 9.274 23.118 1.00 96.06 800 PRO A N 1
ATOM 5988 C CA . PRO A 1 800 ? -61.565 8.091 23.978 1.00 96.06 800 PRO A CA 1
ATOM 5989 C C . PRO A 1 800 ? -61.064 6.808 23.303 1.00 96.06 800 PRO A C 1
ATOM 5991 O O . PRO A 1 800 ? -60.323 6.032 23.906 1.00 96.06 800 PRO A O 1
ATOM 5994 N N . GLY A 1 801 ? -61.410 6.598 22.028 1.00 94.94 801 GLY A N 1
ATOM 5995 C CA . GLY A 1 801 ? -60.978 5.424 21.264 1.00 94.94 801 GLY A CA 1
ATOM 5996 C C . GLY A 1 801 ? -59.498 5.462 20.872 1.00 94.94 801 GLY A C 1
ATOM 5997 O O . GLY A 1 801 ? -58.874 4.416 20.680 1.00 94.94 801 GLY A O 1
ATOM 5998 N N . VAL A 1 802 ? -58.911 6.653 20.742 1.00 94.50 802 VAL A N 1
ATOM 5999 C CA . VAL A 1 802 ? -57.465 6.822 20.533 1.00 94.50 802 VAL A CA 1
ATOM 6000 C C . VAL A 1 802 ? -56.714 6.530 21.828 1.00 94.50 802 VAL A C 1
ATOM 6002 O O . VAL A 1 802 ? -55.843 5.665 21.828 1.00 94.50 802 VAL A O 1
ATOM 6005 N N . LEU A 1 803 ? -57.100 7.171 22.934 1.00 95.44 803 LEU A N 1
ATOM 6006 C CA . LEU A 1 803 ? -56.444 7.026 24.236 1.00 95.44 803 LEU A CA 1
ATOM 6007 C C . LEU A 1 803 ? -56.497 5.589 24.768 1.00 95.44 803 LEU A C 1
ATOM 6009 O O . LEU A 1 803 ? -55.503 5.106 25.302 1.00 95.44 803 LEU A O 1
ATOM 6013 N N . ALA A 1 804 ? -57.599 4.866 24.545 1.00 93.88 804 ALA A N 1
ATOM 6014 C CA . ALA A 1 804 ? -57.722 3.458 24.930 1.00 93.88 804 ALA A CA 1
ATOM 6015 C C . ALA A 1 804 ? -56.741 2.519 24.199 1.00 93.88 804 ALA A C 1
ATOM 6017 O O . ALA A 1 804 ? -56.469 1.422 24.682 1.00 93.88 804 ALA A O 1
ATOM 6018 N N . ARG A 1 805 ? -56.225 2.923 23.030 1.00 94.19 805 ARG A N 1
ATOM 6019 C CA . ARG A 1 805 ? -55.264 2.141 22.234 1.00 94.19 805 ARG A CA 1
ATOM 6020 C C . ARG A 1 805 ? -53.813 2.523 22.496 1.00 94.19 805 ARG A C 1
ATOM 6022 O O . ARG A 1 805 ? -52.925 1.810 22.032 1.00 94.19 805 ARG A O 1
ATOM 6029 N N . VAL A 1 806 ? -53.563 3.623 23.205 1.00 93.00 806 VAL A N 1
ATOM 6030 C CA . VAL A 1 806 ? -52.203 3.996 23.596 1.00 93.00 806 VAL A CA 1
ATOM 6031 C C . VAL A 1 806 ? -51.761 3.045 24.714 1.00 93.00 806 VAL A C 1
ATOM 6033 O O . VAL A 1 806 ? -52.403 3.014 25.768 1.00 93.00 806 VAL A O 1
ATOM 6036 N N . PRO A 1 807 ? -50.706 2.236 24.510 1.00 90.81 807 PRO A N 1
ATOM 6037 C CA . PRO A 1 807 ? -50.212 1.353 25.556 1.00 90.81 807 PRO A CA 1
ATOM 6038 C C . PRO A 1 807 ? -49.698 2.193 26.725 1.00 90.81 807 PRO A C 1
ATOM 6040 O O . PRO A 1 807 ? -49.080 3.230 26.516 1.00 90.81 807 PRO A O 1
ATOM 6043 N N . ARG A 1 808 ? -49.939 1.743 27.961 1.00 89.69 808 ARG A N 1
ATOM 6044 C CA . ARG A 1 808 ? -49.405 2.412 29.163 1.00 89.69 808 ARG A CA 1
ATOM 6045 C C . ARG A 1 808 ? -47.967 2.026 29.483 1.00 89.69 808 ARG A C 1
ATOM 6047 O O . ARG A 1 808 ? -47.335 2.699 30.280 1.00 89.69 808 ARG A O 1
ATOM 6054 N N . HIS A 1 809 ? -47.479 0.961 28.856 1.00 81.75 809 HIS A N 1
ATOM 6055 C CA . HIS A 1 809 ? -46.104 0.491 28.947 1.00 81.75 809 HIS A CA 1
ATOM 6056 C C . HIS A 1 809 ? -45.648 0.063 27.553 1.00 81.75 809 HIS A C 1
ATOM 6058 O O . HIS A 1 809 ? -46.352 -0.699 26.883 1.00 81.75 809 HIS A O 1
ATOM 6064 N N . ALA A 1 810 ? -44.490 0.544 27.117 1.00 73.19 810 ALA A N 1
ATOM 6065 C CA . ALA A 1 810 ? -43.886 0.180 25.838 1.00 73.19 810 ALA A CA 1
ATOM 6066 C C . ALA A 1 810 ? -42.364 0.326 25.936 1.00 73.19 810 ALA A C 1
ATOM 6068 O O . ALA A 1 810 ? -41.833 1.329 25.496 1.00 73.19 810 ALA A O 1
ATOM 6069 N N . GLY A 1 811 ? -41.683 -0.612 26.600 1.00 61.44 811 GLY A N 1
ATOM 6070 C CA . GLY A 1 811 ? -40.258 -0.470 26.953 1.00 61.44 811 GLY A CA 1
ATOM 6071 C C . GLY A 1 811 ? -39.997 0.463 28.148 1.00 61.44 811 GLY A C 1
ATOM 6072 O O . GLY A 1 811 ? -38.998 0.292 28.835 1.00 61.44 811 GLY A O 1
ATOM 6073 N N . GLY A 1 812 ? -40.933 1.377 28.435 1.00 75.19 812 GLY A N 1
ATOM 6074 C CA . GLY A 1 812 ? -40.979 2.282 29.588 1.00 75.19 812 GLY A CA 1
ATOM 6075 C C . GLY A 1 812 ? -42.404 2.737 29.925 1.00 75.19 812 GLY A C 1
ATOM 6076 O O . GLY A 1 812 ? -43.339 2.441 29.168 1.00 75.19 812 GLY A O 1
ATOM 6077 N N . ASP A 1 813 ? -42.577 3.473 31.030 1.00 86.50 813 ASP A N 1
ATOM 6078 C CA . ASP A 1 813 ? -43.861 4.082 31.423 1.00 86.50 813 ASP A CA 1
ATOM 6079 C C . ASP A 1 813 ? -44.320 5.106 30.377 1.00 86.50 813 ASP A C 1
ATOM 6081 O O . ASP A 1 813 ? -43.611 6.067 30.079 1.00 86.50 813 ASP A O 1
ATOM 6085 N N . VAL A 1 814 ? -45.524 4.940 29.825 1.00 92.12 814 VAL A N 1
ATOM 6086 C CA . VAL A 1 814 ? -46.061 5.855 28.810 1.00 92.12 814 VAL A CA 1
ATOM 6087 C C . VAL A 1 814 ? -46.950 6.913 29.461 1.00 92.12 814 VAL A C 1
ATOM 6089 O O . VAL A 1 814 ? -48.010 6.601 30.009 1.00 92.12 814 VAL A O 1
ATOM 6092 N N . ARG A 1 815 ? -46.555 8.182 29.329 1.00 93.44 815 ARG A N 1
ATOM 6093 C CA . ARG A 1 815 ? -47.310 9.360 29.764 1.00 93.44 815 ARG A CA 1
ATOM 6094 C C . ARG A 1 815 ? -48.001 10.018 28.576 1.00 93.44 815 ARG A C 1
ATOM 6096 O O . ARG A 1 815 ? -47.357 10.412 27.608 1.00 93.44 815 ARG A O 1
ATOM 6103 N N . VAL A 1 816 ? -49.315 10.177 28.648 1.00 96.31 816 VAL A N 1
ATOM 6104 C CA . VAL A 1 816 ? -50.129 10.710 27.555 1.00 96.31 816 VAL A CA 1
ATOM 6105 C C . VAL A 1 816 ? -50.501 12.164 27.822 1.00 96.31 816 VAL A C 1
ATOM 6107 O O . VAL A 1 816 ? -51.179 12.481 28.800 1.00 96.31 816 VAL A O 1
ATOM 6110 N N . ILE A 1 817 ? -50.074 13.049 26.926 1.00 97.69 817 ILE A N 1
ATOM 6111 C CA . ILE A 1 817 ? -50.293 14.493 26.984 1.00 97.69 817 ILE A CA 1
ATOM 6112 C C . ILE A 1 817 ? -51.243 14.865 25.849 1.00 97.69 817 ILE A C 1
ATOM 6114 O O . ILE A 1 817 ? -50.900 14.728 24.678 1.00 97.69 817 ILE A O 1
ATOM 6118 N N . VAL A 1 818 ? -52.435 15.353 26.174 1.00 97.69 818 VAL A N 1
ATOM 6119 C CA . VAL A 1 818 ? -53.367 15.891 25.179 1.00 97.69 818 VAL A CA 1
ATOM 6120 C C . VAL A 1 818 ? -53.268 17.409 25.183 1.00 97.69 818 VAL A C 1
ATOM 6122 O O . VAL A 1 818 ? -53.379 18.044 26.230 1.00 97.69 818 VAL A O 1
ATOM 6125 N N . VAL A 1 819 ? -53.084 18.005 24.010 1.00 97.75 819 VAL A N 1
ATOM 6126 C CA . VAL A 1 819 ? -53.116 19.461 23.849 1.00 97.75 819 VAL A CA 1
ATOM 6127 C C . VAL A 1 819 ? -54.381 19.822 23.091 1.00 97.75 819 VAL A C 1
ATOM 6129 O O . VAL A 1 819 ? -54.456 19.610 21.883 1.00 97.75 819 VAL A O 1
ATOM 6132 N N . ASP A 1 820 ? -55.376 20.337 23.807 1.00 97.25 820 ASP A N 1
ATOM 6133 C CA . ASP A 1 820 ? -56.591 20.886 23.218 1.00 97.25 820 ASP A CA 1
ATOM 6134 C C . ASP A 1 820 ? -56.269 22.256 22.608 1.00 97.25 820 ASP A C 1
ATOM 6136 O O . ASP A 1 820 ? -56.077 23.255 23.306 1.00 97.25 820 ASP A O 1
ATOM 6140 N N . ASP A 1 821 ? -56.184 22.300 21.284 1.00 96.69 821 ASP A N 1
ATOM 6141 C CA . ASP A 1 821 ? -55.838 23.479 20.504 1.00 96.69 821 ASP A CA 1
ATOM 6142 C C . ASP A 1 821 ? -57.062 24.389 20.297 1.00 96.69 821 ASP A C 1
ATOM 6144 O O . ASP A 1 821 ? -57.419 24.740 19.176 1.00 96.69 821 ASP A O 1
ATOM 6148 N N . GLY A 1 822 ? -57.739 24.754 21.388 1.00 95.44 822 GLY A N 1
ATOM 6149 C CA . GLY A 1 822 ? -58.852 25.705 21.402 1.00 95.44 822 GLY A CA 1
ATOM 6150 C C . GLY A 1 822 ? -60.162 25.165 20.840 1.00 95.44 822 GLY A C 1
ATOM 6151 O O . GLY A 1 822 ? -60.842 25.885 20.102 1.00 95.44 822 GLY A O 1
ATOM 6152 N N . SER A 1 823 ? -60.505 23.917 21.162 1.00 96.06 823 SER A N 1
ATOM 6153 C CA . SER A 1 823 ? -61.762 23.281 20.759 1.00 96.06 823 SER A CA 1
ATOM 6154 C C . SER A 1 823 ? -62.996 24.042 21.245 1.00 96.06 823 SER A C 1
ATOM 6156 O O . SER A 1 823 ? -63.005 24.707 22.278 1.00 96.06 823 SER A O 1
ATOM 6158 N N . THR A 1 824 ? -64.072 23.919 20.475 1.00 95.12 824 THR A N 1
ATOM 6159 C CA . THR A 1 824 ? -65.407 24.462 20.777 1.00 95.12 824 THR A CA 1
ATOM 6160 C C . THR A 1 824 ? -66.367 23.418 21.350 1.00 95.12 824 THR A C 1
ATOM 6162 O O . THR A 1 824 ? -67.475 23.761 21.761 1.00 95.12 824 THR A O 1
ATOM 6165 N N . ASP A 1 825 ? -65.965 22.148 21.355 1.00 95.44 825 ASP A N 1
ATOM 6166 C CA . ASP A 1 825 ? -66.700 21.031 21.941 1.00 95.44 825 ASP A CA 1
ATOM 6167 C C . ASP A 1 825 ? -66.106 20.623 23.310 1.00 95.44 825 ASP A C 1
ATOM 6169 O O . ASP A 1 825 ? -65.341 21.359 23.928 1.00 95.44 825 ASP A O 1
ATOM 6173 N N . SER A 1 826 ? -66.462 19.439 23.816 1.00 95.12 826 SER A N 1
ATOM 6174 C CA . SER A 1 826 ? -65.976 18.935 25.112 1.00 95.12 826 SER A CA 1
ATOM 6175 C C . SER A 1 826 ? -64.639 18.172 25.029 1.00 95.12 826 SER A C 1
ATOM 6177 O O . SER A 1 826 ? -64.412 17.270 25.838 1.00 95.12 826 SER A O 1
ATOM 6179 N N . THR A 1 827 ? -63.757 18.487 24.070 1.00 95.94 827 THR A N 1
ATOM 6180 C CA . THR A 1 827 ? -62.498 17.749 23.819 1.00 95.94 827 THR A CA 1
ATOM 6181 C C . THR A 1 827 ? -61.620 17.620 25.062 1.00 95.94 827 THR A C 1
ATOM 6183 O O . THR A 1 827 ? -61.316 16.495 25.463 1.00 95.94 827 THR A O 1
ATOM 6186 N N . ALA A 1 828 ? -61.265 18.717 25.738 1.00 94.38 828 ALA A N 1
ATOM 6187 C CA . ALA A 1 828 ? -60.446 18.650 26.951 1.00 94.38 828 ALA A CA 1
ATOM 6188 C C . ALA A 1 828 ? -61.091 17.845 28.094 1.00 94.38 828 ALA A C 1
ATOM 6190 O O . ALA A 1 828 ? -60.399 17.151 28.842 1.00 94.38 828 ALA A O 1
ATOM 6191 N N . ALA A 1 829 ? -62.416 17.913 28.253 1.00 94.56 829 ALA A N 1
ATOM 6192 C CA . ALA A 1 829 ? -63.125 17.122 29.258 1.00 94.56 829 ALA A CA 1
ATOM 6193 C C . ALA A 1 829 ? -63.100 15.622 28.908 1.00 94.56 829 ALA A C 1
ATOM 6195 O O . ALA A 1 829 ? -62.792 14.795 29.769 1.00 94.56 829 ALA A O 1
ATOM 6196 N N . SER A 1 830 ? -63.339 15.290 27.635 1.00 95.88 830 SER A N 1
ATOM 6197 C CA . SER A 1 830 ? -63.265 13.927 27.097 1.00 95.88 830 SER A CA 1
ATOM 6198 C C . SER A 1 830 ? -61.861 13.333 27.265 1.00 95.88 830 SER A C 1
ATOM 6200 O O . SER A 1 830 ? -61.720 12.210 27.743 1.00 95.88 830 SER A O 1
ATOM 6202 N N . ALA A 1 831 ? -60.811 14.121 27.001 1.00 96.00 831 ALA A N 1
ATOM 6203 C CA . ALA A 1 831 ? -59.409 13.742 27.198 1.00 96.00 831 ALA A CA 1
ATOM 6204 C C . ALA A 1 831 ? -59.113 13.300 28.637 1.00 96.00 831 ALA A C 1
ATOM 6206 O O . ALA A 1 831 ? -58.549 12.227 28.865 1.00 96.00 831 ALA A O 1
ATOM 6207 N N . ARG A 1 832 ? -59.528 14.117 29.616 1.00 96.06 832 ARG A N 1
ATOM 6208 C CA . ARG A 1 832 ? -59.335 13.830 31.046 1.00 96.06 832 ARG A CA 1
ATOM 6209 C C . ARG A 1 832 ? -60.094 12.577 31.465 1.00 96.06 832 ARG A C 1
ATOM 6211 O O . ARG A 1 832 ? -59.541 11.727 32.155 1.00 96.06 832 ARG A O 1
ATOM 6218 N N . GLN A 1 833 ? -61.345 12.441 31.027 1.00 94.62 833 GLN A N 1
ATOM 6219 C CA . GLN A 1 833 ? -62.180 11.291 31.373 1.00 94.62 833 GLN A CA 1
ATOM 6220 C C . GLN A 1 833 ? -61.664 9.983 30.755 1.00 94.62 833 GLN A C 1
ATOM 6222 O O . GLN A 1 833 ? -61.763 8.928 31.377 1.00 94.62 833 GLN A O 1
ATOM 6227 N N . ALA A 1 834 ? -61.085 10.054 29.557 1.00 93.38 834 ALA A N 1
ATOM 6228 C CA . ALA A 1 834 ? -60.492 8.922 28.853 1.00 93.38 834 ALA A CA 1
ATOM 6229 C C . ALA A 1 834 ? -59.062 8.573 29.318 1.00 93.38 834 ALA A C 1
ATOM 6231 O O . ALA A 1 834 ? -58.443 7.656 28.776 1.00 93.38 834 ALA A O 1
ATOM 6232 N N . GLY A 1 835 ? -58.544 9.266 30.338 1.00 92.56 835 GLY A N 1
ATOM 6233 C CA . GLY A 1 835 ? -57.301 8.913 31.018 1.00 92.56 835 GLY A CA 1
ATOM 6234 C C . GLY A 1 835 ? -56.042 9.586 30.472 1.00 92.56 835 GLY A C 1
ATOM 6235 O O . GLY A 1 835 ? -54.958 9.042 30.654 1.00 92.56 835 GLY A O 1
ATOM 6236 N N . ALA A 1 836 ? -56.132 10.728 29.789 1.00 95.50 836 ALA A N 1
ATOM 6237 C CA . ALA A 1 836 ? -54.938 11.535 29.529 1.00 95.50 836 ALA A CA 1
ATOM 6238 C C . ALA A 1 836 ? -54.284 11.970 30.857 1.00 95.50 836 ALA A C 1
ATOM 6240 O O . ALA A 1 836 ? -54.978 12.419 31.770 1.00 95.50 836 ALA A O 1
ATOM 6241 N N . ASP A 1 837 ? -52.959 11.857 30.959 1.00 95.25 837 ASP A N 1
ATOM 6242 C CA . ASP A 1 837 ? -52.206 12.183 32.178 1.00 95.25 837 ASP A CA 1
ATOM 6243 C C . ASP A 1 837 ? -52.009 13.695 32.340 1.00 95.25 837 ASP A C 1
ATOM 6245 O O . ASP A 1 837 ? -51.943 14.215 33.454 1.00 95.25 837 ASP A O 1
ATOM 6249 N N . VAL A 1 838 ? -51.918 14.412 31.218 1.00 96.00 838 VAL A N 1
ATOM 6250 C CA . VAL A 1 838 ? -51.837 15.875 31.162 1.00 96.00 838 VAL A CA 1
ATOM 6251 C C . VAL A 1 838 ? -52.754 16.373 30.053 1.00 96.00 838 VAL A C 1
ATOM 6253 O O . VAL A 1 838 ? -52.750 15.828 28.951 1.00 96.00 838 VAL A O 1
ATOM 6256 N N . VAL A 1 839 ? -53.533 17.418 30.336 1.00 96.62 839 VAL A N 1
ATOM 6257 C CA . VAL A 1 839 ? -54.369 18.095 29.336 1.00 96.62 839 VAL A CA 1
ATOM 6258 C C . VAL A 1 839 ? -54.079 19.589 29.371 1.00 96.62 839 VAL A C 1
ATOM 6260 O O . VAL A 1 839 ? -54.345 20.238 30.386 1.00 96.62 839 VAL A O 1
ATOM 6263 N N . VAL A 1 840 ? -53.534 20.119 28.276 1.00 96.44 840 VAL A N 1
ATOM 6264 C CA . VAL A 1 840 ? -53.204 21.543 28.113 1.00 96.44 840 VAL A CA 1
ATOM 6265 C C . VAL A 1 840 ? -54.187 22.176 27.138 1.00 96.44 840 VAL A C 1
ATOM 6267 O O . VAL A 1 840 ? -54.362 21.668 26.038 1.00 96.44 840 VAL A O 1
ATOM 6270 N N . GLU A 1 841 ? -54.825 23.277 27.531 1.00 97.38 841 GLU A N 1
ATOM 6271 C CA . GLU A 1 841 ? -55.854 23.948 26.728 1.00 97.38 841 GLU A CA 1
ATOM 6272 C C . GLU A 1 841 ? -55.344 25.290 26.192 1.00 97.38 841 GLU A C 1
ATOM 6274 O O . GLU A 1 841 ? -54.872 26.148 26.944 1.00 97.38 841 GLU A O 1
ATOM 6279 N N . HIS A 1 842 ? -55.460 25.499 24.885 1.00 97.06 842 HIS A N 1
ATOM 6280 C CA . HIS A 1 842 ? -55.281 26.803 24.261 1.00 97.06 842 HIS A CA 1
ATOM 6281 C C . HIS A 1 842 ? -56.588 27.600 24.278 1.00 97.06 842 HIS A C 1
ATOM 6283 O O . HIS A 1 842 ? -57.664 27.064 24.056 1.00 97.06 842 HIS A O 1
ATOM 6289 N N . GLY A 1 843 ? -56.500 28.923 24.454 1.00 89.38 843 GLY A N 1
ATOM 6290 C CA . GLY A 1 843 ? -57.681 29.799 24.398 1.00 89.38 843 GLY A CA 1
ATOM 6291 C C . GLY A 1 843 ? -58.264 30.013 22.991 1.00 89.38 843 GLY A C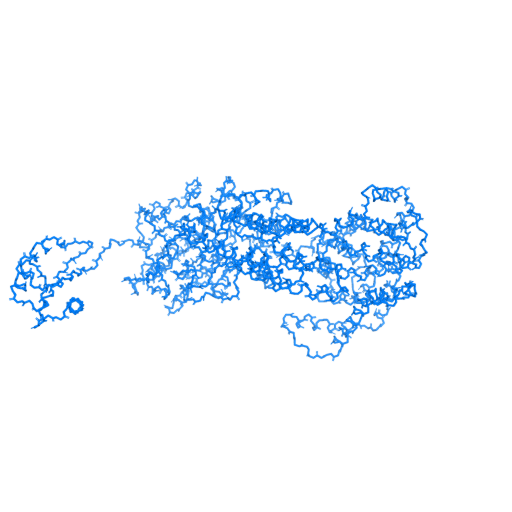 1
ATOM 6292 O O . GLY A 1 843 ? -59.325 30.609 22.849 1.00 89.38 843 GLY A O 1
ATOM 6293 N N . SER A 1 844 ? -57.557 29.587 21.943 1.00 93.19 844 SER A N 1
ATOM 6294 C CA . SER A 1 844 ? -58.000 29.610 20.542 1.00 93.19 844 SER A CA 1
ATOM 6295 C C . SER A 1 844 ? -57.136 28.646 19.730 1.00 93.19 844 SER A C 1
ATOM 6297 O O . SER A 1 844 ? -56.046 28.298 20.181 1.00 93.19 844 SER A O 1
ATOM 6299 N N . ASN A 1 845 ? -57.593 28.242 18.547 1.00 95.38 845 ASN A N 1
ATOM 6300 C CA . ASN A 1 845 ? -56.825 27.355 17.675 1.00 95.38 845 ASN A CA 1
ATOM 6301 C C . ASN A 1 845 ? -55.559 28.038 17.142 1.00 95.38 845 ASN A C 1
ATOM 6303 O O . ASN A 1 845 ? -55.627 29.069 16.468 1.00 95.38 845 ASN A O 1
ATOM 6307 N N . ARG A 1 846 ? -54.395 27.466 17.477 1.00 95.38 846 ARG A N 1
ATOM 6308 C CA . ARG A 1 846 ? -53.054 27.962 17.118 1.00 95.38 846 ARG A CA 1
ATOM 6309 C C . ARG A 1 846 ? -52.371 27.085 16.063 1.00 95.38 846 ARG A C 1
ATOM 6311 O O . ARG A 1 846 ? -51.263 27.414 15.627 1.00 95.38 846 ARG A O 1
ATOM 6318 N N . GLY A 1 847 ? -53.023 26.010 15.637 1.00 92.44 847 GLY A N 1
ATOM 6319 C CA . GLY A 1 847 ? -52.560 25.040 14.660 1.00 92.44 847 GLY A CA 1
ATOM 6320 C C . GLY A 1 847 ? -51.687 23.935 15.263 1.00 92.44 847 GLY A C 1
ATOM 6321 O O . GLY A 1 847 ? -50.960 24.127 16.240 1.00 92.44 847 GLY A O 1
ATOM 6322 N N . LEU A 1 848 ? -51.665 22.787 14.573 1.00 93.31 848 LEU A N 1
ATOM 6323 C CA . LEU A 1 848 ? -50.953 21.559 14.959 1.00 93.31 848 LEU A CA 1
ATOM 6324 C C . LEU A 1 848 ? -49.514 21.793 15.452 1.00 93.31 848 LEU A C 1
ATOM 6326 O O . LEU A 1 848 ? -49.096 21.240 16.465 1.00 93.31 848 LEU A O 1
ATOM 6330 N N . GLY A 1 849 ? -48.745 22.630 14.749 1.00 91.56 849 GLY A N 1
ATOM 6331 C CA . GLY A 1 849 ? -47.355 22.908 15.113 1.00 91.56 849 GLY A CA 1
ATOM 6332 C C . GLY A 1 849 ? -47.199 23.678 16.430 1.00 91.56 849 GLY A C 1
ATOM 6333 O O . GLY A 1 849 ? -46.192 23.507 17.111 1.00 91.56 849 GLY A O 1
ATOM 6334 N N . ALA A 1 850 ? -48.165 24.526 16.798 1.00 92.44 850 ALA A N 1
ATOM 6335 C CA . ALA A 1 850 ? -48.171 25.204 18.092 1.00 92.44 850 ALA A CA 1
ATOM 6336 C C . ALA A 1 850 ? -48.579 24.246 19.214 1.00 92.44 850 ALA A C 1
ATOM 6338 O O . ALA A 1 850 ? -47.913 24.223 20.244 1.00 92.44 850 ALA A O 1
ATOM 6339 N N . ALA A 1 851 ? -49.596 23.415 18.981 1.00 94.81 851 ALA A N 1
ATOM 6340 C CA . ALA A 1 851 ? -50.031 22.396 19.931 1.00 94.81 851 ALA A CA 1
ATOM 6341 C C . ALA A 1 851 ? -48.925 21.371 20.245 1.00 94.81 851 ALA A C 1
ATOM 6343 O O . ALA A 1 851 ? -48.685 21.070 21.409 1.00 94.81 851 ALA A O 1
ATOM 6344 N N . LEU A 1 852 ? -48.171 20.908 19.238 1.00 94.94 852 LEU A N 1
ATOM 6345 C CA . LEU A 1 852 ? -47.018 20.024 19.458 1.00 94.94 852 LEU A CA 1
ATOM 6346 C C . LEU A 1 852 ? -45.922 20.677 20.310 1.00 94.94 852 LEU A C 1
ATOM 6348 O O . LEU A 1 852 ? -45.360 20.014 21.174 1.00 94.94 852 LEU A O 1
ATOM 6352 N N . ARG A 1 853 ? -45.623 21.968 20.100 1.00 94.00 853 ARG A N 1
ATOM 6353 C CA . ARG A 1 853 ? -44.641 22.692 20.930 1.00 94.00 853 ARG A CA 1
ATOM 6354 C C . ARG A 1 853 ? -45.095 22.796 22.378 1.00 94.00 853 ARG A C 1
ATOM 6356 O O . ARG A 1 853 ? -44.314 22.505 23.269 1.00 94.00 853 ARG A O 1
ATOM 6363 N N . THR A 1 854 ? -46.358 23.143 22.599 1.00 94.00 854 THR A N 1
ATOM 6364 C CA . THR A 1 854 ? -46.936 23.201 23.945 1.00 94.00 854 THR A CA 1
ATOM 6365 C C . THR A 1 854 ? -46.934 21.835 24.629 1.00 94.00 854 THR A C 1
ATOM 6367 O O . THR A 1 854 ? -46.654 21.758 25.817 1.00 94.00 854 THR A O 1
ATOM 6370 N N . GLY A 1 855 ? -47.163 20.751 23.886 1.00 93.50 855 GLY A N 1
ATOM 6371 C CA . GLY A 1 855 ? -47.058 19.396 24.428 1.00 93.50 855 GLY A CA 1
ATOM 6372 C C . GLY A 1 855 ? -45.627 18.952 24.743 1.00 93.50 855 GLY A C 1
ATOM 6373 O O . GLY A 1 855 ? -45.456 18.089 25.588 1.00 93.50 855 GLY A O 1
ATOM 6374 N N . LEU A 1 856 ? -44.612 19.525 24.086 1.00 90.94 856 LEU A N 1
ATOM 6375 C CA . LEU A 1 856 ? -43.196 19.283 24.400 1.00 90.94 856 LEU A CA 1
ATOM 6376 C C . LEU A 1 856 ? -42.710 20.087 25.619 1.00 90.94 856 LEU A C 1
ATOM 6378 O O . LEU A 1 856 ? -41.698 19.725 26.211 1.00 90.94 856 LEU A O 1
ATOM 6382 N N . GLU A 1 857 ? -43.381 21.194 25.955 1.00 89.88 857 GLU A N 1
ATOM 6383 C CA . GLU A 1 857 ? -43.075 22.036 27.124 1.00 89.88 857 GLU A CA 1
ATOM 6384 C C . GLU A 1 857 ? -43.699 21.510 28.430 1.00 89.88 857 GLU A C 1
ATOM 6386 O O . GLU A 1 857 ? -43.201 21.836 29.509 1.00 89.88 857 GLU A O 1
ATOM 6391 N N . ALA A 1 858 ? -44.791 20.746 28.328 1.00 81.69 858 ALA A N 1
ATOM 6392 C CA . ALA A 1 858 ? -45.553 20.168 29.440 1.00 81.69 858 ALA A CA 1
ATOM 6393 C C . ALA A 1 858 ? -45.014 18.794 29.864 1.00 81.69 858 ALA A C 1
ATOM 6395 O O . ALA A 1 858 ? -45.105 18.484 31.079 1.00 81.69 858 ALA A O 1
#

Sequence (858 aa):
MVVSAAAVVAFVSPNELADGVKRCFQSPGWMATFVGLYTLAFALRALAWRVLLGVGSIWSLHGVLQASLVLNHALPVKAGEVARPLMARGPGISLGAATTSSVVARVIDVCVLASLAVLLLPFSNLGAGDSLRMVGPALLLVSSGALAIMVLRSGAGVPIPAPAKAILEDLRQAFRTTSTRQYMLAAAITLPSWALEASAVYATARVLGVDLPVHAAIGVSAFTILFQVFHFTPGGIGIYEGSMSAALVSYGVDLDSAVVLATTTHALKFAYAFTVGVLFSVTIPGVASRLSPLARLRGSASTAKDASRFEVIAARAWNVLNEGKPFTLVFVGGVLLALAIPHAGDAGYWARWSLGILCIAPLALVFFRFDFPLRLRTALWGALGLFLLVFQFVDLGAVALVVGAYFVFTVGLWGSIYYHLRIGMPLTNFTRFWRLVLENPDPTSGNFLEQIPKCLVLVLGHQWLVQSMGVGSAAAWLLYTAIVGVSAILLHQWFFTWLPAQSLVPTRLRNEGEAIARRVIVIVIDGCRADRLREASTPFIDGLRARGTEYTNLRTVYPARTVTCFSSMLTGATPQRHGMHSNFVPSLGVKCESLFDVLTEQGKTGRLVGIAHLVDAFGHDTVETVTAVTHNDEIDAALSLRGQQVMEAENPDLLVLQLLSVDQTGHARGSYNGEYLEKIEETDRTIAAFMGWCVERGYLEDATVIVTADHGQGIGIGGHGHMSPSEIVVPCILAGAGIASGASHDEPRSITDIAATVAYLLGVPPPSASVGQVLAVGVEADEGPIAVIIPAYNESENLPGVLARVPRHAGGDVRVIVVDDGSTDSTAASARQAGADVVVEHGSNRGLGAALRTGLEA

Secondary structure (DSSP, 8-state):
-HHHHHHHHHHS-HHHHHHHHHHHHT-HHHHHHHHHHHHHHHHHHHHHHHHHHSSS-HHHHHHHHHHHHHHHHHSSSSHHHHHHHHHH-BTTB-HHHHHHHHHHHHHHHHHHHHHHHHHHS-GGGS-HHHHHHHHHHHHHHHHHHHHHHHHHHH-------HHHHHHHHHHHHHHHHS-HHHHHHHHHHHHHHHHHHTHHHHHHHHHHT----HHHHHHHHHHHHHHGGG--SGGGTTHHHHHHHHHHHHTT--HHHHHHHHHHHHHHHHHHIIIIIHHHHHTSTTSTTTSTHHHHSS-BTTB--PPPHHHHHHHHHHHHHHBHHHHHHHHHHHHHHHHHGGGTT-HHHHHHHHHHHHHHHHHHHHHHHS---GGGTHHHHHHHHHHHHHH----HHHHHHHHHHHHIIIIIIIIIIIHHHHH---GGGGGGHHHHHHH----BTT-HHHHHHHHHHHHHHHHHHHHS-SHHHHHHHHHHHHHHHHHHHHHHHHH-TTSPPPP-SPP--S-TT--S-SEEEEEEETT--HHHHHHS--HHHHHHHHTSEEETTEE--SS--HHHHHHHHHH---HHHH---SSS-SS-S-SS--HHHHHHHTT--EEEEE-GGGHHHH-TTTEEE--S-S-HHHHHHHHHHHHHHHHHHH--SEEEEEE-HHHHHHHHH-TTSHHHHHHHHHHHHHHHHHHHHHHHTTTTTTEEEEEE-S----SSSS--SS--HHHHEE-EEEEETTPPSSEEE-S-EETTHHHHHHHHHHT-PPPTT--PPPP--S-----PPEEEEEEESS-TTTHHHHHTTS-SBSSSBEEEEEEE-S-SSSHHHHHHHTT-SEEEE-SS---HHHHHHHHHH-